Protein AF-A0AA35STQ7-F1 (afdb_monomer)

Structure (mmCIF, N/CA/C/O backbone):
data_AF-A0AA35STQ7-F1
#
_entry.id   AF-A0AA35STQ7-F1
#
loop_
_atom_site.group_PDB
_atom_site.id
_atom_site.type_symbol
_atom_site.label_atom_id
_atom_site.label_alt_id
_atom_site.label_comp_id
_atom_site.label_asym_id
_atom_site.label_entity_id
_atom_site.label_seq_id
_atom_site.pdbx_PDB_ins_code
_atom_site.Cartn_x
_atom_site.Cartn_y
_atom_site.Cartn_z
_atom_site.occupancy
_atom_site.B_iso_or_equiv
_atom_site.auth_seq_id
_atom_site.auth_comp_id
_atom_site.auth_asym_id
_atom_site.auth_atom_id
_atom_site.pdbx_PDB_model_num
ATOM 1 N N . MET A 1 1 ? 2.614 -20.192 -45.246 1.00 65.50 1 MET A N 1
ATOM 2 C CA . MET A 1 1 ? 3.522 -19.039 -45.043 1.00 65.50 1 MET A CA 1
ATOM 3 C C . MET A 1 1 ? 4.252 -18.590 -46.305 1.00 65.50 1 MET A C 1
ATOM 5 O O . MET A 1 1 ? 4.220 -17.394 -46.544 1.00 65.50 1 MET A O 1
ATOM 9 N N . GLY A 1 2 ? 4.856 -19.477 -47.113 1.00 80.25 2 GLY A N 1
ATOM 10 C CA . GLY A 1 2 ? 5.672 -19.099 -48.289 1.00 80.25 2 GLY A CA 1
ATOM 11 C C . GLY A 1 2 ? 5.111 -17.966 -49.162 1.00 80.25 2 GLY A C 1
ATOM 12 O O . GLY A 1 2 ? 5.765 -16.942 -49.301 1.00 80.25 2 GLY A O 1
ATOM 13 N N . GLU A 1 3 ? 3.867 -18.077 -49.641 1.00 87.12 3 GLU A N 1
ATOM 14 C CA . GLU A 1 3 ? 3.213 -17.029 -50.451 1.00 87.12 3 GLU A CA 1
ATOM 15 C C . GLU A 1 3 ? 3.169 -15.650 -49.768 1.00 87.12 3 GLU A C 1
ATOM 17 O O . GLU A 1 3 ? 3.320 -14.622 -50.425 1.00 87.12 3 GLU A O 1
ATOM 22 N N . LYS A 1 4 ? 2.996 -15.605 -48.438 1.00 85.69 4 LYS A N 1
ATOM 23 C CA . LYS A 1 4 ? 2.968 -14.346 -47.682 1.00 85.69 4 LYS A CA 1
ATOM 24 C C . LYS A 1 4 ? 4.364 -13.753 -47.492 1.00 85.69 4 LYS A C 1
ATOM 26 O O . LYS A 1 4 ? 4.497 -12.533 -47.489 1.00 85.69 4 LYS A O 1
ATOM 31 N N . LEU A 1 5 ? 5.389 -14.600 -47.385 1.00 87.31 5 LEU A N 1
ATOM 32 C CA . LEU A 1 5 ? 6.788 -14.167 -47.382 1.00 87.31 5 LEU A CA 1
ATOM 33 C C . LEU A 1 5 ? 7.196 -13.622 -48.758 1.00 87.31 5 LEU A C 1
ATOM 35 O O . LEU A 1 5 ? 7.862 -12.594 -48.811 1.00 87.31 5 LEU A O 1
ATOM 39 N N . SER A 1 6 ? 6.726 -14.224 -49.858 1.00 91.81 6 SER A N 1
ATOM 40 C CA . SER A 1 6 ? 6.895 -13.665 -51.209 1.00 91.81 6 SER A CA 1
ATOM 41 C C . SER A 1 6 ? 6.232 -12.289 -51.342 1.00 91.81 6 SER A C 1
ATOM 43 O O . SER A 1 6 ? 6.913 -11.336 -51.701 1.00 91.81 6 SER A O 1
ATOM 45 N N . GLN A 1 7 ? 4.965 -12.139 -50.929 1.00 93.06 7 GLN A N 1
ATOM 46 C CA . GLN A 1 7 ? 4.299 -10.824 -50.904 1.00 93.06 7 GLN A CA 1
ATOM 47 C C . GLN A 1 7 ? 5.061 -9.783 -50.067 1.00 93.06 7 GLN A C 1
ATOM 49 O O . GLN A 1 7 ? 5.092 -8.609 -50.425 1.00 93.06 7 GLN A O 1
ATOM 54 N N . MET A 1 8 ? 5.656 -10.189 -48.939 1.00 92.12 8 MET A N 1
ATOM 55 C CA . MET A 1 8 ? 6.452 -9.281 -48.111 1.00 92.12 8 MET A CA 1
ATOM 56 C C . MET A 1 8 ? 7.769 -8.902 -48.796 1.00 92.12 8 MET A C 1
ATOM 58 O O . MET A 1 8 ? 8.160 -7.742 -48.757 1.00 92.12 8 MET A O 1
ATOM 62 N N . ASN A 1 9 ? 8.427 -9.843 -49.475 1.00 91.44 9 ASN A N 1
ATOM 63 C CA . ASN A 1 9 ? 9.613 -9.558 -50.278 1.00 91.44 9 ASN A CA 1
ATOM 64 C C . ASN A 1 9 ? 9.316 -8.538 -51.394 1.00 91.44 9 ASN A C 1
ATOM 66 O O . ASN A 1 9 ? 10.108 -7.620 -51.587 1.00 91.44 9 ASN A O 1
ATOM 70 N N . ASP A 1 10 ? 8.171 -8.642 -52.073 1.00 94.44 10 ASP A N 1
ATOM 71 C CA . ASP A 1 10 ? 7.766 -7.682 -53.113 1.00 94.44 10 ASP A CA 1
ATOM 72 C C . ASP A 1 10 ? 7.572 -6.264 -52.533 1.00 94.44 10 ASP A C 1
ATOM 74 O O . ASP A 1 10 ? 8.009 -5.271 -53.120 1.00 94.44 10 ASP A O 1
ATOM 78 N N . VAL A 1 11 ? 6.983 -6.163 -51.333 1.00 93.44 11 VAL A N 1
ATOM 79 C CA . VAL A 1 11 ? 6.846 -4.898 -50.584 1.00 93.44 11 VAL A CA 1
ATOM 80 C C . VAL A 1 11 ? 8.218 -4.333 -50.204 1.00 93.44 11 VAL A C 1
ATOM 82 O O . VAL A 1 11 ? 8.468 -3.149 -50.424 1.00 93.44 11 VAL A O 1
ATOM 85 N N . LEU A 1 12 ? 9.126 -5.162 -49.682 1.00 92.38 12 LEU A N 1
ATOM 86 C CA . LEU A 1 12 ? 10.481 -4.738 -49.311 1.00 92.38 12 LEU A CA 1
ATOM 87 C C . LEU A 1 12 ? 11.292 -4.268 -50.525 1.00 92.38 12 LEU A C 1
ATOM 89 O O . LEU A 1 12 ? 11.957 -3.239 -50.442 1.00 92.38 12 LEU A O 1
ATOM 93 N N . GLN A 1 13 ? 11.188 -4.951 -51.669 1.00 91.75 13 GLN A N 1
ATOM 94 C CA . GLN A 1 13 ? 11.811 -4.505 -52.920 1.00 91.75 13 GLN A CA 1
ATOM 95 C C . GLN A 1 13 ? 11.260 -3.148 -53.375 1.00 91.75 13 GLN A C 1
ATOM 97 O O . GLN A 1 13 ? 12.041 -2.267 -53.738 1.00 91.75 13 GLN A O 1
ATOM 102 N N . SER A 1 14 ? 9.939 -2.944 -53.292 1.00 93.88 14 SER A N 1
ATOM 103 C CA . SER A 1 14 ? 9.330 -1.643 -53.588 1.00 93.88 14 SER A CA 1
ATOM 104 C C . SER A 1 14 ? 9.840 -0.543 -52.652 1.00 93.88 14 SER A C 1
ATOM 106 O O . SER A 1 14 ? 10.101 0.559 -53.127 1.00 93.88 14 SER A O 1
ATOM 108 N N . ILE A 1 15 ? 10.012 -0.831 -51.356 1.00 92.19 15 ILE A N 1
ATOM 109 C CA . ILE A 1 15 ? 10.565 0.123 -50.382 1.00 92.19 15 ILE A CA 1
ATOM 110 C C . ILE A 1 15 ? 12.015 0.455 -50.741 1.00 92.19 15 ILE A C 1
ATOM 112 O O . ILE A 1 15 ? 12.310 1.616 -51.002 1.00 92.19 15 ILE A O 1
ATOM 116 N N . PHE A 1 16 ? 12.907 -0.537 -50.833 1.00 90.56 16 PHE A N 1
ATOM 117 C CA . PHE A 1 16 ? 14.335 -0.300 -51.088 1.00 90.56 16 PHE A CA 1
ATOM 118 C C . PHE A 1 16 ? 14.603 0.409 -52.424 1.00 90.56 16 PHE A C 1
ATOM 120 O O . PHE A 1 16 ? 15.569 1.159 -52.526 1.00 90.56 16 PHE A O 1
ATOM 127 N N . SER A 1 17 ? 13.736 0.232 -53.429 1.00 89.81 17 SER A N 1
ATOM 128 C CA . SER A 1 17 ? 13.838 0.945 -54.712 1.00 89.81 17 SER A CA 1
ATOM 129 C C . SER A 1 17 ? 13.542 2.453 -54.644 1.00 89.81 17 SER A C 1
ATOM 131 O O . SER A 1 17 ? 13.870 3.168 -55.588 1.00 89.81 17 SER A O 1
ATOM 133 N N . GLY A 1 18 ? 12.921 2.932 -53.559 1.00 90.44 18 GLY A N 1
ATOM 134 C CA . GLY A 1 18 ? 12.540 4.335 -53.355 1.00 90.44 18 GLY A CA 1
ATOM 135 C C . GLY A 1 18 ? 13.262 5.040 -52.200 1.00 90.44 18 GLY A C 1
ATOM 136 O O . GLY A 1 18 ? 12.829 6.120 -51.808 1.00 90.44 18 GLY A O 1
ATOM 137 N N . VAL A 1 19 ? 14.308 4.430 -51.636 1.00 91.56 19 VAL A N 1
ATOM 138 C CA . VAL A 1 19 ? 15.098 4.972 -50.513 1.00 91.56 19 VAL A CA 1
ATOM 139 C C . VAL A 1 19 ? 16.237 5.851 -51.036 1.00 91.56 19 VAL A C 1
ATOM 141 O O . VAL A 1 19 ? 16.907 5.496 -52.006 1.00 91.56 19 VAL A O 1
ATOM 144 N N . ASP A 1 20 ? 16.456 6.990 -50.385 1.00 89.31 20 ASP A N 1
ATOM 145 C CA . ASP A 1 20 ? 17.503 7.970 -50.675 1.00 89.31 20 ASP A CA 1
ATOM 146 C C . ASP A 1 20 ? 18.823 7.694 -49.926 1.00 89.31 20 ASP A C 1
ATOM 148 O O . ASP A 1 20 ? 18.877 6.921 -48.971 1.00 89.31 20 ASP A O 1
ATOM 152 N N . GLU A 1 21 ? 19.919 8.307 -50.390 1.00 84.25 21 GLU A N 1
ATOM 153 C CA . GLU A 1 21 ? 21.288 7.972 -49.955 1.00 84.25 21 GLU A CA 1
ATOM 154 C C . GLU A 1 21 ? 21.579 8.258 -48.471 1.00 84.25 21 GLU A C 1
ATOM 156 O O . GLU A 1 21 ? 22.455 7.607 -47.902 1.00 84.25 21 GLU A O 1
ATOM 161 N N . ASP A 1 22 ? 20.826 9.168 -47.845 1.00 81.69 22 ASP A N 1
ATOM 162 C CA . ASP A 1 22 ? 20.971 9.560 -46.436 1.00 81.69 22 ASP A CA 1
ATOM 163 C C . ASP A 1 22 ? 20.083 8.736 -45.469 1.00 81.69 22 ASP A C 1
ATOM 165 O O . ASP A 1 22 ? 20.122 8.948 -44.253 1.00 81.69 22 ASP A O 1
ATOM 169 N N . THR A 1 23 ? 19.290 7.778 -45.973 1.00 85.69 23 THR A N 1
ATOM 170 C CA . THR A 1 23 ? 18.342 6.989 -45.166 1.00 85.69 23 THR A CA 1
ATOM 171 C C . THR A 1 23 ? 18.843 5.573 -44.869 1.00 85.69 23 THR A C 1
ATOM 173 O O . THR A 1 23 ? 19.057 4.754 -45.764 1.00 85.69 23 THR A O 1
ATOM 176 N N . VAL A 1 24 ? 18.905 5.231 -43.575 1.00 81.81 24 VAL A N 1
ATOM 177 C CA . VAL A 1 24 ? 19.093 3.850 -43.102 1.00 81.81 24 VAL A CA 1
ATOM 178 C C . VAL A 1 24 ? 17.736 3.207 -42.811 1.00 81.81 24 VAL A C 1
ATOM 180 O O . VAL A 1 24 ? 16.983 3.669 -41.953 1.00 81.81 24 VAL A O 1
ATOM 183 N N . VAL A 1 25 ? 17.442 2.097 -43.484 1.00 87.25 25 VAL A N 1
ATOM 184 C CA . VAL A 1 25 ? 16.222 1.306 -43.296 1.00 87.25 25 VAL A CA 1
ATOM 185 C C . VAL A 1 25 ? 16.518 0.086 -42.432 1.00 87.25 25 VAL A C 1
ATOM 187 O O . VAL A 1 25 ? 17.313 -0.777 -42.802 1.00 87.25 25 VAL A O 1
ATOM 190 N N . PHE A 1 26 ? 15.823 -0.016 -41.301 1.00 86.50 26 PHE A N 1
ATOM 191 C CA . PHE A 1 26 ? 15.811 -1.201 -40.447 1.00 86.50 26 PHE A CA 1
ATOM 192 C C . PHE A 1 26 ? 14.546 -2.015 -40.724 1.00 86.50 26 PHE A C 1
ATOM 194 O O . PHE A 1 26 ? 13.433 -1.503 -40.607 1.00 86.50 26 PHE A O 1
ATOM 201 N N . VAL A 1 27 ? 14.713 -3.291 -41.064 1.00 89.62 27 VAL A N 1
ATOM 202 C CA . VAL A 1 27 ? 13.624 -4.251 -41.276 1.00 89.62 27 VAL A CA 1
ATOM 203 C C . VAL A 1 27 ? 13.858 -5.433 -40.353 1.00 89.62 27 VAL A C 1
ATOM 205 O O . VAL A 1 27 ? 14.854 -6.138 -40.489 1.00 89.62 27 VAL A O 1
ATOM 208 N N . PHE A 1 28 ? 12.947 -5.668 -39.416 1.00 89.69 28 PHE A N 1
ATOM 209 C CA . PHE A 1 28 ? 13.029 -6.807 -38.510 1.00 89.69 28 PHE A CA 1
ATOM 210 C C . PHE A 1 28 ? 11.648 -7.328 -38.125 1.00 89.69 28 PHE A C 1
ATOM 212 O O . PHE A 1 28 ? 10.658 -6.600 -38.203 1.00 89.69 28 PHE A O 1
ATOM 219 N N . GLY A 1 29 ? 11.589 -8.601 -37.737 1.00 88.81 29 GLY A N 1
ATOM 220 C CA . GLY A 1 29 ? 10.401 -9.184 -37.114 1.00 88.81 29 GLY A CA 1
ATOM 221 C C . GLY A 1 29 ? 10.390 -8.958 -35.602 1.00 88.81 29 GLY A C 1
ATOM 222 O O . GLY A 1 29 ? 11.443 -8.821 -34.975 1.00 88.81 29 GLY A O 1
ATOM 223 N N . ASP A 1 30 ? 9.195 -8.950 -35.025 1.00 87.19 30 ASP A N 1
ATOM 224 C CA . ASP A 1 30 ? 8.940 -8.963 -33.584 1.00 87.19 30 ASP A CA 1
ATOM 225 C C . ASP A 1 30 ? 9.157 -10.358 -32.978 1.00 87.19 30 ASP A C 1
ATOM 227 O O . ASP A 1 30 ? 9.742 -10.477 -31.903 1.00 87.19 30 ASP A O 1
ATOM 231 N N . HIS A 1 31 ? 8.764 -11.411 -33.694 1.00 90.38 31 HIS A N 1
ATOM 232 C CA . HIS A 1 31 ? 9.025 -12.801 -33.330 1.00 90.38 31 HIS A CA 1
ATOM 233 C C . HIS A 1 31 ? 9.181 -13.702 -34.571 1.00 90.38 31 HIS A C 1
ATOM 235 O O . HIS A 1 31 ? 8.974 -13.284 -35.714 1.00 90.38 31 HIS A O 1
ATOM 241 N N . GLY A 1 32 ? 9.585 -14.951 -34.347 1.00 88.69 32 GLY A N 1
ATOM 242 C CA . GLY A 1 32 ? 9.591 -16.017 -35.349 1.00 88.69 32 GLY A CA 1
ATOM 243 C C . GLY A 1 32 ? 8.294 -16.843 -35.341 1.00 88.69 32 GLY A C 1
ATOM 244 O O . GLY A 1 32 ? 7.342 -16.530 -34.631 1.00 88.69 32 GLY A O 1
ATOM 245 N N . MET A 1 33 ? 8.230 -17.921 -36.119 1.00 86.12 33 MET A N 1
ATOM 246 C CA . MET A 1 33 ? 7.103 -18.861 -36.117 1.00 86.12 33 MET A CA 1
ATOM 247 C C . MET A 1 33 ? 7.586 -20.284 -36.430 1.00 86.12 33 MET A C 1
ATOM 249 O O . MET A 1 33 ? 8.371 -20.488 -37.361 1.00 86.12 33 MET A O 1
ATOM 253 N N . THR A 1 34 ? 7.065 -21.294 -35.730 1.00 86.44 34 THR A N 1
ATOM 254 C CA . THR A 1 34 ? 7.274 -22.698 -36.122 1.00 86.44 34 THR A CA 1
ATOM 255 C C . THR A 1 34 ? 6.589 -23.031 -37.448 1.00 86.44 34 THR A C 1
ATOM 257 O O . THR A 1 34 ? 5.626 -22.392 -37.876 1.00 86.44 34 THR A O 1
ATOM 260 N N . THR A 1 35 ? 7.028 -24.116 -38.088 1.00 82.81 35 THR A N 1
ATOM 261 C CA . THR A 1 35 ? 6.379 -24.668 -39.291 1.00 82.81 35 THR A CA 1
ATOM 262 C C . THR A 1 35 ? 4.929 -25.111 -39.053 1.00 82.81 35 THR A C 1
ATOM 264 O O . THR A 1 35 ? 4.158 -25.190 -40.009 1.00 82.81 35 THR A O 1
ATOM 267 N N . SER A 1 36 ? 4.549 -25.358 -37.795 1.00 82.94 36 SER A N 1
ATOM 268 C CA . SER A 1 36 ? 3.184 -25.635 -37.331 1.00 82.94 36 SER A CA 1
ATOM 269 C C . SER A 1 36 ? 2.330 -24.386 -37.059 1.00 82.94 36 SER A C 1
ATOM 271 O O . SER A 1 36 ? 1.121 -24.533 -36.896 1.00 82.94 36 SER A O 1
ATOM 273 N N . GLY A 1 37 ? 2.911 -23.179 -37.048 1.00 82.19 37 GLY A N 1
ATOM 274 C CA . GLY A 1 37 ? 2.186 -21.923 -36.800 1.00 82.19 37 GLY A CA 1
ATOM 275 C C . GLY A 1 37 ? 2.113 -21.480 -35.333 1.00 82.19 37 GLY A C 1
ATOM 276 O O . GLY A 1 37 ? 1.221 -20.712 -34.982 1.00 82.19 37 GLY A O 1
ATOM 277 N N . ASP A 1 38 ? 3.026 -21.963 -34.490 1.00 80.81 38 ASP A N 1
ATOM 278 C CA . ASP A 1 38 ? 3.178 -21.551 -33.087 1.00 80.81 38 ASP A CA 1
ATOM 279 C C . ASP A 1 38 ? 4.289 -20.493 -32.924 1.00 80.81 38 ASP A C 1
ATOM 281 O O . ASP A 1 38 ? 5.178 -20.394 -33.776 1.00 80.81 38 ASP A O 1
ATOM 285 N N . HIS A 1 39 ? 4.189 -19.677 -31.874 1.00 77.94 39 HIS A N 1
ATOM 286 C CA . HIS A 1 39 ? 5.015 -18.493 -31.591 1.00 77.94 39 HIS A CA 1
ATOM 287 C C . HIS A 1 39 ? 5.089 -18.165 -30.081 1.00 77.94 39 HIS A C 1
ATOM 289 O O . HIS A 1 39 ? 5.228 -17.006 -29.693 1.00 77.94 39 HIS A O 1
ATOM 295 N N . GLY A 1 40 ? 4.995 -19.181 -29.213 1.00 79.62 40 GLY A N 1
ATOM 296 C CA . GLY A 1 40 ? 5.039 -19.023 -27.750 1.00 79.62 40 GLY A CA 1
ATOM 297 C C . GLY A 1 40 ? 6.396 -18.599 -27.162 1.00 79.62 40 GLY A C 1
ATOM 298 O O . GLY A 1 40 ? 6.460 -18.204 -25.996 1.00 79.62 40 GLY A O 1
ATOM 299 N N . GLY A 1 41 ? 7.472 -18.664 -27.950 1.00 80.12 41 GLY A N 1
ATOM 300 C CA . GLY A 1 41 ? 8.840 -18.362 -27.524 1.00 80.12 41 GLY A CA 1
ATOM 301 C C . GLY A 1 41 ? 9.559 -19.557 -26.888 1.00 80.12 41 GLY A C 1
ATOM 302 O O . GLY A 1 41 ? 10.569 -19.372 -26.207 1.00 80.12 41 GLY A O 1
ATOM 303 N N . GLU A 1 42 ? 9.052 -20.777 -27.088 1.00 76.00 42 GLU A N 1
ATOM 304 C CA . GLU A 1 42 ? 9.654 -22.010 -26.566 1.00 76.00 42 GLU A CA 1
ATOM 305 C C . GLU A 1 42 ? 10.776 -22.540 -27.468 1.00 76.00 42 GLU A C 1
ATOM 307 O O . GLU A 1 42 ? 11.686 -23.223 -26.987 1.00 76.00 42 GLU A O 1
ATOM 312 N N . THR A 1 43 ? 10.732 -22.238 -28.771 1.00 81.94 43 THR A N 1
ATOM 313 C CA . THR A 1 43 ? 11.698 -22.760 -29.752 1.00 81.94 43 THR A CA 1
ATOM 314 C C . THR A 1 43 ? 12.475 -21.659 -30.473 1.00 81.94 43 THR A C 1
ATOM 316 O O . THR A 1 43 ? 12.017 -20.529 -30.608 1.00 81.94 43 THR A O 1
ATOM 319 N N . GLU A 1 44 ? 13.658 -22.004 -30.991 1.00 80.94 44 GLU A N 1
ATOM 320 C CA . GLU A 1 44 ? 14.519 -21.095 -31.764 1.00 80.94 44 GLU A CA 1
ATOM 321 C C . GLU A 1 44 ? 13.800 -20.498 -32.984 1.00 80.94 44 GLU A C 1
ATOM 323 O O . GLU A 1 44 ? 14.011 -19.335 -33.311 1.00 80.94 44 GLU A O 1
ATOM 328 N N . LEU A 1 45 ? 12.897 -21.262 -33.613 1.00 82.81 45 LEU A N 1
ATOM 329 C CA . LEU A 1 45 ? 12.062 -20.785 -34.719 1.00 82.81 45 LEU A CA 1
ATOM 330 C C . LEU A 1 45 ? 11.045 -19.720 -34.295 1.00 82.81 45 LEU A C 1
ATOM 332 O O . LEU A 1 45 ? 10.554 -19.020 -35.167 1.00 82.81 45 LEU A O 1
ATOM 336 N N . GLU A 1 46 ? 10.719 -19.604 -33.007 1.00 85.31 46 GLU A N 1
ATOM 337 C CA . GLU A 1 46 ? 9.767 -18.629 -32.452 1.00 85.31 46 GLU A CA 1
ATOM 338 C C . GLU A 1 46 ? 10.471 -17.410 -31.858 1.00 85.31 46 GLU A C 1
ATOM 340 O O . GLU A 1 46 ? 9.940 -16.305 -31.909 1.00 85.31 46 GLU A O 1
ATOM 345 N N . THR A 1 47 ? 11.671 -17.591 -31.304 1.00 85.00 47 THR A N 1
ATOM 346 C CA . THR A 1 47 ? 12.458 -16.502 -30.707 1.00 85.00 47 THR A CA 1
ATOM 347 C C . THR A 1 47 ? 13.382 -15.807 -31.708 1.00 85.00 47 THR A C 1
ATOM 349 O O . THR A 1 47 ? 13.812 -14.682 -31.454 1.00 85.00 47 THR A O 1
ATOM 352 N N . THR A 1 48 ? 13.674 -16.436 -32.851 1.00 86.44 48 THR A N 1
ATOM 353 C CA . THR A 1 48 ? 14.527 -15.872 -33.905 1.00 86.44 48 THR A CA 1
ATOM 354 C C . THR A 1 48 ? 13.682 -15.190 -34.974 1.00 86.44 48 THR A C 1
ATOM 356 O O . THR A 1 48 ? 12.983 -15.847 -35.746 1.00 86.44 48 THR A O 1
ATOM 359 N N . ALA A 1 49 ? 13.794 -13.868 -35.060 1.00 88.62 49 ALA A N 1
ATOM 360 C CA . ALA A 1 49 ? 13.248 -13.066 -36.147 1.00 88.62 49 ALA A CA 1
ATOM 361 C C . ALA A 1 49 ? 14.358 -12.636 -37.121 1.00 88.62 49 ALA A C 1
ATOM 363 O O . ALA A 1 49 ? 15.532 -12.565 -36.757 1.00 88.62 49 ALA A O 1
ATOM 364 N N . ALA A 1 50 ? 13.992 -12.314 -38.363 1.00 86.00 50 ALA A N 1
ATOM 365 C CA . ALA A 1 50 ? 14.928 -11.690 -39.295 1.00 86.00 50 ALA A CA 1
ATOM 366 C C . ALA A 1 50 ? 15.299 -10.273 -38.821 1.00 86.00 50 ALA A C 1
ATOM 368 O O . ALA A 1 50 ? 14.445 -9.563 -38.290 1.00 86.00 50 ALA A O 1
ATOM 369 N N . LEU A 1 51 ? 16.539 -9.855 -39.085 1.00 84.44 51 LEU A N 1
ATOM 370 C CA . LEU A 1 51 ? 17.000 -8.467 -39.036 1.00 84.44 51 LEU A CA 1
ATOM 371 C C . LEU A 1 51 ? 17.782 -8.184 -40.323 1.00 84.44 51 LEU A C 1
ATOM 373 O O . LEU A 1 51 ? 18.691 -8.927 -40.687 1.00 84.44 51 LEU A O 1
ATOM 377 N N . LEU A 1 52 ? 17.420 -7.102 -40.998 1.00 84.25 52 LEU A N 1
ATOM 378 C CA . LEU A 1 52 ? 18.046 -6.590 -42.206 1.00 84.25 52 LEU A CA 1
ATOM 379 C C . LEU A 1 52 ? 18.212 -5.078 -42.037 1.00 84.25 52 LEU A C 1
ATOM 381 O O . LEU A 1 52 ? 17.258 -4.376 -41.704 1.00 84.25 52 LEU A O 1
ATOM 385 N N . VAL A 1 53 ? 19.423 -4.583 -42.276 1.00 80.50 53 VAL A N 1
ATOM 386 C CA . VAL A 1 53 ? 19.734 -3.151 -42.266 1.00 80.50 53 VAL A CA 1
ATOM 387 C C . VAL A 1 53 ? 20.221 -2.781 -43.658 1.00 80.50 53 VAL A C 1
ATOM 389 O O . VAL A 1 53 ? 21.162 -3.389 -44.168 1.00 80.50 53 VAL A O 1
ATOM 392 N N . PHE A 1 54 ? 19.553 -1.820 -44.287 1.00 83.94 54 PHE A N 1
ATOM 393 C CA . PHE A 1 54 ? 19.828 -1.370 -45.647 1.00 83.94 54 PHE A CA 1
ATOM 394 C C . PHE A 1 54 ? 20.117 0.131 -45.659 1.00 83.94 54 PHE A C 1
ATOM 396 O O . PHE A 1 54 ? 19.466 0.901 -44.962 1.00 83.94 54 PHE A O 1
ATOM 403 N N . THR A 1 55 ? 21.078 0.548 -46.475 1.00 83.88 55 THR A N 1
ATOM 404 C CA . THR A 1 55 ? 21.345 1.951 -46.802 1.00 83.88 55 THR A CA 1
ATOM 405 C C . THR A 1 55 ? 21.928 1.998 -48.218 1.00 83.88 55 THR A C 1
ATOM 407 O O . THR A 1 55 ? 22.775 1.150 -48.523 1.00 83.88 55 THR A O 1
ATOM 410 N N . PRO A 1 56 ? 21.512 2.925 -49.103 1.00 82.56 56 PRO A N 1
ATOM 411 C CA . PRO A 1 56 ? 22.121 3.051 -50.427 1.00 82.56 56 PRO A CA 1
ATOM 412 C C . PRO A 1 56 ? 23.580 3.524 -50.352 1.00 82.56 56 PRO A C 1
ATOM 414 O O . PRO A 1 56 ? 24.401 3.102 -51.167 1.00 82.56 56 PRO A O 1
ATOM 417 N N . SER A 1 57 ? 23.916 4.342 -49.345 1.00 78.62 57 SER A N 1
ATOM 418 C CA . SER A 1 57 ? 25.280 4.799 -49.066 1.00 78.62 57 SER A CA 1
ATOM 419 C C . SER A 1 57 ? 25.824 4.148 -47.781 1.00 78.62 57 SER A C 1
ATOM 421 O O . SER A 1 57 ? 25.229 4.305 -46.709 1.00 78.62 57 SER A O 1
ATOM 423 N N . PRO A 1 58 ? 26.928 3.378 -47.831 1.00 62.09 58 PRO A N 1
ATOM 424 C CA . PRO A 1 58 ? 27.450 2.684 -46.657 1.00 62.09 58 PRO A CA 1
ATOM 425 C C . PRO A 1 58 ? 28.134 3.654 -45.677 1.00 62.09 58 PRO A C 1
ATOM 427 O O . PRO A 1 58 ? 29.295 4.021 -45.851 1.00 62.09 58 PRO A O 1
ATOM 430 N N . LEU A 1 59 ? 27.428 4.010 -44.597 1.00 55.81 59 LEU A N 1
ATOM 431 C CA . LEU A 1 59 ? 27.947 4.828 -43.482 1.00 55.81 59 LEU A CA 1
ATOM 432 C C . LEU A 1 59 ? 29.114 4.168 -42.720 1.00 55.81 59 LEU A C 1
ATOM 434 O O . LEU A 1 59 ? 29.894 4.847 -42.055 1.00 55.81 59 LEU A O 1
ATOM 438 N N . PHE A 1 60 ? 29.239 2.845 -42.823 1.00 56.97 60 PHE A N 1
ATOM 439 C CA . PHE A 1 60 ? 30.301 2.041 -42.223 1.00 56.97 60 PHE A CA 1
ATOM 440 C C . PHE A 1 60 ? 30.866 1.074 -43.274 1.00 56.97 60 PHE A C 1
ATOM 442 O O . PHE A 1 60 ? 30.152 0.726 -44.219 1.00 56.97 60 PHE A O 1
ATOM 449 N N . PRO A 1 61 ? 32.117 0.589 -43.124 1.00 53.81 61 PRO A N 1
ATOM 450 C CA . PRO A 1 61 ? 32.624 -0.501 -43.953 1.00 53.81 61 PRO A CA 1
ATOM 451 C C . PRO A 1 61 ? 31.647 -1.685 -43.920 1.00 53.81 61 PRO A C 1
ATOM 453 O O . PRO A 1 61 ? 31.101 -1.960 -42.849 1.00 53.81 61 PRO A O 1
ATOM 456 N N . PRO A 1 62 ? 31.421 -2.396 -45.043 1.00 52.25 62 PRO A N 1
ATOM 457 C CA . PRO A 1 62 ? 30.466 -3.496 -45.088 1.00 52.25 62 PRO A CA 1
ATOM 458 C C . PRO A 1 62 ? 30.824 -4.541 -44.030 1.00 52.25 62 PRO A C 1
ATOM 460 O O . PRO A 1 62 ? 31.840 -5.234 -44.131 1.00 52.25 62 PRO A O 1
ATOM 463 N N . ILE A 1 63 ? 29.983 -4.617 -42.998 1.00 52.53 63 ILE A N 1
ATOM 464 C CA . ILE A 1 63 ? 30.122 -5.563 -41.899 1.00 52.53 63 ILE A CA 1
ATOM 465 C C . ILE A 1 63 ? 29.972 -6.953 -42.516 1.00 52.53 63 ILE A C 1
ATOM 467 O O . ILE A 1 63 ? 28.911 -7.293 -43.037 1.00 52.53 63 ILE A O 1
ATOM 471 N N . GLN A 1 64 ? 31.043 -7.750 -42.497 1.00 51.88 64 GLN A N 1
ATOM 472 C CA . GLN A 1 64 ? 30.927 -9.162 -42.849 1.00 51.88 64 GLN A CA 1
ATOM 473 C C . GLN A 1 64 ? 29.933 -9.802 -41.885 1.00 51.88 64 GLN A C 1
ATOM 475 O O . GLN A 1 64 ? 30.055 -9.601 -40.678 1.00 51.88 64 GLN A O 1
ATOM 480 N N . ASP A 1 65 ? 28.976 -10.570 -42.408 1.00 54.50 65 ASP A N 1
ATOM 481 C CA . ASP A 1 65 ? 28.060 -11.346 -41.576 1.00 54.50 65 ASP A CA 1
ATOM 482 C C . ASP A 1 65 ? 28.879 -12.230 -40.623 1.00 54.50 65 ASP A C 1
ATOM 484 O O . ASP A 1 65 ? 29.572 -13.165 -41.032 1.00 54.50 65 ASP A O 1
ATOM 488 N N . THR A 1 66 ? 28.850 -11.867 -39.340 1.00 53.12 66 THR A N 1
ATOM 489 C CA . THR A 1 66 ? 29.622 -12.544 -38.294 1.00 53.12 66 THR A CA 1
ATOM 490 C C . THR A 1 66 ? 28.876 -13.744 -37.714 1.00 53.12 66 THR A C 1
ATOM 492 O O . THR A 1 66 ? 29.432 -14.434 -36.856 1.00 53.12 66 THR A O 1
ATOM 495 N N . GLY A 1 67 ? 27.630 -13.992 -38.141 1.00 54.50 67 GLY A N 1
ATOM 496 C CA . GLY A 1 67 ? 26.759 -15.030 -37.589 1.00 54.50 67 GLY A CA 1
ATOM 497 C C . GLY A 1 67 ? 26.399 -14.827 -36.112 1.00 54.50 67 GLY A C 1
ATOM 498 O O . GLY A 1 67 ? 25.952 -15.772 -35.463 1.00 54.50 67 GLY A O 1
ATOM 499 N N . ARG A 1 68 ? 26.631 -13.631 -35.550 1.00 59.16 68 ARG A N 1
ATOM 500 C CA . ARG A 1 68 ? 26.277 -13.307 -34.163 1.00 59.16 68 ARG A CA 1
ATOM 501 C C . ARG A 1 68 ? 24.785 -12.953 -34.064 1.00 59.16 68 ARG A C 1
ATOM 503 O O . ARG A 1 68 ? 24.318 -12.153 -34.874 1.00 59.16 68 ARG A O 1
ATOM 510 N N . PRO A 1 69 ? 24.048 -13.467 -33.063 1.00 67.12 69 PRO A N 1
ATOM 511 C CA . PRO A 1 69 ? 22.691 -13.006 -32.796 1.00 67.12 69 PRO A CA 1
ATOM 512 C C . PRO A 1 69 ? 22.716 -11.555 -32.298 1.00 67.12 69 PRO A C 1
ATOM 514 O O . PRO A 1 69 ? 23.509 -11.207 -31.423 1.00 67.12 69 PRO A O 1
ATOM 517 N N . VAL A 1 70 ? 21.830 -10.726 -32.849 1.00 73.81 70 VAL A N 1
ATOM 518 C CA . VAL A 1 70 ? 21.540 -9.366 -32.372 1.00 73.81 70 VAL A CA 1
ATOM 519 C C . VAL A 1 70 ? 20.245 -9.425 -31.574 1.00 73.81 70 VAL A C 1
ATOM 521 O O . VAL A 1 70 ? 19.252 -9.962 -32.072 1.00 73.81 70 VAL A O 1
ATOM 524 N N . TYR A 1 71 ? 20.218 -8.881 -30.358 1.00 83.94 71 TYR A N 1
ATOM 525 C CA . TYR A 1 71 ? 18.982 -8.828 -29.582 1.00 83.94 71 TYR A CA 1
ATOM 526 C C . TYR A 1 71 ? 18.192 -7.572 -29.960 1.00 83.94 71 TYR A C 1
ATOM 528 O O . TYR A 1 71 ? 18.754 -6.500 -30.157 1.00 83.94 71 TYR A O 1
ATOM 536 N N . GLN A 1 72 ? 16.861 -7.657 -30.018 1.00 85.44 72 GLN A N 1
ATOM 537 C CA . GLN A 1 72 ? 16.017 -6.501 -30.369 1.00 85.44 72 GLN A CA 1
ATOM 538 C C . GLN A 1 72 ? 16.216 -5.296 -29.429 1.00 85.44 72 GLN A C 1
ATOM 540 O O . GLN A 1 72 ? 16.031 -4.151 -29.840 1.00 85.44 72 GLN A O 1
ATOM 545 N N . ILE A 1 73 ? 16.639 -5.534 -28.180 1.00 82.00 73 ILE A N 1
ATOM 546 C CA . ILE A 1 73 ? 16.976 -4.469 -27.225 1.00 82.00 73 ILE A CA 1
ATOM 547 C C . ILE A 1 73 ? 18.159 -3.600 -27.687 1.00 82.00 73 ILE A C 1
ATOM 549 O O . ILE A 1 73 ? 18.188 -2.424 -27.328 1.00 82.00 73 ILE A O 1
ATOM 553 N N . ASP A 1 74 ? 19.062 -4.141 -28.515 1.00 80.62 74 ASP A N 1
ATOM 554 C CA . ASP A 1 74 ? 20.269 -3.491 -29.058 1.00 80.62 74 ASP A CA 1
ATOM 555 C C . ASP A 1 74 ? 19.954 -2.524 -30.219 1.00 80.62 74 ASP A C 1
ATOM 557 O O . ASP A 1 74 ? 20.758 -1.658 -30.577 1.00 80.62 74 ASP A O 1
ATOM 561 N N . ILE A 1 75 ? 18.750 -2.620 -30.799 1.00 83.38 75 ILE A N 1
ATOM 562 C CA . ILE A 1 75 ? 18.308 -1.753 -31.903 1.00 83.38 75 ILE A CA 1
ATOM 563 C C . ILE A 1 75 ? 18.147 -0.309 -31.415 1.00 83.38 75 ILE A C 1
ATOM 565 O O . ILE A 1 75 ? 18.649 0.616 -32.044 1.00 83.38 75 ILE A O 1
ATOM 569 N N . VAL A 1 76 ? 17.484 -0.104 -30.274 1.00 84.38 76 VAL A N 1
ATOM 570 C CA . VAL A 1 76 ? 17.214 1.229 -29.705 1.00 84.38 76 VAL A CA 1
ATOM 571 C C . VAL A 1 76 ? 18.488 2.053 -29.446 1.00 84.38 76 VAL A C 1
ATOM 573 O O . VAL A 1 76 ? 18.542 3.179 -29.939 1.00 84.38 76 VAL A O 1
ATOM 576 N N . PRO A 1 77 ? 19.526 1.563 -28.733 1.00 70.19 77 PRO A N 1
ATOM 577 C CA . PRO A 1 77 ? 20.748 2.335 -28.509 1.00 70.19 77 PRO A CA 1
ATOM 578 C C . PRO A 1 77 ? 21.518 2.586 -29.812 1.00 70.19 77 PRO A C 1
ATOM 580 O O . PRO A 1 77 ? 22.091 3.662 -29.984 1.00 70.19 77 PRO A O 1
ATOM 583 N N . THR A 1 78 ? 21.469 1.643 -30.760 1.00 75.25 78 THR A N 1
ATOM 584 C CA . THR A 1 78 ? 22.066 1.796 -32.095 1.00 75.25 78 THR A CA 1
ATOM 585 C C . THR A 1 78 ? 21.355 2.885 -32.915 1.00 75.25 78 THR A C 1
ATOM 587 O O . THR A 1 78 ? 22.014 3.739 -33.505 1.00 75.25 78 THR A O 1
ATOM 590 N N . VAL A 1 79 ? 20.019 2.935 -32.904 1.00 81.00 79 VAL A N 1
ATOM 591 C CA . VAL A 1 79 ? 19.230 3.981 -33.583 1.00 81.00 79 VAL A CA 1
ATOM 592 C C . VAL A 1 79 ? 19.394 5.344 -32.903 1.00 81.00 79 VAL A C 1
ATOM 594 O O . VAL A 1 79 ? 19.561 6.345 -33.598 1.00 81.00 79 VAL A O 1
ATOM 597 N N . SER A 1 80 ? 19.422 5.404 -31.566 1.00 78.69 80 SER A N 1
ATOM 598 C CA . SER A 1 80 ? 19.724 6.642 -30.829 1.00 78.69 80 SER A CA 1
ATOM 599 C C . SER A 1 80 ? 21.070 7.242 -31.245 1.00 78.69 80 SER A C 1
ATOM 601 O O . SER A 1 80 ? 21.147 8.446 -31.492 1.00 78.69 80 SER A O 1
ATOM 603 N N . LEU A 1 81 ? 22.106 6.406 -31.391 1.00 70.06 81 LEU A N 1
ATOM 604 C CA . LEU A 1 81 ? 23.418 6.836 -31.877 1.00 70.06 81 LEU A CA 1
ATOM 605 C C . LEU A 1 81 ? 23.346 7.405 -33.303 1.00 70.06 81 LEU A C 1
ATOM 607 O O . LEU A 1 81 ? 23.858 8.498 -33.538 1.00 70.06 81 LEU A O 1
ATOM 611 N N . LEU A 1 82 ? 22.697 6.697 -34.235 1.00 68.81 82 LEU A N 1
ATOM 612 C CA . LEU A 1 82 ? 22.567 7.128 -35.636 1.00 68.81 82 LEU A CA 1
ATOM 613 C C . LEU A 1 82 ? 21.807 8.454 -35.786 1.00 68.81 82 LEU A C 1
ATOM 615 O O . LEU A 1 82 ? 22.138 9.255 -36.654 1.00 68.81 82 LEU A O 1
ATOM 619 N N . LEU A 1 83 ? 20.819 8.701 -34.924 1.00 75.56 83 LEU A N 1
ATOM 620 C CA . LEU A 1 83 ? 20.045 9.946 -34.895 1.00 75.56 83 LEU A CA 1
ATOM 621 C C . LEU A 1 83 ? 20.723 11.074 -34.093 1.00 75.56 83 LEU A C 1
ATOM 623 O O . LEU A 1 83 ? 20.190 12.182 -34.037 1.00 75.56 83 LEU A O 1
ATOM 627 N N . GLY A 1 84 ? 21.866 10.818 -33.445 1.00 63.62 84 GLY A N 1
ATOM 628 C CA . GLY A 1 84 ? 22.562 11.800 -32.607 1.00 63.62 84 GLY A CA 1
ATOM 629 C C . GLY A 1 84 ? 21.803 12.197 -31.333 1.00 63.62 84 GLY A C 1
ATOM 630 O O . GLY A 1 84 ? 22.020 13.291 -30.807 1.00 63.62 84 GLY A O 1
ATOM 631 N N . ILE A 1 85 ? 20.908 11.337 -30.835 1.00 68.31 85 ILE A N 1
ATOM 632 C CA . ILE A 1 85 ? 20.065 11.589 -29.655 1.00 68.31 85 ILE A CA 1
ATOM 633 C C . ILE A 1 85 ? 20.484 10.716 -28.459 1.00 68.31 85 ILE A C 1
ATOM 635 O O . ILE A 1 85 ? 21.047 9.636 -28.645 1.00 68.31 85 ILE A O 1
ATOM 639 N N . PRO A 1 86 ? 20.191 11.127 -27.209 1.00 60.59 86 PRO A N 1
ATOM 640 C CA . PRO A 1 86 ? 20.464 10.297 -26.038 1.00 60.59 86 PRO A CA 1
ATOM 641 C C . PRO A 1 86 ? 19.772 8.926 -26.100 1.00 60.59 86 PRO A C 1
ATOM 643 O O . PRO A 1 86 ? 18.635 8.801 -26.562 1.00 60.59 86 PRO A O 1
ATOM 646 N N . ILE A 1 87 ? 20.446 7.899 -25.580 1.00 61.91 87 ILE A N 1
ATOM 647 C CA . ILE A 1 87 ? 19.867 6.563 -25.396 1.00 61.91 87 ILE A CA 1
ATOM 648 C C . ILE A 1 87 ? 18.814 6.633 -24.269 1.00 61.91 87 ILE A C 1
ATOM 650 O O . ILE A 1 87 ? 19.105 7.202 -23.212 1.00 61.91 87 ILE A O 1
ATOM 654 N N . PRO A 1 88 ? 17.599 6.072 -24.442 1.00 75.31 88 PRO A N 1
ATOM 655 C CA . PRO A 1 88 ? 16.581 6.055 -23.395 1.00 75.31 88 PRO A CA 1
ATOM 656 C C . PRO A 1 88 ? 17.061 5.353 -22.118 1.00 75.31 88 PRO A C 1
ATOM 658 O O . PRO A 1 88 ? 17.510 4.212 -22.165 1.00 75.31 88 PRO A O 1
ATOM 661 N N . PHE A 1 89 ? 16.875 6.004 -20.965 1.00 55.25 89 PHE A N 1
ATOM 662 C CA . PHE A 1 89 ? 17.341 5.544 -19.644 1.00 55.25 89 PHE A CA 1
ATOM 663 C C . PHE A 1 89 ? 16.928 4.106 -19.265 1.00 55.25 89 PHE A C 1
ATOM 665 O O . PHE A 1 89 ? 17.609 3.455 -18.480 1.00 55.25 89 PHE A O 1
ATOM 672 N N . SER A 1 90 ? 15.809 3.607 -19.795 1.00 67.50 90 SER A N 1
ATOM 673 C CA . SER A 1 90 ? 15.283 2.267 -19.494 1.00 67.50 90 SER A CA 1
ATOM 674 C C . SER A 1 90 ? 15.716 1.176 -20.481 1.00 67.50 90 SER A C 1
ATOM 676 O O . SER A 1 90 ? 15.254 0.043 -20.353 1.00 67.50 90 SER A O 1
ATOM 678 N N . ASN A 1 91 ? 16.550 1.488 -21.476 1.00 63.09 91 ASN A N 1
ATOM 679 C CA . ASN A 1 91 ? 17.073 0.481 -22.394 1.00 63.09 91 ASN A CA 1
ATOM 680 C C . ASN A 1 91 ? 18.296 -0.239 -21.787 1.00 63.09 91 ASN A C 1
ATOM 682 O O . ASN A 1 91 ? 19.150 0.392 -21.172 1.00 63.09 91 ASN A O 1
ATOM 686 N N . LEU A 1 92 ? 18.352 -1.565 -21.957 1.00 63.69 92 LEU A N 1
ATOM 687 C CA . LEU A 1 92 ? 19.414 -2.446 -21.443 1.00 63.69 92 LEU A CA 1
ATOM 688 C C . LEU A 1 92 ? 20.243 -3.114 -22.556 1.00 63.69 92 LEU A C 1
ATOM 690 O O . LEU A 1 92 ? 21.063 -3.981 -22.263 1.00 63.69 92 LEU A O 1
ATOM 694 N N . GLY A 1 93 ? 19.982 -2.775 -23.819 1.00 64.81 93 GLY A N 1
ATOM 695 C CA . GLY A 1 93 ? 20.745 -3.273 -24.957 1.00 64.81 93 GLY A CA 1
ATOM 696 C C . GLY A 1 93 ? 22.046 -2.503 -25.151 1.00 64.81 93 GLY A C 1
ATOM 697 O O . GLY A 1 93 ? 22.291 -1.469 -24.524 1.00 64.81 93 GLY A O 1
ATOM 698 N N . MET A 1 94 ? 22.874 -2.998 -26.060 1.00 63.62 94 MET A N 1
ATOM 699 C CA . MET A 1 94 ? 24.162 -2.397 -26.403 1.00 63.62 94 MET A CA 1
ATOM 700 C C . MET A 1 94 ? 24.153 -1.783 -27.804 1.00 63.62 94 MET A C 1
ATOM 702 O O . MET A 1 94 ? 23.415 -2.214 -28.684 1.00 63.62 94 MET A O 1
ATOM 706 N N . ILE A 1 95 ? 25.003 -0.777 -28.028 1.00 63.69 95 ILE A N 1
ATOM 707 C CA . ILE A 1 95 ? 25.324 -0.338 -29.391 1.00 63.69 95 ILE A CA 1
ATOM 708 C C . ILE A 1 95 ? 25.997 -1.515 -30.100 1.00 63.69 95 ILE A C 1
ATOM 710 O O . ILE A 1 95 ? 26.933 -2.116 -29.568 1.00 63.69 95 ILE A O 1
ATOM 714 N N . ILE A 1 96 ? 25.526 -1.828 -31.301 1.00 67.44 96 ILE A N 1
ATOM 715 C CA . ILE A 1 96 ? 26.095 -2.867 -32.155 1.00 67.44 96 ILE A CA 1
ATOM 716 C C . ILE A 1 96 ? 27.326 -2.284 -32.885 1.00 67.44 96 ILE A C 1
ATOM 718 O O . ILE A 1 96 ? 27.116 -1.509 -33.822 1.00 67.44 96 ILE A O 1
ATOM 722 N N . PRO A 1 97 ? 28.592 -2.668 -32.586 1.00 52.53 97 PRO A N 1
ATOM 723 C CA . PRO A 1 97 ? 29.203 -3.252 -31.369 1.00 52.53 97 PRO A CA 1
ATOM 724 C C . PRO A 1 97 ? 30.055 -2.175 -30.611 1.00 52.53 97 PRO A C 1
ATOM 726 O O . PRO A 1 97 ? 30.052 -1.017 -31.017 1.00 52.53 97 PRO A O 1
ATOM 729 N N . GLU A 1 98 ? 30.880 -2.385 -29.569 1.00 50.59 98 GLU A N 1
ATOM 730 C CA . GLU A 1 98 ? 31.154 -3.446 -28.568 1.00 50.59 98 GLU A CA 1
ATOM 731 C C . GLU A 1 98 ? 31.710 -2.708 -27.310 1.00 50.59 98 GLU A C 1
ATOM 733 O O . GLU A 1 98 ? 32.582 -1.854 -27.455 1.00 50.59 98 GLU A O 1
ATOM 738 N N . HIS A 1 99 ? 31.187 -2.901 -26.091 1.00 37.00 99 HIS A N 1
ATOM 739 C CA . HIS A 1 99 ? 31.857 -3.574 -24.954 1.00 37.00 99 HIS A CA 1
ATOM 740 C C . HIS A 1 99 ? 30.994 -3.453 -23.676 1.00 37.00 99 HIS A C 1
ATOM 742 O O . HIS A 1 99 ? 30.379 -2.415 -23.443 1.00 37.00 99 HIS A O 1
ATOM 748 N N . SER A 1 100 ? 31.034 -4.463 -22.798 1.00 44.81 100 SER A N 1
ATOM 749 C CA . SER A 1 100 ? 30.534 -4.395 -21.411 1.00 44.81 100 SER A CA 1
ATOM 750 C C . SER A 1 100 ? 31.519 -5.083 -20.459 1.00 44.81 100 SER A C 1
ATOM 752 O O . SER A 1 100 ? 31.990 -6.175 -20.777 1.00 44.81 100 SER A O 1
ATOM 754 N N . GLU A 1 101 ? 31.803 -4.489 -19.296 1.00 45.50 101 GLU A N 1
ATOM 755 C CA . GLU A 1 101 ? 32.877 -4.940 -18.384 1.00 45.50 101 GLU A CA 1
ATOM 756 C C . GLU A 1 101 ? 32.659 -6.343 -17.778 1.00 45.50 101 GLU A C 1
ATOM 758 O O . GLU A 1 101 ? 33.629 -7.023 -17.452 1.00 45.50 101 GLU A O 1
ATOM 763 N N . ASP A 1 102 ? 31.410 -6.814 -17.682 1.00 49.28 102 ASP A N 1
ATOM 764 C CA . ASP A 1 102 ? 31.065 -8.128 -17.113 1.00 49.28 102 ASP A CA 1
ATOM 765 C C . ASP A 1 102 ? 31.253 -9.317 -18.084 1.00 49.28 102 ASP A C 1
ATOM 767 O O . ASP A 1 102 ? 31.110 -10.477 -17.681 1.00 49.28 102 ASP A O 1
ATOM 771 N N . PHE A 1 103 ? 31.553 -9.067 -19.366 1.00 54.94 103 PHE A N 1
ATOM 772 C CA . PHE A 1 103 ? 31.658 -10.122 -20.378 1.00 54.94 103 PHE A CA 1
ATOM 773 C C . PHE A 1 103 ? 33.121 -10.566 -20.594 1.00 54.94 103 PHE A C 1
ATOM 775 O O . PHE A 1 103 ? 33.948 -9.746 -21.011 1.00 54.94 103 PHE A O 1
ATOM 782 N N . PRO A 1 104 ? 33.467 -11.854 -20.368 1.00 66.50 104 PRO A N 1
ATOM 783 C CA . PRO A 1 104 ? 34.837 -12.353 -20.492 1.00 66.50 104 PRO A CA 1
ATOM 784 C C . PRO A 1 104 ? 35.241 -12.441 -21.971 1.00 66.50 104 PRO A C 1
ATOM 786 O O . PRO A 1 104 ? 35.074 -13.460 -22.646 1.00 66.50 104 PRO A O 1
ATOM 789 N N . SER A 1 105 ? 35.728 -11.315 -22.490 1.00 61.78 105 SER A N 1
ATOM 790 C CA . SER A 1 105 ? 36.018 -11.103 -23.912 1.00 61.78 105 SER A CA 1
ATOM 791 C C . SER A 1 105 ? 37.153 -12.006 -24.415 1.00 61.78 105 SER A C 1
ATOM 793 O O . SER A 1 105 ? 37.148 -12.437 -25.566 1.00 61.78 105 SER A O 1
ATOM 795 N N . ASP A 1 106 ? 38.085 -12.360 -23.532 1.00 74.56 106 ASP A N 1
ATOM 796 C CA . ASP A 1 106 ? 39.137 -13.355 -23.738 1.00 74.56 106 ASP A CA 1
ATOM 797 C C . ASP A 1 106 ? 38.563 -14.768 -23.953 1.00 74.56 106 ASP A C 1
ATOM 799 O O . ASP A 1 106 ? 38.893 -15.430 -24.941 1.00 74.56 106 ASP A O 1
ATOM 803 N N . VAL A 1 107 ? 37.639 -15.197 -23.085 1.00 76.25 107 VAL A N 1
ATOM 804 C CA . VAL A 1 107 ? 36.933 -16.484 -23.200 1.00 76.25 107 VAL A CA 1
ATOM 805 C C . VAL A 1 107 ? 36.074 -16.513 -24.464 1.00 76.25 107 VAL A C 1
ATOM 807 O O . VAL A 1 107 ? 36.017 -17.533 -25.146 1.00 76.25 107 VAL A O 1
ATOM 810 N N . TYR A 1 108 ? 35.436 -15.397 -24.820 1.00 73.56 108 TYR A N 1
ATOM 811 C CA . TYR A 1 108 ? 34.666 -15.284 -26.057 1.00 73.56 108 TYR A CA 1
ATOM 812 C C . TYR A 1 108 ? 35.539 -15.425 -27.320 1.00 73.56 108 TYR A C 1
ATOM 814 O O . TYR A 1 108 ? 35.184 -16.176 -28.231 1.00 73.56 108 TYR A O 1
ATOM 822 N N . VAL A 1 109 ? 36.700 -14.762 -27.378 1.00 77.69 109 VAL A N 1
ATOM 823 C CA . VAL A 1 109 ? 37.629 -14.877 -28.519 1.00 77.69 109 VAL A CA 1
ATOM 824 C C . VAL A 1 109 ? 38.190 -16.300 -28.640 1.00 77.69 109 VAL A C 1
ATOM 826 O O . VAL A 1 109 ? 38.244 -16.851 -29.742 1.00 77.69 109 VAL A O 1
ATOM 829 N N . ASP A 1 110 ? 38.549 -16.938 -27.526 1.00 83.56 110 ASP A N 1
ATOM 830 C CA . ASP A 1 110 ? 38.963 -18.347 -27.502 1.00 83.56 110 ASP A CA 1
ATOM 831 C C . ASP A 1 110 ? 37.838 -19.294 -27.973 1.00 83.56 110 ASP A C 1
ATOM 833 O O . ASP A 1 110 ? 38.063 -20.167 -28.817 1.00 83.56 110 ASP A O 1
ATOM 837 N N . LEU A 1 111 ? 36.598 -19.071 -27.528 1.00 76.25 111 LEU A N 1
ATOM 838 C CA . LEU A 1 111 ? 35.415 -19.790 -28.009 1.00 76.25 111 LEU A CA 1
ATOM 839 C C . LEU A 1 111 ? 35.205 -19.642 -29.521 1.00 76.25 111 LEU A C 1
ATOM 841 O O . LEU A 1 111 ? 34.946 -20.641 -30.199 1.00 76.25 111 LEU A O 1
ATOM 845 N N . GLN A 1 112 ? 35.365 -18.435 -30.064 1.00 81.38 112 GLN A N 1
ATOM 846 C CA . GLN A 1 112 ? 35.252 -18.174 -31.501 1.00 81.38 112 GLN A CA 1
ATOM 847 C C . GLN A 1 112 ? 36.337 -18.916 -32.301 1.00 81.38 112 GLN A C 1
ATOM 849 O O . GLN A 1 112 ? 36.058 -19.490 -33.361 1.00 81.38 112 GLN A O 1
ATOM 854 N N . ASN A 1 113 ? 37.563 -18.985 -31.774 1.00 82.00 113 ASN A N 1
ATOM 855 C CA . ASN A 1 113 ? 38.664 -19.746 -32.373 1.00 82.00 113 ASN A CA 1
ATOM 856 C C . ASN A 1 113 ? 38.408 -21.265 -32.326 1.00 82.00 113 ASN A C 1
ATOM 858 O O . ASN A 1 113 ? 38.597 -21.960 -33.334 1.00 82.00 113 ASN A O 1
ATOM 862 N N . LYS A 1 114 ? 37.909 -21.785 -31.193 1.00 83.50 114 LYS A N 1
ATOM 863 C CA . LYS A 1 114 ? 37.484 -23.189 -31.029 1.00 83.50 114 LYS A CA 1
ATOM 864 C C . LYS A 1 114 ? 36.369 -23.556 -32.023 1.00 83.50 114 LYS A C 1
ATOM 866 O O . LYS A 1 114 ? 36.464 -24.588 -32.690 1.00 83.50 114 LYS A O 1
ATOM 871 N N . PHE A 1 115 ? 35.364 -22.693 -32.196 1.00 82.69 115 PHE A N 1
ATOM 872 C CA . PHE A 1 115 ? 34.281 -22.883 -33.171 1.00 82.69 115 PHE A CA 1
ATOM 873 C C . PHE A 1 115 ? 34.778 -22.887 -34.617 1.00 82.69 115 PHE A C 1
ATOM 875 O O . PHE A 1 115 ? 34.460 -23.798 -35.381 1.00 82.69 115 PHE A O 1
ATOM 882 N N . THR A 1 116 ? 35.605 -21.906 -34.982 1.00 83.75 116 THR A N 1
ATOM 883 C CA . THR A 1 116 ? 36.184 -21.788 -36.330 1.00 83.75 116 THR A CA 1
ATOM 884 C C . THR A 1 116 ? 37.038 -23.015 -36.671 1.00 83.75 116 THR A C 1
ATOM 886 O O . THR A 1 116 ? 36.973 -23.536 -37.786 1.00 83.75 116 THR A O 1
ATOM 889 N N . THR A 1 117 ? 37.769 -23.549 -35.687 1.00 86.62 117 THR A N 1
ATOM 890 C CA . THR A 1 117 ? 38.534 -24.800 -35.818 1.00 86.62 117 THR A CA 1
ATOM 891 C C . THR A 1 117 ? 37.615 -26.006 -36.037 1.00 86.62 117 THR A C 1
ATOM 893 O O . THR A 1 117 ? 37.843 -26.779 -36.969 1.00 86.62 117 THR A O 1
ATOM 896 N N . ALA A 1 118 ? 36.539 -26.141 -35.251 1.00 79.56 118 ALA A N 1
ATOM 897 C CA . ALA A 1 118 ? 35.546 -27.204 -35.427 1.00 79.56 118 ALA A CA 1
ATOM 898 C C . ALA A 1 118 ? 34.863 -27.138 -36.809 1.00 79.56 118 ALA A C 1
ATOM 900 O O . ALA A 1 118 ? 34.745 -28.159 -37.490 1.00 79.56 118 ALA A O 1
ATOM 901 N N . GLN A 1 119 ? 34.491 -25.936 -37.268 1.00 83.19 119 GLN A N 1
ATOM 902 C CA . GLN A 1 119 ? 33.948 -25.718 -38.612 1.00 83.19 119 GLN A CA 1
ATOM 903 C C . GLN A 1 119 ? 34.941 -26.095 -39.716 1.00 83.19 119 GLN A C 1
ATOM 905 O O . GLN A 1 119 ? 34.533 -26.695 -40.714 1.00 83.19 119 GLN A O 1
ATOM 910 N N . ARG A 1 120 ? 36.232 -25.765 -39.566 1.00 89.88 120 ARG A N 1
ATOM 911 C CA . ARG A 1 120 ? 37.263 -26.135 -40.547 1.00 89.88 120 ARG A CA 1
ATOM 912 C C . ARG A 1 120 ? 37.386 -27.655 -40.660 1.00 89.88 120 ARG A C 1
ATOM 914 O O . ARG A 1 120 ? 37.234 -28.182 -41.759 1.00 89.88 120 ARG A O 1
ATOM 921 N N . LEU A 1 121 ? 37.544 -28.348 -39.530 1.00 85.44 121 LEU A N 1
ATOM 922 C CA . LEU A 1 121 ? 37.619 -29.813 -39.488 1.00 85.44 121 LEU A CA 1
ATOM 923 C C . LEU A 1 121 ? 36.341 -30.465 -40.054 1.00 85.44 121 LEU A C 1
ATOM 925 O O . LEU A 1 121 ? 36.419 -31.454 -40.774 1.00 85.44 121 LEU A O 1
ATOM 929 N N . HIS A 1 122 ? 35.158 -29.889 -39.812 1.00 84.75 122 HIS A N 1
ATOM 930 C CA . HIS A 1 122 ? 33.902 -30.369 -40.403 1.00 84.75 122 HIS A CA 1
ATOM 931 C C . HIS A 1 122 ? 33.843 -30.200 -41.933 1.00 84.75 122 HIS A C 1
ATOM 933 O O . HIS A 1 122 ? 33.317 -31.068 -42.634 1.00 84.75 122 HIS A O 1
ATOM 939 N N . ARG A 1 123 ? 34.387 -29.100 -42.474 1.00 87.00 123 ARG A N 1
ATOM 940 C CA . ARG A 1 123 ? 34.500 -28.882 -43.930 1.00 87.00 123 ARG A CA 1
ATOM 941 C C . ARG A 1 123 ? 35.500 -29.856 -44.560 1.00 87.00 123 ARG A C 1
ATOM 943 O O . ARG A 1 123 ? 35.194 -30.438 -45.597 1.00 87.00 123 ARG A O 1
ATOM 950 N N . GLU A 1 124 ? 36.643 -30.079 -43.913 1.00 86.19 124 GLU A N 1
ATOM 951 C CA . GLU A 1 124 ? 37.657 -31.062 -44.326 1.00 86.19 124 GLU A CA 1
ATOM 952 C C . GLU A 1 124 ? 37.089 -32.495 -44.308 1.00 86.19 124 GLU A C 1
ATOM 954 O O . GLU A 1 124 ? 37.260 -33.234 -45.279 1.00 86.19 124 GLU A O 1
ATOM 959 N N . LEU A 1 125 ? 36.319 -32.854 -43.273 1.00 85.50 125 LEU A N 1
ATOM 960 C CA . LEU A 1 125 ? 35.602 -34.131 -43.164 1.00 85.50 125 LEU A CA 1
ATOM 961 C C . LEU A 1 125 ? 34.583 -34.326 -44.299 1.00 85.50 125 LEU A C 1
ATOM 963 O O . LEU A 1 125 ? 34.526 -35.400 -44.893 1.00 85.50 125 LEU A O 1
ATOM 967 N N . ARG A 1 126 ? 33.799 -33.290 -44.636 1.00 83.75 126 ARG A N 1
ATOM 968 C CA . ARG A 1 126 ? 32.848 -33.326 -45.766 1.00 83.75 126 ARG A CA 1
ATOM 969 C C . ARG A 1 126 ? 33.527 -33.513 -47.125 1.00 83.75 126 ARG A C 1
ATOM 971 O O . ARG A 1 126 ? 32.891 -34.037 -48.034 1.00 83.75 126 ARG A O 1
ATOM 978 N N . ALA A 1 127 ? 34.773 -33.068 -47.274 1.00 85.19 127 ALA A N 1
ATOM 979 C CA . ALA A 1 127 ? 35.544 -33.229 -48.504 1.00 85.19 127 ALA A CA 1
ATOM 980 C C . ALA A 1 127 ? 36.216 -34.612 -48.624 1.00 85.19 127 ALA A C 1
ATOM 982 O O . ALA A 1 127 ? 36.656 -34.979 -49.715 1.00 85.19 127 ALA A O 1
ATOM 983 N N . HIS A 1 128 ? 36.293 -35.396 -47.541 1.00 82.12 128 HIS A N 1
ATOM 984 C CA . HIS A 1 128 ? 36.877 -36.736 -47.578 1.00 82.12 128 HIS A CA 1
ATOM 985 C C . HIS A 1 128 ? 35.904 -37.756 -48.200 1.00 82.12 128 HIS A C 1
ATOM 987 O O . HIS A 1 128 ? 34.780 -37.904 -47.723 1.00 82.12 128 HIS A O 1
ATOM 993 N N . PRO A 1 129 ? 36.319 -38.533 -49.223 1.00 79.06 129 PRO A N 1
ATOM 994 C CA . PRO A 1 129 ? 35.422 -39.451 -49.935 1.00 79.06 129 PRO A CA 1
ATOM 995 C C . PRO A 1 129 ? 35.007 -40.686 -49.116 1.00 79.06 129 PRO A C 1
ATOM 997 O O . PRO A 1 129 ? 34.048 -41.366 -49.479 1.00 79.06 129 PRO A O 1
ATOM 1000 N N . ARG A 1 130 ? 35.730 -41.000 -48.031 1.00 83.19 130 ARG A N 1
ATOM 1001 C CA . ARG A 1 130 ? 35.392 -42.025 -47.028 1.00 83.19 130 ARG A CA 1
ATOM 1002 C C . ARG A 1 130 ? 35.934 -41.594 -45.655 1.00 83.19 130 ARG A C 1
ATOM 1004 O O . ARG A 1 130 ? 37.056 -41.976 -45.328 1.00 83.19 130 ARG A O 1
ATOM 1011 N N . PRO A 1 131 ? 35.200 -40.780 -44.879 1.00 78.62 131 PRO A N 1
ATOM 1012 C CA . PRO A 1 131 ? 35.646 -40.378 -43.550 1.00 78.62 131 PRO A CA 1
ATOM 1013 C C . PRO A 1 131 ? 35.638 -41.582 -42.598 1.00 78.62 131 PRO A C 1
ATOM 1015 O O . PRO A 1 131 ? 34.710 -42.398 -42.626 1.00 78.62 131 PRO A O 1
ATOM 1018 N N . SER A 1 132 ? 36.666 -41.709 -41.763 1.00 84.25 132 SER A N 1
ATOM 1019 C CA . SER A 1 132 ? 36.733 -42.756 -40.745 1.00 84.25 132 SER A CA 1
ATOM 1020 C C . SER A 1 132 ? 35.881 -42.401 -39.522 1.00 84.25 132 SER A C 1
ATOM 1022 O O . SER A 1 132 ? 35.514 -41.247 -39.287 1.00 84.25 132 SER A O 1
ATOM 1024 N N . GLN A 1 133 ? 35.579 -43.402 -38.693 1.00 84.00 133 GLN A N 1
ATOM 1025 C CA . GLN A 1 133 ? 34.880 -43.167 -37.429 1.00 84.00 133 GLN A CA 1
ATOM 1026 C C . GLN A 1 133 ? 35.727 -42.338 -36.442 1.00 84.00 133 GLN A C 1
ATOM 1028 O O . GLN A 1 133 ? 35.167 -41.617 -35.615 1.00 84.00 133 GLN A O 1
ATOM 1033 N N . GLU A 1 134 ? 37.056 -42.381 -36.574 1.00 83.56 134 GLU A N 1
ATOM 1034 C CA . GLU A 1 134 ? 37.996 -41.545 -35.824 1.00 83.56 134 GLU A CA 1
ATOM 1035 C C . GLU A 1 134 ? 37.876 -40.070 -36.242 1.00 83.56 134 GLU A C 1
ATOM 1037 O O . GLU A 1 134 ? 37.715 -39.206 -35.374 1.00 83.56 134 GLU A O 1
ATOM 1042 N N . ASP A 1 135 ? 37.796 -39.781 -37.546 1.00 81.69 135 ASP A N 1
ATOM 1043 C CA . ASP A 1 135 ? 37.597 -38.420 -38.069 1.00 81.69 135 ASP A CA 1
ATOM 1044 C C . ASP A 1 135 ? 36.247 -37.830 -37.612 1.00 81.69 135 ASP A C 1
ATOM 1046 O O . ASP A 1 135 ? 36.179 -36.686 -37.151 1.00 81.69 135 ASP A O 1
ATOM 1050 N N . LEU A 1 136 ? 35.169 -38.631 -37.655 1.00 83.50 136 LEU A N 1
ATOM 1051 C CA . LEU A 1 136 ? 33.858 -38.232 -37.120 1.00 83.50 136 LEU A CA 1
ATOM 1052 C C . LEU A 1 136 ? 33.932 -37.933 -35.617 1.00 83.50 136 LEU A C 1
ATOM 1054 O O . LEU A 1 136 ? 33.400 -36.916 -35.167 1.00 83.50 136 LEU A O 1
ATOM 1058 N N . SER A 1 137 ? 34.597 -38.792 -34.836 1.00 80.94 137 SER A N 1
ATOM 1059 C CA . SER A 1 137 ? 34.757 -38.594 -33.389 1.00 80.94 137 SER A CA 1
ATOM 1060 C C . SER A 1 137 ? 35.608 -37.360 -33.057 1.00 80.94 137 SER A C 1
ATOM 1062 O O . SER A 1 137 ? 35.345 -36.658 -32.076 1.00 80.94 137 SER A O 1
ATOM 1064 N N . THR A 1 138 ? 36.567 -37.029 -33.923 1.00 84.31 138 THR A N 1
ATOM 1065 C CA . THR A 1 138 ? 37.423 -35.845 -33.803 1.00 84.31 138 THR A CA 1
ATOM 1066 C C . THR A 1 138 ? 36.620 -34.569 -34.047 1.00 84.31 138 THR A C 1
ATOM 1068 O O . THR A 1 138 ? 36.645 -33.670 -33.207 1.00 84.31 138 THR A O 1
ATOM 1071 N N . VAL A 1 139 ? 35.819 -34.494 -35.115 1.00 82.19 139 VAL A N 1
ATOM 1072 C CA . VAL A 1 139 ? 34.934 -33.335 -35.356 1.00 82.19 139 VAL A CA 1
ATOM 1073 C C . VAL A 1 139 ? 33.866 -33.208 -34.263 1.00 82.19 139 VAL A C 1
ATOM 1075 O O . VAL A 1 139 ? 33.628 -32.112 -33.751 1.00 82.19 139 VAL A O 1
ATOM 1078 N N . ALA A 1 140 ? 33.255 -34.323 -33.850 1.00 76.06 140 ALA A N 1
ATOM 1079 C CA . ALA A 1 140 ? 32.250 -34.331 -32.790 1.00 76.06 140 ALA A CA 1
ATOM 1080 C C . ALA A 1 140 ? 32.816 -33.862 -31.440 1.00 76.06 140 ALA A C 1
ATOM 1082 O O . ALA A 1 140 ? 32.167 -33.077 -30.750 1.00 76.06 140 ALA A O 1
ATOM 1083 N N . SER A 1 141 ? 34.030 -34.284 -31.067 1.00 80.00 141 SER A N 1
ATOM 1084 C CA . SER A 1 141 ? 34.653 -33.863 -29.805 1.00 80.00 141 SER A CA 1
ATOM 1085 C C . SER A 1 141 ? 34.960 -32.363 -29.771 1.00 80.00 141 SER A C 1
ATOM 1087 O O . SER A 1 141 ? 34.712 -31.734 -28.742 1.00 80.00 141 SER A O 1
ATOM 1089 N N . HIS A 1 142 ? 35.379 -31.759 -30.890 1.00 80.94 142 HIS A N 1
ATOM 1090 C CA . HIS A 1 142 ? 35.591 -30.308 -30.984 1.00 80.94 142 HIS A CA 1
ATOM 1091 C C . HIS A 1 142 ? 34.283 -29.516 -30.818 1.00 80.94 142 HIS A C 1
ATOM 1093 O O . HIS A 1 142 ? 34.253 -28.546 -30.058 1.00 80.94 142 HIS A O 1
ATOM 1099 N N . TYR A 1 143 ? 33.181 -29.952 -31.442 1.00 72.88 143 TYR A N 1
ATOM 1100 C CA . TYR A 1 143 ? 31.870 -29.324 -31.227 1.00 72.88 143 TYR A CA 1
ATOM 1101 C C . TYR A 1 143 ? 31.339 -29.528 -29.803 1.00 72.88 143 TYR A C 1
ATOM 1103 O O . TYR A 1 143 ? 30.841 -28.579 -29.203 1.00 72.88 143 TYR A O 1
ATOM 1111 N N . ILE A 1 144 ? 31.476 -30.726 -29.224 1.00 72.94 144 ILE A N 1
ATOM 1112 C CA . ILE A 1 144 ? 31.076 -30.998 -27.832 1.00 72.94 144 ILE A CA 1
ATOM 1113 C C . ILE A 1 144 ? 31.884 -30.134 -26.855 1.00 72.94 144 ILE A C 1
ATOM 1115 O O . ILE A 1 144 ? 31.319 -29.612 -25.893 1.00 72.94 144 ILE A O 1
ATOM 1119 N N . HIS A 1 145 ? 33.185 -29.957 -27.103 1.00 75.69 145 HIS A N 1
ATOM 1120 C CA . HIS A 1 145 ? 34.040 -29.082 -26.308 1.00 75.69 145 HIS A CA 1
ATOM 1121 C C . HIS A 1 145 ? 33.597 -27.622 -26.432 1.00 75.69 145 HIS A C 1
ATOM 1123 O O . HIS A 1 145 ? 33.356 -26.981 -25.414 1.00 75.69 145 HIS A O 1
ATOM 1129 N N . TYR A 1 146 ? 33.414 -27.107 -27.651 1.00 77.44 146 TYR A N 1
ATOM 1130 C CA . TYR A 1 146 ? 32.900 -25.752 -27.877 1.00 77.44 146 TYR A CA 1
ATOM 1131 C C . TYR A 1 146 ? 31.557 -25.518 -27.163 1.00 77.44 146 TYR A C 1
ATOM 1133 O O . TYR A 1 146 ? 31.450 -24.601 -26.355 1.00 77.44 146 TYR A O 1
ATOM 1141 N N . MET A 1 147 ? 30.564 -26.390 -27.363 1.00 60.88 147 MET A N 1
ATOM 1142 C CA . MET A 1 147 ? 29.239 -26.259 -26.738 1.00 60.88 147 MET A CA 1
ATOM 1143 C C . MET A 1 147 ? 29.294 -26.320 -25.205 1.00 60.88 147 MET A C 1
ATOM 1145 O O . MET A 1 147 ? 28.526 -25.634 -24.528 1.00 60.88 147 MET A O 1
ATOM 1149 N N . ARG A 1 148 ? 30.204 -27.123 -24.634 1.00 71.94 148 ARG A N 1
ATOM 1150 C CA . ARG A 1 148 ? 30.430 -27.179 -23.182 1.00 71.94 148 ARG A CA 1
ATOM 1151 C C . ARG A 1 148 ? 31.007 -25.866 -22.657 1.00 71.94 148 ARG A C 1
ATOM 1153 O O . ARG A 1 148 ? 30.537 -25.375 -21.637 1.00 71.94 148 ARG A O 1
ATOM 1160 N N . GLU A 1 149 ? 31.983 -25.302 -23.354 1.00 78.31 149 GLU A N 1
ATOM 1161 C CA . GLU A 1 149 ? 32.650 -24.059 -22.967 1.00 78.31 149 GLU A CA 1
ATOM 1162 C C . GLU A 1 149 ? 31.724 -22.840 -23.134 1.00 78.31 149 GLU A C 1
ATOM 1164 O O . GLU A 1 149 ? 31.663 -22.005 -22.234 1.00 78.31 149 GLU A O 1
ATOM 1169 N N . VAL A 1 150 ? 30.923 -22.776 -24.211 1.00 70.62 150 VAL A N 1
ATOM 1170 C CA . VAL A 1 150 ? 29.869 -21.753 -24.388 1.00 70.62 150 VAL A CA 1
ATOM 1171 C C . VAL A 1 150 ? 28.875 -21.829 -23.237 1.00 70.62 150 VAL A C 1
ATOM 1173 O O . VAL A 1 150 ? 28.600 -20.819 -22.597 1.00 70.62 150 VAL A O 1
ATOM 1176 N N . LYS A 1 151 ? 28.387 -23.032 -22.906 1.00 64.44 151 LYS A N 1
ATOM 1177 C CA . LYS A 1 151 ? 27.491 -23.232 -21.761 1.00 64.44 151 LYS A CA 1
ATOM 1178 C C . LYS A 1 151 ? 28.121 -22.749 -20.450 1.00 64.44 151 LYS A C 1
ATOM 1180 O O . LYS A 1 151 ? 27.427 -22.117 -19.658 1.00 64.44 151 LYS A O 1
ATOM 1185 N N . THR A 1 152 ? 29.405 -23.026 -20.220 1.00 71.31 152 THR A N 1
ATOM 1186 C CA . THR A 1 152 ? 30.143 -22.542 -19.041 1.00 71.31 152 THR A CA 1
ATOM 1187 C C . THR A 1 152 ? 30.235 -21.015 -19.026 1.00 71.31 152 THR A C 1
ATOM 1189 O O . THR A 1 152 ? 29.947 -20.408 -17.998 1.00 71.31 152 THR A O 1
ATOM 1192 N N . MET A 1 153 ? 30.562 -20.380 -20.154 1.00 70.19 153 MET A N 1
ATOM 1193 C CA . MET A 1 153 ? 30.618 -18.920 -20.277 1.00 70.19 153 MET A CA 1
ATOM 1194 C C . MET A 1 153 ? 29.241 -18.282 -20.025 1.00 70.19 153 MET A C 1
ATOM 1196 O O . MET A 1 153 ? 29.125 -17.422 -19.155 1.00 70.19 153 MET A O 1
ATOM 1200 N N . CYS A 1 154 ? 28.175 -18.781 -20.656 1.00 61.47 154 CYS A N 1
ATOM 1201 C CA . CYS A 1 154 ? 26.812 -18.304 -20.414 1.00 61.47 154 CYS A CA 1
ATOM 1202 C C . CYS A 1 154 ? 26.368 -18.526 -18.957 1.00 61.47 154 CYS A C 1
ATOM 1204 O O . CYS A 1 154 ? 25.793 -17.624 -18.358 1.00 61.47 154 CYS A O 1
ATOM 1206 N N . HIS A 1 155 ? 26.677 -19.674 -18.340 1.00 61.06 155 HIS A N 1
ATOM 1207 C CA . HIS A 1 155 ? 26.442 -19.905 -16.904 1.00 61.06 155 HIS A CA 1
ATOM 1208 C C . HIS A 1 155 ? 27.215 -18.916 -16.009 1.00 61.06 155 HIS A C 1
ATOM 1210 O O . HIS A 1 155 ? 26.725 -18.546 -14.943 1.00 61.06 155 HIS A O 1
ATOM 1216 N N . ASN A 1 156 ? 28.410 -18.492 -16.427 1.00 62.16 156 ASN A N 1
ATOM 1217 C CA . ASN A 1 156 ? 29.250 -17.548 -15.693 1.00 62.16 156 ASN A CA 1
ATOM 1218 C C . ASN A 1 156 ? 28.812 -16.082 -15.854 1.00 62.16 156 ASN A C 1
ATOM 1220 O O . ASN A 1 156 ? 29.257 -15.257 -15.057 1.00 62.16 156 ASN A O 1
ATOM 1224 N N . VAL A 1 157 ? 27.956 -15.760 -16.828 1.00 63.75 157 VAL A N 1
ATOM 1225 C CA . VAL A 1 157 ? 27.405 -14.407 -17.064 1.00 63.75 157 VAL A CA 1
ATOM 1226 C C . VAL A 1 157 ? 25.907 -14.321 -16.705 1.00 63.75 157 VAL A C 1
ATOM 1228 O O . VAL A 1 157 ? 25.402 -13.242 -16.413 1.00 63.75 157 VAL A O 1
ATOM 1231 N N . TRP A 1 158 ? 25.193 -15.453 -16.631 1.00 67.00 158 TRP A N 1
ATOM 1232 C CA . TRP A 1 158 ? 23.807 -15.526 -16.144 1.00 67.00 158 TRP A CA 1
ATOM 1233 C C . TRP A 1 158 ? 23.669 -14.914 -14.741 1.00 67.00 158 TRP A C 1
ATOM 1235 O O . TRP A 1 158 ? 24.561 -15.062 -13.907 1.00 67.00 158 TRP A O 1
ATOM 1245 N N . ALA A 1 159 ? 22.515 -14.298 -14.453 1.00 63.66 159 ALA A N 1
ATOM 1246 C CA . ALA A 1 159 ? 22.150 -13.750 -13.144 1.00 63.66 159 ALA A CA 1
ATOM 1247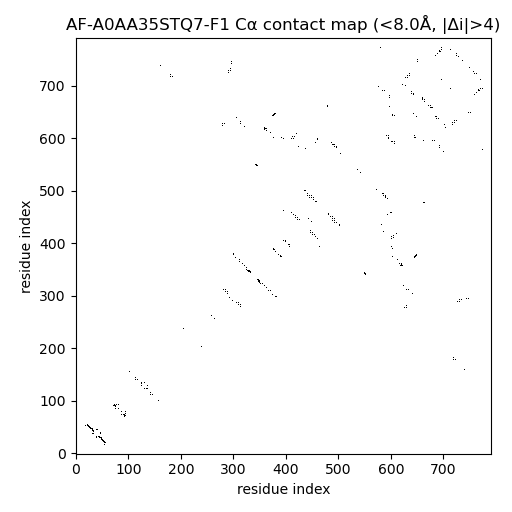 C C . ALA A 1 159 ? 22.537 -14.677 -11.968 1.00 63.66 159 ALA A C 1
ATOM 1249 O O . ALA A 1 159 ? 21.887 -15.695 -11.701 1.00 63.66 159 ALA A O 1
ATOM 1250 N N . LYS A 1 160 ? 23.609 -14.312 -11.256 1.00 69.62 160 LYS A N 1
ATOM 1251 C CA . LYS A 1 160 ? 24.124 -15.057 -10.103 1.00 69.62 160 LYS A CA 1
ATOM 1252 C C . LYS A 1 160 ? 23.301 -14.716 -8.868 1.00 69.62 160 LYS A C 1
ATOM 1254 O O . LYS A 1 160 ? 23.143 -13.551 -8.519 1.00 69.62 160 LYS A O 1
ATOM 1259 N N . PHE A 1 161 ? 22.817 -15.746 -8.183 1.00 79.25 161 PHE A N 1
ATOM 1260 C CA . PHE A 1 161 ? 22.153 -15.606 -6.892 1.00 79.25 161 PHE A CA 1
ATOM 1261 C C . PHE A 1 161 ? 23.124 -15.976 -5.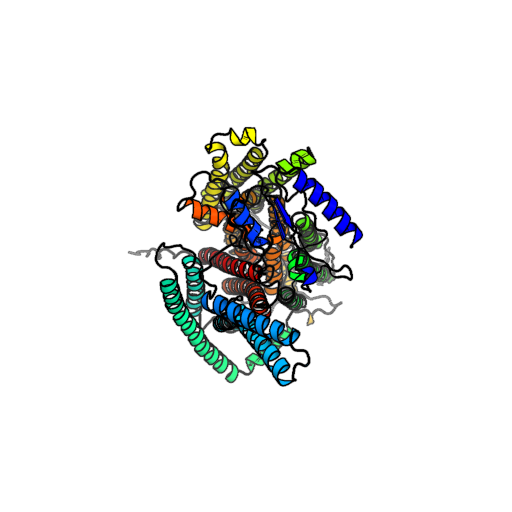779 1.00 79.25 161 PHE A C 1
ATOM 1263 O O . PHE A 1 161 ? 23.705 -17.062 -5.798 1.00 79.25 161 PHE A O 1
ATOM 1270 N N . ASP A 1 162 ? 23.266 -15.096 -4.792 1.00 79.56 162 ASP A N 1
ATOM 1271 C CA . ASP A 1 162 ? 23.992 -15.411 -3.568 1.00 79.56 162 ASP A CA 1
ATOM 1272 C C . ASP A 1 162 ? 23.114 -16.290 -2.664 1.00 79.56 162 ASP A C 1
ATOM 1274 O O . ASP A 1 162 ? 22.389 -15.821 -1.782 1.00 79.56 162 ASP A O 1
ATOM 1278 N N . ASP A 1 163 ? 23.152 -17.597 -2.929 1.00 82.69 163 ASP A N 1
ATOM 1279 C CA . ASP A 1 163 ? 22.404 -18.601 -2.170 1.00 82.69 163 ASP A CA 1
ATOM 1280 C C . ASP A 1 163 ? 22.749 -18.567 -0.666 1.00 82.69 163 ASP A C 1
ATOM 1282 O O . ASP A 1 163 ? 21.913 -18.944 0.156 1.00 82.69 163 ASP A O 1
ATOM 1286 N N . PHE A 1 164 ? 23.936 -18.099 -0.267 1.00 79.25 164 PHE A N 1
ATOM 1287 C CA . PHE A 1 164 ? 24.329 -18.012 1.141 1.00 79.25 164 PHE A CA 1
ATOM 1288 C C . PHE A 1 164 ? 23.590 -16.872 1.853 1.00 79.25 164 PHE A C 1
ATOM 1290 O O . PHE A 1 164 ? 22.872 -17.125 2.825 1.00 79.25 164 PHE A O 1
ATOM 1297 N N . HIS A 1 165 ? 23.680 -15.645 1.336 1.00 77.50 165 HIS A N 1
ATOM 1298 C CA . HIS A 1 165 ? 22.996 -14.483 1.909 1.00 77.50 165 HIS A CA 1
ATOM 1299 C C . HIS A 1 165 ? 21.464 -14.603 1.818 1.00 77.50 165 HIS A C 1
ATOM 1301 O O . HIS A 1 165 ? 20.764 -14.242 2.769 1.00 77.50 165 HIS A O 1
ATOM 1307 N N . ILE A 1 166 ? 20.925 -15.185 0.736 1.00 81.31 166 ILE A N 1
ATOM 1308 C CA . ILE A 1 166 ? 19.483 -15.466 0.607 1.00 81.31 166 ILE A CA 1
ATOM 1309 C C . ILE A 1 166 ? 19.013 -16.418 1.719 1.00 81.31 166 ILE A C 1
ATOM 1311 O O . ILE A 1 166 ? 18.030 -16.127 2.407 1.00 81.31 166 ILE A O 1
ATOM 1315 N N . ASN A 1 167 ? 19.719 -17.533 1.939 1.00 79.50 167 ASN A N 1
ATOM 1316 C CA . ASN A 1 167 ? 19.351 -18.489 2.986 1.00 79.50 167 ASN A CA 1
ATOM 1317 C C . ASN A 1 167 ? 19.525 -17.900 4.394 1.00 79.50 167 ASN A C 1
ATOM 1319 O O . ASN A 1 167 ? 18.656 -18.107 5.243 1.00 79.50 167 ASN A O 1
ATOM 1323 N N . GLN A 1 168 ? 20.581 -17.118 4.643 1.00 77.50 168 GLN A N 1
ATOM 1324 C CA . GLN A 1 168 ? 20.745 -16.391 5.908 1.00 77.50 168 GLN A CA 1
ATOM 1325 C C . GLN A 1 168 ? 19.570 -15.445 6.183 1.00 77.50 168 GLN A C 1
ATOM 1327 O O . GLN A 1 168 ? 19.015 -15.472 7.283 1.00 77.50 168 GLN A O 1
ATOM 1332 N N . GLY A 1 169 ? 19.151 -14.653 5.189 1.00 76.81 169 GLY A N 1
ATOM 1333 C CA . GLY A 1 169 ? 18.010 -13.745 5.308 1.00 76.81 169 GLY A CA 1
ATOM 1334 C C . GLY A 1 169 ? 16.701 -14.478 5.616 1.00 76.81 169 GLY A C 1
ATOM 1335 O O . GLY A 1 169 ? 15.971 -14.082 6.524 1.00 76.81 169 GLY A O 1
ATOM 1336 N N . VAL A 1 170 ? 16.429 -15.589 4.921 1.00 81.19 170 VAL A N 1
ATOM 1337 C CA . VAL A 1 170 ? 15.244 -16.431 5.168 1.00 81.19 170 VAL A CA 1
ATOM 1338 C C . VAL A 1 170 ? 15.259 -17.040 6.573 1.00 81.19 170 VAL A C 1
ATOM 1340 O O . VAL A 1 170 ? 14.239 -16.984 7.263 1.00 81.19 170 VAL A O 1
ATOM 1343 N N . VAL A 1 171 ? 16.389 -17.593 7.027 1.00 76.19 171 VAL A N 1
ATOM 1344 C CA . VAL A 1 171 ? 16.512 -18.193 8.369 1.00 76.19 171 VAL A CA 1
ATOM 1345 C C . VAL A 1 171 ? 16.352 -17.134 9.460 1.00 76.19 171 VAL A C 1
ATOM 1347 O O . VAL A 1 171 ? 15.560 -17.331 10.383 1.00 76.19 171 VAL A O 1
ATOM 1350 N N . LEU A 1 172 ? 17.036 -15.993 9.332 1.00 75.19 172 LEU A N 1
ATOM 1351 C CA . LEU A 1 172 ? 16.948 -14.884 10.284 1.00 75.19 172 LEU A CA 1
ATOM 1352 C C . LEU A 1 172 ? 15.511 -14.358 10.393 1.00 75.19 172 LEU A C 1
ATOM 1354 O O . LEU A 1 172 ? 14.988 -14.215 11.497 1.00 75.19 172 LEU A O 1
ATOM 1358 N N . PHE A 1 173 ? 14.845 -14.131 9.260 1.00 77.94 173 PHE A N 1
ATOM 1359 C CA . PHE A 1 173 ? 13.493 -13.582 9.245 1.00 77.94 173 PHE A CA 1
ATOM 1360 C C . PHE A 1 173 ? 12.439 -14.589 9.738 1.00 77.94 173 PHE A C 1
ATOM 1362 O O . PHE A 1 173 ? 11.556 -14.228 10.519 1.00 77.94 173 PHE A O 1
ATOM 1369 N N . SER A 1 174 ? 12.581 -15.875 9.388 1.00 78.25 174 SER A N 1
ATOM 1370 C CA . SER A 1 174 ? 11.771 -16.965 9.964 1.00 78.25 174 SER A CA 1
ATOM 1371 C C . SER A 1 174 ? 11.902 -17.007 11.487 1.00 78.25 174 SER A C 1
ATOM 1373 O O . SER A 1 174 ? 10.910 -17.162 12.203 1.00 78.25 174 SER A O 1
ATOM 1375 N N . PHE A 1 175 ? 13.123 -16.816 11.993 1.00 68.56 175 PHE A N 1
ATOM 1376 C CA . PHE A 1 175 ? 13.398 -16.776 13.420 1.00 68.56 175 PHE A CA 1
ATOM 1377 C C . PHE A 1 175 ? 12.773 -15.546 14.105 1.00 68.56 175 PHE A C 1
ATOM 1379 O O . PHE A 1 175 ? 12.159 -15.686 15.164 1.00 68.56 175 PHE A O 1
ATOM 1386 N N . THR A 1 176 ? 12.816 -14.361 13.487 1.00 71.19 176 THR A N 1
ATOM 1387 C CA . THR A 1 176 ? 12.119 -13.158 13.984 1.00 71.19 176 THR A CA 1
ATOM 1388 C C . THR A 1 176 ? 10.598 -13.348 14.050 1.00 71.19 176 THR A C 1
ATOM 1390 O O . THR A 1 176 ? 9.972 -12.973 15.047 1.00 71.19 176 THR A O 1
ATOM 1393 N N . VAL A 1 177 ? 9.990 -13.971 13.034 1.00 75.44 177 VAL A N 1
ATOM 1394 C CA . VAL A 1 177 ? 8.555 -14.316 13.032 1.00 75.44 177 VAL A CA 1
ATOM 1395 C C . VAL A 1 177 ? 8.228 -15.289 14.172 1.00 75.44 177 VAL A C 1
ATOM 1397 O O . VAL A 1 177 ? 7.272 -15.063 14.916 1.00 75.44 177 VAL A O 1
ATOM 1400 N N . PHE A 1 178 ? 9.054 -16.319 14.374 1.00 71.50 178 PHE A N 1
ATOM 1401 C CA . PHE A 1 178 ? 8.891 -17.286 15.462 1.00 71.50 178 PHE A CA 1
ATOM 1402 C C . PHE A 1 178 ? 9.026 -16.649 16.857 1.00 71.50 178 PHE A C 1
ATOM 1404 O O . PHE A 1 178 ? 8.179 -16.882 17.718 1.00 71.50 178 PHE A O 1
ATOM 1411 N N . LEU A 1 179 ? 10.020 -15.781 17.078 1.00 65.12 179 LEU A N 1
ATOM 1412 C CA . LEU A 1 179 ? 10.152 -15.017 18.326 1.00 65.12 179 LEU A CA 1
ATOM 1413 C C . LEU A 1 179 ? 8.952 -14.092 18.573 1.00 65.12 179 LEU A C 1
ATOM 1415 O O . LEU A 1 179 ? 8.484 -13.979 19.706 1.00 65.12 179 LEU A O 1
ATOM 1419 N N . THR A 1 180 ? 8.425 -13.459 17.522 1.00 69.56 180 THR A N 1
ATOM 1420 C CA . THR A 1 180 ? 7.227 -12.612 17.623 1.00 69.56 180 THR A CA 1
ATOM 1421 C C . THR A 1 180 ? 6.016 -13.443 18.057 1.00 69.56 180 THR A C 1
ATOM 1423 O O . THR A 1 180 ? 5.292 -13.039 18.968 1.00 69.56 180 THR A O 1
ATOM 1426 N N . LEU A 1 181 ? 5.839 -14.638 17.484 1.00 71.25 181 LEU A N 1
ATOM 1427 C CA . LEU A 1 181 ? 4.799 -15.589 17.881 1.00 71.25 181 LEU A CA 1
ATOM 1428 C C . LEU A 1 181 ? 4.965 -16.051 19.342 1.00 71.25 181 LEU A C 1
ATOM 1430 O O . LEU A 1 181 ? 3.998 -16.013 20.100 1.00 71.25 181 LEU A O 1
ATOM 1434 N N . LEU A 1 182 ? 6.180 -16.416 19.770 1.00 63.25 182 LEU A N 1
ATOM 1435 C CA . LEU A 1 182 ? 6.458 -16.778 21.168 1.00 63.25 182 LEU A CA 1
ATOM 1436 C C . LEU A 1 182 ? 6.151 -15.629 22.138 1.00 63.25 182 LEU A C 1
ATOM 1438 O O . LEU A 1 182 ? 5.578 -15.869 23.199 1.00 63.25 182 LEU A O 1
ATOM 1442 N N . SER A 1 183 ? 6.456 -14.381 21.765 1.00 64.00 183 SER A N 1
ATOM 1443 C CA . SER A 1 183 ? 6.161 -13.215 22.610 1.00 64.00 183 SER A CA 1
ATOM 1444 C C . SER A 1 183 ? 4.659 -13.017 22.864 1.00 64.00 183 SER A C 1
ATOM 1446 O O . SER A 1 183 ? 4.281 -12.510 23.918 1.00 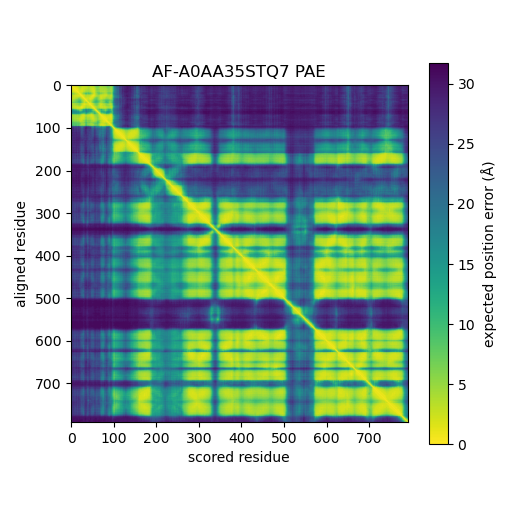64.00 183 SER A O 1
ATOM 1448 N N . LEU A 1 184 ? 3.788 -13.466 21.949 1.00 65.75 184 LEU A N 1
ATOM 1449 C CA . LEU A 1 184 ? 2.336 -13.448 22.150 1.00 65.75 184 LEU A CA 1
ATOM 1450 C C . LEU A 1 184 ? 1.870 -14.503 23.165 1.00 65.75 184 LEU A C 1
ATOM 1452 O O . LEU A 1 184 ? 0.929 -14.229 23.905 1.00 65.75 184 LEU A O 1
ATOM 1456 N N . PHE A 1 185 ? 2.532 -15.663 23.232 1.00 61.25 185 PHE A N 1
ATOM 1457 C CA . PHE A 1 185 ? 2.255 -16.693 24.240 1.00 61.25 185 PHE A CA 1
ATOM 1458 C C . PHE A 1 185 ? 2.810 -16.316 25.627 1.00 61.25 185 PHE A C 1
ATOM 1460 O O . PHE A 1 185 ? 2.123 -16.495 26.630 1.00 61.25 185 PHE A O 1
ATOM 1467 N N . ASP A 1 186 ? 4.010 -15.733 25.706 1.00 53.12 186 ASP A N 1
ATOM 1468 C CA . ASP A 1 186 ? 4.629 -15.333 26.985 1.00 53.12 186 ASP A CA 1
ATOM 1469 C C . ASP A 1 186 ? 3.960 -14.093 27.619 1.00 53.12 186 ASP A C 1
ATOM 1471 O O . ASP A 1 186 ? 3.869 -13.966 28.844 1.00 53.12 186 ASP A O 1
ATOM 1475 N N . LEU A 1 187 ? 3.362 -13.213 26.801 1.00 50.84 187 LEU A N 1
ATOM 1476 C CA . LEU A 1 187 ? 2.487 -12.136 27.288 1.00 50.84 187 LEU A CA 1
ATOM 1477 C C . LEU A 1 187 ? 1.257 -12.651 28.052 1.00 50.84 187 LEU A C 1
ATOM 1479 O O . LEU A 1 187 ? 0.714 -11.905 28.877 1.00 50.84 187 LEU A O 1
ATOM 1483 N N . ASP A 1 188 ? 0.837 -13.898 27.819 1.00 49.03 188 ASP A N 1
ATOM 1484 C CA . ASP A 1 188 ? -0.189 -14.560 28.622 1.00 49.03 188 ASP A CA 1
ATOM 1485 C C . ASP A 1 188 ? 0.356 -15.188 29.919 1.00 49.03 188 ASP A C 1
ATOM 1487 O O . ASP A 1 188 ? -0.426 -15.358 30.857 1.00 49.03 188 ASP A O 1
ATOM 1491 N N . PHE A 1 189 ? 1.671 -15.428 30.025 1.00 43.84 189 PHE A N 1
ATOM 1492 C CA . PHE A 1 189 ? 2.293 -16.205 31.104 1.00 43.84 189 PHE A CA 1
ATOM 1493 C C . PHE A 1 189 ? 2.791 -15.365 32.300 1.00 43.84 189 PHE A C 1
ATOM 1495 O O . PHE A 1 189 ? 2.375 -15.634 33.428 1.00 43.84 189 PHE A O 1
ATOM 1502 N N . SER A 1 190 ? 3.624 -14.321 32.121 1.00 40.56 190 SER A N 1
ATOM 1503 C CA . SER A 1 190 ? 4.042 -13.471 33.266 1.00 40.56 190 SER A CA 1
ATOM 1504 C C . SER A 1 190 ? 4.569 -12.068 32.924 1.00 40.56 190 SER A C 1
ATOM 1506 O O . SER A 1 190 ? 5.713 -11.866 32.524 1.00 40.56 190 SER A O 1
ATOM 1508 N N . VAL A 1 191 ? 3.781 -11.037 33.251 1.00 41.84 191 VAL A N 1
ATOM 1509 C CA . VAL A 1 191 ? 4.217 -9.621 33.190 1.00 41.84 191 VAL A CA 1
ATOM 1510 C C . VAL A 1 191 ? 5.072 -9.216 34.412 1.00 41.84 191 VAL A C 1
ATOM 1512 O O . VAL A 1 191 ? 5.651 -8.129 34.431 1.00 41.84 191 VAL A O 1
ATOM 1515 N N . ALA A 1 192 ? 5.189 -10.074 35.433 1.00 40.00 192 ALA A N 1
ATOM 1516 C CA . ALA A 1 192 ? 5.809 -9.722 36.712 1.00 40.00 192 ALA A CA 1
ATOM 1517 C C . ALA A 1 192 ? 7.353 -9.732 36.700 1.00 40.00 192 ALA A C 1
ATOM 1519 O O . ALA A 1 192 ? 7.957 -9.000 37.480 1.00 40.00 192 ALA A O 1
ATOM 1520 N N . SER A 1 193 ? 7.997 -10.517 35.822 1.00 41.66 193 SER A N 1
ATOM 1521 C CA . SER A 1 193 ? 9.457 -10.744 35.882 1.00 41.66 193 SER A CA 1
ATOM 1522 C C . SER A 1 193 ? 10.299 -9.988 34.841 1.00 41.66 193 SER A C 1
ATOM 1524 O O . SER A 1 193 ? 11.493 -9.802 35.063 1.00 41.66 193 SER A O 1
ATOM 1526 N N . LEU A 1 194 ? 9.728 -9.550 33.709 1.00 44.31 194 LEU A N 1
ATOM 1527 C CA . LEU A 1 194 ? 10.493 -9.057 32.538 1.00 44.31 194 LEU A CA 1
ATOM 1528 C C . LEU A 1 194 ? 10.250 -7.570 32.182 1.00 44.31 194 LEU A C 1
ATOM 1530 O O . LEU A 1 194 ? 10.529 -7.111 31.074 1.00 44.31 194 LEU A O 1
ATOM 1534 N N . GLY A 1 195 ? 9.735 -6.780 33.127 1.00 46.91 195 GLY A N 1
ATOM 1535 C CA . GLY A 1 195 ? 9.039 -5.513 32.853 1.00 46.91 195 GLY A CA 1
ATOM 1536 C C . GLY A 1 195 ? 9.809 -4.337 32.216 1.00 46.91 195 GLY A C 1
ATOM 1537 O O . GLY A 1 195 ? 9.159 -3.339 31.893 1.00 46.91 195 GLY A O 1
ATOM 1538 N N . LYS A 1 196 ? 11.142 -4.397 32.040 1.00 42.06 196 LYS A N 1
ATOM 1539 C CA . LYS A 1 196 ? 11.953 -3.268 31.517 1.00 42.06 196 LYS A CA 1
ATOM 1540 C C . LYS A 1 196 ? 12.920 -3.644 30.385 1.00 42.06 196 LYS A C 1
ATOM 1542 O O . LYS A 1 196 ? 12.809 -3.060 29.308 1.00 42.06 196 LYS A O 1
ATOM 1547 N N . SER A 1 197 ? 13.807 -4.627 30.575 1.00 46.19 197 SER A N 1
ATOM 1548 C CA . SER A 1 197 ? 14.823 -4.973 29.562 1.00 46.19 197 SER A CA 1
ATOM 1549 C C . SER A 1 197 ? 14.230 -5.477 28.246 1.00 46.19 197 SER A C 1
ATOM 1551 O O . SER A 1 197 ? 14.726 -5.098 27.194 1.00 46.19 197 SER A O 1
ATOM 1553 N N . PHE A 1 198 ? 13.143 -6.258 28.273 1.00 49.31 198 PHE A N 1
ATOM 1554 C CA . PHE A 1 198 ? 12.536 -6.803 27.050 1.00 49.31 198 PHE A CA 1
ATOM 1555 C C . PHE A 1 198 ? 11.892 -5.718 26.168 1.00 49.31 198 PHE A C 1
ATOM 1557 O O . PHE A 1 198 ? 12.030 -5.729 24.949 1.00 49.31 198 PHE A O 1
ATOM 1564 N N . LYS A 1 199 ? 11.257 -4.710 26.781 1.00 48.75 199 LYS A N 1
ATOM 1565 C CA . LYS A 1 199 ? 10.702 -3.564 26.040 1.00 48.75 199 LYS A CA 1
ATOM 1566 C C . LYS A 1 199 ? 11.803 -2.711 25.420 1.00 48.75 199 LYS A C 1
ATOM 1568 O O . LYS A 1 199 ? 11.665 -2.310 24.274 1.00 48.75 199 LYS A O 1
ATOM 1573 N N . PHE A 1 200 ? 12.885 -2.460 26.159 1.00 44.81 200 PHE A N 1
ATOM 1574 C CA . PHE A 1 200 ? 14.045 -1.721 25.654 1.00 44.81 200 PHE A CA 1
ATOM 1575 C C . PHE A 1 200 ? 14.763 -2.488 24.529 1.00 44.81 200 PHE A C 1
ATOM 1577 O O . PHE A 1 200 ? 15.068 -1.905 23.497 1.00 44.81 200 PHE A O 1
ATOM 1584 N N . SER A 1 201 ? 14.936 -3.803 24.698 1.00 50.44 201 SER A N 1
ATOM 1585 C CA . SER A 1 201 ? 15.468 -4.748 23.707 1.00 50.44 201 SER A CA 1
ATOM 1586 C C . SER A 1 201 ? 14.706 -4.700 22.382 1.00 50.44 201 SER A C 1
ATOM 1588 O O . SER A 1 201 ? 15.301 -4.430 21.338 1.00 50.44 201 SER A O 1
ATOM 1590 N N . LEU A 1 202 ? 13.384 -4.893 22.432 1.00 49.38 202 LEU A N 1
ATOM 1591 C CA . LEU A 1 202 ? 12.531 -4.903 21.246 1.00 49.38 202 LEU A CA 1
ATOM 1592 C C . LEU A 1 202 ? 12.522 -3.534 20.548 1.00 49.38 202 LEU A C 1
ATOM 1594 O O . LEU A 1 202 ? 12.660 -3.469 19.328 1.00 49.38 202 LEU A O 1
ATOM 1598 N N . LEU A 1 203 ? 12.419 -2.437 21.313 1.00 48.38 203 LEU A N 1
ATOM 1599 C CA . LEU A 1 203 ? 12.465 -1.080 20.756 1.00 48.38 203 LEU A CA 1
ATOM 1600 C C . LEU A 1 203 ? 13.804 -0.810 20.060 1.00 48.38 203 LEU A C 1
ATOM 1602 O O . LEU A 1 203 ? 13.816 -0.275 18.955 1.00 48.38 203 LEU A O 1
ATOM 1606 N N . LEU A 1 204 ? 14.921 -1.185 20.692 1.00 47.22 204 LEU A N 1
ATOM 1607 C CA . LEU A 1 204 ? 16.271 -0.947 20.182 1.00 47.22 204 LEU A CA 1
ATOM 1608 C C . LEU A 1 204 ? 16.563 -1.788 18.932 1.00 47.22 204 LEU A C 1
ATOM 1610 O O . LEU A 1 204 ? 17.062 -1.243 17.952 1.00 47.22 204 LEU A O 1
ATOM 1614 N N . GLY A 1 205 ? 16.195 -3.074 18.920 1.00 48.56 205 GLY A N 1
ATOM 1615 C CA . GLY A 1 205 ? 16.367 -3.949 17.753 1.00 48.56 205 GLY A CA 1
ATOM 1616 C C . GLY A 1 205 ? 15.554 -3.493 16.535 1.00 48.56 205 GLY A C 1
ATOM 1617 O O . GLY A 1 205 ? 16.081 -3.434 15.422 1.00 48.56 205 GLY A O 1
ATOM 1618 N N . VAL A 1 206 ? 14.298 -3.079 16.747 1.00 50.66 206 VAL A N 1
ATOM 1619 C CA . VAL A 1 206 ? 13.456 -2.490 15.689 1.00 50.66 206 VAL A CA 1
ATOM 1620 C C . VAL A 1 206 ? 14.016 -1.139 15.228 1.00 50.66 206 VAL A C 1
ATOM 1622 O O . VAL A 1 206 ? 14.078 -0.885 14.027 1.00 50.66 206 VAL A O 1
ATOM 1625 N N . SER A 1 207 ? 14.497 -0.297 16.150 1.00 46.56 207 SER A N 1
ATOM 1626 C CA . SER A 1 207 ? 15.095 1.007 15.817 1.00 46.56 207 SER A CA 1
ATOM 1627 C C . SER A 1 207 ? 16.388 0.870 15.010 1.00 46.56 207 SER A C 1
ATOM 1629 O O . SER A 1 207 ? 16.572 1.595 14.038 1.00 46.56 207 SER A O 1
ATOM 1631 N N . LEU A 1 208 ? 17.268 -0.073 15.359 1.00 46.38 208 LEU A N 1
ATOM 1632 C CA . LEU A 1 208 ? 18.511 -0.336 14.625 1.00 46.38 208 LEU A CA 1
ATOM 1633 C C . LEU A 1 208 ? 18.242 -0.908 13.226 1.00 46.38 208 LEU A C 1
ATOM 1635 O O . LEU A 1 208 ? 18.896 -0.502 12.268 1.00 46.38 208 LEU A O 1
ATOM 1639 N N . SER A 1 209 ? 17.233 -1.774 13.088 1.00 49.00 209 SER A N 1
ATOM 1640 C CA . SER A 1 209 ? 16.780 -2.280 11.781 1.00 49.00 209 SER A CA 1
ATOM 1641 C C . SER A 1 209 ? 16.231 -1.151 10.894 1.00 49.00 209 SER A C 1
ATOM 1643 O O . SER A 1 209 ? 16.480 -1.114 9.691 1.00 49.00 209 SER A O 1
ATOM 1645 N N . LEU A 1 210 ? 15.539 -0.180 11.497 1.00 47.69 210 LEU A N 1
ATOM 1646 C CA . LEU A 1 210 ? 15.050 1.020 10.816 1.00 47.69 210 LEU A CA 1
ATOM 1647 C C . LEU A 1 210 ? 16.164 1.985 10.409 1.00 47.69 210 LEU A C 1
ATOM 1649 O O . LEU A 1 210 ? 16.160 2.474 9.282 1.00 47.69 210 LEU A O 1
ATOM 1653 N N . VAL A 1 211 ? 17.139 2.228 11.287 1.00 46.34 211 VAL A N 1
ATOM 1654 C CA . VAL A 1 211 ? 18.327 3.029 10.954 1.00 46.34 211 VAL A CA 1
ATOM 1655 C C . VAL A 1 211 ? 19.113 2.366 9.822 1.00 46.34 211 VAL A C 1
ATOM 1657 O O . VAL A 1 211 ? 19.508 3.061 8.894 1.00 46.34 211 VAL A O 1
ATOM 1660 N N . SER A 1 212 ? 19.256 1.037 9.823 1.00 46.25 212 SER A N 1
ATOM 1661 C CA . SER A 1 212 ? 19.871 0.291 8.715 1.00 46.25 212 SER A CA 1
ATOM 1662 C C . SER A 1 212 ? 19.151 0.537 7.379 1.00 46.25 212 SER A C 1
ATOM 1664 O O . SER A 1 212 ? 19.808 0.908 6.407 1.00 46.25 212 SER A O 1
ATOM 1666 N N . MET A 1 213 ? 17.814 0.448 7.335 1.00 45.62 213 MET A N 1
ATOM 1667 C CA . MET A 1 213 ? 17.042 0.724 6.111 1.00 45.62 213 MET A CA 1
ATOM 1668 C C . MET A 1 213 ? 17.068 2.191 5.651 1.00 45.62 213 MET A C 1
ATOM 1670 O O . MET A 1 213 ? 16.894 2.440 4.463 1.00 45.62 213 MET A O 1
ATOM 1674 N N . VAL A 1 214 ? 17.260 3.158 6.556 1.00 44.28 214 VAL A N 1
ATOM 1675 C CA . VAL A 1 214 ? 17.278 4.602 6.227 1.00 44.28 214 VAL A CA 1
ATOM 1676 C C . VAL A 1 214 ? 18.682 5.111 5.885 1.00 44.28 214 VAL A C 1
ATOM 1678 O O . VAL A 1 214 ? 18.817 6.023 5.073 1.00 44.28 214 VAL A O 1
ATOM 1681 N N . VAL A 1 215 ? 19.732 4.516 6.457 1.00 44.88 215 VAL A N 1
ATOM 1682 C CA . VAL A 1 215 ? 21.132 4.846 6.140 1.00 44.88 215 VAL A CA 1
ATOM 1683 C C . VAL A 1 215 ? 21.580 4.189 4.830 1.00 44.88 215 VAL A C 1
ATOM 1685 O O . VAL A 1 215 ? 22.345 4.797 4.090 1.00 44.88 215 VAL A O 1
ATOM 1688 N N . TYR A 1 216 ? 21.069 2.997 4.503 1.00 48.44 216 TYR A N 1
ATOM 1689 C CA . TYR A 1 216 ? 21.391 2.273 3.265 1.00 48.44 216 TYR A CA 1
ATOM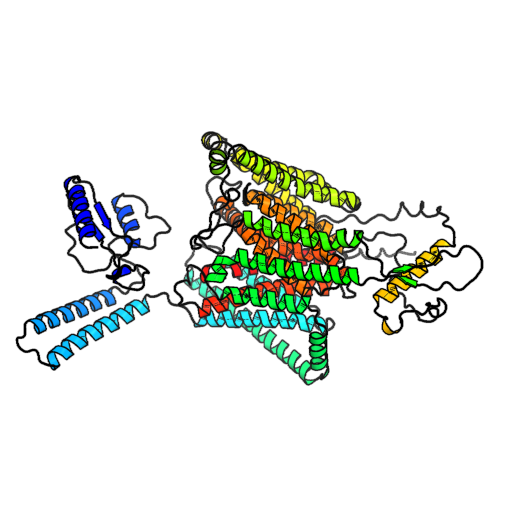 1690 C C . TYR A 1 216 ? 21.197 3.084 1.958 1.00 48.44 216 TYR A C 1
ATOM 1692 O O . TYR A 1 216 ? 22.100 3.044 1.125 1.00 48.44 216 TYR A O 1
ATOM 1700 N N . PRO A 1 217 ? 20.092 3.834 1.748 1.00 45.44 217 PRO A N 1
ATOM 1701 C CA . PRO A 1 217 ? 19.866 4.600 0.521 1.00 45.44 217 PRO A CA 1
ATOM 1702 C C . PRO A 1 217 ? 20.380 6.051 0.546 1.00 45.44 217 PRO A C 1
ATOM 1704 O O . PRO A 1 217 ? 20.082 6.780 -0.394 1.00 45.44 217 PRO A O 1
ATOM 1707 N N . LEU A 1 218 ? 21.092 6.518 1.583 1.00 46.62 218 LEU A N 1
ATOM 1708 C CA . LEU A 1 218 ? 21.666 7.875 1.585 1.00 46.62 218 LEU A CA 1
ATOM 1709 C C . LEU A 1 218 ? 22.954 7.899 0.740 1.00 46.62 218 LEU A C 1
ATOM 1711 O O . LEU A 1 218 ? 23.963 7.342 1.180 1.00 46.62 218 LEU A O 1
ATOM 1715 N N . PRO A 1 219 ? 22.971 8.548 -0.443 1.00 44.44 219 PRO A N 1
ATOM 1716 C CA . PRO A 1 219 ? 24.140 8.542 -1.308 1.00 44.44 219 PRO A CA 1
ATOM 1717 C C . PRO A 1 219 ? 25.157 9.563 -0.790 1.00 44.44 219 PRO A C 1
ATOM 1719 O O . PRO A 1 219 ? 25.112 10.745 -1.123 1.00 44.44 219 PRO A O 1
ATOM 1722 N N . LEU A 1 220 ? 26.087 9.105 0.044 1.00 47.09 220 LEU A N 1
ATOM 1723 C CA . LEU A 1 220 ? 27.349 9.809 0.256 1.00 47.09 220 LEU A CA 1
ATOM 1724 C C . LEU A 1 220 ? 28.268 9.474 -0.925 1.00 47.09 220 LEU A C 1
ATOM 1726 O O . LEU A 1 220 ? 28.563 8.305 -1.164 1.00 47.09 220 LEU A O 1
ATOM 1730 N N . GLU A 1 221 ? 28.691 10.500 -1.665 1.00 47.41 221 GLU A N 1
ATOM 1731 C CA . GLU A 1 221 ? 29.359 10.431 -2.980 1.00 47.41 221 GLU A CA 1
ATOM 1732 C C . GLU A 1 221 ? 30.811 9.891 -2.946 1.00 47.41 221 GLU A C 1
ATOM 1734 O O . GLU A 1 221 ? 31.699 10.410 -3.618 1.00 47.41 221 GLU A O 1
ATOM 1739 N N . PHE A 1 222 ? 31.094 8.851 -2.155 1.00 46.41 222 PHE A N 1
ATOM 1740 C CA . PHE A 1 222 ? 32.443 8.311 -1.960 1.00 46.41 222 PHE A CA 1
ATOM 1741 C C . PHE A 1 222 ? 32.485 6.775 -1.994 1.00 46.41 222 PHE A C 1
ATOM 1743 O O . PHE A 1 222 ? 32.029 6.111 -1.067 1.00 46.41 222 PHE A O 1
ATOM 1750 N N . GLY A 1 223 ? 33.124 6.217 -3.035 1.00 51.59 223 GLY A N 1
ATOM 1751 C CA . GLY A 1 223 ? 33.776 4.890 -3.027 1.00 51.59 223 GLY A CA 1
ATOM 1752 C C . GLY A 1 223 ? 32.968 3.729 -2.427 1.00 51.59 223 GLY A C 1
ATOM 1753 O O . GLY A 1 223 ? 33.437 3.040 -1.521 1.00 51.59 223 GLY A O 1
ATOM 1754 N N . VAL A 1 224 ? 31.739 3.534 -2.906 1.00 50.62 224 VAL A N 1
ATOM 1755 C CA . VAL A 1 224 ? 30.644 3.030 -2.061 1.00 50.62 224 VAL A CA 1
ATOM 1756 C C . VAL A 1 224 ? 30.738 1.531 -1.691 1.00 50.62 224 VAL A C 1
ATOM 1758 O O . VAL A 1 224 ? 30.427 1.161 -0.560 1.00 50.62 224 VAL A O 1
ATOM 1761 N N . ALA A 1 225 ? 31.226 0.654 -2.578 1.00 46.84 225 ALA A N 1
ATOM 1762 C CA . ALA A 1 225 ? 31.132 -0.806 -2.391 1.00 46.84 225 ALA A CA 1
ATOM 1763 C C . ALA A 1 225 ? 31.896 -1.362 -1.164 1.00 46.84 225 ALA A C 1
ATOM 1765 O O . ALA A 1 225 ? 31.368 -2.189 -0.417 1.00 46.84 225 ALA A O 1
ATOM 1766 N N . SER A 1 226 ? 33.130 -0.903 -0.921 1.00 46.19 226 SER A N 1
ATOM 1767 C CA . SER A 1 226 ? 33.955 -1.423 0.185 1.00 46.19 226 SER A CA 1
ATOM 1768 C C . SER A 1 226 ? 33.461 -0.932 1.554 1.00 46.19 226 SER A C 1
ATOM 1770 O O . SER A 1 226 ? 33.401 -1.697 2.518 1.00 46.19 226 SER A O 1
ATOM 1772 N N . ILE A 1 227 ? 33.008 0.325 1.627 1.00 50.31 227 ILE A N 1
ATOM 1773 C CA . ILE A 1 227 ? 32.445 0.907 2.854 1.00 50.31 227 ILE A CA 1
ATOM 1774 C C . ILE A 1 227 ? 31.078 0.283 3.171 1.00 50.31 227 ILE A C 1
ATOM 1776 O O . ILE A 1 227 ? 30.802 0.001 4.341 1.00 50.31 227 ILE A O 1
ATOM 1780 N N . MET A 1 228 ? 30.247 -0.010 2.161 1.00 47.50 228 MET A N 1
ATOM 1781 C CA . MET A 1 228 ? 28.982 -0.728 2.363 1.00 47.50 228 MET A CA 1
ATOM 1782 C C . MET A 1 228 ? 29.197 -2.102 2.997 1.00 47.50 228 MET A C 1
ATOM 1784 O O . MET A 1 228 ? 28.548 -2.391 3.995 1.00 47.50 228 MET A O 1
ATOM 1788 N N . ASN A 1 229 ? 30.138 -2.915 2.506 1.00 48.38 229 ASN A N 1
ATOM 1789 C CA . ASN A 1 229 ? 30.404 -4.247 3.072 1.00 48.38 229 ASN A CA 1
ATOM 1790 C C . ASN A 1 229 ? 30.962 -4.195 4.509 1.00 48.38 229 ASN A C 1
ATOM 1792 O O . ASN A 1 229 ? 30.611 -5.026 5.355 1.00 48.38 229 ASN A O 1
ATOM 1796 N N . VAL A 1 230 ? 31.782 -3.189 4.828 1.00 48.09 230 VAL A N 1
ATOM 1797 C CA . VAL A 1 230 ? 32.270 -2.952 6.199 1.00 48.09 230 VAL A CA 1
ATOM 1798 C C . VAL A 1 230 ? 31.138 -2.469 7.118 1.00 48.09 230 VAL A C 1
ATOM 1800 O O . VAL A 1 230 ? 31.014 -2.938 8.246 1.00 48.09 230 VAL A O 1
ATOM 1803 N N . THR A 1 231 ? 30.243 -1.608 6.633 1.00 48.22 231 THR A N 1
ATOM 1804 C CA . THR A 1 231 ? 29.077 -1.140 7.405 1.00 48.22 231 THR A CA 1
ATOM 1805 C C . THR A 1 231 ? 28.038 -2.252 7.596 1.00 48.22 231 THR A C 1
ATOM 1807 O O . THR A 1 231 ? 27.475 -2.384 8.686 1.00 48.22 231 THR A O 1
ATOM 1810 N N . LEU A 1 232 ? 27.822 -3.103 6.583 1.00 46.91 232 LEU A N 1
ATOM 1811 C CA . LEU A 1 232 ? 26.971 -4.293 6.679 1.00 46.91 232 LEU A CA 1
ATOM 1812 C C . LEU A 1 232 ? 27.516 -5.244 7.743 1.00 46.91 232 LEU A C 1
ATOM 1814 O O . LEU A 1 232 ? 26.795 -5.595 8.667 1.00 46.91 232 LEU A O 1
ATOM 1818 N N . SER A 1 233 ? 28.795 -5.615 7.671 1.00 51.75 233 SER A N 1
ATOM 1819 C CA . SER A 1 233 ? 29.399 -6.539 8.641 1.00 51.75 233 SER A CA 1
ATOM 1820 C C . SER A 1 233 ? 29.393 -5.983 10.072 1.00 51.75 233 SER A C 1
ATOM 1822 O O . SER A 1 233 ? 28.970 -6.684 10.996 1.00 51.75 233 SER A O 1
ATOM 1824 N N . LEU A 1 234 ? 29.768 -4.714 10.267 1.00 46.12 234 LEU A N 1
ATOM 1825 C CA . LEU A 1 234 ? 29.792 -4.070 11.588 1.00 46.12 234 LEU A CA 1
ATOM 1826 C C . LEU A 1 234 ? 28.402 -3.867 12.216 1.00 46.12 234 LEU A C 1
ATOM 1828 O O . LEU A 1 234 ? 28.315 -3.758 13.437 1.00 46.12 234 LEU A O 1
ATOM 1832 N N . SER A 1 235 ? 27.322 -3.838 11.430 1.00 50.91 235 SER A N 1
ATOM 1833 C CA . SER A 1 235 ? 25.944 -3.746 11.947 1.00 50.91 235 SER A CA 1
ATOM 1834 C C . SER A 1 235 ? 25.247 -5.110 12.055 1.00 50.91 235 SER A C 1
ATOM 1836 O O . SER A 1 235 ? 24.529 -5.363 13.026 1.00 50.91 235 SER A O 1
ATOM 1838 N N . PHE A 1 236 ? 25.499 -6.018 11.111 1.00 48.94 236 PHE A N 1
ATOM 1839 C CA . PHE A 1 236 ? 24.869 -7.334 11.030 1.00 48.94 236 PHE A CA 1
ATOM 1840 C C . PHE A 1 236 ? 25.397 -8.306 12.087 1.00 48.94 236 PHE A C 1
ATOM 1842 O O . PHE A 1 236 ? 24.596 -8.931 12.781 1.00 48.94 236 PHE A O 1
ATOM 1849 N N . TYR A 1 237 ? 26.718 -8.426 12.270 1.00 51.16 237 TYR A N 1
ATOM 1850 C CA . TYR A 1 237 ? 27.268 -9.413 13.209 1.00 51.16 237 TYR A CA 1
ATOM 1851 C C . TYR A 1 237 ? 26.913 -9.135 14.683 1.00 51.16 237 TYR A C 1
ATOM 1853 O O . TYR A 1 237 ? 26.556 -10.092 15.374 1.00 51.16 237 TYR A O 1
ATOM 1861 N N . PRO A 1 238 ? 26.905 -7.882 15.189 1.00 51.19 238 PRO A N 1
ATOM 1862 C CA . PRO A 1 238 ? 26.423 -7.599 16.542 1.00 51.19 238 PRO A CA 1
ATOM 1863 C C . PRO A 1 238 ? 24.916 -7.827 16.706 1.00 51.19 238 PRO A C 1
ATOM 1865 O O . PRO A 1 238 ? 24.493 -8.313 17.753 1.00 51.19 238 PRO A O 1
ATOM 1868 N N . LEU A 1 239 ? 24.103 -7.527 15.683 1.00 51.00 239 LEU A N 1
ATOM 1869 C CA . LEU A 1 239 ? 22.659 -7.787 15.706 1.00 51.00 239 LEU A CA 1
ATOM 1870 C C . LEU A 1 239 ? 22.371 -9.296 15.705 1.00 51.00 239 LEU A C 1
ATOM 1872 O O . LEU A 1 239 ? 21.569 -9.767 16.508 1.00 51.00 239 LEU A O 1
ATOM 1876 N N . LEU A 1 240 ? 23.070 -10.063 14.865 1.00 49.38 240 LEU A N 1
ATOM 1877 C CA . LEU A 1 240 ? 22.990 -11.523 14.826 1.00 49.38 240 LEU A CA 1
ATOM 1878 C C . LEU A 1 240 ? 23.430 -12.132 16.164 1.00 49.38 240 LEU A C 1
ATOM 1880 O O . LEU A 1 240 ? 22.707 -12.952 16.725 1.00 49.38 240 LEU A O 1
ATOM 1884 N N . LEU A 1 241 ? 24.563 -11.687 16.718 1.00 50.47 241 LEU A N 1
ATOM 1885 C CA . LEU A 1 241 ? 25.042 -12.116 18.034 1.00 50.47 241 LEU A CA 1
ATOM 1886 C C . LEU A 1 241 ? 24.025 -11.792 19.135 1.00 50.47 241 LEU A C 1
ATOM 1888 O O . LEU A 1 241 ? 23.770 -12.633 19.991 1.00 50.47 241 LEU A O 1
ATOM 1892 N N . TYR A 1 242 ? 23.407 -10.611 19.100 1.00 53.38 242 TYR A N 1
ATOM 1893 C CA . TYR A 1 242 ? 22.369 -10.209 20.046 1.00 53.38 242 TYR A CA 1
ATOM 1894 C C . TYR A 1 242 ? 21.122 -11.099 19.958 1.00 53.38 242 TYR A C 1
ATOM 1896 O O . TYR A 1 242 ? 20.631 -11.583 20.979 1.00 53.38 242 TYR A O 1
ATOM 1904 N N . VAL A 1 243 ? 20.644 -11.363 18.740 1.00 52.28 243 VAL A N 1
ATOM 1905 C CA . VAL A 1 243 ? 19.504 -12.248 18.459 1.00 52.28 243 VAL A CA 1
ATOM 1906 C C . VAL A 1 243 ? 19.799 -13.687 18.907 1.00 52.28 243 VAL A C 1
ATOM 1908 O O . VAL A 1 243 ? 18.947 -14.312 19.536 1.00 52.28 243 VAL A O 1
ATOM 1911 N N . VAL A 1 244 ? 21.016 -14.191 18.678 1.00 51.25 244 VAL A N 1
ATOM 1912 C CA . VAL A 1 244 ? 21.464 -15.523 19.127 1.00 51.25 244 VAL A CA 1
ATOM 1913 C C . VAL A 1 244 ? 21.648 -15.588 20.649 1.00 51.25 244 VAL A C 1
ATOM 1915 O O . VAL A 1 244 ? 21.245 -16.568 21.272 1.00 51.25 244 VAL A O 1
ATOM 1918 N N . LEU A 1 245 ? 22.186 -14.550 21.294 1.00 50.03 245 LEU A N 1
ATOM 1919 C CA . LEU A 1 245 ? 22.316 -14.519 22.754 1.00 50.03 245 LEU A CA 1
ATOM 1920 C C . LEU A 1 245 ? 20.933 -14.466 23.423 1.00 50.03 245 LEU A C 1
ATOM 1922 O O . LEU A 1 245 ? 20.676 -15.189 24.386 1.00 50.03 245 LEU A O 1
ATOM 1926 N N . HIS A 1 246 ? 20.014 -13.666 22.873 1.00 51.75 246 HIS A N 1
ATOM 1927 C CA . HIS A 1 246 ? 18.625 -13.623 23.320 1.00 51.75 246 HIS A CA 1
ATOM 1928 C C . HIS A 1 246 ? 17.899 -14.950 23.036 1.00 51.75 246 HIS A C 1
ATOM 1930 O O . HIS A 1 246 ? 17.071 -15.362 23.847 1.00 51.75 246 HIS A O 1
ATOM 1936 N N . PHE A 1 247 ? 18.222 -15.660 21.948 1.00 49.53 247 PHE A N 1
ATOM 1937 C CA . PHE A 1 247 ? 17.734 -17.021 21.706 1.00 49.53 247 PHE A CA 1
ATOM 1938 C C . PHE A 1 247 ? 18.212 -17.997 22.779 1.00 49.53 247 PHE A C 1
ATOM 1940 O O . PHE A 1 247 ? 17.394 -18.731 23.322 1.00 49.53 247 PHE A O 1
ATOM 1947 N N . LEU A 1 248 ? 19.502 -18.007 23.120 1.00 50.19 248 LEU A N 1
ATOM 1948 C CA . LEU A 1 248 ? 20.045 -18.913 24.138 1.00 50.19 248 LEU A CA 1
ATOM 1949 C C . LEU A 1 248 ? 19.450 -18.626 25.524 1.00 50.19 248 LEU A C 1
ATOM 1951 O O . LEU A 1 248 ? 19.055 -19.553 26.225 1.00 50.19 248 LEU A O 1
ATOM 1955 N N . LEU A 1 249 ? 19.297 -17.352 25.893 1.00 51.88 249 LEU A N 1
ATOM 1956 C CA . LEU A 1 249 ? 18.672 -16.957 27.159 1.00 51.88 249 LEU A CA 1
ATOM 1957 C C . LEU A 1 249 ? 17.168 -17.278 27.195 1.00 51.88 249 LEU A C 1
ATOM 1959 O O . LEU A 1 249 ? 16.683 -17.817 28.190 1.00 51.88 249 LEU A O 1
ATOM 1963 N N . LEU A 1 250 ? 16.432 -16.998 26.114 1.00 50.31 250 LEU A N 1
ATOM 1964 C CA . LEU A 1 250 ? 14.996 -17.274 26.030 1.00 50.31 250 LEU A CA 1
ATOM 1965 C C . LEU A 1 250 ? 14.709 -18.776 25.928 1.00 50.31 250 LEU A C 1
ATOM 1967 O O . LEU A 1 250 ? 13.809 -19.255 26.602 1.00 50.31 250 LEU A O 1
ATOM 1971 N N . SER A 1 251 ? 15.476 -19.536 25.145 1.00 46.66 251 SER A N 1
ATOM 1972 C CA . SER A 1 251 ? 15.338 -20.997 25.057 1.00 46.66 251 SER A CA 1
ATOM 1973 C C . SER A 1 251 ? 15.735 -21.682 26.362 1.00 46.66 251 SER A C 1
ATOM 1975 O O . SER A 1 251 ? 15.041 -22.606 26.774 1.00 46.66 251 SER A O 1
ATOM 1977 N N . HIS A 1 252 ? 16.755 -21.195 27.077 1.00 53.28 252 HIS A N 1
ATOM 1978 C CA . HIS A 1 252 ? 17.059 -21.661 28.431 1.00 53.28 252 HIS A CA 1
ATOM 1979 C C . HIS A 1 252 ? 15.909 -21.361 29.404 1.00 53.28 252 HIS A C 1
ATOM 1981 O O . HIS A 1 252 ? 15.520 -22.240 30.170 1.00 53.28 252 HIS A O 1
ATOM 1987 N N . HIS A 1 253 ? 15.310 -20.166 29.343 1.00 53.34 253 HIS A N 1
ATOM 1988 C CA . HIS A 1 253 ? 14.162 -19.805 30.181 1.00 53.34 253 HIS A CA 1
ATOM 1989 C C . HIS A 1 253 ? 12.902 -20.621 29.839 1.00 53.34 253 HIS A C 1
ATOM 1991 O O . HIS A 1 253 ? 12.241 -21.138 30.735 1.00 53.34 253 HIS A O 1
ATOM 1997 N N . ILE A 1 254 ? 12.606 -20.812 28.551 1.00 49.62 254 ILE A N 1
ATOM 1998 C CA . ILE A 1 254 ? 11.499 -21.644 28.065 1.00 49.62 254 ILE A CA 1
ATOM 1999 C C . ILE A 1 254 ? 11.718 -23.104 28.463 1.00 49.62 254 ILE A C 1
ATOM 2001 O O . ILE A 1 254 ? 10.805 -23.708 29.009 1.00 49.62 254 ILE A O 1
ATOM 2005 N N . MET A 1 255 ? 12.913 -23.670 28.271 1.00 51.91 255 MET A N 1
ATOM 2006 C CA . MET A 1 255 ? 13.224 -25.038 28.704 1.00 51.91 255 MET A CA 1
ATOM 2007 C C . MET A 1 255 ? 13.136 -25.188 30.224 1.00 51.91 255 MET A C 1
ATOM 2009 O O . MET A 1 255 ? 12.581 -26.175 30.697 1.00 51.91 255 MET A O 1
ATOM 2013 N N . TYR A 1 256 ? 13.611 -24.206 30.995 1.00 54.41 256 TYR A N 1
ATOM 2014 C CA . TYR A 1 256 ? 13.457 -24.189 32.450 1.00 54.41 256 TYR A CA 1
ATOM 2015 C C . TYR A 1 256 ? 11.976 -24.216 32.862 1.00 54.41 256 TYR A C 1
ATOM 2017 O O . TYR A 1 256 ? 11.598 -25.002 33.728 1.00 54.41 256 TYR A O 1
ATOM 2025 N N . THR A 1 257 ? 11.124 -23.424 32.209 1.00 49.69 257 THR A N 1
ATOM 2026 C CA . THR A 1 257 ? 9.678 -23.370 32.484 1.00 49.69 257 THR A CA 1
ATOM 2027 C C . THR A 1 257 ? 8.941 -24.633 32.007 1.00 49.69 257 THR A C 1
ATOM 2029 O O . THR A 1 257 ? 8.165 -25.206 32.769 1.00 49.69 257 THR A O 1
ATOM 2032 N N . LEU A 1 258 ? 9.237 -25.135 30.801 1.00 48.09 258 LEU A N 1
ATOM 2033 C CA . LEU A 1 258 ? 8.659 -26.362 30.229 1.00 48.09 258 LEU A CA 1
ATOM 2034 C C . LEU A 1 258 ? 9.018 -27.622 31.028 1.00 48.09 258 LEU A C 1
ATOM 2036 O O . LEU A 1 258 ? 8.183 -28.510 31.179 1.00 48.09 258 LEU A O 1
ATOM 2040 N N . VAL A 1 259 ? 10.252 -27.718 31.533 1.00 54.66 259 VAL A N 1
ATOM 2041 C CA . VAL A 1 259 ? 10.705 -28.864 32.341 1.00 54.66 259 VAL A CA 1
ATOM 2042 C C . VAL A 1 259 ? 10.148 -28.799 33.767 1.00 54.66 259 VAL A C 1
ATOM 2044 O O . VAL A 1 259 ? 9.954 -29.841 34.394 1.00 54.66 259 VAL A O 1
ATOM 2047 N N . LYS A 1 260 ? 9.877 -27.598 34.292 1.00 49.41 260 LYS A N 1
ATOM 2048 C CA . LYS A 1 260 ? 9.452 -27.402 35.685 1.00 49.41 260 LYS A CA 1
ATOM 2049 C C . LYS A 1 260 ? 7.933 -27.428 35.887 1.00 49.41 260 LYS A C 1
ATOM 2051 O O . LYS A 1 260 ? 7.500 -27.772 36.984 1.00 49.41 260 LYS A O 1
ATOM 2056 N N . GLU A 1 261 ? 7.123 -27.129 34.866 1.00 52.88 261 GLU A N 1
ATOM 2057 C CA . GLU A 1 261 ? 5.657 -27.127 34.985 1.00 52.88 261 GLU A CA 1
ATOM 2058 C C . GLU A 1 261 ? 4.929 -27.973 33.924 1.00 52.88 261 GLU A C 1
ATOM 2060 O O . GLU A 1 261 ? 4.796 -27.589 32.762 1.00 52.88 261 GLU A O 1
ATOM 2065 N N . ARG A 1 262 ? 4.275 -29.058 34.379 1.00 51.06 262 ARG A N 1
ATOM 2066 C CA . ARG A 1 262 ? 3.228 -29.786 33.619 1.00 51.06 262 ARG A CA 1
ATOM 2067 C C . ARG A 1 262 ? 2.081 -28.880 33.130 1.00 51.06 262 ARG A C 1
ATOM 2069 O O . ARG A 1 262 ? 1.366 -29.244 32.201 1.00 51.06 262 ARG A O 1
ATOM 2076 N N . TYR A 1 263 ? 1.931 -27.707 33.743 1.00 51.44 263 TYR A N 1
ATOM 2077 C CA . TYR A 1 263 ? 0.885 -26.719 33.494 1.00 51.44 263 TYR A CA 1
ATOM 2078 C C . TYR A 1 263 ? 0.888 -26.161 32.061 1.00 51.44 263 TYR A C 1
ATOM 2080 O O . TYR A 1 263 ? -0.174 -25.844 31.528 1.00 51.44 263 TYR A O 1
ATOM 2088 N N . VAL A 1 264 ? 2.048 -26.082 31.391 1.00 54.16 264 VAL A N 1
ATOM 2089 C CA . VAL A 1 264 ? 2.129 -25.497 30.037 1.00 54.16 264 VAL A CA 1
ATOM 2090 C C . VAL A 1 264 ? 1.345 -26.322 29.011 1.00 54.16 264 VAL A C 1
ATOM 2092 O O . VAL A 1 264 ? 0.647 -25.750 28.176 1.00 54.16 264 VAL A O 1
ATOM 2095 N N . PHE A 1 265 ? 1.393 -27.657 29.087 1.00 54.69 265 PHE A N 1
ATOM 2096 C CA . PHE A 1 265 ? 0.653 -28.515 28.154 1.00 54.69 265 PHE A CA 1
ATOM 2097 C C . PHE A 1 265 ? -0.866 -28.384 28.346 1.00 54.69 265 PHE A C 1
ATOM 2099 O O . PHE A 1 265 ? -1.603 -28.265 27.367 1.00 54.69 265 PHE A O 1
ATOM 2106 N N . GLU A 1 266 ? -1.330 -28.314 29.598 1.00 55.97 266 GLU A N 1
ATOM 2107 C CA . GLU A 1 266 ? -2.740 -28.054 29.912 1.00 55.97 266 GLU A CA 1
ATOM 2108 C C . GLU A 1 266 ? -3.183 -26.663 29.443 1.00 55.97 266 GLU A C 1
ATOM 2110 O O . GLU A 1 266 ? -4.255 -26.542 28.858 1.00 55.97 266 GLU A O 1
ATOM 2115 N N . GLN A 1 267 ? -2.364 -25.618 29.615 1.00 56.22 267 GLN A N 1
ATOM 2116 C CA . GLN A 1 267 ? -2.700 -24.268 29.143 1.00 56.22 267 GLN A CA 1
ATOM 2117 C C . GLN A 1 267 ? -2.718 -24.154 27.614 1.00 56.22 267 GLN A C 1
ATOM 2119 O O . GLN A 1 267 ? -3.610 -23.506 27.068 1.00 56.22 267 GLN A O 1
ATOM 2124 N N . VAL A 1 268 ? -1.804 -24.818 26.900 1.00 59.47 268 VAL A N 1
ATOM 2125 C CA . VAL A 1 268 ? -1.833 -24.882 25.427 1.00 59.47 268 VAL A CA 1
ATOM 2126 C C . VAL A 1 268 ? -3.079 -25.635 24.943 1.00 59.47 268 VAL A C 1
ATOM 2128 O O . VAL A 1 268 ? -3.776 -25.166 24.041 1.00 59.47 268 VAL A O 1
ATOM 2131 N N . PHE A 1 269 ? -3.437 -26.749 25.585 1.00 60.66 269 PHE A N 1
ATOM 2132 C CA . PHE A 1 269 ? -4.672 -27.483 25.288 1.00 60.66 269 PHE A CA 1
ATOM 2133 C C . PHE A 1 269 ? -5.941 -26.660 25.606 1.00 60.66 269 PHE A C 1
ATOM 2135 O O . PHE A 1 269 ? -6.885 -26.621 24.810 1.00 60.66 269 PHE A O 1
ATOM 2142 N N . LEU A 1 270 ? -5.952 -25.928 26.725 1.00 59.38 270 LEU A N 1
ATOM 2143 C CA . LEU A 1 270 ? -7.017 -24.990 27.103 1.00 59.38 270 LEU A CA 1
ATOM 2144 C C . LEU A 1 270 ? -7.090 -23.764 26.180 1.00 59.38 270 LEU A C 1
ATOM 2146 O O . LEU A 1 270 ? -8.169 -23.203 26.000 1.00 59.38 270 LEU A O 1
ATOM 2150 N N . PHE A 1 271 ? -5.981 -23.346 25.569 1.00 66.50 271 PHE A N 1
ATOM 2151 C CA . PHE A 1 271 ? -5.969 -22.304 24.545 1.00 66.50 271 PHE A CA 1
ATOM 2152 C C . PHE A 1 271 ? -6.651 -22.795 23.263 1.00 66.50 271 PHE A C 1
ATOM 2154 O O . PHE A 1 271 ? -7.601 -22.158 22.806 1.00 66.50 271 PHE A O 1
ATOM 2161 N N . PHE A 1 272 ? -6.231 -23.949 22.726 1.00 67.19 272 PHE A N 1
ATOM 2162 C CA . PHE A 1 272 ? -6.805 -24.511 21.498 1.00 67.19 272 PHE A CA 1
ATOM 2163 C C . PHE A 1 272 ? -8.292 -24.871 21.642 1.00 67.19 272 PHE A C 1
ATOM 2165 O O . PHE A 1 272 ? -9.075 -24.599 20.734 1.00 67.19 272 PHE A O 1
ATOM 2172 N N . SER A 1 273 ? -8.714 -25.391 22.797 1.00 62.62 273 SER A N 1
ATOM 2173 C CA . SER A 1 273 ? -10.131 -25.685 23.084 1.00 62.62 273 SER A CA 1
ATOM 2174 C C . SER A 1 273 ? -11.008 -24.445 23.334 1.00 62.62 273 SER A C 1
ATOM 2176 O O . SER A 1 273 ? -12.229 -24.572 23.414 1.00 62.62 273 SER A O 1
ATOM 2178 N N . ARG A 1 274 ? -10.421 -23.241 23.423 1.00 67.44 274 ARG A N 1
ATOM 2179 C CA . ARG A 1 274 ? -11.131 -21.954 23.582 1.00 67.44 274 ARG A CA 1
ATOM 2180 C C . ARG A 1 274 ? -11.099 -21.071 22.327 1.00 67.44 274 ARG A C 1
ATOM 2182 O O . ARG A 1 274 ? -11.467 -19.898 22.409 1.00 67.44 274 ARG A O 1
ATOM 2189 N N . LEU A 1 275 ? -10.646 -21.585 21.182 1.00 73.88 275 LEU A N 1
ATOM 2190 C CA . LEU A 1 275 ? -10.650 -20.825 19.931 1.00 73.88 275 LEU A CA 1
ATOM 2191 C C . LEU A 1 275 ? -12.072 -20.709 19.369 1.00 73.88 275 LEU A C 1
ATOM 2193 O O . LEU A 1 275 ? -12.754 -21.711 19.166 1.00 73.88 275 LEU A O 1
ATOM 2197 N N . SER A 1 276 ? -12.511 -19.481 19.083 1.00 78.88 276 SER A N 1
ATOM 2198 C CA . SER A 1 276 ? -13.756 -19.250 18.350 1.00 78.88 276 SER A CA 1
ATOM 2199 C C . SER A 1 276 ? -13.605 -19.669 16.885 1.00 78.88 276 SER A C 1
ATOM 2201 O O . SER A 1 276 ? -12.503 -19.657 16.326 1.00 78.88 276 SER A O 1
ATOM 2203 N N . PHE A 1 277 ? -14.725 -19.987 16.228 1.00 85.25 277 PHE A N 1
ATOM 2204 C CA . PHE A 1 277 ? -14.747 -20.229 14.782 1.00 85.25 277 PHE A CA 1
ATOM 2205 C C . PHE A 1 277 ? -14.114 -19.057 14.013 1.00 85.25 277 PHE A C 1
ATOM 2207 O O . PHE A 1 277 ? -13.262 -19.271 13.155 1.00 85.25 277 PHE A O 1
ATOM 2214 N N . THR A 1 278 ? -14.454 -17.821 14.390 1.00 84.69 278 THR A N 1
ATOM 2215 C CA . THR A 1 278 ? -13.907 -16.590 13.807 1.00 84.69 278 THR A CA 1
ATOM 2216 C C . THR A 1 278 ? -12.382 -16.502 13.969 1.00 84.69 278 THR A C 1
ATOM 2218 O O . THR A 1 278 ? -11.696 -16.090 13.034 1.00 84.69 278 THR A O 1
ATOM 2221 N N . TYR A 1 279 ? -11.821 -16.948 15.102 1.00 86.25 279 TYR A N 1
ATOM 2222 C CA . TYR A 1 279 ? -10.369 -17.017 15.318 1.00 86.25 279 TYR A CA 1
ATOM 2223 C C . TYR A 1 279 ? -9.681 -17.995 14.358 1.00 86.25 279 TYR A C 1
ATOM 2225 O O . TYR A 1 279 ? -8.703 -17.629 13.699 1.00 86.25 279 TYR A O 1
ATOM 2233 N N . VAL A 1 280 ? -10.201 -19.222 14.253 1.00 87.69 280 VAL A N 1
ATOM 2234 C CA . VAL A 1 280 ? -9.658 -20.253 13.351 1.00 87.69 280 VAL A CA 1
ATOM 2235 C C . VAL A 1 280 ? -9.785 -19.806 11.894 1.00 87.69 280 VAL A C 1
ATOM 2237 O O . VAL A 1 280 ? -8.818 -19.884 11.138 1.00 87.69 280 VAL A O 1
ATOM 2240 N N . PHE A 1 281 ? -10.938 -19.260 11.509 1.00 91.44 281 PHE A N 1
ATOM 2241 C CA . PHE A 1 281 ? -11.180 -18.758 10.160 1.00 91.44 281 PHE A CA 1
ATOM 2242 C C . PHE A 1 281 ? -10.260 -17.576 9.805 1.00 91.44 281 PHE A C 1
ATOM 2244 O O . PHE A 1 281 ? -9.714 -17.534 8.703 1.00 91.44 281 PHE A O 1
ATOM 2251 N N . GLY A 1 282 ? -9.991 -16.671 10.754 1.00 91.00 282 GLY A N 1
ATOM 2252 C CA . GLY A 1 282 ? -8.993 -15.605 10.605 1.00 91.00 282 GLY A CA 1
ATOM 2253 C C . GLY A 1 282 ? -7.581 -16.137 10.347 1.00 91.00 282 GLY A C 1
ATOM 2254 O O . GLY A 1 282 ? -6.884 -15.635 9.466 1.00 91.00 282 GLY A O 1
ATOM 2255 N N . ALA A 1 283 ? -7.172 -17.196 11.054 1.00 90.25 283 ALA A N 1
ATOM 2256 C CA . ALA A 1 283 ? -5.887 -17.856 10.810 1.00 90.25 283 ALA A CA 1
ATOM 2257 C C . ALA A 1 283 ? -5.829 -18.531 9.426 1.00 90.25 283 ALA A C 1
ATOM 2259 O O . ALA A 1 283 ? -4.845 -18.357 8.709 1.00 90.25 283 ALA A O 1
ATOM 2260 N N . VAL A 1 284 ? -6.893 -19.231 9.013 1.00 93.38 284 VAL A N 1
ATOM 2261 C CA . VAL A 1 284 ? -6.993 -19.851 7.676 1.00 93.38 284 VAL A CA 1
ATOM 2262 C C . VAL A 1 284 ? -6.898 -18.802 6.566 1.00 93.38 284 VAL A C 1
ATOM 2264 O O . VAL A 1 284 ? -6.160 -19.007 5.605 1.00 93.38 284 VAL A O 1
ATOM 2267 N N . VAL A 1 285 ? -7.576 -17.658 6.703 1.00 94.56 285 VAL A N 1
ATOM 2268 C CA . VAL A 1 285 ? -7.490 -16.566 5.719 1.00 94.56 285 VAL A CA 1
ATOM 2269 C C . VAL A 1 285 ? -6.093 -15.940 5.688 1.00 94.56 285 VAL A C 1
ATOM 2271 O O . VAL A 1 285 ? -5.572 -15.712 4.598 1.00 94.56 285 VAL A O 1
ATOM 2274 N N . ALA A 1 286 ? -5.445 -15.717 6.836 1.00 92.62 286 ALA A N 1
ATOM 2275 C CA . ALA A 1 286 ? -4.073 -15.199 6.872 1.00 92.62 286 ALA A CA 1
ATOM 2276 C C . ALA A 1 286 ? -3.068 -16.153 6.193 1.00 92.62 286 ALA A C 1
ATOM 2278 O O . ALA A 1 286 ? -2.249 -15.710 5.384 1.00 92.62 286 ALA A O 1
ATOM 2279 N N . ILE A 1 287 ? -3.179 -17.463 6.451 1.00 92.50 287 ILE A N 1
ATOM 2280 C CA . ILE A 1 287 ? -2.379 -18.500 5.781 1.00 92.50 287 ILE A CA 1
ATOM 2281 C C . ILE A 1 287 ? -2.674 -18.517 4.276 1.00 92.50 287 ILE A C 1
ATOM 2283 O O . ILE A 1 287 ? -1.740 -18.491 3.477 1.00 92.50 287 ILE A O 1
ATOM 2287 N N . GLY A 1 288 ? -3.950 -18.490 3.881 1.00 92.06 288 GLY A N 1
ATOM 2288 C CA . GLY A 1 288 ? -4.377 -18.447 2.480 1.00 92.06 288 GLY A CA 1
ATOM 2289 C C . GLY A 1 288 ? -3.831 -17.234 1.724 1.00 92.06 288 GLY A C 1
ATOM 2290 O O . GLY A 1 288 ? -3.370 -17.380 0.594 1.00 92.06 288 GLY A O 1
ATOM 2291 N N . CYS A 1 289 ? -3.788 -16.062 2.364 1.00 91.56 289 CYS A N 1
ATOM 2292 C CA . CYS A 1 289 ? -3.149 -14.870 1.805 1.00 91.56 289 CYS A CA 1
ATOM 2293 C C . CYS A 1 289 ? -1.655 -15.103 1.562 1.00 91.56 289 CYS A C 1
ATOM 2295 O O . CYS A 1 289 ? -1.183 -14.860 0.456 1.00 91.56 289 CYS A O 1
ATOM 2297 N N . GLY A 1 290 ? -0.922 -15.620 2.552 1.00 88.56 290 GLY A N 1
ATOM 2298 C CA . GLY A 1 290 ? 0.507 -15.910 2.405 1.00 88.56 290 GLY A CA 1
ATOM 2299 C C . GLY A 1 290 ? 0.807 -16.945 1.317 1.00 88.56 290 GLY A C 1
ATOM 2300 O O . GLY A 1 290 ? 1.640 -16.697 0.451 1.00 88.56 290 GLY A O 1
ATOM 2301 N N . VAL A 1 291 ? 0.084 -18.069 1.310 1.00 88.56 291 VAL A N 1
ATOM 2302 C CA . VAL A 1 291 ? 0.257 -19.150 0.321 1.00 88.56 291 VAL A CA 1
ATOM 2303 C C . VAL A 1 291 ? -0.147 -18.703 -1.086 1.00 88.56 291 VAL A C 1
ATOM 2305 O O . VAL A 1 291 ? 0.481 -19.127 -2.053 1.00 88.56 291 VAL A O 1
ATOM 2308 N N . SER A 1 292 ? -1.129 -17.806 -1.231 1.00 89.81 292 SER A N 1
ATOM 2309 C CA . SER A 1 292 ? -1.503 -17.274 -2.551 1.00 89.81 292 SER A CA 1
ATOM 2310 C C . SER A 1 292 ? -0.342 -16.566 -3.260 1.00 89.81 292 SER A C 1
ATOM 2312 O O . SER A 1 292 ? -0.224 -16.652 -4.478 1.00 89.81 292 SER A O 1
ATOM 2314 N N . LEU A 1 293 ? 0.586 -15.963 -2.509 1.00 85.62 293 LEU A N 1
ATOM 2315 C CA . LEU A 1 293 ? 1.765 -15.302 -3.073 1.00 85.62 293 LEU A CA 1
ATOM 2316 C C . LEU A 1 293 ? 2.782 -16.292 -3.672 1.00 85.62 293 LEU A C 1
ATOM 2318 O O . LEU A 1 293 ? 3.684 -15.857 -4.375 1.00 85.62 293 LEU A O 1
ATOM 2322 N N . ALA A 1 294 ? 2.620 -17.607 -3.477 1.00 86.31 294 ALA A N 1
ATOM 2323 C CA . ALA A 1 294 ? 3.449 -18.624 -4.128 1.00 86.31 294 ALA A CA 1
ATOM 2324 C C . ALA A 1 294 ? 3.145 -18.807 -5.631 1.00 86.31 294 ALA A C 1
ATOM 2326 O O . ALA A 1 294 ? 3.941 -19.419 -6.346 1.00 86.31 294 ALA A O 1
ATOM 2327 N N . SER A 1 295 ? 2.008 -18.295 -6.122 1.00 89.06 295 SER A N 1
ATOM 2328 C CA . SER A 1 295 ? 1.569 -18.445 -7.514 1.00 89.06 295 SER A CA 1
ATOM 2329 C C . SER A 1 295 ? 1.611 -17.121 -8.278 1.00 89.06 295 SER A C 1
ATOM 2331 O O . SER A 1 295 ? 1.046 -16.112 -7.854 1.00 89.06 295 SER A O 1
ATOM 2333 N N . ASN A 1 296 ? 2.214 -17.157 -9.468 1.00 85.06 296 ASN A N 1
ATOM 2334 C CA . ASN A 1 296 ? 2.196 -16.058 -10.433 1.00 85.06 296 ASN A CA 1
ATOM 2335 C C . ASN A 1 296 ? 0.762 -15.598 -10.755 1.00 85.06 296 ASN A C 1
ATOM 2337 O O . ASN A 1 296 ? 0.483 -14.403 -10.682 1.00 85.06 296 ASN A O 1
ATOM 2341 N N . SER A 1 297 ? -0.163 -16.522 -11.035 1.00 86.69 297 SER A N 1
ATOM 2342 C CA . SER A 1 297 ? -1.565 -16.204 -11.330 1.00 86.69 297 SER A CA 1
ATOM 2343 C C . SER A 1 297 ? -2.248 -15.480 -10.168 1.00 86.69 297 SER A C 1
ATOM 2345 O O . SER A 1 297 ? -2.925 -14.480 -10.383 1.00 86.69 297 SER A O 1
ATOM 2347 N N . PHE A 1 298 ? -2.036 -15.914 -8.925 1.00 85.44 298 PHE A N 1
ATOM 2348 C CA . PHE A 1 298 ? -2.623 -15.236 -7.764 1.00 85.44 298 PHE A CA 1
ATOM 2349 C C . PHE A 1 298 ? -2.009 -13.846 -7.523 1.00 85.44 298 PHE A C 1
ATOM 2351 O O . PHE A 1 298 ? -2.752 -12.931 -7.175 1.00 85.44 298 PHE A O 1
ATOM 2358 N N . ILE A 1 299 ? -0.708 -13.643 -7.778 1.00 86.44 299 ILE A N 1
ATOM 2359 C CA . ILE A 1 299 ? -0.083 -12.305 -7.730 1.00 86.44 299 ILE A CA 1
ATOM 2360 C C . ILE A 1 299 ? -0.639 -11.376 -8.832 1.00 86.44 299 ILE A C 1
ATOM 2362 O O . ILE A 1 299 ? -0.774 -10.171 -8.611 1.00 86.44 299 ILE A O 1
ATOM 2366 N N . LEU A 1 300 ? -0.995 -11.896 -10.015 1.00 85.69 300 LEU A N 1
ATOM 2367 C CA . LEU A 1 300 ? -1.652 -11.093 -11.062 1.00 85.69 300 LEU A CA 1
ATOM 2368 C C . LEU A 1 300 ? -3.060 -10.628 -10.645 1.00 85.69 300 LEU A C 1
ATOM 2370 O O . LEU A 1 300 ? -3.450 -9.506 -10.961 1.00 85.69 300 LEU A O 1
ATOM 2374 N N . TYR A 1 301 ? -3.798 -11.458 -9.902 1.00 88.38 301 TYR A N 1
ATOM 2375 C CA . TYR A 1 301 ? -5.159 -11.175 -9.425 1.00 88.38 301 TYR A CA 1
ATOM 2376 C C . TYR A 1 301 ? -5.217 -10.722 -7.951 1.00 88.38 301 TYR A C 1
ATOM 2378 O O . TYR A 1 301 ? -6.285 -10.743 -7.336 1.00 88.38 301 TYR A O 1
ATOM 2386 N N . GLU A 1 302 ? -4.100 -10.282 -7.361 1.00 89.62 302 GLU A N 1
ATOM 2387 C CA . GLU A 1 302 ? -3.988 -10.081 -5.907 1.00 89.62 302 GLU A CA 1
ATOM 2388 C C . GLU A 1 302 ? -5.033 -9.106 -5.338 1.00 89.62 302 GLU A C 1
ATOM 2390 O O . GLU A 1 302 ? -5.615 -9.370 -4.284 1.00 89.62 302 GLU A O 1
ATOM 2395 N N . GLY A 1 303 ? -5.339 -8.014 -6.046 1.00 89.81 303 GLY A N 1
ATOM 2396 C CA . GLY A 1 303 ? -6.374 -7.064 -5.625 1.00 89.81 303 GLY A CA 1
ATOM 2397 C C . GLY A 1 303 ? -7.773 -7.687 -5.560 1.00 89.81 303 GLY A C 1
ATOM 2398 O O . GLY A 1 303 ? -8.528 -7.423 -4.623 1.00 89.81 303 GLY A O 1
ATOM 2399 N N . ASP A 1 304 ? -8.107 -8.574 -6.501 1.00 90.31 304 ASP A N 1
ATOM 2400 C CA . ASP A 1 304 ? -9.377 -9.308 -6.499 1.00 90.31 304 ASP A CA 1
ATOM 2401 C C . ASP A 1 304 ? -9.433 -10.343 -5.364 1.00 90.31 304 ASP A C 1
ATOM 2403 O O . ASP A 1 304 ? -10.460 -10.460 -4.686 1.00 90.31 304 ASP A O 1
ATOM 2407 N N . MET A 1 305 ? -8.321 -11.040 -5.107 1.00 91.19 305 MET A N 1
ATOM 2408 C CA . MET A 1 305 ? -8.218 -12.034 -4.032 1.00 91.19 305 MET A CA 1
ATOM 2409 C C . MET A 1 305 ? -8.232 -11.385 -2.644 1.00 91.19 305 MET A C 1
ATOM 2411 O O . MET A 1 305 ? -8.892 -11.883 -1.734 1.00 91.19 305 MET A O 1
ATOM 2415 N N . THR A 1 306 ? -7.598 -10.223 -2.487 1.00 92.75 306 THR A N 1
ATOM 2416 C CA . THR A 1 306 ? -7.624 -9.453 -1.236 1.00 92.75 306 THR A CA 1
ATOM 2417 C C . THR A 1 306 ? -9.042 -8.972 -0.916 1.00 92.75 306 THR A C 1
ATOM 2419 O O . THR A 1 306 ? -9.492 -9.114 0.221 1.00 92.75 306 THR A O 1
ATOM 2422 N N . VAL A 1 307 ? -9.790 -8.490 -1.919 1.00 93.81 307 VAL A N 1
ATOM 2423 C CA . VAL A 1 307 ? -11.222 -8.161 -1.779 1.00 93.81 307 VAL A CA 1
ATOM 2424 C C . VAL A 1 307 ? -12.044 -9.394 -1.378 1.00 93.81 307 VAL A C 1
ATOM 2426 O O . VAL A 1 307 ? -12.891 -9.297 -0.488 1.00 93.81 307 VAL A O 1
ATOM 2429 N N . PHE A 1 308 ? -11.786 -10.562 -1.975 1.00 94.44 308 PHE A N 1
ATOM 2430 C CA . PHE A 1 308 ? -12.463 -11.815 -1.620 1.00 94.44 308 PHE A CA 1
ATOM 2431 C C . PHE A 1 308 ? -12.195 -12.247 -0.166 1.00 94.44 308 PHE A C 1
ATOM 2433 O O . PHE A 1 308 ? -13.139 -12.541 0.575 1.00 94.44 308 PHE A O 1
ATOM 2440 N N . PHE A 1 309 ? -10.935 -12.238 0.277 1.00 95.19 309 PHE A N 1
ATOM 2441 C CA . PHE A 1 309 ? -10.563 -12.577 1.654 1.00 95.19 309 PHE A CA 1
ATOM 2442 C C . PHE A 1 309 ? -11.139 -11.582 2.672 1.00 95.19 309 PHE A C 1
ATOM 2444 O O . PHE A 1 309 ? -11.686 -11.994 3.699 1.00 95.19 309 PHE A O 1
ATOM 2451 N N . LEU A 1 310 ? -11.094 -10.281 2.365 1.00 95.25 310 LEU A N 1
ATOM 2452 C CA . LEU A 1 310 ? -11.660 -9.220 3.202 1.00 95.25 310 LEU A CA 1
ATOM 2453 C C . LEU A 1 310 ? -13.178 -9.369 3.369 1.00 95.25 310 LEU A C 1
ATOM 2455 O O . LEU A 1 310 ? -13.692 -9.305 4.486 1.00 95.25 310 LEU A O 1
ATOM 2459 N N . GLN A 1 311 ? -13.906 -9.634 2.282 1.00 95.00 311 GLN A N 1
ATOM 2460 C CA . GLN A 1 311 ? -15.341 -9.896 2.372 1.00 95.00 311 GLN A CA 1
ATOM 2461 C C . GLN A 1 311 ? -15.669 -11.190 3.109 1.00 95.00 311 GLN A C 1
ATOM 2463 O O . GLN A 1 311 ? -16.640 -11.216 3.857 1.00 95.00 311 GLN A O 1
ATOM 2468 N N . SER A 1 312 ? -14.866 -12.240 2.939 1.00 94.94 312 SER A N 1
ATOM 2469 C CA . SER A 1 312 ? -15.049 -13.496 3.673 1.00 94.94 312 SER A CA 1
ATOM 2470 C C . SER A 1 312 ? -14.952 -13.261 5.187 1.00 94.94 312 SER A C 1
ATOM 2472 O O . SER A 1 312 ? -15.818 -13.711 5.939 1.00 94.94 312 SER A O 1
ATOM 2474 N N . MET A 1 313 ? -13.971 -12.466 5.634 1.00 92.50 313 MET A N 1
ATOM 2475 C CA . MET A 1 313 ? -13.876 -12.000 7.025 1.00 92.50 313 MET A CA 1
ATOM 2476 C C . MET A 1 313 ? -15.107 -11.186 7.460 1.00 92.50 313 MET A C 1
ATOM 2478 O O . MET A 1 313 ? -15.681 -11.476 8.510 1.00 92.50 313 MET A O 1
ATOM 2482 N N . LEU A 1 314 ? -15.557 -10.210 6.660 1.00 92.75 314 LEU A N 1
ATOM 2483 C CA . LEU A 1 314 ? -16.753 -9.412 6.979 1.00 92.75 314 LEU A CA 1
ATOM 2484 C C . LEU A 1 314 ? -18.023 -10.271 7.101 1.00 92.75 314 LEU A C 1
ATOM 2486 O O . LEU A 1 314 ? -18.793 -10.070 8.037 1.00 92.75 314 LEU A O 1
ATOM 2490 N N . ILE A 1 315 ? -18.216 -11.261 6.223 1.00 93.56 315 ILE A N 1
ATOM 2491 C CA . ILE A 1 315 ? -19.335 -12.216 6.295 1.00 93.56 315 ILE A CA 1
ATOM 2492 C C . ILE A 1 315 ? -19.290 -12.996 7.612 1.00 93.56 315 ILE A C 1
ATOM 2494 O O . ILE A 1 315 ? -20.324 -13.145 8.263 1.00 93.56 315 ILE A O 1
ATOM 2498 N N . CYS A 1 316 ? -18.108 -13.444 8.047 1.00 90.81 316 CYS A N 1
ATOM 2499 C CA . CYS A 1 316 ? -17.955 -14.132 9.329 1.00 90.81 316 CYS A CA 1
ATOM 2500 C C . CYS A 1 316 ? -18.412 -13.248 10.505 1.00 90.81 316 CYS A C 1
ATOM 2502 O O . CYS A 1 316 ? -19.171 -13.710 11.358 1.00 90.81 316 CYS A O 1
ATOM 2504 N N . PHE A 1 317 ? -18.037 -11.963 10.517 1.00 88.62 317 PHE A N 1
ATOM 2505 C CA . PHE A 1 317 ? -18.503 -11.013 11.536 1.00 88.62 317 PHE A CA 1
ATOM 2506 C C . PHE A 1 317 ? -20.007 -10.703 11.438 1.00 88.62 317 PHE A C 1
ATOM 2508 O O . PHE A 1 317 ? -20.671 -10.622 12.472 1.00 88.62 317 PHE A O 1
ATOM 2515 N N . VAL A 1 318 ? -20.567 -10.580 10.227 1.00 90.38 318 VAL A N 1
ATOM 2516 C CA . VAL A 1 318 ? -22.016 -10.403 10.000 1.00 90.38 318 VAL A CA 1
ATOM 2517 C C . VAL A 1 318 ? -22.801 -11.583 10.573 1.00 90.38 318 VAL A C 1
ATOM 2519 O O . VAL A 1 318 ? -23.730 -11.372 11.353 1.00 90.38 318 VAL A O 1
ATOM 2522 N N . VAL A 1 319 ? -22.410 -12.819 10.239 1.00 88.38 319 VAL A N 1
ATOM 2523 C CA . VAL A 1 319 ? -23.057 -14.038 10.751 1.00 88.38 319 VAL A CA 1
ATOM 2524 C C . VAL A 1 319 ? -22.916 -14.120 12.269 1.00 88.38 319 VAL A C 1
ATOM 2526 O O . VAL A 1 319 ? -23.907 -14.368 12.954 1.00 88.38 319 VAL A O 1
ATOM 2529 N N . GLN A 1 320 ? -21.730 -13.839 12.813 1.00 84.12 320 GLN A N 1
ATOM 2530 C CA . GLN A 1 320 ? -21.490 -13.860 14.256 1.00 84.12 320 GLN A CA 1
ATOM 2531 C C . GLN A 1 320 ? -22.350 -12.837 15.018 1.00 84.12 320 GLN A C 1
ATOM 2533 O O . GLN A 1 320 ? -22.970 -13.194 16.024 1.00 84.12 320 GLN A O 1
ATOM 2538 N N . ARG A 1 321 ? -22.435 -11.578 14.555 1.00 82.31 321 ARG A N 1
ATOM 2539 C CA . ARG A 1 321 ? -23.316 -10.577 15.187 1.00 82.31 321 ARG A CA 1
ATOM 2540 C C . ARG A 1 321 ? -24.785 -10.957 15.030 1.00 82.31 321 ARG A C 1
ATOM 2542 O O . ARG A 1 321 ? -25.511 -10.912 16.017 1.00 82.31 321 ARG A O 1
ATOM 2549 N N . ALA A 1 322 ? -25.220 -11.404 13.851 1.00 83.12 322 ALA A N 1
ATOM 2550 C CA . ALA A 1 322 ? -26.599 -11.848 13.639 1.00 83.12 322 ALA A CA 1
ATOM 2551 C C . ALA A 1 322 ? -26.989 -13.007 14.579 1.00 83.12 322 ALA A C 1
ATOM 2553 O O . ALA A 1 322 ? -28.058 -12.968 15.189 1.00 83.12 322 ALA A O 1
ATOM 2554 N N . GLN A 1 323 ? -26.106 -13.995 14.766 1.00 81.44 323 GLN A N 1
ATOM 2555 C CA . GLN A 1 323 ? -26.306 -15.092 15.717 1.00 81.44 323 GLN A CA 1
ATOM 2556 C C . GLN A 1 323 ? -26.370 -14.593 17.166 1.00 81.44 323 GLN A C 1
ATOM 2558 O O . GLN A 1 323 ? -27.306 -14.953 17.881 1.00 81.44 323 GLN A O 1
ATOM 2563 N N . SER A 1 324 ? -25.441 -13.726 17.585 1.00 75.12 324 SER A N 1
ATOM 2564 C CA . SER A 1 324 ? -25.417 -13.146 18.936 1.00 75.12 324 SER A CA 1
ATOM 2565 C C . SER A 1 324 ? -26.703 -12.371 19.256 1.00 75.12 324 SER A C 1
ATOM 2567 O O . SER A 1 324 ? -27.337 -12.632 20.278 1.00 75.12 324 SER A O 1
ATOM 2569 N N . LEU A 1 325 ? -27.151 -11.503 18.344 1.00 73.00 325 LEU A N 1
ATOM 2570 C CA . LEU A 1 325 ? -28.398 -10.738 18.473 1.00 73.00 325 LEU A CA 1
ATOM 2571 C C . LEU A 1 325 ? -29.648 -11.626 18.425 1.00 73.00 325 LEU A C 1
ATOM 2573 O O . LEU A 1 325 ? -30.667 -11.313 19.037 1.00 73.00 325 LEU A O 1
ATOM 2577 N N . SER A 1 326 ? -29.574 -12.770 17.740 1.00 67.50 326 SER A N 1
ATOM 2578 C CA . SER A 1 326 ? -30.622 -13.792 17.780 1.00 67.50 326 SER A CA 1
ATOM 2579 C C . SER A 1 326 ? -30.642 -14.600 19.085 1.00 67.50 326 SER A C 1
ATOM 2581 O O . SER A 1 326 ? -31.485 -15.487 19.213 1.00 67.50 326 SER A O 1
ATOM 2583 N N . GLY A 1 327 ? -29.733 -14.347 20.033 1.00 60.16 327 GLY A N 1
ATOM 2584 C CA . GLY A 1 327 ? -29.597 -15.076 21.298 1.00 60.16 327 GLY A CA 1
ATOM 2585 C C . GLY A 1 327 ? -29.975 -14.292 22.561 1.00 60.16 327 GLY A C 1
ATOM 2586 O O . GLY A 1 327 ? -30.128 -14.916 23.608 1.00 60.16 327 GLY A O 1
ATOM 2587 N N . GLU A 1 328 ? -30.142 -12.967 22.490 1.00 58.91 328 GLU A N 1
ATOM 2588 C CA . GLU A 1 328 ? -30.404 -12.131 23.672 1.00 58.91 328 GLU A CA 1
ATOM 2589 C C . GLU A 1 328 ? -31.778 -12.391 24.318 1.00 58.91 328 GLU A C 1
ATOM 2591 O O . GLU A 1 328 ? -32.823 -12.407 23.658 1.00 58.91 328 GLU A O 1
ATOM 2596 N N . TYR A 1 329 ? -31.768 -12.533 25.646 1.00 52.97 329 TYR A N 1
ATOM 2597 C CA . TYR A 1 329 ? -32.956 -12.584 26.497 1.00 52.97 329 TYR A CA 1
ATOM 2598 C C . TYR A 1 329 ? -33.050 -11.296 27.312 1.00 52.97 329 TYR A C 1
ATOM 2600 O O . TYR A 1 329 ? -32.075 -10.880 27.940 1.00 52.97 329 TYR A O 1
ATOM 2608 N N . ILE A 1 330 ? -34.231 -10.681 27.338 1.00 54.47 330 ILE A N 1
ATOM 2609 C CA . ILE A 1 330 ? -34.497 -9.476 28.124 1.00 54.47 330 ILE A CA 1
ATOM 2610 C C . ILE A 1 330 ? -35.362 -9.864 29.333 1.00 54.47 330 ILE A C 1
ATOM 2612 O O . ILE A 1 330 ? -36.389 -10.522 29.146 1.00 54.47 330 ILE A O 1
ATOM 2616 N N . PRO A 1 331 ? -34.991 -9.469 30.567 1.00 48.25 331 PRO A N 1
ATOM 2617 C CA . PRO A 1 331 ? -35.865 -9.625 31.722 1.00 48.25 331 PRO A CA 1
ATOM 2618 C C . PRO A 1 331 ? -37.083 -8.700 31.590 1.00 48.25 331 PRO A C 1
ATOM 2620 O O . PRO A 1 331 ? -36.953 -7.480 31.493 1.00 48.25 331 PRO A O 1
ATOM 2623 N N . VAL A 1 332 ? -38.275 -9.287 31.597 1.00 51.59 332 VAL A N 1
ATOM 2624 C CA . VAL A 1 332 ? -39.564 -8.596 31.603 1.00 51.59 332 VAL A CA 1
ATOM 2625 C C . VAL A 1 332 ? -40.109 -8.620 33.027 1.00 51.59 332 VAL A C 1
ATOM 2627 O O . VAL A 1 332 ? -40.429 -9.681 33.567 1.00 51.59 332 VAL A O 1
ATOM 2630 N N . ILE A 1 333 ? -40.219 -7.437 33.635 1.00 52.81 333 ILE A N 1
ATOM 2631 C CA . ILE A 1 333 ? -40.869 -7.243 34.936 1.00 52.81 333 ILE A CA 1
ATOM 2632 C C . ILE A 1 333 ? -42.346 -6.905 34.674 1.00 52.81 333 ILE A C 1
ATOM 2634 O O . ILE A 1 333 ? -42.620 -5.808 34.170 1.00 52.81 333 ILE A O 1
ATOM 2638 N N . PRO A 1 334 ? -43.308 -7.794 34.990 1.00 50.38 334 PRO A N 1
ATOM 2639 C CA . PRO A 1 334 ? -44.725 -7.499 34.804 1.00 50.38 334 PRO A CA 1
ATOM 2640 C C . PRO A 1 334 ? -45.146 -6.314 35.683 1.00 50.38 334 PRO A C 1
ATOM 2642 O O . PRO A 1 334 ? -44.822 -6.248 36.866 1.00 50.38 334 PRO A O 1
ATOM 2645 N N . SER A 1 335 ? -45.888 -5.363 35.115 1.00 43.94 335 SER A N 1
ATOM 2646 C CA . SER A 1 335 ? -46.393 -4.202 35.852 1.00 43.94 335 SER A CA 1
ATOM 2647 C C . SER A 1 335 ? -47.533 -4.613 36.790 1.00 43.94 335 SER A C 1
ATOM 2649 O O . SER A 1 335 ? -48.701 -4.601 36.389 1.00 43.94 335 SER A O 1
ATOM 2651 N N . SER A 1 336 ? -47.211 -4.973 38.036 1.00 47.47 336 SER A N 1
ATOM 2652 C CA . SER A 1 336 ? -48.235 -5.261 39.042 1.00 47.47 336 SER A CA 1
ATOM 2653 C C . SER A 1 336 ? -48.935 -3.967 39.481 1.00 47.47 336 SER A C 1
ATOM 2655 O O . SER A 1 336 ? -48.400 -3.131 40.208 1.00 47.47 336 SER A O 1
ATOM 2657 N N . SER A 1 337 ? -50.171 -3.785 39.015 1.00 44.69 337 SER A N 1
ATOM 2658 C CA . SER A 1 337 ? -51.099 -2.860 39.659 1.00 44.69 337 SER A CA 1
ATOM 2659 C C . SER A 1 337 ? -51.780 -3.599 40.812 1.00 44.69 337 SER A C 1
ATOM 2661 O O . SER A 1 337 ? -52.452 -4.606 40.610 1.00 44.69 337 SER A O 1
ATOM 2663 N N . SER A 1 338 ? -51.600 -3.069 42.025 1.00 40.75 338 SER A N 1
ATOM 2664 C CA . SER A 1 338 ? -52.113 -3.563 43.315 1.00 40.75 338 SER A CA 1
ATOM 2665 C C . SER A 1 338 ? -51.432 -4.799 43.946 1.00 40.75 338 SER A C 1
ATOM 2667 O O . SER A 1 338 ? -51.272 -5.851 43.342 1.00 40.75 338 SER A O 1
ATOM 2669 N N . GLY A 1 339 ? -51.119 -4.661 45.243 1.00 42.97 339 GLY A N 1
ATOM 2670 C CA . GLY A 1 339 ? -51.195 -5.752 46.223 1.00 42.97 339 GLY A CA 1
ATOM 2671 C C . GLY A 1 339 ? -50.103 -6.830 46.229 1.00 42.97 339 GLY A C 1
ATOM 2672 O O . GLY A 1 339 ? -50.360 -7.946 45.797 1.00 42.97 339 GLY A O 1
ATOM 2673 N N . LYS A 1 340 ? -48.955 -6.535 46.865 1.00 42.41 340 LYS A N 1
ATOM 2674 C CA . LYS A 1 340 ? -48.016 -7.490 47.514 1.00 42.41 340 LYS A CA 1
ATOM 2675 C C . LYS A 1 340 ? -48.103 -8.960 47.036 1.00 42.41 340 LYS A C 1
ATOM 2677 O O . LYS A 1 340 ? -48.616 -9.817 47.759 1.00 42.41 340 LYS A O 1
ATOM 2682 N N . LYS A 1 341 ? -47.514 -9.272 45.881 1.00 42.16 341 LYS A N 1
ATOM 2683 C CA . LYS A 1 341 ? -47.094 -10.636 45.515 1.00 42.16 341 LYS A CA 1
ATOM 2684 C C . LYS A 1 341 ? -45.690 -10.607 44.920 1.00 42.16 341 LYS A C 1
ATOM 2686 O O . LYS A 1 341 ? -45.254 -9.577 44.421 1.00 42.16 341 LYS A O 1
ATOM 2691 N N . GLU A 1 342 ? -44.990 -11.729 45.054 1.00 43.75 342 GLU A N 1
ATOM 2692 C CA . GLU A 1 342 ? -43.594 -11.910 44.647 1.00 43.75 342 GLU A CA 1
ATOM 2693 C C . GLU A 1 342 ? -43.406 -11.583 43.152 1.00 43.75 342 GLU A C 1
ATOM 2695 O O . GLU A 1 342 ? -44.104 -12.135 42.299 1.00 43.75 342 GLU A O 1
ATOM 2700 N N . GLU A 1 343 ? -42.479 -10.674 42.827 1.00 46.88 343 GLU A N 1
ATOM 2701 C CA . GLU A 1 343 ? -42.173 -10.305 41.440 1.00 46.88 343 GLU A CA 1
ATOM 2702 C C . GLU A 1 343 ? -41.263 -11.357 40.793 1.00 46.88 343 GLU A C 1
ATOM 2704 O O . GLU A 1 343 ? -40.039 -11.295 40.896 1.00 46.88 343 GLU A O 1
ATOM 2709 N N . ASN A 1 344 ? -41.871 -12.319 40.097 1.00 45.91 344 ASN A N 1
ATOM 2710 C CA . ASN A 1 344 ? -41.145 -13.254 39.242 1.00 45.91 344 ASN A CA 1
ATOM 2711 C C . ASN A 1 344 ? -40.683 -12.543 37.959 1.00 45.91 344 ASN A C 1
ATOM 2713 O O . ASN A 1 344 ? -41.504 -12.030 37.194 1.00 45.91 344 ASN A O 1
ATOM 2717 N N . ILE A 1 345 ? -39.373 -12.547 37.706 1.00 52.06 345 ILE A N 1
ATOM 2718 C CA . ILE A 1 345 ? -38.781 -12.011 36.473 1.00 52.06 345 ILE A CA 1
ATOM 2719 C C . ILE A 1 345 ? -38.871 -13.073 35.371 1.00 52.06 345 ILE A C 1
ATOM 2721 O O . ILE A 1 345 ? -38.359 -14.179 35.535 1.00 52.06 345 ILE A O 1
ATOM 2725 N N . PHE A 1 346 ? -39.478 -12.729 34.232 1.00 54.00 346 PHE A N 1
ATOM 2726 C CA . PHE A 1 346 ? -39.556 -13.612 33.063 1.00 54.00 346 PHE A CA 1
ATOM 2727 C C . PHE A 1 346 ? -38.504 -13.226 32.018 1.00 54.00 346 PHE A C 1
ATOM 2729 O O . PHE A 1 346 ? -38.371 -12.056 31.676 1.00 54.00 346 PHE A O 1
ATOM 2736 N N . LEU A 1 347 ? -37.764 -14.198 31.483 1.00 50.72 347 LEU A N 1
ATOM 2737 C CA . LEU A 1 347 ? -36.791 -13.977 30.407 1.00 50.72 347 LEU A CA 1
ATOM 2738 C C . LEU A 1 347 ? -37.466 -14.162 29.044 1.00 50.72 347 LEU A C 1
ATOM 2740 O O . LEU A 1 347 ? -37.715 -15.291 28.619 1.00 50.72 347 LEU A O 1
ATOM 2744 N N . GLU A 1 348 ? -37.747 -13.060 28.346 1.00 53.66 348 GLU A N 1
ATOM 2745 C CA . GLU A 1 348 ? -38.355 -13.088 27.012 1.00 53.66 348 GLU A CA 1
ATOM 2746 C C . GLU A 1 348 ? -37.315 -12.803 25.920 1.00 53.66 348 GLU A C 1
ATOM 2748 O O . GLU A 1 348 ? -36.473 -11.908 26.026 1.00 53.66 348 GLU A O 1
ATOM 2753 N N . LYS A 1 349 ? -37.371 -13.581 24.838 1.00 56.03 349 LYS A N 1
ATOM 2754 C CA . LYS A 1 349 ? -36.439 -13.488 23.715 1.00 56.03 349 LYS A CA 1
ATOM 2755 C C . LYS A 1 349 ? -36.911 -12.425 22.719 1.00 56.03 349 LYS A C 1
ATOM 2757 O O . LYS A 1 349 ? -37.700 -12.719 21.820 1.00 56.03 349 LYS A O 1
ATOM 2762 N N . LYS A 1 350 ? -36.454 -11.181 22.883 1.00 57.50 350 LYS A N 1
ATOM 2763 C CA . LYS A 1 350 ? -36.983 -10.022 22.146 1.00 57.50 350 LYS A CA 1
ATOM 2764 C C . LYS A 1 350 ? -36.016 -9.506 21.079 1.00 57.50 350 LYS A C 1
ATOM 2766 O O . LYS A 1 350 ? -35.024 -8.853 21.380 1.00 57.50 350 LYS A O 1
ATOM 2771 N N . PHE A 1 351 ? -36.358 -9.744 19.815 1.00 65.75 351 PHE A N 1
ATOM 2772 C CA . PHE A 1 351 ? -35.598 -9.260 18.661 1.00 65.75 351 PHE A CA 1
ATOM 2773 C C . PHE A 1 351 ? -35.620 -7.722 18.561 1.00 65.75 351 PHE A C 1
ATOM 2775 O O . PHE A 1 351 ? -36.687 -7.107 18.500 1.00 65.75 351 PHE A O 1
ATOM 2782 N N . SER A 1 352 ? -34.439 -7.094 18.523 1.00 70.62 352 SER A N 1
ATOM 2783 C CA . SER A 1 352 ? -34.283 -5.635 18.469 1.00 70.62 352 SER A CA 1
ATOM 2784 C C . SER A 1 352 ? -33.780 -5.166 17.102 1.00 70.62 352 SER A C 1
ATOM 2786 O O . SER A 1 352 ? -32.577 -5.139 16.839 1.00 70.62 352 SER A O 1
ATOM 2788 N N . MET A 1 353 ? -34.698 -4.704 16.244 1.00 75.44 353 MET A N 1
ATOM 2789 C CA . MET A 1 353 ? -34.352 -4.105 14.942 1.00 75.44 353 MET A CA 1
ATOM 2790 C C . MET A 1 353 ? -33.368 -2.933 15.060 1.00 75.44 353 MET A C 1
ATOM 2792 O O . MET A 1 353 ? -32.544 -2.741 14.172 1.00 75.44 353 MET A O 1
ATOM 2796 N N . ARG A 1 354 ? -33.407 -2.166 16.162 1.00 78.44 354 ARG A N 1
ATOM 2797 C CA . ARG A 1 354 ? -32.448 -1.073 16.398 1.00 78.44 354 ARG A CA 1
ATOM 2798 C C . ARG A 1 354 ? -31.013 -1.586 16.502 1.00 78.44 354 ARG A C 1
ATOM 2800 O O . ARG A 1 354 ? -30.125 -0.963 15.937 1.00 78.44 354 ARG A O 1
ATOM 2807 N N . LEU A 1 355 ? -30.810 -2.714 17.185 1.00 73.69 355 LEU A N 1
ATOM 2808 C CA . LEU A 1 355 ? -29.483 -3.278 17.427 1.00 73.69 355 LEU A CA 1
ATOM 2809 C C . LEU A 1 355 ? -28.923 -3.951 16.159 1.00 73.69 355 LEU A C 1
ATOM 2811 O O . LEU A 1 355 ? -27.755 -3.781 15.820 1.00 73.69 355 LEU A O 1
ATOM 2815 N N . VAL A 1 356 ? -29.794 -4.595 15.370 1.00 79.44 356 VAL A N 1
ATOM 2816 C CA . VAL A 1 356 ? -29.461 -5.087 14.018 1.00 79.44 356 VAL A CA 1
ATOM 2817 C C . VAL A 1 356 ? -29.039 -3.939 13.089 1.00 79.44 356 VAL A C 1
ATOM 2819 O O . VAL A 1 356 ? -28.025 -4.052 12.397 1.00 79.44 356 VAL A O 1
ATOM 2822 N N . LEU A 1 357 ? -29.768 -2.818 13.102 1.00 82.12 357 LEU A N 1
ATOM 2823 C CA . LEU A 1 357 ? -29.443 -1.631 12.301 1.00 82.12 357 LEU A CA 1
ATOM 2824 C C . LEU A 1 357 ? -28.161 -0.914 12.759 1.00 82.12 357 LEU A C 1
ATOM 2826 O O . LEU A 1 357 ? -27.489 -0.318 11.922 1.00 82.12 357 LEU A O 1
ATOM 2830 N N . SER A 1 358 ? -27.800 -0.965 14.046 1.00 78.19 358 SER A N 1
ATOM 2831 C CA . SER A 1 358 ? -26.575 -0.327 14.553 1.00 78.19 358 SER A CA 1
ATOM 2832 C C . SER A 1 358 ? -25.315 -1.189 14.444 1.00 78.19 358 SER A C 1
ATOM 2834 O O . SER A 1 358 ? -24.220 -0.635 14.483 1.00 78.19 358 SER A O 1
ATOM 2836 N N . GLU A 1 359 ? -25.443 -2.515 14.322 1.00 80.06 359 GLU A N 1
ATOM 2837 C CA . GLU A 1 359 ? -24.293 -3.435 14.379 1.00 80.06 359 GLU A CA 1
ATOM 2838 C C . GLU A 1 359 ? -24.120 -4.325 13.146 1.00 80.06 359 GLU A C 1
ATOM 2840 O O . GLU A 1 359 ? -23.009 -4.473 12.643 1.00 80.06 359 GLU A O 1
ATOM 2845 N N . VAL A 1 360 ? -25.202 -4.908 12.622 1.00 87.56 360 VAL A N 1
ATOM 2846 C CA . VAL A 1 360 ? -25.124 -5.816 11.464 1.00 87.56 360 VAL A CA 1
ATOM 2847 C C . VAL A 1 360 ? -25.125 -5.017 10.165 1.00 87.56 360 VAL A C 1
ATOM 2849 O O . VAL A 1 360 ? -24.304 -5.263 9.281 1.00 87.56 360 VAL A O 1
ATOM 2852 N N . TRP A 1 361 ? -26.013 -4.024 10.056 1.00 90.69 361 TRP A N 1
ATOM 2853 C CA . TRP A 1 361 ? -26.138 -3.215 8.843 1.00 90.69 361 TRP A CA 1
ATOM 2854 C C . TRP A 1 361 ? -24.847 -2.464 8.456 1.00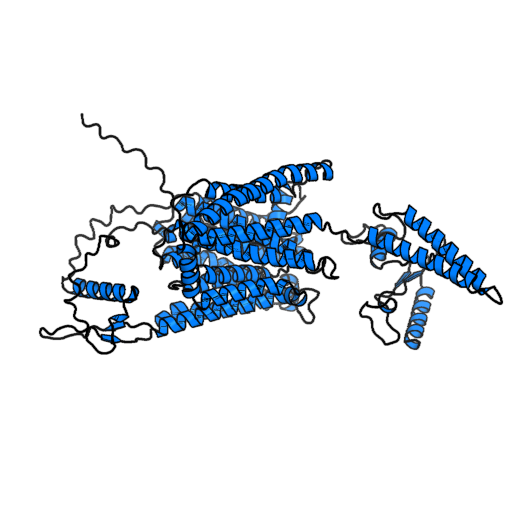 90.69 361 TRP A C 1
ATOM 2856 O O . TRP A 1 361 ? -24.499 -2.508 7.275 1.00 90.69 361 TRP A O 1
ATOM 2866 N N . PRO A 1 362 ? -24.062 -1.864 9.380 1.00 90.88 362 PRO A N 1
ATOM 2867 C CA . PRO A 1 362 ? -22.785 -1.242 9.024 1.00 90.88 362 PRO A CA 1
ATOM 2868 C C . PRO A 1 362 ? -21.790 -2.213 8.381 1.00 90.88 362 PRO A C 1
ATOM 2870 O O . PRO A 1 362 ? -21.130 -1.846 7.413 1.00 90.88 362 PRO A O 1
ATOM 2873 N N . LEU A 1 363 ? -21.721 -3.464 8.852 1.00 90.88 363 LEU A N 1
ATOM 2874 C CA . LEU A 1 363 ? -20.846 -4.487 8.269 1.00 90.88 363 LEU A CA 1
ATOM 2875 C C . LEU A 1 363 ? -21.304 -4.891 6.859 1.00 90.88 363 LEU A C 1
ATOM 2877 O O . LEU A 1 363 ? -20.474 -5.038 5.962 1.00 90.88 363 LEU A O 1
ATOM 2881 N N . VAL A 1 364 ? -22.619 -5.003 6.637 1.00 93.38 364 VAL A N 1
ATOM 2882 C CA . VAL A 1 364 ? -23.198 -5.267 5.307 1.00 93.38 364 VAL A CA 1
ATOM 2883 C C . VAL A 1 364 ? -22.913 -4.111 4.343 1.00 93.38 364 VAL A C 1
ATOM 2885 O O . VAL A 1 364 ? -22.480 -4.348 3.216 1.00 93.38 364 VAL A O 1
ATOM 2888 N N . VAL A 1 365 ? -23.073 -2.856 4.777 1.00 94.50 365 VAL A N 1
ATOM 2889 C CA . VAL A 1 365 ? -22.724 -1.688 3.950 1.00 94.50 365 VAL A CA 1
ATOM 2890 C C . VAL A 1 365 ? -21.216 -1.649 3.677 1.00 94.50 365 VAL A C 1
ATOM 2892 O O . VAL A 1 365 ? -20.820 -1.440 2.532 1.00 94.50 365 VAL A O 1
ATOM 2895 N N . ALA A 1 366 ? -20.362 -1.943 4.664 1.00 92.62 366 ALA A N 1
ATOM 2896 C CA . ALA A 1 366 ? -18.914 -2.035 4.464 1.00 92.62 366 ALA A CA 1
ATOM 2897 C C . ALA A 1 366 ? -18.531 -3.091 3.407 1.00 92.62 366 ALA A C 1
ATOM 2899 O O . ALA A 1 366 ? -17.655 -2.831 2.583 1.00 92.62 366 ALA A O 1
ATOM 2900 N N . MET A 1 367 ? -19.223 -4.238 3.349 1.00 93.81 367 MET A N 1
ATOM 2901 C CA . MET A 1 367 ? -19.025 -5.225 2.276 1.00 93.81 367 MET A CA 1
ATOM 2902 C C . MET A 1 367 ? -19.344 -4.668 0.882 1.00 93.81 367 MET A C 1
ATOM 2904 O O . MET A 1 367 ? -18.672 -5.052 -0.078 1.00 93.81 367 MET A O 1
ATOM 2908 N N . VAL A 1 368 ? -20.347 -3.790 0.756 1.00 94.31 368 VAL A N 1
ATOM 2909 C CA . VAL A 1 368 ? -20.679 -3.114 -0.510 1.00 94.31 368 VAL A CA 1
ATOM 2910 C C . VAL A 1 368 ? -19.581 -2.120 -0.883 1.00 94.31 368 VAL A C 1
ATOM 2912 O O . VAL A 1 368 ? -19.111 -2.152 -2.019 1.00 94.31 368 VAL A O 1
ATOM 2915 N N . LEU A 1 369 ? -19.096 -1.307 0.063 1.00 94.06 369 LEU A N 1
ATOM 2916 C CA . LEU A 1 369 ? -17.986 -0.374 -0.192 1.00 94.06 369 LEU A CA 1
ATOM 2917 C C . LEU A 1 369 ? -16.721 -1.109 -0.670 1.00 94.06 369 LEU A C 1
ATOM 2919 O O . LEU A 1 369 ? -16.118 -0.699 -1.656 1.00 94.06 369 LEU A O 1
ATOM 2923 N N . VAL A 1 370 ? -16.403 -2.260 -0.066 1.00 93.38 370 VAL A N 1
ATOM 2924 C CA . VAL A 1 370 ? -15.298 -3.155 -0.476 1.00 93.38 370 VAL A CA 1
ATOM 2925 C C . VAL A 1 370 ? -15.469 -3.732 -1.897 1.00 93.38 370 VAL A C 1
ATOM 2927 O O . VAL A 1 370 ? -14.498 -4.197 -2.491 1.00 93.38 370 VAL A O 1
ATOM 2930 N N . ARG A 1 371 ? -16.675 -3.711 -2.487 1.00 92.12 371 ARG A N 1
ATOM 2931 C CA . ARG A 1 371 ? -16.861 -3.987 -3.928 1.00 92.12 371 ARG A CA 1
ATOM 2932 C C . ARG A 1 371 ? -16.710 -2.741 -4.783 1.00 92.12 371 ARG A C 1
ATOM 2934 O O . ARG A 1 371 ? -16.147 -2.849 -5.867 1.00 92.12 371 ARG A O 1
ATOM 2941 N N . LEU A 1 372 ? -17.181 -1.588 -4.311 1.00 91.75 372 LEU A N 1
ATOM 2942 C CA . LEU A 1 372 ? -17.054 -0.318 -5.032 1.00 91.75 372 LEU A CA 1
ATOM 2943 C C . LEU A 1 372 ? -15.588 0.094 -5.224 1.00 91.75 372 LEU A C 1
ATOM 2945 O O . LEU A 1 372 ? -15.265 0.686 -6.250 1.00 91.75 372 LEU A O 1
ATOM 2949 N N . THR A 1 373 ? -14.680 -0.286 -4.318 1.00 91.56 373 THR A N 1
ATOM 2950 C CA . THR A 1 373 ? -13.238 -0.022 -4.484 1.00 91.56 373 THR A CA 1
ATOM 2951 C C . THR A 1 373 ? -12.627 -0.681 -5.727 1.00 91.56 373 THR A C 1
ATOM 2953 O O . THR A 1 373 ? -11.640 -0.164 -6.249 1.00 91.56 373 THR A O 1
ATOM 2956 N N . LYS A 1 374 ? -13.245 -1.737 -6.288 1.00 88.31 374 LYS A N 1
ATOM 2957 C CA . LYS A 1 374 ? -12.817 -2.319 -7.574 1.00 88.31 374 LYS A CA 1
ATOM 2958 C C . LYS A 1 374 ? -12.874 -1.329 -8.738 1.00 88.31 374 LYS A C 1
ATOM 2960 O O . LYS A 1 374 ? -12.103 -1.482 -9.675 1.00 88.31 374 LYS A O 1
ATOM 2965 N N . ALA A 1 375 ? -13.727 -0.302 -8.673 1.00 89.38 375 ALA A N 1
ATOM 2966 C CA . ALA A 1 375 ? -13.787 0.749 -9.690 1.00 89.38 375 ALA A CA 1
ATOM 2967 C C . ALA A 1 375 ? -12.501 1.597 -9.770 1.00 89.38 375 ALA A C 1
ATOM 2969 O O . ALA A 1 375 ? -12.329 2.335 -10.733 1.00 89.38 375 ALA A O 1
ATOM 2970 N N . PHE A 1 376 ? -11.603 1.483 -8.786 1.00 91.25 376 PHE A N 1
ATOM 2971 C CA . PHE A 1 376 ? -10.325 2.197 -8.709 1.00 91.25 376 PHE A CA 1
ATOM 2972 C C . PHE A 1 376 ? -9.117 1.253 -8.807 1.00 91.25 376 PHE A C 1
ATOM 2974 O O . PHE A 1 376 ? -7.980 1.699 -8.680 1.00 91.25 376 PHE A O 1
ATOM 2981 N N . HIS A 1 377 ? -9.335 -0.050 -9.017 1.00 90.00 377 HIS A N 1
ATOM 2982 C CA . HIS A 1 377 ? -8.235 -0.981 -9.250 1.00 90.00 377 HIS A CA 1
ATOM 2983 C C . HIS A 1 377 ? -7.636 -0.708 -10.630 1.00 90.00 377 HIS A C 1
ATOM 2985 O O . HIS A 1 377 ? -8.338 -0.773 -11.638 1.00 90.00 377 HIS A O 1
ATOM 2991 N N . ALA A 1 378 ? -6.335 -0.423 -10.668 1.00 86.62 378 ALA A N 1
ATOM 2992 C CA . ALA A 1 378 ? -5.600 -0.352 -11.921 1.00 86.62 378 ALA A CA 1
ATOM 2993 C C . ALA A 1 378 ? -5.594 -1.713 -12.638 1.00 86.62 378 ALA A C 1
ATOM 2995 O O . ALA A 1 378 ? -5.894 -2.763 -12.055 1.00 86.62 378 ALA A O 1
ATOM 2996 N N . CYS A 1 379 ? -5.257 -1.669 -13.924 1.00 82.19 379 CYS A N 1
ATOM 2997 C CA . CYS A 1 379 ? -4.961 -2.854 -14.709 1.00 82.19 379 CYS A CA 1
ATOM 2998 C C . CYS A 1 379 ? -3.452 -3.075 -14.752 1.00 82.19 379 CYS A C 1
ATOM 3000 O O . CYS A 1 379 ? -2.675 -2.131 -14.875 1.00 82.19 379 CYS A O 1
ATOM 3002 N N . ARG A 1 380 ? -3.053 -4.344 -14.659 1.00 80.12 380 ARG A N 1
ATOM 3003 C CA . ARG A 1 380 ? -1.671 -4.787 -14.828 1.00 80.12 380 ARG A CA 1
ATOM 3004 C C . ARG A 1 380 ? -1.496 -5.295 -16.252 1.00 80.12 380 ARG A C 1
ATOM 3006 O O . ARG A 1 380 ? -2.318 -6.089 -16.697 1.00 80.12 380 ARG A O 1
ATOM 3013 N N . ASP A 1 381 ? -0.400 -4.920 -16.900 1.00 69.50 381 ASP A N 1
ATOM 3014 C CA . ASP A 1 381 ? -0.128 -5.174 -18.328 1.00 69.50 381 ASP A CA 1
ATOM 3015 C C . ASP A 1 381 ? -0.255 -6.658 -18.734 1.00 69.50 381 ASP A C 1
ATOM 3017 O O . ASP A 1 381 ? -0.684 -6.987 -19.833 1.00 69.50 381 ASP A O 1
ATOM 3021 N N . LEU A 1 382 ? 0.053 -7.572 -17.808 1.00 69.75 382 LEU A N 1
ATOM 3022 C CA . LEU A 1 382 ? -0.034 -9.029 -17.989 1.00 69.75 382 LEU A CA 1
ATOM 3023 C C . LEU A 1 382 ? -1.454 -9.615 -17.802 1.00 69.75 382 LEU A C 1
ATOM 3025 O O . LEU A 1 382 ? -1.617 -10.837 -17.809 1.00 69.75 382 LEU A O 1
ATOM 3029 N N . ARG A 1 383 ? -2.485 -8.792 -17.567 1.00 74.44 383 ARG A N 1
ATOM 3030 C CA . ARG A 1 383 ? -3.867 -9.243 -17.334 1.00 74.44 383 ARG A CA 1
ATOM 3031 C C . ARG A 1 383 ? -4.719 -9.063 -18.591 1.00 74.44 383 ARG A C 1
ATOM 3033 O O . ARG A 1 383 ? -5.226 -7.979 -18.864 1.00 74.44 383 ARG A O 1
ATOM 3040 N N . VAL A 1 384 ? -4.952 -10.169 -19.293 1.00 72.69 384 VAL A N 1
ATOM 3041 C CA . VAL A 1 384 ? -5.866 -10.234 -20.444 1.00 72.69 384 VAL A CA 1
ATOM 3042 C C . VAL A 1 384 ? -7.274 -9.769 -20.042 1.00 72.69 384 VAL A C 1
ATOM 3044 O O . VAL A 1 384 ? -7.810 -10.214 -19.026 1.00 72.69 384 VAL A O 1
ATOM 3047 N N . GLY A 1 385 ? -7.876 -8.886 -20.846 1.00 73.50 385 GLY A N 1
ATOM 3048 C CA . GLY A 1 385 ? -9.255 -8.417 -20.656 1.00 73.50 385 GLY A CA 1
ATOM 3049 C C . GLY A 1 385 ? -9.463 -7.458 -19.477 1.00 73.50 385 GLY A C 1
ATOM 3050 O O . GLY A 1 385 ? -10.538 -7.461 -18.880 1.00 73.50 385 GLY A O 1
ATOM 3051 N N . CYS A 1 386 ? -8.449 -6.670 -19.106 1.00 80.00 386 CYS A N 1
ATOM 3052 C CA . CYS A 1 386 ? -8.576 -5.614 -18.102 1.00 80.00 386 CYS A CA 1
ATOM 3053 C C . CYS A 1 386 ? -8.574 -4.230 -18.764 1.00 80.00 386 CYS A C 1
ATOM 3055 O O . CYS A 1 386 ? -7.571 -3.828 -19.347 1.00 80.00 386 CYS A O 1
ATOM 3057 N N . GLU A 1 387 ? -9.673 -3.488 -18.624 1.00 79.25 387 GLU A N 1
ATOM 3058 C CA . GLU A 1 387 ? -9.776 -2.088 -19.048 1.00 79.25 387 GLU A CA 1
ATOM 3059 C C . GLU A 1 387 ? -9.750 -1.163 -17.824 1.00 79.25 387 GLU A C 1
ATOM 3061 O O . GLU A 1 387 ? -10.489 -1.364 -16.856 1.00 79.25 387 GLU A O 1
ATOM 3066 N N . ALA A 1 388 ? -8.884 -0.147 -17.850 1.00 77.19 388 ALA A N 1
ATOM 3067 C CA . ALA A 1 388 ? -8.789 0.830 -16.771 1.00 77.19 388 ALA A CA 1
ATOM 3068 C C . ALA A 1 388 ? -10.017 1.754 -16.771 1.00 77.19 388 ALA A C 1
ATOM 3070 O O . ALA A 1 388 ? -10.419 2.276 -17.810 1.00 77.19 388 ALA A O 1
ATOM 3071 N N . THR A 1 389 ? -10.601 1.994 -15.597 1.00 84.12 389 THR A N 1
ATOM 3072 C CA . THR A 1 389 ? -11.788 2.850 -15.482 1.00 84.12 389 THR A CA 1
ATOM 3073 C C . THR A 1 389 ? -11.449 4.332 -15.674 1.00 84.12 389 THR A C 1
ATOM 3075 O O . THR A 1 389 ? -10.330 4.791 -15.418 1.00 84.12 389 THR A O 1
ATOM 3078 N N . SER A 1 390 ? -12.465 5.129 -16.010 1.00 81.12 390 SER A N 1
ATOM 3079 C CA . SER A 1 390 ? -12.366 6.592 -16.073 1.00 81.12 390 SER A CA 1
ATOM 3080 C C . SER A 1 390 ? -12.063 7.265 -14.723 1.00 81.12 390 SER A C 1
ATOM 3082 O O . SER A 1 390 ? -11.802 8.463 -14.699 1.00 81.12 390 SER A O 1
ATOM 3084 N N . PHE A 1 391 ? -12.047 6.543 -13.594 1.00 82.50 391 PHE A N 1
ATOM 3085 C CA . PHE A 1 391 ? -11.574 7.079 -12.307 1.00 82.50 391 PHE A CA 1
ATOM 3086 C C . PHE A 1 391 ? -10.045 7.099 -12.185 1.00 82.50 391 PHE A C 1
ATOM 3088 O O . PHE A 1 391 ? -9.512 7.804 -11.332 1.00 82.50 391 PHE A O 1
ATOM 3095 N N . ILE A 1 392 ? -9.335 6.334 -13.013 1.00 82.50 392 ILE A N 1
ATOM 3096 C CA . ILE A 1 392 ? -7.871 6.210 -12.951 1.00 82.50 392 ILE A CA 1
ATOM 3097 C C . ILE A 1 392 ? -7.200 7.202 -13.911 1.00 82.50 392 ILE A C 1
ATOM 3099 O O . ILE A 1 392 ? -6.084 7.654 -13.655 1.00 82.50 392 ILE A O 1
ATOM 3103 N N . GLN A 1 393 ? -7.899 7.574 -14.986 1.00 76.94 393 GLN A N 1
ATOM 3104 C CA . GLN A 1 393 ? -7.424 8.500 -16.011 1.00 76.94 393 GLN A CA 1
ATOM 3105 C C . GLN A 1 393 ? -7.391 9.970 -15.525 1.00 76.94 393 GLN A C 1
ATOM 3107 O O . GLN A 1 393 ? -8.312 10.403 -14.817 1.00 76.94 393 GLN A O 1
ATOM 3112 N N . PRO A 1 394 ? -6.380 10.768 -15.935 1.00 74.75 394 PRO A N 1
ATOM 3113 C CA . PRO A 1 394 ? -6.316 12.206 -15.661 1.00 74.75 394 PRO A CA 1
ATOM 3114 C C . PRO A 1 394 ? -7.552 12.964 -16.157 1.00 74.75 394 PRO A C 1
ATOM 3116 O O . PRO A 1 394 ? -8.190 12.552 -17.124 1.00 74.75 394 PRO A O 1
ATOM 3119 N N . TYR A 1 395 ? -7.864 14.101 -15.523 1.00 77.88 395 TYR A N 1
ATOM 3120 C CA . TYR A 1 395 ? -9.068 14.883 -15.827 1.00 77.88 395 TYR A CA 1
ATOM 3121 C C . TYR A 1 395 ? -9.226 15.214 -17.318 1.00 77.88 395 TYR A C 1
ATOM 3123 O O . TYR A 1 395 ? -10.291 14.965 -17.868 1.00 77.88 395 TYR A O 1
ATOM 3131 N N . HIS A 1 396 ? -8.179 15.699 -17.995 1.00 72.12 396 HIS A N 1
ATOM 3132 C CA . HIS A 1 396 ? -8.276 16.140 -19.396 1.00 72.12 396 HIS A CA 1
ATOM 3133 C C . HIS A 1 396 ? -8.727 15.036 -20.366 1.00 72.12 396 HIS A C 1
ATOM 3135 O O . HIS A 1 396 ? -9.668 15.250 -21.125 1.00 72.12 396 HIS A O 1
ATOM 3141 N N . GLY A 1 397 ? -8.142 13.832 -20.284 1.00 68.00 397 GLY A N 1
ATOM 3142 C CA . GLY A 1 397 ? -8.522 12.711 -21.159 1.00 68.00 397 GLY A CA 1
ATOM 3143 C C . GLY A 1 397 ? -9.960 12.219 -20.938 1.00 68.00 397 GLY A C 1
ATOM 3144 O O . GLY A 1 397 ? -10.594 11.690 -21.851 1.00 68.00 397 GLY A O 1
ATOM 3145 N N . VAL A 1 398 ? -10.503 12.440 -19.737 1.00 73.12 398 VAL A N 1
ATOM 3146 C CA . VAL A 1 398 ? -11.900 12.137 -19.392 1.00 73.12 398 VAL A CA 1
ATOM 3147 C C . VAL A 1 398 ? -12.828 13.294 -19.778 1.00 73.12 398 VAL A C 1
ATOM 3149 O O . VAL A 1 398 ? -13.934 13.058 -20.248 1.00 73.12 398 VAL A O 1
ATOM 3152 N N . ALA A 1 399 ? -12.397 14.547 -19.641 1.00 73.75 399 ALA A N 1
ATOM 3153 C CA . ALA A 1 399 ? -13.195 15.722 -19.986 1.00 73.75 399 ALA A CA 1
ATOM 3154 C C . ALA A 1 399 ? -13.513 15.790 -21.489 1.00 73.75 399 ALA A C 1
ATOM 3156 O O . ALA A 1 399 ? -14.659 16.047 -21.855 1.00 73.75 399 ALA A O 1
ATOM 3157 N N . GLU A 1 400 ? -12.539 15.486 -22.353 1.00 72.88 400 GLU A N 1
ATOM 3158 C CA . GLU A 1 400 ? -12.731 15.461 -23.813 1.00 72.88 400 GLU A CA 1
ATOM 3159 C C . GLU A 1 400 ? -13.671 14.337 -24.282 1.00 72.88 400 GLU A C 1
ATOM 3161 O O . GLU A 1 400 ? -14.392 14.503 -25.264 1.00 72.88 400 GLU A O 1
ATOM 3166 N N . THR A 1 401 ? -13.694 13.201 -23.576 1.00 71.75 401 THR A N 1
ATOM 3167 C CA . THR A 1 401 ? -14.452 12.002 -23.978 1.00 71.75 401 THR A CA 1
ATOM 3168 C C . THR A 1 401 ? -15.826 11.880 -23.316 1.00 71.75 401 THR A C 1
ATOM 3170 O O . THR A 1 401 ? -16.746 11.317 -23.910 1.00 71.75 401 THR A O 1
ATOM 3173 N N . LEU A 1 402 ? -15.983 12.387 -22.090 1.00 76.75 402 LEU A N 1
ATOM 3174 C CA . LEU A 1 402 ? -17.152 12.160 -21.228 1.00 76.75 402 LEU A CA 1
ATOM 3175 C C . LEU A 1 402 ? -17.835 13.453 -20.742 1.00 76.75 402 LEU A C 1
ATOM 3177 O O . LEU A 1 402 ? -18.914 13.373 -20.145 1.00 76.75 402 LEU A O 1
ATOM 3181 N N . GLY A 1 403 ? -17.253 14.631 -21.003 1.00 79.81 403 GLY A N 1
ATOM 3182 C CA . GLY A 1 403 ? -17.864 15.943 -20.756 1.00 79.81 403 GLY A CA 1
ATOM 3183 C C . GLY A 1 403 ? -18.449 16.087 -19.348 1.00 79.81 403 GLY A C 1
ATOM 3184 O O . GLY A 1 403 ? -17.734 15.987 -18.356 1.00 79.81 403 GLY A O 1
ATOM 3185 N N . ALA A 1 404 ? -19.773 16.250 -19.256 1.00 77.19 404 ALA A N 1
ATOM 3186 C CA . ALA A 1 404 ? -20.491 16.436 -17.992 1.00 77.19 404 ALA A CA 1
ATOM 3187 C C . ALA A 1 404 ? -20.247 15.326 -16.945 1.00 77.19 404 ALA A C 1
ATOM 3189 O O . ALA A 1 404 ? -20.353 15.585 -15.745 1.00 77.19 404 ALA A O 1
ATOM 3190 N N . LEU A 1 405 ? -19.897 14.094 -17.348 1.00 79.62 405 LEU A N 1
ATOM 3191 C CA . LEU A 1 405 ? -19.536 13.057 -16.373 1.00 79.62 405 LEU A CA 1
ATOM 3192 C C . LEU A 1 405 ? -18.194 13.363 -15.680 1.00 79.62 405 LEU A C 1
ATOM 3194 O O . LEU A 1 405 ? -18.062 13.062 -14.492 1.00 79.62 405 LEU A O 1
ATOM 3198 N N . ALA A 1 406 ? -17.238 14.010 -16.358 1.00 81.12 406 ALA A N 1
ATOM 3199 C CA . ALA A 1 406 ? -15.983 14.461 -15.751 1.00 81.12 406 ALA A CA 1
ATOM 3200 C C . ALA A 1 406 ? -16.237 15.532 -14.675 1.00 81.12 406 ALA A C 1
ATOM 3202 O O . ALA A 1 406 ? -15.733 15.410 -13.555 1.00 81.12 406 ALA A O 1
ATOM 3203 N N . ASP A 1 407 ? -17.111 16.503 -14.964 1.00 85.44 407 ASP A N 1
ATOM 3204 C CA . ASP A 1 407 ? -17.522 17.530 -13.999 1.00 85.44 407 ASP A CA 1
ATOM 3205 C C . ASP A 1 407 ? -18.164 16.891 -12.752 1.00 85.44 407 ASP A C 1
ATOM 3207 O O . ASP A 1 407 ? -17.830 17.238 -11.615 1.00 85.44 407 ASP A O 1
ATOM 3211 N N . THR A 1 408 ? -19.050 15.897 -12.938 1.00 86.19 408 THR A N 1
ATOM 3212 C CA . THR A 1 408 ? -19.660 15.181 -11.800 1.00 86.19 408 THR A CA 1
ATOM 3213 C C . THR A 1 408 ? -18.648 14.364 -10.995 1.00 86.19 408 THR A C 1
ATOM 3215 O O . THR A 1 408 ? -18.766 14.316 -9.769 1.00 86.19 408 THR A O 1
ATOM 3218 N N . ARG A 1 409 ? -17.626 13.774 -11.638 1.00 87.75 409 ARG A N 1
ATOM 3219 C CA . ARG A 1 409 ? -16.524 13.066 -10.960 1.00 87.75 409 ARG A CA 1
ATOM 3220 C C . ARG A 1 409 ? -15.775 14.017 -10.027 1.00 87.75 409 ARG A C 1
ATOM 3222 O O . ARG A 1 409 ? -15.651 13.728 -8.838 1.00 87.75 409 ARG A O 1
ATOM 3229 N N . LEU A 1 410 ? -15.344 15.167 -10.547 1.00 89.38 410 LEU A N 1
ATOM 3230 C CA . LEU A 1 410 ? -14.629 16.183 -9.773 1.00 89.38 410 LEU A CA 1
ATOM 3231 C C . LEU A 1 410 ? -15.495 16.732 -8.627 1.00 89.38 410 LEU A C 1
ATOM 3233 O O . LEU A 1 410 ? -15.021 16.846 -7.495 1.00 89.38 410 LEU A O 1
ATOM 3237 N N . ALA A 1 411 ? -16.779 17.003 -8.879 1.00 90.81 411 ALA A N 1
ATOM 3238 C CA . ALA A 1 411 ? -17.713 17.448 -7.845 1.00 90.81 411 ALA A CA 1
ATOM 3239 C C . ALA A 1 411 ? -17.880 16.414 -6.713 1.00 90.81 411 ALA A C 1
ATOM 3241 O O . ALA A 1 411 ? -17.846 16.785 -5.537 1.00 90.81 411 ALA A O 1
ATOM 3242 N N . LEU A 1 412 ? -18.008 15.123 -7.041 1.00 90.75 412 LEU A N 1
ATOM 3243 C CA . LEU A 1 412 ? -18.097 14.037 -6.056 1.00 90.75 412 LEU A CA 1
ATOM 3244 C C . LEU A 1 412 ? -16.818 13.910 -5.217 1.00 90.75 412 LEU A C 1
ATOM 3246 O O . LEU A 1 412 ? -16.907 13.780 -3.993 1.00 90.75 412 LEU A O 1
ATOM 3250 N N . SER A 1 413 ? -15.641 14.005 -5.836 1.00 91.62 413 SER A N 1
ATOM 3251 C CA . SER A 1 413 ? -14.361 13.966 -5.118 1.00 91.62 413 SER A CA 1
ATOM 3252 C C . SER A 1 413 ? -14.178 15.170 -4.192 1.00 91.62 413 SER A C 1
ATOM 3254 O O . SER A 1 413 ? -13.786 14.997 -3.035 1.00 91.62 413 SER A O 1
ATOM 3256 N N . CYS A 1 414 ? -14.547 16.376 -4.634 1.00 94.19 414 CYS A N 1
ATOM 3257 C CA . CYS A 1 414 ? -14.556 17.576 -3.794 1.00 94.19 414 CYS A CA 1
ATOM 3258 C C . CYS A 1 414 ? -15.518 17.441 -2.597 1.00 94.19 414 CYS A C 1
ATOM 3260 O O . CYS A 1 414 ? -15.135 17.721 -1.457 1.00 94.19 414 CYS A O 1
ATOM 3262 N N . LEU A 1 415 ? -16.744 16.948 -2.819 1.00 93.81 415 LEU A N 1
ATOM 3263 C CA . LEU A 1 415 ? -17.712 16.677 -1.747 1.00 93.81 415 LEU A CA 1
ATOM 3264 C C . LEU A 1 415 ? -17.184 15.641 -0.742 1.00 93.81 415 LEU A C 1
ATOM 3266 O O . LEU A 1 415 ? -17.345 15.821 0.466 1.00 93.81 415 LEU A O 1
ATOM 3270 N N . GLY A 1 416 ? -16.515 14.590 -1.221 1.00 91.69 416 GLY A N 1
ATOM 3271 C CA . GLY A 1 416 ? -15.877 13.585 -0.373 1.00 91.69 416 GLY A CA 1
ATOM 3272 C C . GLY A 1 416 ? -14.738 14.152 0.483 1.00 91.69 416 GLY A C 1
ATOM 3273 O O . GLY A 1 416 ? -14.691 13.900 1.690 1.00 91.69 416 GLY A O 1
ATOM 3274 N N . VAL A 1 417 ? -13.859 14.968 -0.110 1.00 94.06 417 VAL A N 1
ATOM 3275 C CA . VAL A 1 417 ? -12.722 15.601 0.587 1.00 94.06 417 VAL A CA 1
ATOM 3276 C C . VAL A 1 417 ? -13.154 16.632 1.626 1.00 94.06 417 VAL A C 1
ATOM 3278 O O . VAL A 1 417 ? -12.589 16.655 2.721 1.00 94.06 417 VAL A O 1
ATOM 3281 N N . VAL A 1 418 ? -14.192 17.423 1.351 1.00 95.69 418 VAL A N 1
ATOM 3282 C CA . VAL A 1 418 ? -14.768 18.361 2.334 1.00 95.69 418 VAL A CA 1
ATOM 3283 C C . VAL A 1 418 ? -15.598 17.630 3.402 1.00 95.69 418 VAL A C 1
ATOM 3285 O O . VAL A 1 418 ? -15.608 18.029 4.571 1.00 95.69 418 VAL A O 1
ATOM 3288 N N . GLY A 1 419 ? -16.260 16.527 3.043 1.00 94.00 419 GLY A N 1
ATOM 3289 C CA . GLY A 1 419 ? -17.118 15.759 3.946 1.00 94.00 419 GLY A CA 1
ATOM 3290 C C . GLY A 1 419 ? -16.388 15.170 5.158 1.00 94.00 419 GLY A C 1
ATOM 3291 O O . GLY A 1 419 ? -16.926 15.206 6.265 1.00 94.00 419 GLY A O 1
ATOM 3292 N N . VAL A 1 420 ? -15.156 14.676 4.994 1.00 92.31 420 VAL A N 1
ATOM 3293 C CA . VAL A 1 420 ? -14.412 13.999 6.077 1.00 92.31 420 VAL A CA 1
ATOM 3294 C C . VAL A 1 420 ? -14.030 14.946 7.237 1.00 92.31 420 VAL A C 1
ATOM 3296 O O . VAL A 1 420 ? -14.364 14.626 8.384 1.00 92.31 420 VAL A O 1
ATOM 3299 N N . PRO A 1 421 ? -13.421 16.134 7.021 1.00 95.00 421 PRO A N 1
ATOM 3300 C CA . PRO A 1 421 ? -13.209 17.117 8.090 1.00 95.00 421 PRO A CA 1
ATOM 3301 C C . PRO A 1 421 ? -14.502 17.610 8.746 1.00 95.00 421 PRO A C 1
ATOM 3303 O O . PRO A 1 421 ? -14.533 17.804 9.964 1.00 95.00 421 PRO A O 1
ATOM 3306 N N . LEU A 1 422 ? -15.582 17.786 7.974 1.00 95.00 422 LEU A N 1
ATOM 3307 C CA . LEU A 1 422 ? -16.880 18.193 8.522 1.00 95.00 422 LEU A CA 1
ATOM 3308 C C . LEU A 1 422 ? -17.505 17.096 9.396 1.00 95.00 422 LEU A C 1
ATOM 3310 O O . LEU A 1 422 ? -18.041 17.407 10.461 1.00 95.00 422 LEU A O 1
ATOM 3314 N N . ALA A 1 423 ? -17.377 15.824 9.013 1.00 91.94 423 ALA A N 1
ATOM 3315 C CA . ALA A 1 423 ? -17.809 14.687 9.823 1.00 91.94 423 ALA A CA 1
ATOM 3316 C C . ALA A 1 423 ? -17.017 14.589 11.139 1.00 91.94 423 ALA A C 1
ATOM 3318 O O . ALA A 1 423 ? -17.615 14.377 12.196 1.00 91.94 423 ALA A O 1
ATOM 3319 N N . LEU A 1 424 ? -15.698 14.829 11.113 1.00 91.44 424 LEU A N 1
ATOM 3320 C CA . LEU A 1 424 ? -14.873 14.931 12.324 1.00 91.44 424 LEU A CA 1
ATOM 3321 C C . LEU A 1 424 ? -15.339 16.087 13.226 1.00 91.44 424 LEU A C 1
ATOM 3323 O O . LEU A 1 424 ? -15.571 15.889 14.421 1.00 91.44 424 LEU A O 1
ATOM 3327 N N . ALA A 1 425 ? -15.520 17.285 12.665 1.00 93.06 425 ALA A N 1
ATOM 3328 C CA . ALA A 1 425 ? -16.018 18.445 13.401 1.00 93.06 425 ALA A CA 1
ATOM 3329 C C . ALA A 1 425 ? -17.402 18.181 14.027 1.00 93.06 425 ALA A C 1
ATOM 3331 O O . ALA A 1 425 ? -17.635 18.514 15.192 1.00 93.06 425 ALA A O 1
ATOM 3332 N N . TRP A 1 426 ? -18.310 17.548 13.284 1.00 92.38 426 TRP A N 1
ATOM 3333 C CA . TRP A 1 426 ? -19.624 17.151 13.781 1.00 92.38 426 TRP A CA 1
ATOM 3334 C C . TRP A 1 426 ? -19.519 16.114 14.906 1.00 92.38 426 TRP A C 1
ATOM 3336 O O . TRP A 1 426 ? -20.115 16.319 15.962 1.00 92.38 426 TRP A O 1
ATOM 3346 N N . TRP A 1 427 ? -18.697 15.071 14.751 1.00 88.12 427 TRP A N 1
ATOM 3347 C CA . TRP A 1 427 ? -18.475 14.042 15.775 1.00 88.12 427 TRP A CA 1
ATOM 3348 C C . TRP A 1 427 ? -17.929 14.622 17.092 1.00 88.12 427 TRP A C 1
ATOM 3350 O O . TRP A 1 427 ? -18.413 14.254 18.167 1.00 88.12 427 TRP A O 1
ATOM 3360 N N . VAL A 1 428 ? -16.985 15.574 17.044 1.00 86.81 428 VAL A N 1
ATOM 3361 C CA . VAL A 1 428 ? -16.474 16.246 18.259 1.00 86.81 428 VAL A CA 1
ATOM 3362 C C . VAL A 1 428 ? -17.563 17.087 18.940 1.00 86.81 428 VAL A C 1
ATOM 3364 O O . VAL A 1 428 ? -17.640 17.101 20.172 1.00 86.81 428 VAL A O 1
ATOM 3367 N N . ARG A 1 429 ? -18.426 17.769 18.171 1.00 87.88 429 ARG A N 1
ATOM 3368 C CA . ARG A 1 429 ? -19.534 18.574 18.721 1.00 87.88 429 ARG A CA 1
ATOM 3369 C C . ARG A 1 429 ? -20.645 17.709 19.309 1.00 87.88 429 ARG A C 1
ATOM 3371 O O . ARG A 1 429 ? -21.054 17.959 20.438 1.00 87.88 429 ARG A O 1
ATOM 3378 N N . TYR A 1 430 ? -21.099 16.702 18.565 1.00 84.94 430 TYR A N 1
ATOM 3379 C CA . TYR A 1 430 ? -22.223 15.836 18.929 1.00 84.94 430 TYR A CA 1
ATOM 3380 C C . TYR A 1 430 ? -21.972 15.089 20.245 1.00 84.94 430 TYR A C 1
ATOM 3382 O O . TYR A 1 430 ? -22.838 15.052 21.112 1.00 84.94 430 TYR A O 1
ATOM 3390 N N . ASN A 1 431 ? -20.751 14.586 20.450 1.00 80.25 431 ASN A N 1
ATOM 3391 C CA . ASN A 1 431 ? -20.356 13.910 21.691 1.00 80.25 431 ASN A CA 1
ATOM 3392 C C . ASN A 1 431 ? -19.974 14.879 22.837 1.00 80.25 431 ASN A C 1
ATOM 3394 O O . ASN A 1 431 ? -19.387 14.462 23.834 1.00 80.25 431 ASN A O 1
ATOM 3398 N N . GLY A 1 432 ? -20.218 16.190 22.700 1.00 79.88 432 GLY A N 1
ATOM 3399 C CA . GLY A 1 432 ? -19.861 17.193 23.715 1.00 79.88 432 GLY A CA 1
ATOM 3400 C C . GLY A 1 432 ? -18.349 17.356 23.951 1.00 79.88 432 GLY A C 1
ATOM 3401 O O . GLY A 1 432 ? -17.922 18.003 24.909 1.00 79.88 432 GLY A O 1
ATOM 3402 N N . HIS A 1 433 ? -17.505 16.789 23.085 1.00 82.06 433 HIS A N 1
ATOM 3403 C CA . HIS A 1 433 ? -16.056 16.732 23.275 1.00 82.06 433 HIS A CA 1
ATOM 3404 C C . HIS A 1 433 ? -15.339 18.063 23.007 1.00 82.06 433 HIS A C 1
ATOM 3406 O O . HIS A 1 433 ? -14.193 18.222 23.428 1.00 82.06 433 HIS A O 1
ATOM 3412 N N . SER A 1 434 ? -16.007 19.055 22.406 1.00 81.69 434 SER A N 1
ATOM 3413 C CA . SER A 1 434 ? -15.468 20.406 22.169 1.00 81.69 434 SER A CA 1
ATOM 3414 C C . SER A 1 434 ? -14.750 21.007 23.383 1.00 81.69 434 SER A C 1
ATOM 3416 O O . SER A 1 434 ? -13.634 21.503 23.248 1.00 81.69 434 SER A O 1
ATOM 3418 N N . GLY A 1 435 ? -15.342 20.922 24.582 1.00 77.19 435 GLY A N 1
ATOM 3419 C CA . GLY A 1 435 ? -14.752 21.477 25.810 1.00 77.19 435 GLY A CA 1
ATOM 3420 C C . GLY A 1 435 ? -13.463 20.781 26.272 1.00 77.19 435 GLY A C 1
ATOM 3421 O O . GLY A 1 435 ? -12.665 21.387 26.989 1.00 77.19 435 GLY A O 1
ATOM 3422 N N . LYS A 1 436 ? -13.240 19.534 25.834 1.00 79.69 436 LYS A N 1
ATOM 3423 C CA . LYS A 1 436 ? -12.077 18.692 26.172 1.00 79.69 436 LYS A CA 1
ATOM 3424 C C . LYS A 1 436 ? -10.864 19.019 25.277 1.00 79.69 436 LYS A C 1
ATOM 3426 O O . LYS A 1 436 ? -9.719 18.835 25.697 1.00 79.69 436 LYS A O 1
ATOM 3431 N N . LEU A 1 437 ? -11.085 19.583 24.083 1.00 83.75 437 LEU A N 1
ATOM 3432 C CA . LEU A 1 437 ? -10.019 20.117 23.225 1.00 83.75 437 LEU A CA 1
ATOM 3433 C C . LEU A 1 437 ? -9.503 21.467 23.759 1.00 83.75 437 LEU A C 1
ATOM 3435 O O . LEU A 1 437 ? -10.279 22.359 24.103 1.00 83.75 437 LEU A O 1
ATOM 3439 N N . GLY A 1 438 ? -8.179 21.649 23.759 1.00 84.50 438 GLY A N 1
ATOM 3440 C CA . GLY A 1 438 ? -7.556 22.969 23.905 1.00 84.50 438 GLY A CA 1
ATOM 3441 C C . GLY A 1 438 ? -7.779 23.849 22.666 1.00 84.50 438 GLY A C 1
ATOM 3442 O O . GLY A 1 438 ? -8.020 23.331 21.578 1.00 84.50 438 GLY A O 1
ATOM 3443 N N . VAL A 1 439 ? -7.664 25.176 22.820 1.00 88.69 439 VAL A N 1
ATOM 3444 C CA . VAL A 1 439 ? -7.999 26.169 21.772 1.00 88.69 439 VAL A CA 1
ATOM 3445 C C . VAL A 1 439 ? -7.305 25.871 20.439 1.00 88.69 439 VAL A C 1
ATOM 3447 O O . VAL A 1 439 ? -7.966 25.826 19.410 1.00 88.69 439 VAL A O 1
ATOM 3450 N N . LEU A 1 440 ? -6.001 25.573 20.455 1.00 90.19 440 LEU A N 1
ATOM 3451 C CA . LEU A 1 440 ? -5.242 25.259 19.238 1.00 90.19 440 LEU A CA 1
ATOM 3452 C C . LEU A 1 440 ? -5.793 24.024 18.501 1.00 90.19 440 LEU A C 1
ATOM 3454 O O . LEU A 1 440 ? -5.959 24.068 17.284 1.00 90.19 440 LEU A O 1
ATOM 3458 N N . ARG A 1 441 ? -6.158 22.948 19.221 1.00 90.75 441 ARG A N 1
ATOM 3459 C CA . ARG A 1 441 ? -6.808 21.771 18.611 1.00 90.75 441 ARG A CA 1
ATOM 3460 C C . ARG A 1 441 ? -8.189 22.115 18.053 1.00 90.75 441 ARG A C 1
ATOM 3462 O O . ARG A 1 441 ? -8.534 21.623 16.986 1.00 90.75 441 ARG A O 1
ATOM 3469 N N . GLN A 1 442 ? -8.968 22.959 18.737 1.00 92.00 442 GLN A N 1
ATOM 3470 C CA . GLN A 1 442 ? -10.265 23.418 18.220 1.00 92.00 442 GLN A CA 1
ATOM 3471 C C . GLN A 1 442 ? -10.098 24.198 16.909 1.00 92.00 442 GLN A C 1
ATOM 3473 O O . GLN A 1 442 ? -10.845 23.948 15.970 1.00 92.00 442 GLN A O 1
ATOM 3478 N N . VAL A 1 443 ? -9.098 25.083 16.810 1.00 94.44 443 VAL A N 1
ATOM 3479 C CA . VAL A 1 443 ? -8.782 25.806 15.564 1.00 94.44 443 VAL A CA 1
ATOM 3480 C C . VAL A 1 443 ? -8.378 24.833 14.454 1.00 94.44 443 VAL A C 1
ATOM 3482 O O . VAL A 1 443 ? -8.912 24.923 13.351 1.00 94.44 443 VAL A O 1
ATOM 3485 N N . CYS A 1 444 ? -7.514 23.853 14.735 1.00 95.19 444 CYS A N 1
ATOM 3486 C CA . CYS A 1 444 ? -7.127 22.852 13.736 1.00 95.19 444 CYS A CA 1
ATOM 3487 C C . CYS A 1 444 ? -8.331 22.030 13.239 1.00 95.19 444 CYS A C 1
ATOM 3489 O O . CYS A 1 444 ? -8.500 21.865 12.036 1.00 95.19 444 CYS A O 1
ATOM 3491 N N . VAL A 1 445 ? -9.199 21.561 14.143 1.00 93.75 445 VAL A N 1
ATOM 3492 C CA . VAL A 1 445 ? -10.357 20.715 13.797 1.00 93.75 445 VAL A CA 1
ATOM 3493 C C . VAL A 1 445 ? -11.485 21.496 13.112 1.00 93.75 445 VAL A C 1
ATOM 3495 O O . VAL A 1 445 ? -12.065 20.995 12.154 1.00 93.75 445 VAL A O 1
ATOM 3498 N N . TYR A 1 446 ? -11.814 22.703 13.582 1.00 95.50 446 TYR A N 1
ATOM 3499 C CA . TYR A 1 446 ? -12.976 23.461 13.094 1.00 95.50 446 TYR A CA 1
ATOM 3500 C C . TYR A 1 446 ? -12.675 24.460 11.974 1.00 95.50 446 TYR A C 1
ATOM 3502 O O . TYR A 1 446 ? -13.615 24.889 11.310 1.00 95.50 446 TYR A O 1
ATOM 3510 N N . LEU A 1 447 ? -11.411 24.841 11.774 1.00 95.56 447 LEU A N 1
ATOM 3511 C CA . LEU A 1 447 ? -11.005 25.806 10.747 1.00 95.56 447 LEU A CA 1
ATOM 3512 C C . LEU A 1 447 ? -9.886 25.258 9.856 1.00 95.56 447 LEU A C 1
ATOM 3514 O O . LEU A 1 447 ? -10.015 25.302 8.639 1.00 95.56 447 LEU A O 1
ATOM 3518 N N . GLY A 1 448 ? -8.825 24.699 10.448 1.00 96.62 448 GLY A N 1
ATOM 3519 C CA . GLY A 1 448 ? -7.658 24.193 9.717 1.00 96.62 448 GLY A CA 1
ATOM 3520 C C . GLY A 1 448 ? -8.000 23.086 8.717 1.00 96.62 448 GLY A C 1
ATOM 3521 O O . GLY A 1 448 ? -7.842 23.273 7.514 1.00 96.62 448 GLY A O 1
ATOM 3522 N N . LEU A 1 449 ? -8.492 21.939 9.192 1.00 97.06 449 LEU A N 1
ATOM 3523 C CA . LEU A 1 449 ? -8.803 20.791 8.332 1.00 97.06 449 LEU A CA 1
ATOM 3524 C C . LEU A 1 449 ? -9.872 21.109 7.261 1.00 97.06 449 LEU A C 1
ATOM 3526 O O . LEU A 1 449 ? -9.638 20.752 6.105 1.00 97.06 449 LEU A O 1
ATOM 3530 N N . PRO A 1 450 ? -10.974 21.834 7.558 1.00 97.25 450 PRO A N 1
ATOM 3531 C CA . PRO A 1 450 ? -11.892 22.311 6.521 1.00 97.25 450 PRO A CA 1
ATOM 3532 C C . PRO A 1 450 ? -11.224 23.231 5.487 1.00 97.25 450 PRO A C 1
ATOM 3534 O O . PRO A 1 450 ? -11.390 23.008 4.289 1.00 97.25 450 PRO A O 1
ATOM 3537 N N . LEU A 1 451 ? -10.414 24.211 5.905 1.00 97.12 451 LEU A N 1
ATOM 3538 C CA . LEU A 1 451 ? -9.690 25.088 4.975 1.00 97.12 451 LEU A CA 1
ATOM 3539 C C . LEU A 1 451 ? -8.729 24.294 4.077 1.00 97.12 451 LEU A C 1
ATOM 3541 O O . LEU A 1 451 ? -8.707 24.501 2.868 1.00 97.12 451 LEU A O 1
ATOM 3545 N N . SER A 1 452 ? -7.997 23.339 4.652 1.00 97.44 452 SER A N 1
ATOM 3546 C CA . SER A 1 452 ? -7.116 22.432 3.911 1.00 97.44 452 SER A CA 1
ATOM 3547 C C . SER A 1 452 ? -7.893 21.622 2.861 1.00 97.44 452 SER A C 1
ATOM 3549 O O . SER A 1 452 ? -7.479 21.575 1.705 1.00 97.44 452 SER A O 1
ATOM 3551 N N . SER A 1 453 ? -9.078 21.089 3.194 1.00 96.81 453 SER A N 1
ATOM 3552 C CA . SER A 1 453 ? -9.928 20.389 2.213 1.00 96.81 453 SER A CA 1
ATOM 3553 C C . SER A 1 453 ? -10.390 21.278 1.050 1.00 96.81 453 SER A C 1
ATOM 3555 O O . SER A 1 453 ? -10.400 20.825 -0.093 1.00 96.81 453 SER A O 1
ATOM 3557 N N . LEU A 1 454 ? -10.678 22.561 1.302 1.00 97.12 454 LEU A N 1
ATOM 3558 C CA . LEU A 1 454 ? -10.995 23.527 0.245 1.00 97.12 454 LEU A CA 1
ATOM 3559 C C . LEU A 1 454 ? -9.772 23.843 -0.631 1.00 97.12 454 LEU A C 1
ATOM 3561 O O . LEU A 1 454 ? -9.917 23.986 -1.843 1.00 97.12 454 LEU A O 1
ATOM 3565 N N . CYS A 1 455 ? -8.565 23.894 -0.058 1.00 97.44 455 CYS A N 1
ATOM 3566 C CA . CYS A 1 455 ? -7.328 24.048 -0.829 1.00 97.44 455 CYS A CA 1
ATOM 3567 C C . CYS A 1 455 ? -7.040 22.837 -1.734 1.00 97.44 455 CYS A C 1
ATOM 3569 O O . CYS A 1 455 ? -6.574 23.043 -2.853 1.00 97.44 455 CYS A O 1
ATOM 3571 N N . VAL A 1 456 ? -7.363 21.606 -1.309 1.00 96.31 456 VAL A N 1
ATOM 3572 C CA . VAL A 1 456 ? -7.290 20.410 -2.178 1.00 96.31 456 VAL A CA 1
ATOM 3573 C C . VAL A 1 456 ? -8.270 20.525 -3.351 1.00 96.31 456 VAL A C 1
ATOM 3575 O O . VAL A 1 456 ? -7.870 20.347 -4.499 1.00 96.31 456 VAL A O 1
ATOM 3578 N N . CYS A 1 457 ? -9.523 20.911 -3.087 1.00 95.69 457 CYS A N 1
ATOM 3579 C CA . CYS A 1 457 ? -10.527 21.121 -4.138 1.00 95.69 457 CYS A CA 1
ATOM 3580 C C . CYS A 1 457 ? -10.089 22.207 -5.139 1.00 95.69 457 CYS A C 1
ATOM 3582 O O . CYS A 1 457 ? -10.195 22.025 -6.349 1.00 95.69 457 CYS A O 1
ATOM 3584 N N . GLY A 1 458 ? -9.548 23.324 -4.639 1.00 94.81 458 GLY A N 1
ATOM 3585 C CA . GLY A 1 458 ? -9.014 24.401 -5.475 1.00 94.81 458 GLY A CA 1
ATOM 3586 C C . GLY A 1 458 ? -7.790 23.982 -6.296 1.00 94.81 458 GLY A C 1
ATOM 3587 O O . GLY A 1 458 ? -7.650 24.420 -7.434 1.00 94.81 458 GLY A O 1
ATOM 3588 N N . PHE A 1 459 ? -6.929 23.109 -5.762 1.00 94.19 459 PHE A N 1
ATOM 3589 C CA . PHE A 1 459 ? -5.801 22.552 -6.510 1.00 94.19 459 PHE A CA 1
ATOM 3590 C C . PHE A 1 459 ? -6.284 21.697 -7.686 1.00 94.19 459 PHE A C 1
ATOM 3592 O O . PHE A 1 459 ? -5.834 21.918 -8.808 1.00 94.19 459 PHE A O 1
ATOM 3599 N N . TRP A 1 460 ? -7.239 20.789 -7.470 1.00 92.56 460 TRP A N 1
ATOM 3600 C CA . TRP A 1 460 ? -7.816 20.001 -8.565 1.00 92.56 460 TRP A CA 1
ATOM 3601 C C . TRP A 1 460 ? -8.564 20.859 -9.587 1.00 92.56 460 TRP A C 1
ATOM 3603 O O . TRP A 1 460 ? -8.473 20.586 -10.778 1.00 92.56 460 TRP A O 1
ATOM 3613 N N . LEU A 1 461 ? -9.234 21.933 -9.157 1.00 91.00 461 LEU A N 1
ATOM 3614 C CA . LEU A 1 461 ? -9.860 22.878 -10.082 1.00 91.00 461 LEU A CA 1
ATOM 3615 C C . LEU A 1 461 ? -8.818 23.581 -10.973 1.00 91.00 461 LEU A C 1
ATOM 3617 O O . LEU A 1 461 ? -9.048 23.717 -12.170 1.00 91.00 461 LEU A O 1
ATOM 3621 N N . ILE A 1 462 ? -7.650 23.961 -10.440 1.00 90.56 462 ILE A N 1
ATOM 3622 C CA . ILE A 1 462 ? -6.541 24.489 -11.260 1.00 90.56 462 ILE A CA 1
ATOM 3623 C C . ILE A 1 462 ? -6.019 23.416 -12.228 1.00 90.56 462 ILE A C 1
ATOM 3625 O O . ILE A 1 462 ? -5.838 23.710 -13.405 1.00 90.56 462 ILE A O 1
ATOM 3629 N N . GLN A 1 463 ? -5.848 22.172 -11.768 1.00 87.50 463 GLN A N 1
ATOM 3630 C CA . GLN A 1 463 ? -5.438 21.037 -12.613 1.00 87.50 463 GLN A CA 1
ATOM 3631 C C . GLN A 1 463 ? -6.512 20.597 -13.629 1.00 87.50 463 GLN A C 1
ATOM 3633 O O . GLN A 1 463 ? -6.233 19.774 -14.490 1.00 87.50 463 GLN A O 1
ATOM 3638 N N . SER A 1 464 ? -7.740 21.122 -13.552 1.00 86.19 464 SER A N 1
ATOM 3639 C CA . SER A 1 464 ? -8.785 20.886 -14.559 1.00 86.19 464 SER A CA 1
ATOM 3640 C C . SER A 1 464 ? -8.718 21.863 -15.743 1.00 86.19 464 SER A C 1
ATOM 3642 O O . SER A 1 464 ? -9.351 21.625 -16.772 1.00 86.19 464 SER A O 1
ATOM 3644 N N . LEU A 1 465 ? -7.939 22.949 -15.627 1.00 86.56 465 LEU A N 1
ATOM 3645 C CA . LEU A 1 465 ? -7.812 23.978 -16.663 1.00 86.56 465 LEU A CA 1
ATOM 3646 C C . LEU A 1 465 ? -7.027 23.467 -17.886 1.00 86.56 465 LEU A C 1
ATOM 3648 O O . LEU A 1 465 ? -6.020 22.788 -17.706 1.00 86.56 465 LEU A O 1
ATOM 3652 N N . PRO A 1 466 ? -7.411 23.843 -19.123 1.00 84.44 466 PRO A N 1
ATOM 3653 C CA . PRO A 1 466 ? -6.677 23.480 -20.334 1.00 84.44 466 PRO A CA 1
ATOM 3654 C C . PRO A 1 466 ? -5.175 23.776 -20.252 1.00 84.44 466 PRO A C 1
ATOM 3656 O O . PRO A 1 466 ? -4.779 24.857 -19.806 1.00 84.44 466 PRO A O 1
ATOM 3659 N N . GLN A 1 467 ? -4.353 22.858 -20.768 1.00 84.12 467 GLN A N 1
ATOM 3660 C CA . GLN A 1 467 ? -2.887 22.920 -20.703 1.00 84.12 467 GLN A CA 1
ATOM 3661 C C . GLN A 1 467 ? -2.282 24.296 -21.079 1.00 84.12 467 GLN A C 1
ATOM 3663 O O . GLN A 1 467 ? -1.465 24.794 -20.306 1.00 84.12 467 GLN A O 1
ATOM 3668 N N . PRO A 1 468 ? -2.721 25.003 -22.150 1.00 86.00 468 PRO A N 1
ATOM 3669 C CA . PRO A 1 468 ? -2.171 26.323 -22.487 1.00 86.00 468 PRO A CA 1
ATOM 3670 C C . PRO A 1 468 ? -2.435 27.399 -21.423 1.00 86.00 468 PRO A C 1
ATOM 3672 O O . PRO A 1 468 ? -1.636 28.319 -21.253 1.00 86.00 468 PRO A O 1
ATOM 3675 N N . ILE A 1 469 ? -3.550 27.290 -20.691 1.00 87.88 469 ILE A N 1
ATOM 3676 C CA . ILE A 1 469 ? -3.856 28.181 -19.567 1.00 87.88 469 ILE A CA 1
ATOM 3677 C C . ILE A 1 469 ? -2.971 27.801 -18.382 1.00 87.88 469 ILE A C 1
ATOM 3679 O O . ILE A 1 469 ? -2.340 28.683 -17.802 1.00 87.88 469 ILE A O 1
ATOM 3683 N N . LEU A 1 470 ? -2.872 26.508 -18.063 1.00 85.94 470 LEU A N 1
ATOM 3684 C CA . LEU A 1 470 ? -2.050 25.990 -16.967 1.00 85.94 470 LEU A CA 1
ATOM 3685 C C . LEU A 1 470 ? -0.574 26.416 -17.111 1.00 85.94 470 LEU A C 1
ATOM 3687 O O . LEU A 1 470 ? 0.017 26.935 -16.159 1.00 85.94 470 LEU A O 1
ATOM 3691 N N . ASP A 1 471 ? -0.010 26.302 -18.313 1.00 85.81 471 ASP A N 1
ATOM 3692 C CA . ASP A 1 471 ? 1.367 26.710 -18.618 1.00 85.81 471 ASP A CA 1
ATOM 3693 C C . ASP A 1 471 ? 1.585 28.230 -18.524 1.00 85.81 471 ASP A C 1
ATOM 3695 O O . ASP A 1 471 ? 2.682 28.672 -18.174 1.00 85.81 471 ASP A O 1
ATOM 3699 N N . SER A 1 472 ? 0.537 29.034 -18.749 1.00 90.56 472 SER A N 1
ATOM 3700 C CA . SER A 1 472 ? 0.580 30.497 -18.604 1.00 90.56 472 SER A CA 1
ATOM 3701 C C . SER A 1 472 ? 0.537 30.994 -17.150 1.00 90.56 472 SER A C 1
ATOM 3703 O O . SER A 1 472 ? 0.866 32.156 -16.892 1.00 90.56 472 SER A O 1
ATOM 3705 N N . LEU A 1 473 ? 0.144 30.152 -16.181 1.00 88.88 473 LEU A N 1
ATOM 3706 C CA . LEU A 1 473 ? 0.004 30.590 -14.789 1.00 88.88 473 LEU A CA 1
ATOM 3707 C C . LEU A 1 473 ? 1.379 30.823 -14.124 1.00 88.88 473 LEU A C 1
ATOM 3709 O O . LEU A 1 473 ? 2.255 29.950 -14.190 1.00 88.88 473 LEU A O 1
ATOM 3713 N N . PRO A 1 474 ? 1.576 31.939 -13.392 1.00 89.50 474 PRO A N 1
ATOM 3714 C CA . PRO A 1 474 ? 2.818 32.202 -12.671 1.00 89.50 474 PRO A CA 1
ATOM 3715 C C . PRO A 1 474 ? 3.099 31.120 -11.621 1.00 89.50 474 PRO A C 1
ATOM 3717 O O . PRO A 1 474 ? 2.189 30.627 -10.952 1.00 89.50 474 PRO A O 1
ATOM 3720 N N . HIS A 1 475 ? 4.378 30.784 -11.422 1.00 85.00 475 HIS A N 1
ATOM 3721 C CA . HIS A 1 475 ? 4.810 29.624 -10.626 1.00 85.00 475 HIS A CA 1
ATOM 3722 C C . HIS A 1 475 ? 4.162 29.498 -9.238 1.00 85.00 475 HIS A C 1
ATOM 3724 O O . HIS A 1 475 ? 3.903 28.382 -8.792 1.00 85.00 475 HIS A O 1
ATOM 3730 N N . TRP A 1 476 ? 3.867 30.612 -8.561 1.00 87.44 476 TRP A N 1
ATOM 3731 C CA . TRP A 1 476 ? 3.237 30.592 -7.239 1.00 87.44 476 TRP A CA 1
ATOM 3732 C C . TRP A 1 476 ? 1.816 30.001 -7.247 1.00 87.44 476 TRP A C 1
ATOM 3734 O O . TRP A 1 476 ? 1.418 29.401 -6.250 1.00 87.44 476 TRP A O 1
ATOM 3744 N N . GLN A 1 477 ? 1.062 30.112 -8.345 1.00 88.44 477 GLN A N 1
ATOM 3745 C CA . GLN A 1 477 ? -0.305 29.578 -8.436 1.00 88.44 477 GLN A CA 1
ATOM 3746 C C . GLN A 1 477 ? -0.326 28.045 -8.481 1.00 88.44 477 GLN A C 1
ATOM 3748 O O . GLN A 1 477 ? -1.182 27.429 -7.853 1.00 88.44 477 GLN A O 1
ATOM 3753 N N . HIS A 1 478 ? 0.677 27.432 -9.117 1.00 82.75 478 HIS A N 1
ATOM 3754 C CA . HIS A 1 478 ? 0.852 25.974 -9.166 1.00 82.75 478 HIS A CA 1
ATOM 3755 C C . HIS A 1 478 ? 1.162 25.355 -7.797 1.00 82.75 478 HIS A C 1
ATOM 3757 O O . HIS A 1 478 ? 0.770 24.225 -7.517 1.00 82.75 478 HIS A O 1
ATOM 3763 N N . VAL A 1 479 ? 1.899 26.077 -6.942 1.00 90.12 479 VAL A N 1
ATOM 3764 C CA . VAL A 1 479 ? 2.492 25.500 -5.722 1.00 90.12 479 VAL A CA 1
ATOM 3765 C C . VAL A 1 479 ? 1.845 25.955 -4.414 1.00 90.12 479 VAL A C 1
ATOM 3767 O O . VAL A 1 479 ? 1.956 25.244 -3.414 1.00 90.12 479 VAL A O 1
ATOM 3770 N N . SER A 1 480 ? 1.169 27.108 -4.381 1.00 93.00 480 SER A N 1
ATOM 3771 C CA . SER A 1 480 ? 0.646 27.673 -3.127 1.00 93.00 480 SER A CA 1
ATOM 3772 C C . SER A 1 480 ? -0.425 26.804 -2.466 1.00 93.00 480 SER A C 1
ATOM 3774 O O . SER A 1 480 ? -0.338 26.578 -1.260 1.00 93.00 480 SER A O 1
ATOM 3776 N N . LEU A 1 481 ? -1.401 26.274 -3.215 1.00 95.75 481 LEU A N 1
ATOM 3777 C CA . LEU A 1 481 ? -2.476 25.466 -2.619 1.00 95.75 481 LEU A CA 1
ATOM 3778 C C . LEU A 1 481 ? -1.953 24.156 -1.990 1.00 95.75 481 LEU A C 1
ATOM 3780 O O . LEU A 1 481 ? -2.213 23.960 -0.800 1.00 95.75 481 LEU A O 1
ATOM 3784 N N . PRO A 1 482 ? -1.133 23.322 -2.670 1.00 95.25 482 PRO A N 1
ATOM 3785 C CA . PRO A 1 482 ? -0.497 22.169 -2.030 1.00 95.25 482 PRO A CA 1
ATOM 3786 C C . PRO A 1 482 ? 0.356 22.526 -0.808 1.00 95.25 482 PRO A C 1
ATOM 3788 O O . PRO A 1 482 ? 0.281 21.853 0.219 1.00 95.25 482 PRO A O 1
ATOM 3791 N N . ARG A 1 483 ? 1.127 23.622 -0.860 1.00 94.81 483 ARG A N 1
ATOM 3792 C CA . ARG A 1 483 ? 1.958 24.063 0.277 1.00 94.81 483 ARG A CA 1
ATOM 3793 C C . ARG A 1 483 ? 1.125 24.476 1.491 1.00 94.81 483 ARG A C 1
ATOM 3795 O O . ARG A 1 483 ? 1.517 24.172 2.621 1.00 94.81 483 ARG A O 1
ATOM 3802 N N . ILE A 1 484 ? -0.030 25.112 1.282 1.00 96.62 484 ILE A N 1
ATOM 3803 C CA . ILE A 1 484 ? -0.992 25.419 2.352 1.00 96.62 484 ILE A CA 1
ATOM 3804 C C . ILE A 1 484 ? -1.543 24.120 2.959 1.00 96.62 484 ILE A C 1
ATOM 3806 O O . ILE A 1 484 ? -1.531 23.982 4.185 1.00 96.62 484 ILE A O 1
ATOM 3810 N N . VAL A 1 485 ? -1.934 23.142 2.130 1.00 97.44 485 VAL A N 1
ATOM 3811 C CA . VAL A 1 485 ? -2.393 21.812 2.583 1.00 97.44 485 VAL A CA 1
ATOM 3812 C C . VAL A 1 485 ? -1.328 21.132 3.446 1.00 97.44 485 VAL A C 1
ATOM 3814 O O . VAL A 1 485 ? -1.633 20.723 4.569 1.00 97.44 485 VAL A O 1
ATOM 3817 N N . TYR A 1 486 ? -0.071 21.071 2.993 1.00 96.19 486 TYR A N 1
ATOM 3818 C CA . TYR A 1 486 ? 1.030 20.485 3.769 1.00 96.19 486 TYR A CA 1
ATOM 3819 C C . TYR A 1 486 ? 1.264 21.224 5.096 1.00 96.19 486 TYR A C 1
ATOM 3821 O O . TYR A 1 486 ? 1.360 20.588 6.147 1.00 96.19 486 TYR A O 1
ATOM 3829 N N . THR A 1 487 ? 1.286 22.560 5.078 1.00 96.19 487 THR A N 1
ATOM 3830 C CA . THR A 1 487 ? 1.537 23.383 6.274 1.00 96.19 487 THR A CA 1
ATOM 3831 C C . THR A 1 487 ? 0.442 23.208 7.327 1.00 96.19 487 THR A C 1
ATOM 3833 O O . THR A 1 487 ? 0.746 22.984 8.503 1.00 96.19 487 THR A O 1
ATOM 3836 N N . ILE A 1 488 ? -0.835 23.257 6.926 1.00 97.69 488 ILE A N 1
ATOM 3837 C CA . ILE A 1 488 ? -1.974 23.055 7.836 1.00 97.69 488 ILE A CA 1
ATOM 3838 C C . ILE A 1 488 ? -1.984 21.623 8.383 1.00 97.69 488 ILE A C 1
ATOM 3840 O O . ILE A 1 488 ? -2.251 21.422 9.570 1.00 97.69 488 ILE A O 1
ATOM 3844 N N . SER A 1 489 ? -1.669 20.636 7.545 1.00 96.94 489 SER A N 1
ATOM 3845 C CA . SER A 1 489 ? -1.647 19.222 7.927 1.00 96.94 489 SER A CA 1
ATOM 3846 C C . SER A 1 489 ? -0.554 18.937 8.960 1.00 96.94 489 SER A C 1
ATOM 3848 O O . SER A 1 489 ? -0.857 18.443 10.046 1.00 96.94 489 SER A O 1
ATOM 3850 N N . LEU A 1 490 ? 0.691 19.350 8.697 1.00 95.75 490 LEU A N 1
ATOM 3851 C CA . LEU A 1 490 ? 1.809 19.223 9.643 1.00 95.75 490 LEU A CA 1
ATOM 3852 C C . LEU A 1 490 ? 1.544 19.980 10.954 1.00 95.75 490 LEU A C 1
ATOM 3854 O O . LEU A 1 490 ? 1.751 19.430 12.038 1.00 95.75 490 LEU A O 1
ATOM 3858 N N . SER A 1 491 ? 1.008 21.202 10.871 1.00 96.19 491 SER A N 1
ATOM 3859 C CA . SER A 1 491 ? 0.613 21.983 12.053 1.00 96.19 491 SER A CA 1
ATOM 3860 C C . SER A 1 491 ? -0.469 21.270 12.867 1.00 96.19 491 SER A C 1
ATOM 3862 O O . SER A 1 491 ? -0.381 21.206 14.093 1.00 96.19 491 SER A O 1
ATOM 3864 N N . THR A 1 492 ? -1.465 20.677 12.200 1.00 95.94 492 THR A N 1
ATOM 3865 C CA . THR A 1 492 ? -2.537 19.919 12.857 1.00 95.94 492 THR A CA 1
ATOM 3866 C C . THR A 1 492 ? -2.003 18.658 13.523 1.00 95.94 492 THR A C 1
ATOM 3868 O O . THR A 1 492 ? -2.412 18.367 14.646 1.00 95.94 492 THR A O 1
ATOM 3871 N N . ILE A 1 493 ? -1.067 17.937 12.898 1.00 94.38 493 ILE A N 1
ATOM 3872 C CA . ILE A 1 493 ? -0.418 16.758 13.493 1.00 94.38 493 ILE A CA 1
ATOM 3873 C C . ILE A 1 493 ? 0.355 17.165 14.756 1.00 94.38 493 ILE A C 1
ATOM 3875 O O . ILE A 1 493 ? 0.112 16.606 15.827 1.00 94.38 493 ILE A O 1
ATOM 3879 N N . GLY A 1 494 ? 1.208 18.192 14.666 1.00 92.81 494 GLY A N 1
ATOM 3880 C CA . GLY A 1 494 ? 1.982 18.698 15.803 1.00 92.81 494 GLY A CA 1
ATOM 3881 C C . GLY A 1 494 ? 1.099 19.173 16.962 1.00 92.81 494 GLY A C 1
ATOM 3882 O O . GLY A 1 494 ? 1.275 18.739 18.101 1.00 92.81 494 GLY A O 1
ATOM 3883 N N . VAL A 1 495 ? 0.087 19.999 16.683 1.00 94.06 495 VAL A N 1
ATOM 3884 C CA . VAL A 1 495 ? -0.875 20.467 17.697 1.00 94.06 495 VAL A CA 1
ATOM 3885 C C . VAL A 1 495 ? -1.695 19.310 18.276 1.00 94.06 495 VAL A C 1
ATOM 3887 O O . VAL A 1 495 ? -1.980 19.300 19.476 1.00 94.06 495 VAL A O 1
ATOM 3890 N N . SER A 1 496 ? -2.065 18.317 17.465 1.00 90.25 496 SER A N 1
ATOM 3891 C CA . SER A 1 496 ? -2.847 17.170 17.936 1.00 90.25 496 SER A CA 1
ATOM 3892 C C . SER A 1 496 ? -2.044 16.269 18.863 1.00 90.25 496 SER A C 1
ATOM 3894 O O . SER A 1 496 ? -2.603 15.841 19.871 1.00 90.25 496 SER A O 1
ATOM 3896 N N . ILE A 1 497 ? -0.758 16.038 18.590 1.00 87.25 497 ILE A N 1
ATOM 3897 C CA . ILE A 1 497 ? 0.124 15.217 19.433 1.00 87.25 497 ILE A CA 1
ATOM 3898 C C . ILE A 1 497 ? 0.553 15.981 20.697 1.00 87.25 497 ILE A C 1
ATOM 3900 O O . ILE A 1 497 ? 0.372 15.473 21.803 1.00 87.25 497 ILE A O 1
ATOM 3904 N N . PHE A 1 498 ? 1.075 17.205 20.564 1.00 87.50 498 PHE A N 1
ATOM 3905 C CA . PHE A 1 498 ? 1.790 17.880 21.658 1.00 87.50 498 PHE A CA 1
ATOM 3906 C C . PHE A 1 498 ? 0.940 18.810 22.538 1.00 87.50 498 PHE A C 1
ATOM 3908 O O . PHE A 1 498 ? 1.333 19.089 23.672 1.00 87.50 498 PHE A O 1
ATOM 3915 N N . ALA A 1 499 ? -0.218 19.307 22.084 1.00 84.94 499 ALA A N 1
ATOM 3916 C CA . ALA A 1 499 ? -1.036 20.170 22.941 1.00 84.94 499 ALA A CA 1
ATOM 3917 C C . ALA A 1 499 ? -1.651 19.374 24.117 1.00 84.94 499 ALA A C 1
ATOM 3919 O O . ALA A 1 499 ? -2.075 18.231 23.945 1.00 84.94 499 ALA A O 1
ATOM 3920 N N . PRO A 1 500 ? -1.812 19.945 25.321 1.00 78.19 500 PRO A N 1
ATOM 3921 C CA . PRO A 1 500 ? -2.522 19.261 26.400 1.00 78.19 500 PRO A CA 1
ATOM 3922 C C . PRO A 1 500 ? -4.034 19.171 26.121 1.00 78.19 500 PRO A C 1
ATOM 3924 O O . PRO A 1 500 ? -4.641 20.081 25.549 1.00 78.19 500 PRO A O 1
ATOM 3927 N N . LEU A 1 501 ? -4.669 18.062 26.519 1.00 80.12 501 LEU A N 1
ATOM 3928 C CA . LEU A 1 501 ? -6.134 17.986 26.634 1.00 80.12 501 LEU A CA 1
ATOM 3929 C C . LEU A 1 501 ? -6.590 18.802 27.856 1.00 80.12 501 LEU A C 1
ATOM 3931 O O . LEU A 1 501 ? -5.901 18.839 28.880 1.00 80.12 501 LEU A O 1
ATOM 3935 N N . ARG A 1 502 ? -7.755 19.454 27.775 1.00 74.75 502 ARG A N 1
ATOM 3936 C CA . ARG A 1 502 ? -8.315 20.194 28.915 1.00 74.75 502 ARG A CA 1
ATOM 3937 C C . ARG A 1 502 ? -8.917 19.216 29.923 1.00 74.75 502 ARG A C 1
ATOM 3939 O O . ARG A 1 502 ? -9.818 18.449 29.592 1.00 74.75 502 ARG A O 1
ATOM 3946 N N . LYS A 1 503 ? -8.448 19.275 31.173 1.00 59.97 503 LYS A N 1
ATOM 3947 C CA . LYS A 1 503 ? -9.096 18.600 32.308 1.00 59.97 503 LYS A CA 1
ATOM 3948 C C . LYS A 1 503 ? -10.411 19.323 32.623 1.00 59.97 503 LYS A C 1
ATOM 3950 O O . LYS A 1 503 ? -10.417 20.547 32.730 1.00 59.97 503 LYS A O 1
ATOM 3955 N N . SER A 1 504 ? -11.503 18.575 32.783 1.00 48.00 504 SER A N 1
ATOM 3956 C CA . SER A 1 504 ? -12.795 19.136 33.195 1.00 48.00 504 SER A CA 1
ATOM 3957 C C . SER A 1 504 ? -12.701 19.694 34.621 1.00 48.00 504 SER A C 1
ATOM 3959 O O . SER A 1 504 ? -12.280 18.990 35.542 1.00 48.00 504 SER A O 1
ATOM 3961 N N . SER A 1 505 ? -13.068 20.962 34.818 1.00 36.91 505 SER A N 1
ATOM 3962 C CA . SER A 1 505 ? -13.091 21.598 36.139 1.00 36.91 505 SER A CA 1
ATOM 3963 C C . SER A 1 505 ? -14.421 21.317 36.845 1.00 36.91 505 SER A C 1
ATOM 3965 O O . SER A 1 505 ? -15.422 21.985 36.587 1.00 36.91 505 SER A O 1
ATOM 3967 N N . SER A 1 506 ? -14.426 20.361 37.776 1.00 38.31 506 SER A N 1
ATOM 3968 C CA . SER A 1 506 ? -15.608 19.893 38.530 1.00 38.31 506 SER A CA 1
ATOM 3969 C C . SER A 1 506 ? -16.144 20.870 39.600 1.00 38.31 506 SER A C 1
ATOM 3971 O O . SER A 1 506 ? -16.689 20.444 40.625 1.00 38.31 506 SER A O 1
ATOM 3973 N N . SER A 1 507 ? -15.956 22.179 39.401 1.00 31.92 507 SER A N 1
ATOM 3974 C CA . SER A 1 507 ? -16.262 23.238 40.374 1.00 31.92 507 SER A CA 1
ATOM 3975 C C . SER A 1 507 ? -17.586 23.976 40.142 1.00 31.92 507 SER A C 1
ATOM 3977 O O . SER A 1 507 ? -17.988 24.718 41.026 1.00 31.92 507 SER A O 1
ATOM 3979 N N . ARG A 1 508 ? -18.278 23.784 39.006 1.00 31.09 508 ARG A N 1
ATOM 3980 C CA . ARG A 1 508 ? -19.563 24.463 38.705 1.00 31.09 508 ARG A CA 1
ATOM 3981 C C . ARG A 1 508 ? -20.818 23.584 38.736 1.00 31.09 508 ARG A C 1
ATOM 3983 O O . ARG A 1 508 ? -21.916 24.118 38.710 1.00 31.09 508 ARG A O 1
ATOM 3990 N N . GLU A 1 509 ? -20.672 22.264 38.824 1.00 31.23 509 GLU A N 1
ATOM 3991 C CA . GLU A 1 509 ? -21.805 21.313 38.826 1.00 31.23 509 GLU A CA 1
ATOM 3992 C C . GLU A 1 509 ? -22.183 20.804 40.226 1.00 31.23 509 GLU A C 1
ATOM 3994 O O . GLU A 1 509 ? -23.211 20.158 40.415 1.00 31.23 509 GLU A O 1
ATOM 3999 N N . ARG A 1 510 ? -21.359 21.093 41.240 1.00 27.92 510 ARG A N 1
ATOM 4000 C CA . ARG A 1 510 ? -21.584 20.609 42.611 1.00 27.92 510 ARG A CA 1
ATOM 4001 C C . ARG A 1 510 ? -22.708 21.346 43.348 1.00 27.92 510 ARG A C 1
ATOM 4003 O O . ARG A 1 510 ? -23.237 20.806 44.318 1.00 27.92 510 ARG A O 1
ATOM 4010 N N . ASP A 1 511 ? -23.082 22.524 42.856 1.00 31.34 511 ASP A N 1
ATOM 4011 C CA . ASP A 1 511 ? -24.129 23.367 43.438 1.00 31.34 511 ASP A CA 1
ATOM 4012 C C . ASP A 1 511 ? -25.496 23.178 42.757 1.00 31.34 511 ASP A C 1
ATOM 4014 O O . ASP A 1 511 ? -26.521 23.408 43.390 1.00 31.34 511 ASP A O 1
ATOM 4018 N N . SER A 1 512 ? -25.543 22.678 41.513 1.00 29.94 512 SER A N 1
ATOM 4019 C CA . SER A 1 512 ? -26.797 22.411 40.786 1.00 29.94 512 SER A CA 1
ATOM 4020 C C . SER A 1 512 ? -27.421 21.045 41.107 1.00 29.94 512 SER A C 1
ATOM 4022 O O . SER A 1 512 ? -28.642 20.913 41.123 1.00 29.94 512 SER A O 1
ATOM 4024 N N . VAL A 1 513 ? -26.614 20.023 41.416 1.00 31.62 513 VAL A N 1
ATOM 4025 C CA . VAL A 1 513 ? -27.112 18.652 41.675 1.00 31.62 513 VAL A CA 1
ATOM 4026 C C . VAL A 1 513 ? -27.743 18.494 43.073 1.00 31.62 513 VAL A C 1
ATOM 4028 O O . VAL A 1 513 ? -28.497 17.554 43.314 1.00 31.62 513 VAL A O 1
ATOM 4031 N N . LYS A 1 514 ? -27.524 19.437 43.999 1.00 30.20 514 LYS A N 1
ATOM 4032 C CA . LYS A 1 514 ? -28.105 19.395 45.358 1.00 30.20 514 LYS A CA 1
ATOM 4033 C C . LYS A 1 514 ? -29.615 19.690 45.435 1.00 30.20 514 LYS A C 1
ATOM 4035 O O . LYS A 1 514 ? -30.157 19.652 46.536 1.00 30.20 514 LYS A O 1
ATOM 4040 N N . GLN A 1 515 ? -30.294 19.981 44.320 1.00 28.98 515 GLN A N 1
ATOM 4041 C CA . GLN A 1 515 ? -31.715 20.376 44.308 1.00 28.98 515 GLN A CA 1
ATOM 4042 C C . GLN A 1 515 ? -32.683 19.414 43.591 1.00 28.98 515 GLN A C 1
ATOM 4044 O O . GLN A 1 515 ? -33.888 19.662 43.612 1.00 28.98 515 GLN A O 1
ATOM 4049 N N . SER A 1 516 ? -32.229 18.299 43.005 1.00 28.77 516 SER A N 1
ATOM 4050 C CA . SER A 1 516 ? -33.133 17.334 42.353 1.00 28.77 516 SER A CA 1
ATOM 4051 C C . SER A 1 516 ? -33.551 16.186 43.287 1.00 28.77 516 SER A C 1
ATOM 4053 O O . SER A 1 516 ? -32.885 15.151 43.355 1.00 28.77 516 SER A O 1
ATOM 4055 N N . ASN A 1 517 ? -34.687 16.348 43.972 1.00 30.88 517 ASN A N 1
ATOM 4056 C CA . ASN A 1 517 ? -35.356 15.267 44.706 1.00 30.88 517 ASN A CA 1
ATOM 4057 C C . ASN A 1 517 ? -35.996 14.263 43.726 1.00 30.88 517 ASN A C 1
ATOM 4059 O O . ASN A 1 517 ? -37.070 14.523 43.186 1.00 30.88 517 ASN A O 1
ATOM 4063 N N . LEU A 1 518 ? -35.363 13.106 43.517 1.00 31.55 518 LEU A N 1
ATOM 4064 C CA . LEU A 1 518 ? -35.951 11.966 42.796 1.00 31.55 518 LEU A CA 1
ATOM 4065 C C . LEU A 1 518 ? -36.700 11.031 43.772 1.00 31.55 518 LEU A C 1
ATOM 4067 O O . LEU A 1 518 ? -36.186 10.757 44.860 1.00 31.55 518 LEU A O 1
ATOM 4071 N N . PRO A 1 519 ? -37.894 10.515 43.415 1.00 32.34 519 PRO A N 1
ATOM 4072 C CA . PRO A 1 519 ? -38.691 9.673 44.303 1.00 32.34 519 PRO A CA 1
ATOM 4073 C C . PRO A 1 519 ? -38.063 8.286 44.522 1.00 32.34 519 PRO A C 1
ATOM 4075 O O . PRO A 1 519 ? -37.582 7.624 43.602 1.00 32.34 519 PRO A O 1
ATOM 4078 N N . SER A 1 520 ? -38.126 7.810 45.765 1.00 39.06 520 SER A N 1
ATOM 4079 C CA . SER A 1 520 ? -37.384 6.655 46.298 1.00 39.06 520 SER A CA 1
ATOM 4080 C C . SER A 1 520 ? -37.837 5.260 45.823 1.00 39.06 520 SER A C 1
ATOM 4082 O O . SER A 1 520 ? -37.295 4.252 46.285 1.00 39.06 520 SER A O 1
ATOM 4084 N N . GLY A 1 521 ? -38.805 5.179 44.904 1.00 33.69 521 GLY A N 1
ATOM 4085 C CA . GLY A 1 521 ? -39.271 3.921 44.305 1.00 33.69 521 GLY A CA 1
ATOM 4086 C C . GLY A 1 521 ? -38.441 3.469 43.099 1.00 33.69 521 GLY A C 1
ATOM 4087 O O . GLY A 1 521 ? -38.009 2.318 43.034 1.00 33.69 521 GLY A O 1
ATOM 4088 N N . ASP A 1 522 ? -38.165 4.383 42.167 1.00 35.72 522 ASP A N 1
ATOM 4089 C CA . ASP A 1 522 ? -37.671 4.036 40.823 1.00 35.72 522 ASP A CA 1
ATOM 4090 C C . ASP A 1 522 ? -36.203 3.567 40.830 1.00 35.72 522 ASP A C 1
ATOM 4092 O O . ASP A 1 522 ? -35.812 2.619 40.147 1.00 35.72 522 ASP A O 1
ATOM 4096 N N . GLY A 1 523 ? -35.389 4.145 41.721 1.00 33.41 523 GLY A N 1
ATOM 4097 C CA . GLY A 1 523 ? -33.986 3.756 41.908 1.00 33.41 523 GLY A CA 1
ATOM 4098 C C . GLY A 1 523 ? -33.781 2.325 42.427 1.00 33.41 523 GLY A C 1
ATOM 4099 O O . GLY A 1 523 ? -32.666 1.806 42.346 1.00 33.41 523 GLY A O 1
ATOM 4100 N N . ARG A 1 524 ? -34.831 1.670 42.948 1.00 35.22 524 ARG A N 1
ATOM 4101 C CA . ARG A 1 524 ? -34.780 0.260 43.369 1.00 35.22 524 ARG A CA 1
ATOM 4102 C C . ARG A 1 524 ? -34.982 -0.685 42.179 1.00 35.22 524 ARG A C 1
ATOM 4104 O O . ARG A 1 524 ? -34.275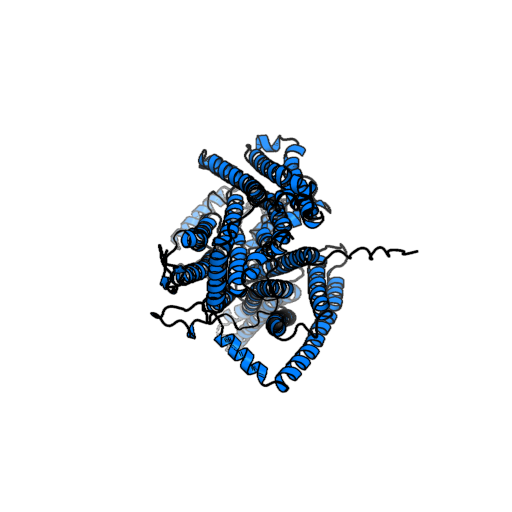 -1.683 42.085 1.00 35.22 524 ARG A O 1
ATOM 4111 N N . ARG A 1 525 ? -35.863 -0.309 41.244 1.00 35.28 525 ARG A N 1
ATOM 4112 C CA . ARG A 1 525 ? -36.145 -1.032 39.993 1.00 35.28 525 ARG A CA 1
ATOM 4113 C C . ARG A 1 525 ? -34.975 -0.948 39.011 1.00 35.28 525 ARG A C 1
ATOM 4115 O O . ARG A 1 525 ? -34.526 -1.963 38.492 1.00 35.28 525 ARG A O 1
ATOM 4122 N N . LEU A 1 526 ? -34.394 0.244 38.858 1.00 36.56 526 LEU A N 1
ATOM 4123 C CA . LEU A 1 526 ? -33.196 0.432 38.034 1.00 36.56 526 LEU A CA 1
ATOM 4124 C C . LEU A 1 526 ? -32.004 -0.393 38.557 1.00 36.56 526 LEU A C 1
ATOM 4126 O O . LEU A 1 526 ? -31.209 -0.919 37.782 1.00 36.56 526 LEU A O 1
ATOM 4130 N N . ARG A 1 527 ? -31.881 -0.531 39.886 1.00 36.12 527 ARG A N 1
ATOM 4131 C CA . ARG A 1 527 ? -30.815 -1.317 40.519 1.00 36.12 527 ARG A CA 1
ATOM 4132 C C . ARG A 1 527 ? -30.983 -2.817 40.265 1.00 36.12 527 ARG A C 1
ATOM 4134 O O . ARG A 1 527 ? -29.992 -3.459 39.935 1.00 36.12 527 ARG A O 1
ATOM 4141 N N . SER A 1 528 ? -32.196 -3.367 40.372 1.00 39.50 528 SER A N 1
ATOM 4142 C CA . SER A 1 528 ? -32.436 -4.788 40.077 1.00 39.50 528 SER A CA 1
ATOM 4143 C C . SER A 1 528 ? -32.245 -5.120 38.593 1.00 39.50 528 SER A C 1
ATOM 4145 O O . SER A 1 528 ? -31.620 -6.135 38.293 1.00 39.50 528 SER A O 1
ATOM 4147 N N . GLU A 1 529 ? -32.664 -4.253 37.664 1.00 40.47 529 GLU A N 1
ATOM 4148 C CA . GLU A 1 529 ? -32.385 -4.430 36.225 1.00 40.47 529 GLU A CA 1
ATOM 4149 C C . GLU A 1 529 ? -30.878 -4.466 35.910 1.00 40.47 529 GLU A C 1
ATOM 4151 O O . GLU A 1 529 ? -30.430 -5.293 35.110 1.00 40.47 529 GLU A O 1
ATOM 4156 N N . ILE A 1 530 ? -30.080 -3.607 36.558 1.00 40.88 530 ILE A N 1
ATOM 4157 C CA . ILE A 1 530 ? -28.617 -3.589 36.401 1.00 40.88 530 ILE A CA 1
ATOM 4158 C C . ILE A 1 530 ? -27.989 -4.868 36.970 1.00 40.88 530 ILE A C 1
ATOM 4160 O O . ILE A 1 530 ? -27.171 -5.485 36.288 1.00 40.88 530 ILE A O 1
ATOM 4164 N N . THR A 1 531 ? -28.380 -5.298 38.174 1.00 39.94 531 THR A N 1
ATOM 4165 C CA . THR A 1 531 ? -27.842 -6.523 38.791 1.00 39.94 531 THR A CA 1
ATOM 4166 C C . THR A 1 531 ? -28.171 -7.765 37.958 1.00 39.94 531 THR A C 1
ATOM 4168 O O . THR A 1 531 ? -27.284 -8.575 37.702 1.00 39.94 531 THR A O 1
ATOM 4171 N N . VAL A 1 532 ? -29.407 -7.898 37.461 1.00 43.12 532 VAL A N 1
ATOM 4172 C CA . VAL A 1 532 ? -29.813 -9.042 36.620 1.00 43.12 532 VAL A CA 1
ATOM 4173 C C . VAL A 1 532 ? -29.045 -9.065 35.295 1.00 43.12 532 VAL A C 1
ATOM 4175 O O . VAL A 1 532 ? -28.580 -10.130 34.886 1.00 43.12 532 VAL A O 1
ATOM 4178 N N . ARG A 1 533 ? -28.831 -7.908 34.649 1.00 40.38 533 ARG A N 1
ATOM 4179 C CA . ARG A 1 533 ? -27.963 -7.819 33.460 1.00 40.38 533 ARG A CA 1
ATOM 4180 C C . ARG A 1 533 ? -26.529 -8.254 33.755 1.00 40.38 533 ARG A C 1
ATOM 4182 O O . ARG A 1 533 ? -25.990 -9.068 33.015 1.00 40.38 533 ARG A O 1
ATOM 4189 N N . GLN A 1 534 ? -25.943 -7.787 34.857 1.00 40.47 534 GLN A N 1
ATOM 4190 C CA . GLN A 1 534 ? -24.577 -8.158 35.241 1.00 40.47 534 GLN A CA 1
ATOM 4191 C C . GLN A 1 534 ? -24.419 -9.650 35.570 1.00 40.47 534 GLN A C 1
ATOM 4193 O O . GLN A 1 534 ? -23.344 -10.199 35.336 1.00 40.47 534 GLN A O 1
ATOM 4198 N N . SER A 1 535 ? -25.455 -10.319 36.082 1.00 39.44 535 SER A N 1
ATOM 4199 C CA . SER A 1 535 ? -25.438 -11.776 36.285 1.00 39.44 535 SER A CA 1
ATOM 4200 C C . SER A 1 535 ? -25.576 -12.549 34.967 1.00 39.44 535 SER A C 1
ATOM 4202 O O . SER A 1 535 ? -24.867 -13.531 34.759 1.00 39.44 535 SER A O 1
ATOM 4204 N N . LEU A 1 536 ? -26.417 -12.083 34.035 1.00 42.38 536 LEU A N 1
ATOM 4205 C CA . LEU A 1 536 ? -26.526 -12.670 32.691 1.00 42.38 536 LEU A CA 1
ATOM 4206 C C . LEU A 1 536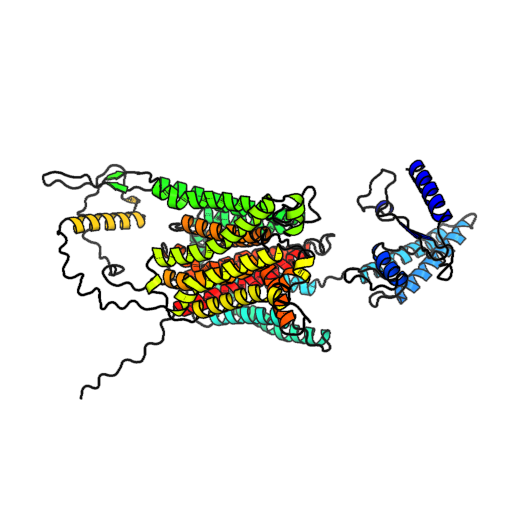 ? -25.214 -12.526 31.894 1.00 42.38 536 LEU A C 1
ATOM 4208 O O . LEU A 1 536 ? -24.783 -13.476 31.242 1.00 42.38 536 LEU A O 1
ATOM 4212 N N . GLU A 1 537 ? -24.533 -11.381 32.007 1.00 38.97 537 GLU A N 1
ATOM 4213 C CA . GLU A 1 537 ? -23.219 -11.120 31.392 1.00 38.97 537 GLU A CA 1
ATOM 4214 C C . GLU A 1 537 ? -22.084 -12.006 31.946 1.00 38.97 537 GLU A C 1
ATOM 4216 O O . GLU A 1 537 ? -21.063 -12.175 31.277 1.00 38.97 537 GLU A O 1
ATOM 4221 N N . ARG A 1 538 ? -22.233 -12.588 33.147 1.00 38.22 538 ARG A N 1
ATOM 4222 C CA . ARG A 1 538 ? -21.217 -13.468 33.765 1.00 38.22 538 ARG A CA 1
ATOM 4223 C C . ARG A 1 538 ? -21.247 -14.910 33.263 1.00 38.22 538 ARG A C 1
ATOM 4225 O O . ARG A 1 538 ? -20.277 -15.630 33.479 1.00 38.22 538 ARG A O 1
ATOM 4232 N N . GLY A 1 539 ? -22.307 -15.321 32.566 1.00 35.41 539 GLY A N 1
ATOM 4233 C CA . GLY A 1 539 ? -22.407 -16.664 31.992 1.00 35.41 539 GLY A CA 1
ATOM 4234 C C . GLY A 1 539 ? -22.877 -17.756 32.958 1.00 35.41 539 GLY A C 1
ATOM 4235 O O . GLY A 1 539 ? -22.843 -18.926 32.572 1.00 35.41 539 GLY A O 1
ATOM 4236 N N . ASP A 1 540 ? -23.391 -17.400 34.145 1.00 39.88 540 ASP A N 1
ATOM 4237 C CA . ASP A 1 540 ? -24.000 -18.302 35.148 1.00 39.88 540 ASP A CA 1
ATOM 4238 C C . ASP A 1 540 ? -25.360 -18.882 34.689 1.00 39.88 540 ASP A C 1
ATOM 4240 O O . ASP A 1 540 ? -26.356 -18.927 35.404 1.00 39.88 540 ASP A O 1
ATOM 4244 N N . THR A 1 541 ? -25.413 -19.345 33.443 1.00 37.28 541 THR A N 1
ATOM 4245 C CA . THR A 1 541 ? -26.601 -19.872 32.759 1.00 37.28 541 THR A CA 1
ATOM 4246 C C . THR A 1 541 ? -27.006 -21.269 33.235 1.00 37.28 541 THR A C 1
ATOM 4248 O O . THR A 1 541 ? -28.127 -21.701 32.976 1.00 37.28 541 THR A O 1
ATOM 4251 N N . ALA A 1 542 ? -26.136 -21.969 33.972 1.00 36.84 542 ALA A N 1
ATOM 4252 C CA . ALA A 1 542 ? -26.393 -23.315 34.486 1.00 36.84 542 ALA A CA 1
ATOM 4253 C C . ALA A 1 542 ? -27.524 -23.378 35.537 1.00 36.84 542 ALA A C 1
ATOM 4255 O O . ALA A 1 542 ? -28.126 -24.438 35.717 1.00 36.84 542 ALA A O 1
ATOM 4256 N N . SER A 1 543 ? -27.834 -22.263 36.208 1.00 39.25 543 SER A N 1
ATOM 4257 C CA . SER A 1 543 ? -28.930 -22.153 37.184 1.00 39.25 543 SER A CA 1
ATOM 4258 C C . SER A 1 543 ? -30.274 -21.747 36.558 1.00 39.25 543 SER A C 1
ATOM 4260 O O . SER A 1 543 ? -31.323 -21.958 37.165 1.00 39.25 543 SER A O 1
ATOM 4262 N N . LEU A 1 544 ? -30.277 -21.207 35.335 1.00 41.56 544 LEU A N 1
ATOM 4263 C CA . LEU A 1 544 ? -31.457 -20.618 34.693 1.00 41.56 544 LEU A CA 1
ATOM 4264 C C . LEU A 1 544 ? -32.159 -21.619 33.765 1.00 41.56 544 LEU A C 1
ATOM 4266 O O . LEU A 1 544 ? -32.122 -21.513 32.536 1.00 41.56 544 LEU A O 1
ATOM 4270 N N . LYS A 1 545 ? -32.841 -22.603 34.364 1.00 36.34 545 LYS A N 1
ATOM 4271 C CA . LYS A 1 545 ? -33.752 -23.484 33.619 1.00 36.34 545 LYS A CA 1
ATOM 4272 C C . LYS A 1 545 ? -35.016 -22.739 33.182 1.00 36.34 545 LYS A C 1
ATOM 4274 O O . LYS A 1 545 ? -35.578 -21.907 33.885 1.00 36.34 545 LYS A O 1
ATOM 4279 N N . LYS A 1 546 ? -35.472 -23.076 31.977 1.00 34.25 546 LYS A N 1
ATOM 4280 C CA . LYS A 1 546 ? -36.615 -22.462 31.299 1.00 34.25 546 LYS A CA 1
ATOM 4281 C C . LYS A 1 546 ? -37.935 -22.838 31.988 1.00 34.25 546 LYS A C 1
ATOM 4283 O O . LYS A 1 546 ? -38.429 -23.939 31.767 1.00 34.25 546 LYS A O 1
ATOM 4288 N N . GLY A 1 547 ? -38.524 -21.910 32.743 1.00 41.69 547 GLY A N 1
ATOM 4289 C CA . GLY A 1 547 ? -39.896 -22.027 33.262 1.00 41.69 547 GLY A CA 1
ATOM 4290 C C . GLY A 1 547 ? -40.091 -21.565 34.706 1.00 41.69 547 GLY A C 1
ATOM 4291 O O . GLY A 1 547 ? -41.199 -21.159 35.048 1.00 41.69 547 GLY A O 1
ATOM 4292 N N . ASP A 1 548 ? -39.034 -21.565 35.520 1.00 38.66 548 ASP A N 1
ATOM 4293 C CA . ASP A 1 548 ? -39.129 -21.225 36.941 1.00 38.66 548 ASP A CA 1
ATOM 4294 C C . ASP A 1 548 ? -38.864 -19.731 37.188 1.00 38.66 548 ASP A C 1
ATOM 4296 O O . ASP A 1 548 ? -37.916 -19.145 36.663 1.00 38.66 548 ASP A O 1
ATOM 4300 N N . GLY A 1 549 ? -39.730 -19.099 37.985 1.00 41.97 549 GLY A N 1
ATOM 4301 C CA . GLY A 1 549 ? -39.613 -17.685 38.342 1.00 41.97 549 GLY A CA 1
ATOM 4302 C C . GLY A 1 549 ? -38.449 -17.439 39.301 1.00 41.97 549 GLY A C 1
ATOM 4303 O O . GLY A 1 549 ? -38.382 -18.046 40.368 1.00 41.97 549 GLY A O 1
ATOM 4304 N N . PHE A 1 550 ? -37.546 -16.527 38.939 1.00 42.38 550 PHE A N 1
ATOM 4305 C CA . PHE A 1 550 ? -36.383 -16.191 39.762 1.00 42.38 550 PHE A CA 1
ATOM 4306 C C . PHE A 1 550 ? -36.790 -15.342 40.979 1.00 42.38 550 PHE A C 1
ATOM 4308 O O . PHE A 1 550 ? -37.331 -14.246 40.809 1.00 42.38 550 PHE A O 1
ATOM 4315 N N . LYS A 1 551 ? -36.514 -15.824 42.200 1.00 43.50 551 LYS A N 1
ATOM 4316 C CA . LYS A 1 551 ? -36.824 -15.109 43.448 1.00 43.50 551 LYS A CA 1
ATOM 4317 C C . LYS A 1 551 ? -35.693 -14.162 43.853 1.00 43.50 551 LYS A C 1
ATOM 4319 O O . LYS A 1 551 ? -34.547 -14.551 44.022 1.00 43.50 551 LYS A O 1
ATOM 4324 N N . LEU A 1 552 ? -36.044 -12.896 44.069 1.00 38.25 552 LEU A N 1
ATOM 4325 C CA . LEU A 1 552 ? -35.105 -11.805 44.366 1.00 38.25 552 LEU A CA 1
ATOM 4326 C C . LEU A 1 552 ? -34.467 -11.841 45.773 1.00 38.25 552 LEU A C 1
ATOM 4328 O O . LEU A 1 552 ? -33.622 -10.996 46.056 1.00 38.25 552 LEU A O 1
ATOM 4332 N N . GLN A 1 553 ? -34.861 -12.769 46.653 1.00 35.59 553 GLN A N 1
ATOM 4333 C CA . GLN A 1 553 ? -34.360 -12.844 48.037 1.00 35.59 553 GLN A CA 1
ATOM 4334 C C . GLN A 1 553 ? -33.033 -13.609 48.188 1.00 35.59 553 GLN A C 1
ATOM 4336 O O . GLN A 1 553 ? -32.316 -13.368 49.153 1.00 35.59 553 GLN A O 1
ATOM 4341 N N . ASP A 1 554 ? -32.652 -14.455 47.227 1.00 34.81 554 ASP A N 1
ATOM 4342 C CA . ASP A 1 554 ? -31.487 -15.349 47.366 1.00 34.81 554 ASP A CA 1
ATOM 4343 C C . ASP A 1 554 ? -30.129 -14.686 47.030 1.00 34.81 554 ASP A C 1
ATOM 4345 O O . ASP A 1 554 ? -29.090 -15.340 47.032 1.00 34.81 554 ASP A O 1
ATOM 4349 N N . VAL A 1 555 ? -30.111 -13.378 46.735 1.00 39.50 555 VAL A N 1
ATOM 4350 C CA . VAL A 1 555 ? -28.911 -12.635 46.280 1.00 39.50 555 VAL A CA 1
ATOM 4351 C C . VAL A 1 555 ? -28.240 -11.835 47.416 1.00 39.50 555 VAL A C 1
ATOM 4353 O O . VAL A 1 555 ? -27.202 -11.208 47.217 1.00 39.50 555 VAL A O 1
ATOM 4356 N N . GLU A 1 556 ? -28.793 -11.842 48.633 1.00 32.12 556 GLU A N 1
ATOM 4357 C CA . GLU A 1 556 ? -28.351 -10.950 49.722 1.00 32.12 556 GLU A CA 1
ATOM 4358 C C . GLU A 1 556 ? -27.089 -11.406 50.493 1.00 32.12 556 GLU A C 1
ATOM 4360 O O . GLU A 1 556 ? -26.691 -10.750 51.456 1.00 32.12 556 GLU A O 1
ATOM 4365 N N . SER A 1 557 ? -26.415 -12.487 50.073 1.00 28.58 557 SER A N 1
ATOM 4366 C CA . SER A 1 557 ? -25.254 -13.039 50.794 1.00 28.58 557 SER A CA 1
ATOM 4367 C C . SER A 1 557 ? -24.066 -13.472 49.922 1.00 28.58 557 SER A C 1
ATOM 4369 O O . SER A 1 557 ? -23.526 -14.561 50.106 1.00 28.58 557 SER A O 1
ATOM 4371 N N . GLU A 1 558 ? -23.577 -12.597 49.042 1.00 28.28 558 GLU A N 1
ATOM 4372 C CA . GLU A 1 558 ? -22.190 -12.695 48.566 1.00 28.28 558 GLU A CA 1
ATOM 4373 C C . GLU A 1 558 ? -21.469 -11.349 48.693 1.00 28.28 558 GLU A C 1
ATOM 4375 O O . GLU A 1 558 ? -21.997 -10.294 48.335 1.00 28.28 558 GLU A O 1
ATOM 4380 N N . LYS A 1 559 ? -20.252 -11.371 49.255 1.00 27.14 559 LYS A N 1
ATOM 4381 C CA . LYS A 1 559 ? -19.445 -10.163 49.461 1.00 27.14 559 LYS A CA 1
ATOM 4382 C C . LYS A 1 559 ? -18.997 -9.613 48.110 1.00 27.14 559 LYS A C 1
ATOM 4384 O O . LYS A 1 559 ? -17.987 -10.044 47.561 1.00 27.14 559 LYS A O 1
ATOM 4389 N N . VAL A 1 560 ? -19.718 -8.612 47.613 1.00 30.38 560 VAL A N 1
ATOM 4390 C CA . VAL A 1 560 ? -19.254 -7.761 46.515 1.00 30.38 560 VAL A CA 1
ATOM 4391 C C . VAL A 1 560 ? -18.075 -6.933 47.028 1.00 30.38 560 VAL A C 1
ATOM 4393 O O . VAL A 1 560 ? -18.259 -5.846 47.575 1.00 30.38 560 VAL A O 1
ATOM 4396 N N . GLU A 1 561 ? -16.860 -7.468 46.891 1.00 24.75 561 GLU A N 1
ATOM 4397 C CA . GLU A 1 561 ? -15.647 -6.690 47.132 1.00 24.75 561 GLU A CA 1
ATOM 4398 C C . GLU A 1 561 ? -15.558 -5.522 46.143 1.00 24.75 561 GLU A C 1
ATOM 4400 O O . GLU A 1 561 ? -15.813 -5.638 44.943 1.00 24.75 561 GLU A O 1
ATOM 4405 N N . ASP A 1 562 ? -15.230 -4.373 46.720 1.00 28.58 562 ASP A N 1
ATOM 4406 C CA . ASP A 1 562 ? -15.439 -3.017 46.232 1.00 28.58 562 ASP A CA 1
ATOM 4407 C C . ASP A 1 562 ? -14.696 -2.697 44.917 1.00 28.58 562 ASP A C 1
ATOM 4409 O O . ASP A 1 562 ? -13.618 -2.097 44.896 1.00 28.58 562 ASP A O 1
ATOM 4413 N N . VAL A 1 563 ? -15.290 -3.077 43.779 1.00 30.36 563 VAL A N 1
ATOM 4414 C CA . VAL A 1 563 ? -14.852 -2.649 42.443 1.00 30.36 563 VAL A CA 1
ATOM 4415 C C . VAL A 1 563 ? -16.044 -2.161 41.614 1.00 30.36 563 VAL A C 1
ATOM 4417 O O . VAL A 1 563 ? -17.002 -2.887 41.366 1.00 30.36 563 VAL A O 1
ATOM 4420 N N . SER A 1 564 ? -15.914 -0.943 41.072 1.00 27.33 564 SER A N 1
ATOM 4421 C CA . SER A 1 564 ? -16.737 -0.339 40.001 1.00 27.33 564 SER A CA 1
ATOM 4422 C C . SER A 1 564 ? -18.090 0.330 40.330 1.00 27.33 564 SER A C 1
ATOM 4424 O O . SER A 1 564 ? -18.890 0.536 39.421 1.00 27.33 564 SER A O 1
ATOM 4426 N N . LEU A 1 565 ? -18.298 0.851 41.551 1.00 24.94 565 LEU A N 1
ATOM 4427 C CA . LEU A 1 565 ? -19.413 1.787 41.844 1.00 24.94 565 LEU A CA 1
ATOM 4428 C C . LEU A 1 565 ? -19.038 3.285 41.937 1.00 24.94 565 LEU A C 1
ATOM 4430 O O . LEU A 1 565 ? -19.829 4.112 42.388 1.00 24.94 565 LEU A O 1
ATOM 4434 N N . LYS A 1 566 ? -17.885 3.691 41.382 1.00 25.06 566 LYS A N 1
ATOM 4435 C CA . LYS A 1 566 ? -17.618 5.102 41.021 1.00 25.06 566 LYS A CA 1
ATOM 4436 C C . LYS A 1 566 ? -18.215 5.443 39.650 1.00 25.06 566 LYS A C 1
ATOM 4438 O O . LYS A 1 566 ? -17.491 5.610 38.671 1.00 25.06 566 LYS A O 1
ATOM 4443 N N . ARG A 1 567 ? -19.545 5.565 39.586 1.00 32.19 567 ARG A N 1
ATOM 4444 C CA . ARG A 1 567 ? -20.261 6.069 38.394 1.00 32.19 567 ARG A CA 1
ATOM 4445 C C . ARG A 1 567 ? -21.414 7.023 38.733 1.00 32.19 567 ARG A C 1
ATOM 4447 O O . ARG A 1 567 ? -22.484 6.952 38.143 1.00 32.19 567 ARG A O 1
ATOM 4454 N N . VAL A 1 568 ? -21.168 7.942 39.669 1.00 27.09 568 VAL A N 1
ATOM 4455 C CA . VAL A 1 568 ? -22.011 9.122 39.926 1.00 27.09 568 VAL A CA 1
ATOM 4456 C C . VAL A 1 568 ? -21.095 10.338 40.098 1.00 27.09 568 VAL A C 1
ATOM 4458 O O . VAL A 1 568 ? -20.244 10.335 40.981 1.00 27.09 568 VAL A O 1
ATOM 4461 N N . GLY A 1 569 ? -21.267 11.363 39.256 1.00 26.88 569 GLY A N 1
ATOM 4462 C CA . GLY A 1 569 ? -20.689 12.704 39.439 1.00 26.88 569 GLY A CA 1
ATOM 4463 C C . GLY A 1 569 ? -19.164 12.840 39.292 1.00 26.88 569 GLY A C 1
ATOM 4464 O O . GLY A 1 569 ? -18.455 12.976 40.286 1.00 26.88 569 GLY A O 1
ATOM 4465 N N . GLY A 1 570 ? -18.663 12.921 38.053 1.00 26.28 570 GLY A N 1
ATOM 4466 C CA . GLY A 1 570 ? -17.298 13.392 37.775 1.00 26.28 570 GLY A CA 1
ATOM 4467 C C . GLY A 1 570 ? -16.682 12.819 36.500 1.00 26.28 570 GLY A C 1
ATOM 4468 O O . GLY A 1 570 ? -16.060 11.760 36.543 1.00 26.28 570 GLY A O 1
ATOM 4469 N N . GLU A 1 571 ? -16.798 13.529 35.372 1.00 32.25 571 GLU A N 1
ATOM 4470 C CA . GLU A 1 571 ? -16.158 13.114 34.115 1.00 32.25 571 GLU A CA 1
ATOM 4471 C C . GLU A 1 571 ? -14.625 13.247 34.157 1.00 32.25 571 GLU A C 1
ATOM 4473 O O . GLU A 1 571 ? -14.036 14.255 33.754 1.00 32.25 571 GLU A O 1
ATOM 4478 N N . VAL A 1 572 ? -13.963 12.168 34.566 1.00 37.91 572 VAL A N 1
ATOM 4479 C CA . VAL A 1 572 ? -12.621 11.847 34.072 1.00 37.91 572 VAL A CA 1
ATOM 4480 C C . VAL A 1 572 ? -12.782 11.360 32.632 1.00 37.91 572 VAL A C 1
ATOM 4482 O O . VAL A 1 572 ? -13.524 10.411 32.384 1.00 37.91 572 VAL A O 1
ATOM 4485 N N . VAL A 1 573 ? -12.105 12.002 31.673 1.00 49.19 573 VAL A N 1
ATOM 4486 C CA . VAL A 1 573 ? -12.123 11.553 30.270 1.00 49.19 573 VAL A CA 1
ATOM 4487 C C . VAL A 1 573 ? -11.571 10.132 30.219 1.00 49.19 573 VAL A C 1
ATOM 4489 O O . VAL A 1 573 ? -10.438 9.895 30.640 1.00 49.19 573 VAL A O 1
ATOM 4492 N N . SER A 1 574 ? -12.371 9.181 29.730 1.00 62.91 574 SER A N 1
ATOM 4493 C CA . SER A 1 574 ? -11.918 7.801 29.610 1.00 62.91 574 SER A CA 1
ATOM 4494 C C . SER A 1 574 ? -10.727 7.743 28.652 1.00 62.91 574 SER A C 1
ATOM 4496 O O . SER A 1 574 ? -10.715 8.386 27.600 1.00 62.91 574 SER A O 1
ATOM 4498 N N . LEU A 1 575 ? -9.705 6.970 29.024 1.00 64.88 575 LEU A N 1
ATOM 4499 C CA . LEU A 1 575 ? -8.481 6.815 28.236 1.00 64.88 575 LEU A CA 1
ATOM 4500 C C . LEU A 1 575 ? -8.729 6.555 26.728 1.00 64.88 575 LEU A C 1
ATOM 4502 O O . LEU A 1 575 ? -8.044 7.185 25.921 1.00 64.88 575 LEU A O 1
ATOM 4506 N N . PRO A 1 576 ? -9.713 5.729 26.308 1.00 72.44 576 PRO A N 1
ATOM 4507 C CA . PRO A 1 576 ? -9.962 5.492 24.887 1.00 72.44 576 PRO A CA 1
ATOM 4508 C C . PRO A 1 576 ? -10.434 6.751 24.139 1.00 72.44 576 PRO A C 1
ATOM 4510 O O . PRO A 1 576 ? -9.995 6.995 23.017 1.00 72.44 576 PRO A O 1
ATOM 4513 N N . VAL A 1 577 ? -11.256 7.598 24.773 1.00 76.06 577 VAL A N 1
ATOM 4514 C CA . VAL A 1 577 ? -11.705 8.876 24.191 1.00 76.06 577 VAL A CA 1
ATOM 4515 C C . VAL A 1 577 ? -10.532 9.848 24.055 1.00 76.06 577 VAL A C 1
ATOM 4517 O O . VAL A 1 577 ? -10.399 10.499 23.022 1.00 76.06 577 VAL A O 1
ATOM 4520 N N . SER A 1 578 ? -9.634 9.912 25.043 1.00 77.31 578 SER A N 1
ATOM 4521 C CA . SER A 1 578 ? -8.418 10.739 24.957 1.00 77.31 578 SER A CA 1
ATOM 4522 C C . SER A 1 578 ? -7.534 10.362 23.761 1.00 77.31 578 SER A C 1
ATOM 4524 O O . SER A 1 578 ? -7.027 11.253 23.083 1.00 77.31 578 SER A O 1
ATOM 4526 N N . VAL A 1 579 ? -7.391 9.063 23.464 1.00 79.62 579 VAL A N 1
ATOM 4527 C CA . VAL A 1 579 ? -6.649 8.575 22.286 1.00 79.62 579 VAL A CA 1
ATOM 4528 C C . VAL A 1 579 ? -7.360 8.966 20.986 1.00 79.62 579 VAL A C 1
ATOM 4530 O O . VAL A 1 579 ? -6.718 9.498 20.081 1.00 79.62 579 VAL A O 1
ATOM 4533 N N . GLN A 1 580 ? -8.683 8.787 20.893 1.00 81.12 580 GLN A N 1
ATOM 4534 C CA . GLN A 1 580 ? -9.453 9.179 19.702 1.00 81.12 580 GLN A CA 1
ATOM 4535 C C . GLN A 1 580 ? -9.377 10.690 19.413 1.00 81.12 580 GLN A C 1
ATOM 4537 O O . GLN A 1 580 ? -9.167 11.082 18.266 1.00 81.12 580 GLN A O 1
ATOM 4542 N N . LEU A 1 581 ? -9.486 11.541 20.442 1.00 85.50 581 LEU A N 1
ATOM 4543 C CA . LEU A 1 581 ? -9.414 13.006 20.306 1.00 85.50 581 LEU A CA 1
ATOM 4544 C C . LEU A 1 581 ? -8.028 13.531 19.881 1.00 85.50 581 LEU A C 1
ATOM 4546 O O . LEU A 1 581 ? -7.912 14.703 19.521 1.00 85.50 581 LEU A O 1
ATOM 4550 N N . VAL A 1 582 ? -6.994 12.687 19.919 1.00 87.75 582 VAL A N 1
ATOM 4551 C CA . VAL A 1 582 ? -5.648 12.979 19.401 1.00 87.75 582 VAL A CA 1
ATOM 4552 C C . VAL A 1 582 ? -5.452 12.374 18.017 1.00 87.75 582 VAL A C 1
ATOM 4554 O O . VAL A 1 582 ? -5.064 13.073 17.084 1.00 87.75 582 VAL A O 1
ATOM 4557 N N . MET A 1 583 ? -5.738 11.083 17.870 1.00 87.25 583 MET A N 1
ATOM 4558 C CA . MET A 1 583 ? -5.363 10.323 16.682 1.00 87.25 583 MET A CA 1
ATOM 4559 C C . MET A 1 583 ? -6.303 10.536 15.494 1.00 87.25 583 MET A C 1
ATOM 4561 O O . MET A 1 583 ? -5.827 10.562 14.365 1.00 87.25 583 MET A O 1
ATOM 4565 N N . VAL A 1 584 ? -7.614 10.726 15.695 1.00 89.00 584 VAL A N 1
ATOM 4566 C CA . VAL A 1 584 ? -8.532 10.937 14.557 1.00 89.00 584 VAL A CA 1
ATOM 4567 C C . VAL A 1 584 ? -8.214 12.251 13.813 1.00 89.00 584 VAL A C 1
ATOM 4569 O O . VAL A 1 584 ? -8.115 12.209 12.587 1.00 89.00 584 VAL A O 1
ATOM 4572 N N . PRO A 1 585 ? -7.934 13.389 14.487 1.00 92.56 585 PRO A N 1
ATOM 4573 C CA . PRO A 1 585 ? -7.398 14.578 13.819 1.00 92.56 585 PRO A CA 1
ATOM 4574 C C . PRO A 1 585 ? -6.062 14.355 13.091 1.00 92.56 585 PRO A C 1
ATOM 4576 O O . PRO A 1 585 ? -5.884 14.898 12.005 1.00 92.56 585 PRO A O 1
ATOM 4579 N N . VAL A 1 586 ? -5.145 13.542 13.639 1.00 92.75 586 VAL A N 1
ATOM 4580 C CA . VAL A 1 586 ? -3.876 13.174 12.968 1.00 92.75 586 VAL A CA 1
ATOM 4581 C C . VAL A 1 586 ? -4.138 12.381 11.685 1.00 92.75 586 VAL A C 1
ATOM 4583 O O . VAL A 1 586 ? -3.542 12.679 10.654 1.00 92.75 586 VAL A O 1
ATOM 4586 N N . LEU A 1 587 ? -5.057 11.412 11.719 1.00 92.75 587 LEU A N 1
ATOM 4587 C CA . LEU A 1 587 ? -5.424 10.613 10.547 1.00 92.75 587 LEU A CA 1
ATOM 4588 C C . LEU A 1 587 ? -6.069 11.471 9.455 1.00 92.75 587 LEU A C 1
ATOM 4590 O O . LEU A 1 587 ? -5.671 11.358 8.301 1.00 92.75 587 LEU A O 1
ATOM 4594 N N . VAL A 1 588 ? -6.994 12.374 9.801 1.00 94.12 588 VAL A N 1
ATOM 4595 C CA . VAL A 1 588 ? -7.592 13.302 8.819 1.00 94.12 588 VAL A CA 1
ATOM 4596 C C . VAL A 1 588 ? -6.545 14.280 8.267 1.00 94.12 588 VAL A C 1
ATOM 4598 O O . VAL A 1 588 ? -6.546 14.563 7.071 1.00 94.12 588 VAL A O 1
ATOM 4601 N N . ALA A 1 589 ? -5.604 14.745 9.095 1.00 95.94 589 ALA A N 1
ATOM 4602 C CA . ALA A 1 589 ? -4.496 15.591 8.648 1.00 95.94 589 ALA A CA 1
ATOM 4603 C C . ALA A 1 589 ? -3.524 14.872 7.696 1.00 95.94 589 ALA A C 1
ATOM 4605 O O . ALA A 1 589 ? -2.986 15.512 6.804 1.00 95.94 589 ALA A O 1
ATOM 4606 N N . LEU A 1 590 ? -3.303 13.563 7.845 1.00 94.94 590 LEU A N 1
ATOM 4607 C CA . LEU A 1 590 ? -2.524 12.762 6.888 1.00 94.94 590 LEU A CA 1
ATOM 4608 C C . LEU A 1 590 ? -3.332 12.416 5.629 1.00 94.94 590 LEU A C 1
ATOM 4610 O O . LEU A 1 590 ? -2.792 12.358 4.528 1.00 94.94 590 LEU A O 1
ATOM 4614 N N . TRP A 1 591 ? -4.637 12.210 5.778 1.00 94.94 591 TRP A N 1
ATOM 4615 C CA . TRP A 1 591 ? -5.526 11.819 4.691 1.00 94.94 591 TRP A CA 1
ATOM 4616 C C . TRP A 1 591 ? -5.720 12.915 3.634 1.00 94.94 591 TRP A C 1
ATOM 4618 O O . TRP A 1 591 ? -5.761 12.603 2.449 1.00 94.94 591 TRP A O 1
ATOM 4628 N N . LEU A 1 592 ? -5.782 14.193 4.027 1.00 95.88 592 LEU A N 1
ATOM 4629 C CA . LEU A 1 592 ? -5.938 15.316 3.087 1.00 95.88 592 LEU A CA 1
ATOM 4630 C C . LEU A 1 592 ? -4.793 15.442 2.055 1.00 95.88 592 LEU A C 1
ATOM 4632 O O . LEU A 1 592 ? -5.094 15.476 0.859 1.00 95.88 592 LEU A O 1
ATOM 4636 N N . PRO A 1 593 ? -3.498 15.477 2.440 1.00 95.44 593 PRO A N 1
ATOM 4637 C CA . PRO A 1 593 ? -2.409 15.468 1.468 1.00 95.44 593 PRO A CA 1
ATOM 4638 C C . PRO A 1 593 ? -2.325 14.143 0.702 1.00 95.44 593 PRO A C 1
ATOM 4640 O O . PRO A 1 593 ? -1.957 14.172 -0.466 1.00 95.44 593 PRO A O 1
ATOM 4643 N N . LEU A 1 594 ? -2.715 13.003 1.294 1.00 95.31 594 LEU A N 1
ATOM 4644 C CA . LEU A 1 594 ? -2.775 11.738 0.553 1.00 95.31 594 LEU A CA 1
ATOM 4645 C C . LEU A 1 594 ? -3.808 11.809 -0.577 1.00 95.31 594 LEU A C 1
ATOM 4647 O O . LEU A 1 594 ? -3.475 11.520 -1.719 1.00 95.31 594 LEU A O 1
ATOM 4651 N N . ALA A 1 595 ? -5.033 12.250 -0.280 1.00 94.06 595 ALA A N 1
ATOM 4652 C CA . ALA A 1 595 ? -6.087 12.432 -1.273 1.00 94.06 595 ALA A CA 1
ATOM 4653 C C . ALA A 1 595 ? -5.631 13.370 -2.402 1.00 94.06 595 ALA A C 1
ATOM 4655 O O . ALA A 1 595 ? -5.750 13.020 -3.571 1.00 94.06 595 ALA A O 1
ATOM 4656 N N . MET A 1 596 ? -5.027 14.514 -2.061 1.00 93.94 596 MET A N 1
ATOM 4657 C CA . MET A 1 596 ? -4.483 15.463 -3.041 1.00 93.94 596 MET A CA 1
ATOM 4658 C C . MET A 1 596 ? -3.462 14.819 -3.993 1.00 93.94 596 MET A C 1
ATOM 4660 O O . MET A 1 596 ? -3.521 15.056 -5.198 1.00 93.94 596 MET A O 1
ATOM 4664 N N . VAL A 1 597 ? -2.553 14.003 -3.450 1.00 93.81 597 VAL A N 1
ATOM 4665 C CA . VAL A 1 597 ? -1.452 13.351 -4.178 1.00 93.81 597 VAL A CA 1
ATOM 4666 C C . VAL A 1 597 ? -1.904 12.076 -4.916 1.00 93.81 597 VAL A C 1
ATOM 4668 O O . VAL A 1 597 ? -1.235 11.642 -5.848 1.00 93.81 597 VAL A O 1
ATOM 4671 N N . LEU A 1 598 ? -3.048 11.480 -4.561 1.00 90.69 598 LEU A N 1
ATOM 4672 C CA . LEU A 1 598 ? -3.642 10.349 -5.293 1.00 90.69 598 LEU A CA 1
ATOM 4673 C C . LEU A 1 598 ? -4.278 10.745 -6.640 1.00 90.69 598 LEU A C 1
ATOM 4675 O O . LEU A 1 598 ? -4.436 9.864 -7.483 1.00 90.69 598 LEU A O 1
ATOM 4679 N N . ASN A 1 599 ? -4.556 12.039 -6.850 1.00 85.94 599 ASN A N 1
ATOM 4680 C CA . ASN A 1 599 ? -5.386 12.647 -7.907 1.00 85.94 599 ASN A CA 1
ATOM 4681 C C . ASN A 1 599 ? -6.904 12.664 -7.622 1.00 85.94 599 ASN A C 1
ATOM 4683 O O . ASN A 1 599 ? -7.400 11.964 -6.739 1.00 85.94 599 ASN A O 1
ATOM 4687 N N . ASP A 1 600 ? -7.637 13.507 -8.357 1.00 85.62 600 ASP A N 1
ATOM 4688 C CA . ASP A 1 600 ? -9.069 13.762 -8.151 1.00 85.62 600 ASP A CA 1
ATOM 4689 C C . ASP A 1 600 ? -9.936 12.515 -8.378 1.00 85.62 600 ASP A C 1
ATOM 4691 O O . ASP A 1 600 ? -10.880 12.277 -7.625 1.00 85.62 600 ASP A O 1
ATOM 4695 N N . GLY A 1 601 ? -9.608 11.691 -9.375 1.00 84.50 601 GLY A N 1
ATOM 4696 C CA . GLY A 1 601 ? -10.348 10.470 -9.684 1.00 84.50 601 GLY A CA 1
ATOM 4697 C C . GLY A 1 601 ? -10.180 9.388 -8.613 1.00 84.50 601 GLY A C 1
ATOM 4698 O O . GLY A 1 601 ? -11.167 8.804 -8.165 1.00 84.50 601 GLY A O 1
ATOM 4699 N N . VAL A 1 602 ? -8.950 9.160 -8.143 1.00 90.38 602 VAL A N 1
ATOM 4700 C CA . VAL A 1 602 ? -8.626 8.100 -7.169 1.00 90.38 602 VAL A CA 1
ATOM 4701 C C . VAL A 1 602 ? -8.926 8.518 -5.724 1.00 90.38 602 VAL A C 1
ATOM 4703 O O . VAL A 1 602 ? -9.229 7.662 -4.889 1.00 90.38 602 VAL A O 1
ATOM 4706 N N . ALA A 1 603 ? -8.931 9.816 -5.401 1.00 89.19 603 ALA A N 1
ATOM 4707 C CA . ALA A 1 603 ? -9.214 10.302 -4.047 1.00 89.19 603 ALA A CA 1
ATOM 4708 C C . ALA A 1 603 ? -10.577 9.853 -3.484 1.00 89.19 603 ALA A C 1
ATOM 4710 O O . ALA A 1 603 ? -10.707 9.668 -2.271 1.00 89.19 603 ALA A O 1
ATOM 4711 N N . LEU A 1 604 ? -11.578 9.600 -4.336 1.00 90.88 604 LEU A N 1
ATOM 4712 C CA . LEU A 1 604 ? -12.863 9.038 -3.907 1.00 90.88 604 LEU A CA 1
ATOM 4713 C C . LEU A 1 604 ? -12.697 7.655 -3.242 1.00 90.88 604 LEU A C 1
ATOM 4715 O O . LEU A 1 604 ? -13.396 7.346 -2.278 1.00 90.88 604 LEU A O 1
ATOM 4719 N N . SER A 1 605 ? -11.705 6.862 -3.655 1.00 92.69 605 SER A N 1
ATOM 4720 C CA . SER A 1 605 ? -11.335 5.600 -2.999 1.00 92.69 605 SER A CA 1
ATOM 4721 C C . SER A 1 605 ? -10.797 5.811 -1.575 1.00 92.69 605 SER A C 1
ATOM 4723 O O . SER A 1 605 ? -11.116 5.053 -0.656 1.00 92.69 605 SER A O 1
ATOM 4725 N N . ALA A 1 606 ? -10.063 6.903 -1.336 1.00 90.94 606 ALA A N 1
ATOM 4726 C CA . ALA A 1 606 ? -9.625 7.284 0.007 1.00 90.94 606 ALA A CA 1
ATOM 4727 C C . ALA A 1 606 ? -10.800 7.726 0.904 1.00 90.94 606 ALA A C 1
ATOM 4729 O O . ALA A 1 606 ? -10.751 7.512 2.119 1.00 90.94 606 ALA A O 1
ATOM 4730 N N . VAL A 1 607 ? -11.877 8.281 0.331 1.00 90.56 607 VAL A N 1
ATOM 4731 C CA . VAL A 1 607 ? -13.144 8.552 1.044 1.00 90.56 607 VAL A CA 1
ATOM 4732 C C . VAL A 1 607 ? -13.866 7.242 1.377 1.00 90.56 607 VAL A C 1
ATOM 4734 O O . VAL A 1 607 ? -14.314 7.062 2.512 1.00 90.56 607 VAL A O 1
ATOM 4737 N N . LEU A 1 608 ? -13.933 6.302 0.424 1.00 92.31 608 LEU A N 1
ATOM 4738 C CA . LEU A 1 608 ? -14.508 4.968 0.643 1.00 92.31 608 LEU A CA 1
ATOM 4739 C C . LEU A 1 608 ? -13.790 4.226 1.776 1.00 92.31 608 LEU A C 1
ATOM 4741 O O . LEU A 1 608 ? -14.465 3.658 2.633 1.00 92.31 608 LEU A O 1
ATOM 4745 N N . LEU A 1 609 ? -12.455 4.299 1.844 1.00 91.19 609 LEU A N 1
ATOM 4746 C CA . LEU A 1 609 ? -11.675 3.743 2.953 1.00 91.19 609 LEU A CA 1
ATOM 4747 C C . LEU A 1 609 ? -12.069 4.355 4.307 1.00 91.19 609 LEU A C 1
ATOM 4749 O O . LEU A 1 609 ? -12.301 3.622 5.269 1.00 91.19 609 LEU A O 1
ATOM 4753 N N . ALA A 1 610 ? -12.170 5.684 4.399 1.00 88.19 610 ALA A N 1
ATOM 4754 C CA . ALA A 1 610 ? -12.548 6.355 5.644 1.00 88.19 610 ALA A CA 1
ATOM 4755 C C . ALA A 1 610 ? -13.952 5.928 6.123 1.00 88.19 610 ALA A C 1
ATOM 4757 O O . ALA A 1 610 ? -14.154 5.661 7.312 1.00 88.19 610 ALA A O 1
ATOM 4758 N N . LEU A 1 611 ? -14.903 5.794 5.192 1.00 89.94 611 LEU A N 1
ATOM 4759 C CA . LEU A 1 611 ? -16.259 5.325 5.482 1.00 89.94 611 LEU A CA 1
ATOM 4760 C C . LEU A 1 611 ? -16.294 3.832 5.855 1.00 89.94 611 LEU A C 1
ATOM 4762 O O . LEU A 1 611 ? -16.949 3.462 6.828 1.00 89.94 611 LEU A O 1
ATOM 4766 N N . GLN A 1 612 ? -15.558 2.981 5.138 1.00 89.94 612 GLN A N 1
ATOM 4767 C CA . GLN A 1 612 ? -15.409 1.553 5.437 1.00 89.94 612 GLN A CA 1
ATOM 4768 C C . GLN A 1 612 ? -14.835 1.336 6.837 1.00 89.94 612 GLN A C 1
ATOM 4770 O O . GLN A 1 612 ? -15.396 0.556 7.606 1.00 89.94 612 GLN A O 1
ATOM 4775 N N . VAL A 1 613 ? -13.766 2.057 7.193 1.00 85.94 613 VAL A N 1
ATOM 4776 C CA . VAL A 1 613 ? -13.192 2.042 8.543 1.00 85.94 613 VAL A CA 1
ATOM 4777 C C . VAL A 1 613 ? -14.257 2.408 9.575 1.00 85.94 613 VAL A C 1
ATOM 4779 O O . VAL A 1 613 ? -14.492 1.632 10.498 1.00 85.94 613 VAL A O 1
ATOM 4782 N N . TYR A 1 614 ? -14.956 3.534 9.407 1.00 85.06 614 TYR A N 1
ATOM 4783 C CA . TYR A 1 614 ? -16.003 3.948 10.345 1.00 85.06 614 TYR A CA 1
ATOM 4784 C C . TYR A 1 614 ? -17.101 2.881 10.526 1.00 85.06 614 TYR A C 1
ATOM 4786 O O . TYR A 1 614 ? -17.464 2.554 11.658 1.00 85.06 614 TYR A O 1
ATOM 4794 N N . LEU A 1 615 ? -17.595 2.298 9.430 1.00 88.12 615 LEU A N 1
ATOM 4795 C CA . LEU A 1 615 ? -18.657 1.290 9.459 1.00 88.12 615 LEU A CA 1
ATOM 4796 C C . LEU A 1 615 ? -18.213 -0.030 10.104 1.00 88.12 615 LEU A C 1
ATOM 4798 O O . LEU A 1 615 ? -18.960 -0.595 10.904 1.00 88.12 615 LEU A O 1
ATOM 4802 N N . VAL A 1 616 ? -16.995 -0.496 9.811 1.00 85.94 616 VAL A N 1
ATOM 4803 C CA . VAL A 1 616 ? -16.407 -1.683 10.453 1.00 85.94 616 VAL A CA 1
ATOM 4804 C C . VAL A 1 616 ? -16.292 -1.472 11.963 1.00 85.94 616 VAL A C 1
ATOM 4806 O O . VAL A 1 616 ? -16.675 -2.347 12.738 1.00 85.94 616 VAL A O 1
ATOM 4809 N N . LEU A 1 617 ? -15.846 -0.295 12.403 1.00 79.56 617 LEU A N 1
ATOM 4810 C CA . LEU A 1 617 ? -15.737 0.020 13.829 1.00 79.56 617 LEU A CA 1
ATOM 4811 C C . LEU A 1 617 ? -17.097 0.184 14.516 1.00 79.56 617 LEU A C 1
ATOM 4813 O O . LEU A 1 617 ? -17.250 -0.240 15.660 1.00 79.56 617 LEU A O 1
ATOM 4817 N N . SER A 1 618 ? -18.101 0.734 13.828 1.00 78.44 618 SER A N 1
ATOM 4818 C CA . SER A 1 618 ? -19.473 0.762 14.347 1.00 78.44 618 SER A CA 1
ATOM 4819 C C . SER A 1 618 ? -20.019 -0.658 14.532 1.00 78.44 618 SER A C 1
ATOM 4821 O O . SER A 1 618 ? -20.562 -0.975 15.587 1.00 78.44 618 SER A O 1
ATOM 4823 N N . GLY A 1 619 ? -19.832 -1.530 13.537 1.00 75.25 619 GLY A N 1
ATOM 4824 C CA . GLY A 1 619 ? -20.350 -2.899 13.560 1.00 75.25 619 GLY A CA 1
ATOM 4825 C C . GLY A 1 619 ? -19.664 -3.835 14.558 1.00 75.25 619 GLY A C 1
ATOM 4826 O O . GLY A 1 619 ? -20.288 -4.758 15.080 1.00 75.25 619 GLY A O 1
ATOM 4827 N N . LEU A 1 620 ? -18.387 -3.589 14.864 1.00 77.06 620 LEU A N 1
ATOM 4828 C CA . LEU A 1 620 ? -17.611 -4.387 15.817 1.00 77.06 620 LEU A CA 1
ATOM 4829 C C . LEU A 1 620 ? -17.687 -3.883 17.270 1.00 77.06 620 LEU A C 1
ATOM 4831 O O . LEU A 1 620 ? -17.108 -4.523 18.146 1.00 77.06 620 LEU A O 1
ATOM 4835 N N . CYS A 1 621 ? -18.379 -2.769 17.546 1.00 68.69 621 CYS A N 1
ATOM 4836 C CA . CYS A 1 621 ? -18.292 -2.034 18.817 1.00 68.69 621 CYS A CA 1
ATOM 4837 C C . CYS A 1 621 ? -18.537 -2.888 20.080 1.00 68.69 621 CYS A C 1
ATOM 4839 O O . CYS A 1 621 ? -17.820 -2.733 21.067 1.00 68.69 621 CYS A O 1
ATOM 4841 N N . HIS A 1 622 ? -19.484 -3.833 20.021 1.00 62.19 622 HIS A N 1
ATOM 4842 C CA . HIS A 1 622 ? -19.810 -4.772 21.108 1.00 62.19 622 HIS A CA 1
ATOM 4843 C C . HIS A 1 622 ? -19.402 -6.227 20.798 1.00 62.19 622 HIS A C 1
ATOM 4845 O O . HIS A 1 622 ? -20.004 -7.183 21.301 1.00 62.19 622 HIS A O 1
ATOM 4851 N N . SER A 1 623 ? -18.406 -6.430 19.931 1.00 63.00 623 SER A N 1
ATOM 4852 C CA . SER A 1 623 ? -17.860 -7.761 19.663 1.00 63.00 623 SER A CA 1
ATOM 4853 C C . SER A 1 623 ? -17.046 -8.265 20.856 1.00 63.00 623 SER A C 1
ATOM 4855 O O . SER A 1 623 ? -16.150 -7.575 21.332 1.00 63.00 623 SER A O 1
ATOM 4857 N N . GLN A 1 624 ? -17.317 -9.493 21.310 1.00 58.00 624 GLN A N 1
ATOM 4858 C CA . GLN A 1 624 ? -16.510 -10.162 22.340 1.00 58.00 624 GLN A CA 1
ATOM 4859 C C . GLN A 1 624 ? -15.262 -10.865 21.773 1.00 58.00 624 GLN A C 1
ATOM 4861 O O . GLN A 1 624 ? -14.542 -11.537 22.512 1.00 58.00 624 GLN A O 1
ATOM 4866 N N . GLU A 1 625 ? -15.007 -10.752 20.465 1.00 58.25 625 GLU A N 1
ATOM 4867 C CA . GLU A 1 625 ? -13.874 -11.424 19.831 1.00 58.25 625 GLU A CA 1
ATOM 4868 C C . GLU A 1 625 ? -12.514 -10.916 20.308 1.00 58.25 625 GLU A C 1
ATOM 4870 O O . GLU A 1 625 ? -12.310 -9.738 20.611 1.00 58.25 625 GLU A O 1
ATOM 4875 N N . ARG A 1 626 ? -11.546 -11.838 20.323 1.00 61.78 626 ARG A N 1
ATOM 4876 C CA . ARG A 1 626 ? -10.148 -11.506 20.613 1.00 61.78 626 ARG A CA 1
ATOM 4877 C C . ARG A 1 626 ? -9.548 -10.689 19.463 1.00 61.78 626 ARG A C 1
ATOM 4879 O O . ARG A 1 626 ? -10.069 -10.649 18.353 1.00 61.78 626 ARG A O 1
ATOM 4886 N N . SER A 1 627 ? -8.400 -10.069 19.713 1.00 71.00 627 SER A N 1
ATOM 4887 C CA . SER A 1 627 ? -7.767 -9.134 18.775 1.00 71.00 627 SER A CA 1
ATOM 4888 C C . SER A 1 627 ? -7.396 -9.730 17.404 1.00 71.00 627 SER A C 1
ATOM 4890 O O . SER A 1 627 ? -7.365 -8.982 16.433 1.00 71.00 627 SER A O 1
ATOM 4892 N N . TRP A 1 628 ? -7.169 -11.047 17.278 1.00 84.00 628 TRP A N 1
ATOM 4893 C CA . TRP A 1 628 ? -6.644 -11.657 16.044 1.00 84.00 628 TRP A CA 1
ATOM 4894 C C . TRP A 1 628 ? -7.569 -11.532 14.811 1.00 84.00 628 TRP A C 1
ATOM 4896 O O . TRP A 1 628 ? -7.111 -10.970 13.817 1.00 84.00 628 TRP A O 1
ATOM 4906 N N . PRO A 1 629 ? -8.856 -11.946 14.824 1.00 86.38 629 PRO A N 1
ATOM 4907 C CA . PRO A 1 629 ? -9.759 -11.705 13.692 1.00 86.38 629 PRO A CA 1
ATOM 4908 C C . PRO A 1 629 ? -9.873 -10.242 13.261 1.00 86.38 629 PRO A C 1
ATOM 4910 O O . PRO A 1 629 ? -9.904 -9.944 12.068 1.00 86.38 629 PRO A O 1
ATOM 4913 N N . VAL A 1 630 ? -9.912 -9.321 14.229 1.00 84.56 630 VAL A N 1
ATOM 4914 C CA . VAL A 1 630 ? -9.993 -7.877 13.962 1.00 84.56 630 VAL A CA 1
ATOM 4915 C C . VAL A 1 630 ? -8.696 -7.382 13.314 1.00 84.56 630 VAL A C 1
ATOM 4917 O O . VAL A 1 630 ? -8.740 -6.612 12.360 1.00 84.56 630 VAL A O 1
ATOM 4920 N N . VAL A 1 631 ? -7.546 -7.882 13.770 1.00 87.06 631 VAL A N 1
ATOM 4921 C CA . VAL A 1 631 ? -6.229 -7.622 13.175 1.00 87.06 631 VAL A CA 1
ATOM 4922 C C . VAL A 1 631 ? -6.132 -8.137 11.735 1.00 87.06 631 VAL A C 1
ATOM 4924 O O . VAL A 1 631 ? -5.654 -7.400 10.874 1.00 87.06 631 VAL A O 1
ATOM 4927 N N . VAL A 1 632 ? -6.611 -9.353 11.446 1.00 91.38 632 VAL A N 1
ATOM 4928 C CA . VAL A 1 632 ? -6.626 -9.909 10.078 1.00 91.38 632 VAL A CA 1
ATOM 4929 C C . VAL A 1 632 ? -7.521 -9.063 9.168 1.00 91.38 632 VAL A C 1
ATOM 4931 O O . VAL A 1 632 ? -7.090 -8.663 8.087 1.00 91.38 632 VAL A O 1
ATOM 4934 N N . LEU A 1 633 ? -8.724 -8.700 9.626 1.00 91.31 633 LEU A N 1
ATOM 4935 C CA . LEU A 1 633 ? -9.629 -7.795 8.908 1.00 91.31 633 LEU A CA 1
ATOM 4936 C C . LEU A 1 633 ? -8.969 -6.435 8.602 1.00 91.31 633 LEU A C 1
ATOM 4938 O O . LEU A 1 633 ? -9.106 -5.901 7.497 1.00 91.31 633 LEU A O 1
ATOM 4942 N N . TRP A 1 634 ? -8.219 -5.887 9.560 1.00 90.81 634 TRP A N 1
ATOM 4943 C CA . TRP A 1 634 ? -7.513 -4.612 9.420 1.00 90.81 634 TRP A CA 1
ATOM 4944 C C . TRP A 1 634 ? -6.323 -4.700 8.449 1.00 90.81 634 TRP A C 1
ATOM 4946 O O . TRP A 1 634 ? -6.148 -3.830 7.595 1.00 90.81 634 TRP A O 1
ATOM 4956 N N . GLY A 1 635 ? -5.540 -5.782 8.507 1.00 92.19 635 GLY A N 1
ATOM 4957 C CA . GLY A 1 635 ? -4.414 -6.034 7.596 1.00 92.19 635 GLY A CA 1
ATOM 4958 C C . GLY A 1 635 ? -4.851 -6.292 6.152 1.00 92.19 635 GLY A C 1
ATOM 4959 O O . GLY A 1 635 ? -4.211 -5.816 5.207 1.00 92.19 635 GLY A O 1
ATOM 4960 N N . LEU A 1 636 ? -5.990 -6.965 5.975 1.00 94.56 636 LEU A N 1
ATOM 4961 C CA . LEU A 1 636 ? -6.657 -7.117 4.681 1.00 94.56 636 LEU A CA 1
ATOM 4962 C C . LEU A 1 636 ? -7.204 -5.787 4.160 1.00 94.56 636 LEU A C 1
ATOM 4964 O O . LEU A 1 636 ? -7.031 -5.492 2.983 1.00 94.56 636 LEU A O 1
ATOM 4968 N N . THR A 1 637 ? -7.791 -4.955 5.026 1.00 94.06 637 THR A N 1
ATOM 4969 C CA . THR A 1 637 ? -8.217 -3.592 4.658 1.00 94.06 637 THR A CA 1
ATOM 4970 C C . THR A 1 637 ? -7.025 -2.754 4.185 1.00 94.06 637 THR A C 1
ATOM 4972 O O . THR A 1 637 ? -7.137 -2.044 3.188 1.00 94.06 637 THR A O 1
ATOM 4975 N N . SER A 1 638 ? -5.854 -2.892 4.818 1.00 93.38 638 SER A N 1
ATOM 4976 C CA . SER A 1 638 ? -4.623 -2.209 4.388 1.00 93.38 638 SER A CA 1
ATOM 4977 C C . SER A 1 638 ? -4.123 -2.687 3.028 1.00 93.38 638 SER A C 1
ATOM 4979 O O . SER A 1 638 ? -3.862 -1.865 2.151 1.00 93.38 638 SER A O 1
ATOM 4981 N N . SER A 1 639 ? -4.101 -4.002 2.811 1.00 93.06 639 SER A N 1
ATOM 4982 C CA . SER A 1 639 ? -3.708 -4.586 1.523 1.00 93.06 639 SER A CA 1
ATOM 4983 C C . SER A 1 639 ? -4.703 -4.222 0.406 1.00 93.06 639 SER A C 1
ATOM 4985 O O . SER A 1 639 ? -4.296 -3.893 -0.701 1.00 93.06 639 SER A O 1
ATOM 4987 N N . GLN A 1 640 ? -6.010 -4.199 0.694 1.00 94.62 640 GLN A N 1
ATOM 4988 C CA . GLN A 1 640 ? -7.048 -3.818 -0.269 1.00 94.62 640 GLN A CA 1
ATOM 4989 C C . GLN A 1 640 ? -6.979 -2.328 -0.626 1.00 94.62 640 GLN A C 1
ATOM 4991 O O . GLN A 1 640 ? -7.194 -1.973 -1.783 1.00 94.62 640 GLN A O 1
ATOM 4996 N N . SER A 1 641 ? -6.669 -1.464 0.344 1.00 94.00 641 SER A N 1
ATOM 4997 C CA . SER A 1 641 ? -6.567 -0.015 0.131 1.00 94.00 641 SER A CA 1
ATOM 4998 C C . SER A 1 641 ? -5.459 0.349 -0.855 1.00 94.00 641 SER A C 1
ATOM 5000 O O . SER A 1 641 ? -5.673 1.215 -1.692 1.00 94.00 641 SER A O 1
ATOM 5002 N N . PHE A 1 642 ? -4.325 -0.358 -0.821 1.00 94.56 642 PHE A N 1
ATOM 5003 C CA . PHE A 1 642 ? -3.241 -0.196 -1.796 1.00 94.56 642 PHE A CA 1
ATOM 5004 C C . PHE A 1 642 ? -3.733 -0.395 -3.244 1.00 94.56 642 PHE A C 1
ATOM 5006 O O . PHE A 1 642 ? -3.509 0.459 -4.099 1.00 94.56 642 PHE A O 1
ATOM 5013 N N . PHE A 1 643 ? -4.491 -1.465 -3.511 1.00 93.38 643 PHE A N 1
ATOM 5014 C CA . PHE A 1 643 ? -5.107 -1.687 -4.829 1.00 93.38 643 PHE A CA 1
ATOM 5015 C C . PHE A 1 643 ? -6.233 -0.691 -5.134 1.00 93.38 643 PHE A C 1
ATOM 5017 O O . PHE A 1 643 ? -6.377 -0.252 -6.273 1.00 93.38 643 PHE A O 1
ATOM 5024 N N . GLY A 1 644 ? -6.996 -0.289 -4.113 1.00 93.38 644 GLY A N 1
ATOM 5025 C CA . GLY A 1 644 ? -8.005 0.767 -4.207 1.00 93.38 644 GLY A CA 1
ATOM 5026 C C . GLY A 1 644 ? -7.423 2.144 -4.538 1.00 93.38 644 GLY A C 1
ATOM 5027 O O . GLY A 1 644 ? -8.142 2.984 -5.067 1.00 93.38 644 GLY A O 1
ATOM 5028 N N . PHE A 1 645 ? -6.141 2.384 -4.269 1.00 94.12 645 PHE A N 1
ATOM 5029 C CA . PHE A 1 645 ? -5.415 3.603 -4.637 1.00 94.12 645 PHE A CA 1
ATOM 5030 C C . PHE A 1 645 ? -4.793 3.524 -6.045 1.00 94.12 645 PHE A C 1
ATOM 5032 O O . PHE A 1 645 ? -3.939 4.333 -6.399 1.00 94.12 645 PHE A O 1
ATOM 5039 N N . ALA A 1 646 ? -5.255 2.580 -6.874 1.00 91.94 646 ALA A N 1
ATOM 5040 C CA . ALA A 1 646 ? -4.789 2.355 -8.240 1.00 91.94 646 ALA A CA 1
ATOM 5041 C C . ALA A 1 646 ? -3.282 2.025 -8.336 1.00 91.94 646 ALA A C 1
ATOM 5043 O O . ALA A 1 646 ? -2.596 2.476 -9.258 1.00 91.94 646 ALA A O 1
ATOM 5044 N N . HIS A 1 647 ? -2.774 1.216 -7.396 1.00 91.81 647 HIS A N 1
ATOM 5045 C CA . HIS A 1 647 ? -1.393 0.718 -7.384 1.00 91.81 647 HIS A CA 1
ATOM 5046 C C . HIS A 1 647 ? -1.287 -0.795 -7.613 1.00 91.81 647 HIS A C 1
ATOM 5048 O O . HIS A 1 647 ? -2.193 -1.574 -7.301 1.00 91.81 647 HIS A O 1
ATOM 5054 N N . HIS A 1 648 ? -0.115 -1.216 -8.091 1.00 88.81 648 HIS A N 1
ATOM 5055 C CA . HIS A 1 648 ? 0.308 -2.610 -8.197 1.00 88.81 648 HIS A CA 1
ATOM 5056 C C . HIS A 1 648 ? 1.739 -2.783 -7.680 1.00 88.81 648 HIS A C 1
ATOM 5058 O O . HIS A 1 648 ? 2.512 -1.831 -7.620 1.00 88.81 648 HIS A O 1
ATOM 5064 N N . ALA A 1 649 ? 2.103 -4.013 -7.312 1.00 87.50 649 ALA A N 1
ATOM 5065 C CA . ALA A 1 649 ? 3.449 -4.360 -6.856 1.00 87.50 649 ALA A CA 1
ATOM 5066 C C . ALA A 1 649 ? 4.420 -4.551 -8.041 1.00 87.50 649 ALA A C 1
ATOM 5068 O O . ALA A 1 649 ? 4.944 -5.644 -8.268 1.00 87.50 649 ALA A O 1
ATOM 5069 N N . THR A 1 650 ? 4.614 -3.489 -8.824 1.00 85.25 650 THR A N 1
ATOM 5070 C CA . THR A 1 650 ? 5.460 -3.428 -10.028 1.00 85.25 650 THR A CA 1
ATOM 5071 C C . THR A 1 650 ? 6.243 -2.116 -10.034 1.00 85.25 650 THR A C 1
ATOM 5073 O O . THR A 1 650 ? 5.702 -1.068 -9.700 1.00 85.25 650 THR A O 1
ATOM 5076 N N . VAL A 1 651 ? 7.534 -2.141 -10.376 1.00 81.81 651 VAL A N 1
ATOM 5077 C CA . VAL A 1 651 ? 8.389 -0.934 -10.297 1.00 81.81 651 VAL A CA 1
ATOM 5078 C C . VAL A 1 651 ? 7.941 0.142 -11.296 1.00 81.81 651 VAL A C 1
ATOM 5080 O O . VAL A 1 651 ? 7.940 1.324 -10.972 1.00 81.81 651 VAL A O 1
ATOM 5083 N N . THR A 1 652 ? 7.468 -0.269 -12.473 1.00 81.69 652 THR A N 1
ATOM 5084 C CA . THR A 1 652 ? 6.935 0.609 -13.529 1.00 81.69 652 THR A CA 1
ATOM 5085 C C . THR A 1 652 ? 5.637 1.331 -13.159 1.00 81.69 652 THR A C 1
ATOM 5087 O O . THR A 1 652 ? 5.321 2.341 -13.775 1.00 81.69 652 THR A O 1
ATOM 5090 N N . SER A 1 653 ? 4.889 0.866 -12.148 1.00 82.88 653 SER A N 1
ATOM 5091 C CA . SER A 1 653 ? 3.630 1.495 -11.711 1.00 82.88 653 SER A CA 1
ATOM 5092 C C . SER A 1 653 ? 3.806 2.550 -10.608 1.00 82.88 653 SER A C 1
ATOM 5094 O O . SER A 1 653 ? 2.820 2.974 -10.001 1.00 82.88 653 SER A O 1
ATOM 5096 N N . LEU A 1 654 ? 5.045 2.955 -10.309 1.00 86.69 654 LEU A N 1
ATOM 5097 C CA . LEU A 1 654 ? 5.328 4.046 -9.376 1.00 86.69 654 LEU A CA 1
ATOM 5098 C C . LEU A 1 654 ? 4.902 5.393 -9.978 1.00 86.69 654 LEU A C 1
ATOM 5100 O O . LEU A 1 654 ? 5.379 5.803 -11.035 1.00 86.69 654 LEU A O 1
ATOM 5104 N N . ARG A 1 655 ? 4.021 6.104 -9.270 1.00 86.94 655 ARG A N 1
ATOM 5105 C CA . ARG A 1 655 ? 3.527 7.433 -9.652 1.00 86.94 655 ARG A CA 1
ATOM 5106 C C . ARG A 1 655 ? 4.526 8.518 -9.261 1.00 86.94 655 ARG A C 1
ATOM 5108 O O . ARG A 1 655 ? 4.450 9.088 -8.176 1.00 86.94 655 ARG A O 1
ATOM 5115 N N . PHE A 1 656 ? 5.507 8.774 -10.125 1.00 88.31 656 PHE A N 1
ATOM 5116 C CA . PHE A 1 656 ? 6.525 9.805 -9.889 1.00 88.31 656 PHE A CA 1
ATOM 5117 C C . PHE A 1 656 ? 5.966 11.237 -9.939 1.00 88.31 656 PHE A C 1
ATOM 5119 O O . PHE A 1 656 ? 6.512 12.120 -9.280 1.00 88.31 656 PHE A O 1
ATOM 5126 N N . ASP A 1 657 ? 4.849 11.455 -10.636 1.00 85.56 657 ASP A N 1
ATOM 5127 C CA . ASP A 1 657 ? 4.071 12.702 -10.665 1.00 85.56 657 ASP A CA 1
ATOM 5128 C C . ASP A 1 657 ? 3.674 13.185 -9.258 1.00 85.56 657 ASP A C 1
ATOM 5130 O O . ASP A 1 657 ? 3.734 14.385 -8.973 1.00 85.56 657 ASP A O 1
ATOM 5134 N N . ALA A 1 658 ? 3.405 12.252 -8.336 1.00 90.44 658 ALA A N 1
ATOM 5135 C CA . ALA A 1 658 ? 3.173 12.529 -6.918 1.00 90.44 658 ALA A CA 1
ATOM 5136 C C . ALA A 1 658 ? 4.288 13.379 -6.276 1.00 90.44 658 ALA A C 1
ATOM 5138 O O . ALA A 1 658 ? 4.009 14.243 -5.442 1.00 90.44 658 ALA A O 1
ATOM 5139 N N . GLY A 1 659 ? 5.543 13.171 -6.690 1.00 89.94 659 GLY A N 1
ATOM 5140 C CA . GLY A 1 659 ? 6.717 13.890 -6.189 1.00 89.94 659 GLY A CA 1
ATOM 5141 C C . GLY A 1 659 ? 6.740 15.382 -6.532 1.00 89.94 659 GLY A C 1
ATOM 5142 O O . GLY A 1 659 ? 7.430 16.152 -5.866 1.00 89.94 659 GLY A O 1
ATOM 5143 N N . PHE A 1 660 ? 5.967 15.808 -7.533 1.00 89.25 660 PHE A N 1
ATOM 5144 C CA . PHE A 1 660 ? 5.948 17.185 -8.032 1.00 89.25 660 PHE A CA 1
ATOM 5145 C C . PHE A 1 660 ? 4.753 18.001 -7.504 1.00 89.25 660 PHE A C 1
ATOM 5147 O O . PHE A 1 660 ? 4.665 19.207 -7.740 1.00 89.25 660 PHE A O 1
ATOM 5154 N N . VAL A 1 661 ? 3.845 17.398 -6.728 1.00 90.81 661 VAL A N 1
ATOM 5155 C CA . VAL A 1 661 ? 2.660 18.086 -6.185 1.00 90.81 661 VAL A CA 1
ATOM 5156 C C . VAL A 1 661 ? 3.078 19.163 -5.170 1.00 90.81 661 VAL A C 1
ATOM 5158 O O . VAL A 1 661 ? 3.363 18.886 -4.005 1.00 90.81 661 VAL A O 1
ATOM 5161 N N . GLY A 1 662 ? 3.111 20.425 -5.612 1.00 88.31 662 GLY A N 1
ATOM 5162 C CA . GLY A 1 662 ? 3.571 21.578 -4.820 1.00 88.31 662 GLY A CA 1
ATOM 5163 C C . GLY A 1 662 ? 5.057 21.940 -4.977 1.00 88.31 662 GLY A C 1
ATOM 5164 O O . GLY A 1 662 ? 5.530 22.875 -4.310 1.00 88.31 662 GLY A O 1
ATOM 5165 N N . LEU A 1 663 ? 5.784 21.244 -5.858 1.00 86.31 663 LEU A N 1
ATOM 5166 C CA . LEU A 1 663 ? 7.205 21.443 -6.155 1.00 86.31 663 LEU A CA 1
ATOM 5167 C C . LEU A 1 663 ? 7.411 21.777 -7.643 1.00 86.31 663 LEU A C 1
ATOM 5169 O O . LEU A 1 663 ? 6.800 21.171 -8.514 1.00 86.31 663 LEU A O 1
ATOM 5173 N N . ARG A 1 664 ? 8.277 22.750 -7.947 1.00 74.94 664 ARG A N 1
ATOM 5174 C CA . ARG A 1 664 ? 8.676 23.123 -9.317 1.00 74.94 664 ARG A CA 1
ATOM 5175 C C . ARG A 1 664 ? 10.041 23.818 -9.254 1.00 74.94 664 ARG A C 1
ATOM 5177 O O . ARG A 1 664 ? 10.231 24.647 -8.364 1.00 74.94 664 ARG A O 1
ATOM 5184 N N . GLY A 1 665 ? 10.957 23.488 -10.165 1.00 67.12 665 GLY A N 1
ATOM 5185 C CA . GLY A 1 665 ? 12.341 23.990 -10.187 1.00 67.12 665 GLY A CA 1
ATOM 5186 C C . GLY A 1 665 ? 13.384 22.869 -10.099 1.00 67.12 665 GLY A C 1
ATOM 5187 O O . GLY A 1 665 ? 13.044 21.696 -10.238 1.00 67.12 665 GLY A O 1
ATOM 5188 N N . GLU A 1 666 ? 14.648 23.234 -9.875 1.00 60.41 666 GLU A N 1
ATOM 5189 C CA . GLU A 1 666 ? 15.758 22.282 -9.727 1.00 60.41 666 GLU A CA 1
ATOM 5190 C C . GLU A 1 666 ? 15.587 21.394 -8.482 1.00 60.41 666 GLU A C 1
ATOM 5192 O O . GLU A 1 666 ? 15.457 21.877 -7.355 1.00 60.41 666 GLU A O 1
ATOM 5197 N N . MET A 1 667 ? 15.609 20.075 -8.684 1.00 67.25 667 MET A N 1
ATOM 5198 C CA . MET A 1 667 ? 15.421 19.074 -7.629 1.00 67.25 667 MET A CA 1
ATOM 5199 C C . MET A 1 667 ? 16.738 18.758 -6.908 1.00 67.25 667 MET A C 1
ATOM 5201 O O . MET A 1 667 ? 17.284 17.665 -7.040 1.00 67.25 667 MET A O 1
ATOM 5205 N N . SER A 1 668 ? 17.252 19.711 -6.128 1.00 68.75 668 SER A N 1
ATOM 5206 C CA . SER A 1 668 ? 18.458 19.523 -5.310 1.00 68.75 668 SER A CA 1
ATOM 5207 C C . SER A 1 668 ? 18.147 19.369 -3.812 1.00 68.75 668 SER A C 1
ATOM 5209 O O . SER A 1 668 ? 17.205 19.957 -3.267 1.00 68.75 668 SER A O 1
ATOM 5211 N N . GLY A 1 669 ? 18.943 18.534 -3.133 1.00 77.50 669 GLY A N 1
ATOM 5212 C CA . GLY A 1 669 ? 18.925 18.346 -1.679 1.00 77.50 669 GLY A CA 1
ATOM 5213 C C . GLY A 1 669 ? 17.537 18.067 -1.084 1.00 77.50 669 GLY A C 1
ATOM 5214 O O . GLY A 1 669 ? 16.920 17.034 -1.342 1.00 77.50 669 GLY A O 1
ATOM 5215 N N . PHE A 1 670 ? 17.049 18.999 -0.258 1.00 76.88 670 PHE A N 1
ATOM 5216 C CA . PHE A 1 670 ? 15.785 18.869 0.477 1.00 76.88 670 PHE A CA 1
ATOM 5217 C C . PHE A 1 670 ? 14.568 18.622 -0.429 1.00 76.88 670 PHE A C 1
ATOM 5219 O O . PHE A 1 670 ? 13.689 17.843 -0.060 1.00 76.88 670 PHE A O 1
ATOM 5226 N N . TYR A 1 671 ? 14.510 19.246 -1.610 1.00 79.81 671 TYR A N 1
ATOM 5227 C CA . TYR A 1 671 ? 13.361 19.091 -2.508 1.00 79.81 671 TYR A CA 1
ATOM 5228 C C . TYR A 1 671 ? 13.283 17.690 -3.117 1.00 79.81 671 TYR A C 1
ATOM 5230 O O . TYR A 1 671 ? 12.189 17.141 -3.209 1.00 79.81 671 TYR A O 1
ATOM 5238 N N . LEU A 1 672 ? 14.430 17.078 -3.433 1.00 81.56 672 LEU A N 1
ATOM 5239 C CA . LEU A 1 672 ? 14.496 15.696 -3.909 1.00 81.56 672 LEU A CA 1
ATOM 5240 C C . LEU A 1 672 ? 14.052 14.705 -2.821 1.00 81.56 672 LEU A C 1
ATOM 5242 O O . LEU A 1 672 ? 13.255 13.807 -3.090 1.00 81.56 672 LEU A O 1
ATOM 5246 N N . LEU A 1 673 ? 14.494 14.909 -1.572 1.00 81.75 673 LEU A N 1
ATOM 5247 C CA . LEU A 1 673 ? 14.038 14.105 -0.433 1.00 81.75 673 LEU A CA 1
ATOM 5248 C C . LEU A 1 673 ? 12.525 14.252 -0.205 1.00 81.75 673 LEU A C 1
ATOM 5250 O O . LEU A 1 673 ? 11.837 13.255 0.007 1.00 81.75 673 LEU A O 1
ATOM 5254 N N . PHE A 1 674 ? 11.989 15.474 -0.270 1.00 84.50 674 PHE A N 1
ATOM 5255 C CA . PHE A 1 674 ? 10.554 15.713 -0.100 1.00 84.50 674 PHE A CA 1
ATOM 5256 C C . PHE A 1 674 ? 9.726 15.106 -1.245 1.00 84.50 674 PHE A C 1
ATOM 5258 O O . PHE A 1 674 ? 8.704 14.479 -0.976 1.00 84.50 674 PHE A O 1
ATOM 5265 N N . ALA A 1 675 ? 10.193 15.195 -2.495 1.00 87.62 675 ALA A N 1
ATOM 5266 C CA . ALA A 1 675 ? 9.578 14.513 -3.634 1.00 87.62 675 ALA A CA 1
ATOM 5267 C C . ALA A 1 675 ? 9.560 12.984 -3.439 1.00 87.62 675 ALA A C 1
ATOM 5269 O O . ALA A 1 675 ? 8.515 12.354 -3.602 1.00 87.62 675 ALA A O 1
ATOM 5270 N N . GLY A 1 676 ? 10.677 12.391 -2.998 1.00 87.25 676 GLY A N 1
ATOM 5271 C CA . GLY A 1 676 ? 10.754 10.965 -2.659 1.00 87.25 676 GLY A CA 1
ATOM 5272 C C . GLY A 1 676 ? 9.794 10.560 -1.534 1.00 87.25 676 GLY A C 1
ATOM 5273 O O . GLY A 1 676 ? 9.139 9.522 -1.625 1.00 87.25 676 GLY A O 1
ATOM 5274 N N . LEU A 1 677 ? 9.635 11.404 -0.507 1.00 88.50 677 LEU A N 1
ATOM 5275 C CA . LEU A 1 677 ? 8.643 11.200 0.554 1.00 88.50 677 LEU A CA 1
ATOM 5276 C C . LEU A 1 677 ? 7.199 11.288 0.037 1.00 88.50 677 LEU A C 1
ATOM 5278 O O . LEU A 1 677 ? 6.363 10.526 0.513 1.00 88.50 677 LEU A O 1
ATOM 5282 N N . LEU A 1 678 ? 6.892 12.158 -0.932 1.00 92.56 678 LEU A N 1
ATOM 5283 C CA . LEU A 1 678 ? 5.559 12.238 -1.545 1.00 92.56 678 LEU A CA 1
ATOM 5284 C C . LEU A 1 678 ? 5.241 11.011 -2.415 1.00 92.56 678 LEU A C 1
ATOM 5286 O O . LEU A 1 678 ? 4.151 10.456 -2.281 1.00 92.56 678 LEU A O 1
ATOM 5290 N N . VAL A 1 679 ? 6.185 10.535 -3.237 1.00 92.38 679 VAL A N 1
ATOM 5291 C CA . VAL A 1 679 ? 6.031 9.281 -4.010 1.00 92.38 679 VAL A CA 1
ATOM 5292 C C . VAL A 1 679 ? 5.878 8.082 -3.068 1.00 92.38 679 VAL A C 1
ATOM 5294 O O . VAL A 1 679 ? 4.978 7.259 -3.236 1.00 92.38 679 VAL A O 1
ATOM 5297 N N . GLY A 1 680 ? 6.697 8.016 -2.013 1.00 91.62 680 GLY A N 1
ATOM 5298 C CA . GLY A 1 680 ? 6.565 7.004 -0.967 1.00 91.62 680 GLY A CA 1
ATOM 5299 C C . GLY A 1 680 ? 5.221 7.081 -0.238 1.00 91.62 680 GLY A C 1
ATOM 5300 O O . GLY A 1 680 ? 4.607 6.050 0.016 1.00 91.62 680 GLY A O 1
ATOM 5301 N N . PHE A 1 681 ? 4.720 8.281 0.064 1.00 92.69 681 PHE A N 1
ATOM 5302 C CA . PHE A 1 681 ? 3.439 8.469 0.748 1.00 92.69 681 PHE A CA 1
ATOM 5303 C C . PHE A 1 681 ? 2.231 8.151 -0.140 1.00 92.69 681 PHE A C 1
ATOM 5305 O O . PHE A 1 681 ? 1.256 7.601 0.364 1.00 92.69 681 PHE A O 1
ATOM 5312 N N . ASN A 1 682 ? 2.314 8.415 -1.446 1.00 94.00 682 ASN A N 1
ATOM 5313 C CA . ASN A 1 682 ? 1.351 7.952 -2.446 1.00 94.00 682 ASN A CA 1
ATOM 5314 C C . ASN A 1 682 ? 1.245 6.412 -2.410 1.00 94.00 682 ASN A C 1
ATOM 5316 O O . ASN A 1 682 ? 0.196 5.876 -2.061 1.00 94.00 682 ASN A O 1
ATOM 5320 N N . MET A 1 683 ? 2.371 5.715 -2.608 1.00 91.94 683 MET A N 1
ATOM 5321 C CA . MET A 1 683 ? 2.454 4.247 -2.624 1.00 91.94 683 MET A CA 1
ATOM 5322 C C . MET A 1 683 ? 2.097 3.571 -1.283 1.00 91.94 683 MET A C 1
ATOM 5324 O O . MET A 1 683 ? 1.522 2.482 -1.274 1.00 91.94 683 MET A O 1
ATOM 5328 N N . LEU A 1 684 ? 2.490 4.163 -0.148 1.00 91.81 684 LEU A N 1
ATOM 5329 C CA . LEU A 1 684 ? 2.466 3.529 1.185 1.00 91.81 684 LEU A CA 1
ATOM 5330 C C . LEU A 1 684 ? 1.422 4.148 2.132 1.00 91.81 684 LEU A C 1
ATOM 5332 O O . LEU A 1 684 ? 1.338 3.777 3.308 1.00 91.81 684 LEU A O 1
ATOM 5336 N N . GLY A 1 685 ? 0.611 5.091 1.642 1.00 92.19 685 GLY A N 1
ATOM 5337 C CA . GLY A 1 685 ? -0.351 5.852 2.442 1.00 92.19 685 GLY A CA 1
ATOM 5338 C C . GLY A 1 685 ? -1.380 4.974 3.158 1.00 92.19 685 GLY A C 1
ATOM 5339 O O . GLY A 1 685 ? -1.731 5.245 4.308 1.00 92.19 685 GLY A O 1
ATOM 5340 N N . SER A 1 686 ? -1.800 3.866 2.541 1.00 92.25 686 SER A N 1
ATOM 5341 C CA . SER A 1 686 ? -2.695 2.871 3.149 1.00 92.25 686 SER A CA 1
ATOM 5342 C C . SER A 1 686 ? -2.101 2.201 4.393 1.00 92.25 686 SER A C 1
ATOM 5344 O O . SER A 1 686 ? -2.806 1.971 5.378 1.00 92.25 686 SER A O 1
ATOM 5346 N N . GLN A 1 687 ? -0.805 1.900 4.373 1.00 91.06 687 GLN A N 1
ATOM 5347 C CA . GLN A 1 687 ? -0.072 1.257 5.460 1.00 91.06 687 GLN A CA 1
ATOM 5348 C C . GLN A 1 687 ? 0.161 2.263 6.594 1.00 91.06 687 GLN A C 1
ATOM 5350 O O . GLN A 1 687 ? -0.061 1.925 7.757 1.00 91.06 687 GLN A O 1
ATOM 5355 N N . VAL A 1 688 ? 0.495 3.519 6.264 1.00 91.38 688 VAL A N 1
ATOM 5356 C CA . VAL A 1 688 ? 0.611 4.619 7.241 1.00 91.38 688 VAL A CA 1
ATOM 5357 C C . VAL A 1 688 ? -0.719 4.872 7.957 1.00 91.38 688 VAL A C 1
ATOM 5359 O O . VAL A 1 688 ? -0.766 4.852 9.189 1.00 91.38 688 VAL A O 1
ATOM 5362 N N . LEU A 1 689 ? -1.805 5.093 7.204 1.00 91.50 689 LEU A N 1
ATOM 5363 C CA . LEU A 1 689 ? -3.111 5.443 7.769 1.00 91.50 689 LEU A CA 1
ATOM 5364 C C . LEU A 1 689 ? -3.682 4.325 8.644 1.00 91.50 689 LEU A C 1
ATOM 5366 O O . LEU A 1 689 ? -4.199 4.606 9.722 1.00 91.50 689 LEU A O 1
ATOM 5370 N N . LEU A 1 690 ? -3.578 3.062 8.225 1.00 90.00 690 LEU A N 1
ATOM 5371 C CA . LEU A 1 690 ? -4.139 1.946 8.992 1.00 90.00 690 LEU A CA 1
ATOM 5372 C C . LEU A 1 690 ? -3.201 1.472 10.110 1.00 90.00 690 LEU A C 1
ATOM 5374 O O . LEU A 1 690 ? -3.694 1.067 11.160 1.00 90.00 690 LEU A O 1
ATOM 5378 N N . GLY A 1 691 ? -1.879 1.604 9.968 1.00 86.06 691 GLY A N 1
ATOM 5379 C CA . GLY A 1 691 ? -0.935 1.356 11.063 1.00 86.06 691 GLY A CA 1
ATOM 5380 C C . GLY A 1 691 ? -1.085 2.358 12.215 1.00 86.06 691 GLY A C 1
ATOM 5381 O O . GLY A 1 691 ? -1.170 1.951 13.374 1.00 86.06 691 GLY A O 1
ATOM 5382 N N . LEU A 1 692 ? -1.236 3.654 11.908 1.00 85.31 692 LEU A N 1
ATOM 5383 C CA . LEU A 1 692 ? -1.614 4.681 12.895 1.00 85.31 692 LEU A CA 1
ATOM 5384 C C . LEU A 1 692 ? -3.074 4.534 13.360 1.00 85.31 692 LEU A C 1
ATOM 5386 O O . LEU A 1 692 ? -3.407 4.829 14.508 1.00 85.31 692 LEU A O 1
ATOM 5390 N N . GLY A 1 693 ? -3.955 4.064 12.476 1.00 78.44 693 GLY A N 1
ATOM 5391 C CA . GLY A 1 693 ? -5.377 3.846 12.739 1.00 78.44 693 GLY A CA 1
ATOM 5392 C C . GLY A 1 693 ? -5.695 2.641 13.625 1.00 78.44 693 GLY A C 1
ATOM 5393 O O . GLY A 1 693 ? -6.799 2.579 14.156 1.00 78.44 693 GLY A O 1
ATOM 5394 N N . LEU A 1 694 ? -4.740 1.731 13.847 1.00 70.88 694 LEU A N 1
ATOM 5395 C CA . LEU A 1 694 ? -4.921 0.495 1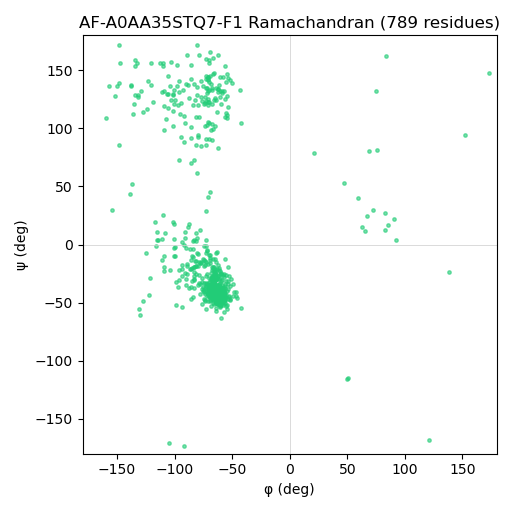4.619 1.00 70.88 694 LEU A CA 1
ATOM 5396 C C . LEU A 1 694 ? -5.185 0.730 16.119 1.00 70.88 694 LEU A C 1
ATOM 5398 O O . LEU A 1 694 ? -5.931 -0.019 16.748 1.00 70.88 694 LEU A O 1
ATOM 5402 N N . LEU A 1 695 ? -4.570 1.747 16.730 1.00 62.28 695 LEU A N 1
ATOM 5403 C CA . LEU A 1 695 ? -4.687 1.980 18.180 1.00 62.28 695 LEU A CA 1
ATOM 5404 C C . LEU A 1 695 ? -5.876 2.872 18.591 1.00 62.28 695 LEU A C 1
ATOM 5406 O O . LEU A 1 695 ? -6.408 2.674 19.682 1.00 62.28 695 LEU A O 1
ATOM 5410 N N . PRO A 1 696 ? -6.403 3.770 17.739 1.00 59.59 696 PRO A N 1
ATOM 5411 C CA . PRO A 1 696 ? -7.740 4.353 17.905 1.00 59.59 696 PRO A CA 1
ATOM 5412 C C . PRO A 1 696 ? -8.894 3.343 18.001 1.00 59.59 696 PRO A C 1
ATOM 5414 O O . PRO A 1 696 ? -9.993 3.736 18.393 1.00 59.59 696 PRO A O 1
ATOM 5417 N N . LEU A 1 697 ? -8.649 2.063 17.685 1.00 58.88 697 LEU A N 1
ATOM 5418 C CA . LEU A 1 697 ? -9.606 0.953 17.808 1.00 58.88 697 LEU A CA 1
ATOM 5419 C C . LEU A 1 697 ? -9.647 0.332 19.210 1.00 58.88 697 LEU A C 1
ATOM 5421 O O . LEU A 1 697 ? -10.556 -0.432 19.533 1.00 58.88 697 LEU A O 1
ATOM 5425 N N . LEU A 1 698 ? -8.699 0.703 20.072 1.00 54.41 698 LEU A N 1
ATOM 5426 C CA . LEU A 1 698 ? -8.623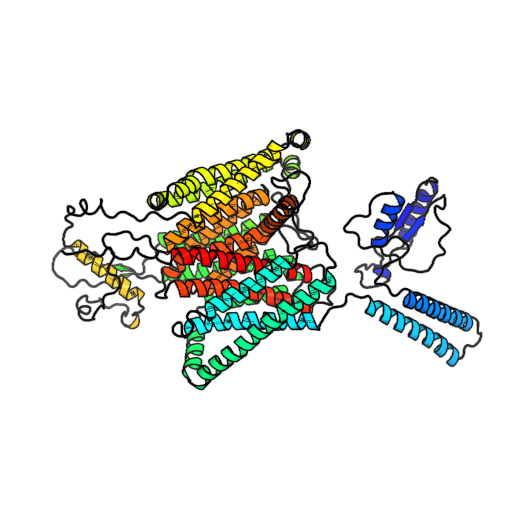 0.274 21.466 1.00 54.41 698 LEU A CA 1
ATOM 5427 C C . LEU A 1 698 ? -9.922 0.463 22.295 1.00 54.41 698 LEU A C 1
ATOM 5429 O O . LEU A 1 698 ? -10.141 -0.350 23.190 1.00 54.41 698 LEU A O 1
ATOM 5433 N N . PRO A 1 699 ? -10.819 1.450 22.049 1.00 51.59 699 PRO A N 1
ATOM 5434 C CA . PRO A 1 699 ? -12.111 1.515 22.736 1.00 51.59 699 PRO A CA 1
ATOM 5435 C C . PRO A 1 699 ? -12.974 0.261 22.545 1.00 51.59 699 PRO A C 1
ATOM 5437 O O . PRO A 1 699 ? -13.609 -0.163 23.506 1.00 51.59 699 PRO A O 1
ATOM 5440 N N . LEU A 1 700 ? -12.969 -0.347 21.349 1.00 47.97 700 LEU A N 1
ATOM 5441 C CA . LEU A 1 700 ? -13.739 -1.566 21.076 1.00 47.97 700 LEU A CA 1
ATOM 5442 C C . LEU A 1 700 ? -13.223 -2.722 21.937 1.00 47.97 700 LEU A C 1
ATOM 5444 O O . LEU A 1 700 ? -13.983 -3.378 22.643 1.00 47.97 700 LEU A O 1
ATOM 5448 N N . SER A 1 701 ? -11.905 -2.929 21.934 1.00 44.56 701 SER A N 1
ATOM 5449 C CA . SER A 1 701 ? -11.279 -4.037 22.657 1.00 44.56 701 SER A CA 1
ATOM 5450 C C . SER A 1 701 ? -11.291 -3.846 24.183 1.00 44.56 701 SER A C 1
ATOM 5452 O O . SER A 1 701 ? -11.308 -4.825 24.933 1.00 44.56 701 SER A O 1
ATOM 5454 N N . LEU A 1 702 ? -11.345 -2.599 24.667 1.00 45.81 702 LEU A N 1
ATOM 5455 C CA . LEU A 1 702 ? -11.482 -2.273 26.092 1.00 45.81 702 LEU A CA 1
ATOM 5456 C C . LEU A 1 702 ? -12.921 -2.297 26.615 1.00 45.81 702 LEU A C 1
ATOM 5458 O O . LEU A 1 702 ? -13.096 -2.404 27.826 1.00 45.81 702 LEU A O 1
ATOM 5462 N N . SER A 1 703 ? -13.943 -2.213 25.758 1.00 44.62 703 SER A N 1
ATOM 5463 C CA . SER A 1 703 ? -15.340 -2.240 26.219 1.00 44.62 703 SER A CA 1
ATOM 5464 C C . SER A 1 703 ? -15.774 -3.610 26.765 1.00 44.62 703 SER A C 1
ATOM 5466 O O . SER A 1 703 ? -16.835 -3.704 27.378 1.00 44.62 703 SER A O 1
ATOM 5468 N N . VAL A 1 704 ? -14.968 -4.657 26.550 1.00 42.50 704 VAL A N 1
ATOM 5469 C CA . VAL A 1 704 ? -15.273 -6.047 26.936 1.00 42.50 704 VAL A CA 1
ATOM 5470 C C . VAL A 1 704 ? -14.231 -6.645 27.896 1.00 42.50 704 VAL A C 1
ATOM 5472 O O . VAL A 1 704 ? -14.556 -7.520 28.698 1.00 42.50 704 VAL A O 1
ATOM 5475 N N . SER A 1 705 ? -12.969 -6.203 27.849 1.00 43.66 705 SER A N 1
ATOM 5476 C CA . SER A 1 705 ? -11.877 -6.916 28.523 1.00 43.66 705 SER A CA 1
ATOM 5477 C C . SER A 1 705 ? -11.510 -6.380 29.913 1.00 43.66 705 SER A C 1
ATOM 5479 O O . SER A 1 705 ? -11.183 -5.207 30.081 1.00 43.66 705 SER A O 1
ATOM 5481 N N . LYS A 1 706 ? -11.405 -7.289 30.896 1.00 47.62 706 LYS A N 1
ATOM 5482 C CA . LYS A 1 706 ? -10.795 -7.029 32.220 1.00 47.62 706 LYS A CA 1
ATOM 5483 C C . LYS A 1 706 ? -9.259 -6.882 32.172 1.00 47.62 706 LYS A C 1
ATOM 5485 O O . LYS A 1 706 ? -8.642 -6.603 33.198 1.00 47.62 706 LYS A O 1
ATOM 5490 N N . THR A 1 707 ? -8.611 -7.109 31.024 1.00 51.69 707 THR A N 1
ATOM 5491 C CA . THR A 1 707 ? -7.141 -7.045 30.899 1.00 51.69 707 THR A CA 1
ATOM 5492 C C . THR A 1 707 ? -6.606 -5.613 31.002 1.00 51.69 707 THR A C 1
ATOM 5494 O O . THR A 1 707 ? -7.207 -4.708 30.420 1.00 51.69 707 THR A O 1
ATOM 5497 N N . PRO A 1 708 ? -5.428 -5.384 31.615 1.00 54.75 708 PRO A N 1
ATOM 5498 C CA . PRO A 1 708 ? -4.831 -4.052 31.687 1.00 54.75 708 PRO A CA 1
ATOM 5499 C C . PRO A 1 708 ? -4.543 -3.488 30.288 1.00 54.75 708 PRO A C 1
ATOM 5501 O O . PRO A 1 708 ? -3.917 -4.152 29.458 1.00 54.75 708 PRO A O 1
ATOM 5504 N N . THR A 1 709 ? -4.943 -2.234 30.051 1.00 63.41 709 THR A N 1
ATOM 5505 C CA . THR A 1 709 ? -4.919 -1.574 28.731 1.00 63.41 709 THR A CA 1
ATOM 5506 C C . THR A 1 709 ? -3.594 -1.713 27.982 1.00 63.41 709 THR A C 1
ATOM 5508 O O . THR A 1 709 ? -3.587 -1.991 26.786 1.00 63.41 709 THR A O 1
ATOM 5511 N N . ASN A 1 710 ? -2.468 -1.590 28.687 1.00 63.50 710 ASN A N 1
ATOM 5512 C CA . ASN A 1 710 ? -1.132 -1.676 28.093 1.00 63.50 710 ASN A CA 1
ATOM 5513 C C . ASN A 1 710 ? -0.801 -3.063 27.511 1.00 63.50 710 ASN A C 1
ATOM 5515 O O . ASN A 1 710 ? -0.037 -3.140 26.552 1.00 63.50 710 ASN A O 1
ATOM 5519 N N . ARG A 1 711 ? -1.352 -4.150 28.076 1.00 65.81 711 ARG A N 1
ATOM 5520 C CA . ARG A 1 711 ? -1.158 -5.515 27.556 1.00 65.81 711 ARG A CA 1
ATOM 5521 C C . ARG A 1 711 ? -1.966 -5.703 26.278 1.00 65.81 711 ARG A C 1
ATOM 5523 O O . ARG A 1 711 ? -1.397 -6.084 25.268 1.00 65.81 711 ARG A O 1
ATOM 5530 N N . LEU A 1 712 ? -3.243 -5.326 26.296 1.00 69.94 712 LEU A N 1
ATOM 5531 C CA . LEU A 1 712 ? -4.131 -5.407 25.132 1.00 69.94 712 LEU A CA 1
ATOM 5532 C C . LEU A 1 712 ? -3.616 -4.590 23.932 1.00 69.94 712 LEU A C 1
ATOM 5534 O O . LEU A 1 712 ? -3.624 -5.076 22.799 1.00 69.94 712 LEU A O 1
ATOM 5538 N N . LEU A 1 713 ? -3.117 -3.378 24.199 1.00 70.69 713 LEU A N 1
ATOM 5539 C CA . LEU A 1 713 ? -2.488 -2.501 23.211 1.00 70.69 713 LEU A CA 1
ATOM 5540 C C . LEU A 1 713 ? -1.279 -3.175 22.539 1.00 70.69 713 LEU A C 1
ATOM 5542 O O . LEU A 1 713 ? -1.194 -3.221 21.313 1.00 70.69 713 LEU A O 1
ATOM 5546 N N . LEU A 1 714 ? -0.369 -3.732 23.347 1.00 71.56 714 LEU A N 1
ATOM 5547 C CA . LEU A 1 714 ? 0.838 -4.404 22.867 1.00 71.56 714 LEU A CA 1
ATOM 5548 C C . LEU A 1 714 ? 0.514 -5.704 22.114 1.00 71.56 714 LEU A C 1
ATOM 5550 O O . LEU A 1 714 ? 1.067 -5.930 21.044 1.00 71.56 714 LEU A O 1
ATOM 5554 N N . THR A 1 715 ? -0.411 -6.523 22.621 1.00 74.06 715 THR A N 1
ATOM 5555 C CA . THR A 1 715 ? -0.850 -7.768 21.969 1.00 74.06 715 THR A CA 1
ATOM 5556 C C . THR A 1 715 ? -1.462 -7.496 20.592 1.00 74.06 715 THR A C 1
ATOM 5558 O O . THR A 1 715 ? -1.123 -8.181 19.630 1.00 74.06 715 THR A O 1
ATOM 5561 N N . THR A 1 716 ? -2.312 -6.469 20.466 1.00 77.25 716 THR A N 1
ATOM 5562 C CA . THR A 1 716 ? -2.931 -6.089 19.180 1.00 77.25 716 THR A CA 1
ATOM 5563 C C . THR A 1 716 ? -1.882 -5.583 18.183 1.00 77.25 716 THR A C 1
ATOM 5565 O O . THR A 1 716 ? -1.883 -5.995 17.024 1.00 77.25 716 THR A O 1
ATOM 5568 N N . ALA A 1 717 ? -0.944 -4.744 18.637 1.00 76.44 717 ALA A N 1
ATOM 5569 C CA . ALA A 1 717 ? 0.156 -4.246 17.811 1.00 76.44 717 ALA A CA 1
ATOM 5570 C C . ALA A 1 717 ? 1.079 -5.376 17.314 1.00 76.44 717 ALA A C 1
ATOM 5572 O O . ALA A 1 717 ? 1.383 -5.440 16.124 1.00 76.44 717 ALA A O 1
ATOM 5573 N N . LEU A 1 718 ? 1.474 -6.297 18.201 1.00 75.50 718 LEU A N 1
ATOM 5574 C CA . LEU A 1 718 ? 2.311 -7.451 17.857 1.00 75.50 718 LEU A CA 1
ATOM 5575 C C . LEU A 1 718 ? 1.604 -8.427 16.910 1.00 75.50 718 LEU A C 1
ATOM 5577 O O . LEU A 1 718 ? 2.242 -8.950 16.004 1.00 75.50 718 LEU A O 1
ATOM 5581 N N . GLN A 1 719 ? 0.295 -8.646 17.061 1.00 83.62 719 GLN A N 1
ATOM 5582 C CA . GLN A 1 719 ? -0.477 -9.464 16.119 1.00 83.62 719 GLN A CA 1
ATOM 5583 C C . GLN A 1 719 ? -0.562 -8.826 14.725 1.00 83.62 719 GLN A C 1
ATOM 5585 O O . GLN A 1 719 ? -0.469 -9.539 13.727 1.00 83.62 719 GLN A O 1
ATOM 5590 N N . TYR A 1 720 ? -0.717 -7.501 14.636 1.00 85.44 720 TYR A N 1
ATOM 5591 C CA . TYR A 1 720 ? -0.756 -6.796 13.349 1.00 85.44 720 TYR A CA 1
ATOM 5592 C C . TYR A 1 720 ? 0.607 -6.802 12.651 1.00 85.44 720 TYR A C 1
ATOM 5594 O O . TYR A 1 720 ? 0.686 -7.072 11.453 1.00 85.44 720 TYR A O 1
ATOM 5602 N N . ILE A 1 721 ? 1.683 -6.613 13.418 1.00 80.81 721 ILE A N 1
ATOM 5603 C CA . ILE A 1 721 ? 3.056 -6.846 12.957 1.00 80.81 721 ILE A CA 1
ATOM 5604 C C . ILE A 1 721 ? 3.221 -8.290 12.464 1.00 80.81 721 ILE A C 1
ATOM 5606 O O . ILE A 1 721 ? 3.679 -8.491 11.345 1.00 80.81 721 ILE A O 1
ATOM 5610 N N . LEU A 1 722 ? 2.789 -9.291 13.238 1.00 82.62 722 LEU A N 1
ATOM 5611 C CA . LEU A 1 722 ? 2.909 -10.707 12.880 1.00 82.62 722 LEU A CA 1
ATOM 5612 C C . LEU A 1 722 ? 2.177 -11.055 11.573 1.00 82.62 722 LEU A C 1
ATOM 5614 O O . LEU A 1 722 ? 2.722 -11.809 10.771 1.00 82.62 722 LEU A O 1
ATOM 5618 N N . PHE A 1 723 ? 0.985 -10.496 11.333 1.00 90.00 723 PHE A N 1
ATOM 5619 C CA . PHE A 1 723 ? 0.241 -10.691 10.082 1.00 90.00 723 PHE A CA 1
ATOM 5620 C C . PHE A 1 723 ? 1.046 -10.226 8.858 1.00 90.00 723 PHE A C 1
ATOM 5622 O O . PHE A 1 723 ? 1.189 -10.975 7.890 1.00 90.00 723 PHE A O 1
ATOM 5629 N N . HIS A 1 724 ? 1.612 -9.016 8.906 1.00 87.12 724 HIS A N 1
ATOM 5630 C CA . HIS A 1 724 ? 2.419 -8.497 7.798 1.00 87.12 724 HIS A CA 1
ATOM 5631 C C . HIS A 1 724 ? 3.771 -9.210 7.696 1.00 87.12 724 HIS A C 1
ATOM 5633 O O . HIS A 1 724 ? 4.143 -9.615 6.599 1.00 87.12 724 HIS A O 1
ATOM 5639 N N . SER A 1 725 ? 4.455 -9.487 8.813 1.00 84.12 725 SER A N 1
ATOM 5640 C CA . SER A 1 725 ? 5.703 -10.267 8.810 1.00 84.12 725 SER A CA 1
ATOM 5641 C C . SER A 1 725 ? 5.500 -11.666 8.219 1.00 84.12 725 SER A C 1
ATOM 5643 O O . SER A 1 725 ? 6.360 -12.156 7.494 1.00 84.12 725 SER A O 1
ATOM 5645 N N . PHE A 1 726 ? 4.354 -12.310 8.460 1.00 88.38 726 PHE A N 1
ATOM 5646 C CA . PHE A 1 726 ? 4.020 -13.589 7.832 1.00 88.38 726 PHE A CA 1
ATOM 5647 C C . PHE A 1 726 ? 3.875 -13.463 6.304 1.00 88.38 726 PHE A C 1
ATOM 5649 O O . PHE A 1 726 ? 4.447 -14.277 5.577 1.00 88.38 726 PHE A O 1
ATOM 5656 N N . LYS A 1 727 ? 3.191 -12.423 5.795 1.00 89.50 727 LYS A N 1
ATOM 5657 C CA . LYS A 1 727 ? 3.103 -12.151 4.344 1.00 89.50 727 LYS A CA 1
ATOM 5658 C C . LYS A 1 727 ? 4.484 -11.914 3.721 1.00 89.50 727 LYS A C 1
ATOM 5660 O O . LYS A 1 727 ? 4.798 -12.517 2.690 1.00 89.50 727 LYS A O 1
ATOM 5665 N N . THR A 1 728 ? 5.335 -11.116 4.368 1.00 89.62 728 THR A N 1
ATOM 5666 C CA . THR A 1 728 ? 6.714 -10.884 3.914 1.00 89.62 728 THR A CA 1
ATOM 5667 C C . THR A 1 728 ? 7.526 -12.181 3.910 1.00 89.62 728 THR A C 1
ATOM 5669 O O . THR A 1 728 ? 8.190 -12.462 2.916 1.00 89.62 728 THR A O 1
ATOM 5672 N N . LEU A 1 729 ? 7.416 -13.028 4.944 1.00 86.81 729 LEU A N 1
ATOM 5673 C CA . LEU A 1 729 ? 8.124 -14.314 5.014 1.00 86.81 729 LEU A CA 1
ATOM 5674 C C . LEU A 1 729 ? 7.704 -15.254 3.877 1.00 86.81 729 LEU A C 1
ATOM 5676 O O . LEU A 1 729 ? 8.562 -15.830 3.214 1.00 86.81 729 LEU A O 1
ATOM 5680 N N . MET A 1 730 ? 6.401 -15.387 3.617 1.00 91.56 730 MET A N 1
ATOM 5681 C CA . MET A 1 730 ? 5.903 -16.216 2.510 1.00 91.56 730 MET A CA 1
ATOM 5682 C C . MET A 1 730 ? 6.370 -15.685 1.146 1.00 91.56 730 MET A C 1
ATOM 5684 O O . MET A 1 730 ? 6.703 -16.470 0.256 1.00 91.56 730 MET A O 1
ATOM 5688 N N . THR A 1 731 ? 6.485 -14.363 1.000 1.00 91.00 731 THR A N 1
ATOM 5689 C CA . THR A 1 731 ? 7.022 -13.724 -0.213 1.00 91.00 731 THR A CA 1
ATOM 5690 C C . THR A 1 731 ? 8.531 -13.951 -0.358 1.00 91.00 731 THR A C 1
ATOM 5692 O O . THR A 1 731 ? 8.986 -14.287 -1.448 1.00 91.00 731 THR A O 1
ATOM 5695 N N . MET A 1 732 ? 9.308 -13.856 0.729 1.00 89.69 732 MET A N 1
ATOM 5696 C CA . MET A 1 732 ? 10.746 -14.177 0.755 1.00 89.69 732 MET A CA 1
ATOM 5697 C C . MET A 1 732 ? 11.009 -15.645 0.404 1.00 89.69 732 MET A C 1
ATOM 5699 O O . MET A 1 732 ? 11.863 -15.936 -0.432 1.00 89.69 732 MET A O 1
ATOM 5703 N N . LEU A 1 733 ? 10.256 -16.568 1.012 1.00 91.25 733 LEU A N 1
ATOM 5704 C CA . LEU A 1 733 ? 10.326 -17.999 0.712 1.00 91.25 733 LEU A CA 1
ATOM 5705 C C . LEU A 1 733 ? 9.989 -18.262 -0.757 1.00 91.25 733 LEU A C 1
ATOM 5707 O O . LEU A 1 733 ? 10.744 -18.952 -1.438 1.00 91.25 733 LEU A O 1
ATOM 5711 N N . THR A 1 734 ? 8.911 -17.662 -1.268 1.00 91.06 734 THR A N 1
ATOM 5712 C CA . THR A 1 734 ? 8.529 -17.793 -2.680 1.00 91.06 734 THR A CA 1
ATOM 5713 C C . THR A 1 734 ? 9.614 -17.257 -3.604 1.00 91.06 734 THR A C 1
ATOM 5715 O O . THR A 1 734 ? 10.028 -17.972 -4.508 1.00 91.06 734 THR A O 1
ATOM 5718 N N . ALA A 1 735 ? 10.111 -16.038 -3.383 1.00 90.31 735 ALA A N 1
ATOM 5719 C CA . ALA A 1 735 ? 11.142 -15.436 -4.225 1.00 90.31 735 ALA A CA 1
ATOM 5720 C C . ALA A 1 735 ? 12.456 -16.238 -4.195 1.00 90.31 735 ALA A C 1
ATOM 5722 O O . ALA A 1 735 ? 13.098 -16.383 -5.230 1.00 90.31 735 ALA A O 1
ATOM 5723 N N . SER A 1 736 ? 12.823 -16.822 -3.047 1.00 89.81 736 SER A N 1
ATOM 5724 C CA . SER A 1 736 ? 13.976 -17.726 -2.921 1.00 89.81 736 SER A CA 1
ATOM 5725 C C . SER A 1 736 ? 13.776 -19.039 -3.693 1.00 89.81 736 SER A C 1
ATOM 5727 O O . SER A 1 736 ? 14.643 -19.446 -4.473 1.00 89.81 736 SER A O 1
ATOM 5729 N N . LEU A 1 737 ? 12.617 -19.690 -3.545 1.00 89.69 737 LEU A N 1
ATOM 5730 C CA . LEU A 1 737 ? 12.284 -20.928 -4.261 1.00 89.69 737 LEU A CA 1
ATOM 5731 C C . LEU A 1 737 ? 12.185 -20.697 -5.778 1.00 89.69 737 LEU A C 1
ATOM 5733 O O . LEU A 1 737 ? 12.763 -21.449 -6.560 1.00 89.69 737 LEU A O 1
ATOM 5737 N N . GLN A 1 738 ? 11.520 -19.616 -6.185 1.00 87.06 738 GLN A N 1
ATOM 5738 C CA . GLN A 1 738 ? 11.278 -19.226 -7.575 1.00 87.06 738 GLN A CA 1
ATOM 5739 C C . GLN A 1 738 ? 12.398 -18.352 -8.165 1.00 87.06 738 GLN A C 1
ATOM 5741 O O . GLN A 1 738 ? 12.212 -17.761 -9.226 1.00 87.06 738 GLN A O 1
ATOM 5746 N N . ARG A 1 739 ? 13.583 -18.264 -7.539 1.00 85.81 739 ARG A N 1
ATOM 5747 C CA . ARG A 1 739 ? 14.661 -17.367 -8.009 1.00 85.81 739 ARG A CA 1
ATOM 5748 C C . ARG A 1 739 ? 15.152 -17.659 -9.432 1.00 85.81 739 ARG A C 1
ATOM 5750 O O . ARG A 1 739 ? 15.647 -16.769 -10.105 1.00 85.81 739 ARG A O 1
ATOM 5757 N N . ARG A 1 740 ? 14.979 -18.897 -9.909 1.00 81.88 740 ARG A N 1
ATOM 5758 C CA . ARG A 1 740 ? 15.310 -19.327 -11.284 1.00 81.88 740 ARG A CA 1
ATOM 5759 C C . ARG A 1 740 ? 14.093 -19.401 -12.220 1.00 81.88 740 ARG A C 1
ATOM 5761 O O . ARG A 1 740 ? 14.222 -19.866 -13.345 1.00 81.88 740 ARG A O 1
ATOM 5768 N N . HIS A 1 741 ? 12.915 -18.984 -11.759 1.00 83.31 741 HIS A N 1
ATOM 5769 C CA . HIS A 1 741 ? 11.694 -18.948 -12.560 1.00 83.31 741 HIS A CA 1
ATOM 5770 C C . HIS A 1 741 ? 11.718 -17.736 -13.503 1.00 83.31 741 HIS A C 1
ATOM 5772 O O . HIS A 1 741 ? 12.101 -16.648 -13.081 1.00 83.31 741 HIS A O 1
ATOM 5778 N N . LEU A 1 742 ? 11.237 -17.883 -14.744 1.00 81.62 742 LEU A N 1
ATOM 5779 C CA . LEU A 1 742 ? 11.231 -16.818 -15.766 1.00 81.62 742 LEU A CA 1
ATOM 5780 C C . LEU A 1 742 ? 10.659 -15.485 -15.236 1.00 81.62 742 LEU A C 1
ATOM 5782 O O . LEU A 1 742 ? 11.242 -14.419 -15.398 1.00 81.62 742 LEU A O 1
ATOM 5786 N N . MET A 1 743 ? 9.549 -15.569 -14.499 1.00 82.69 743 MET A N 1
ATOM 5787 C CA . MET A 1 743 ? 8.861 -14.424 -13.883 1.00 82.69 743 MET A CA 1
ATOM 5788 C C . MET A 1 743 ? 9.507 -13.875 -12.588 1.00 82.69 743 MET A C 1
ATOM 5790 O O . MET A 1 743 ? 8.865 -13.089 -11.885 1.00 82.69 743 MET A O 1
ATOM 5794 N N . VAL A 1 744 ? 10.741 -14.257 -12.227 1.00 85.06 744 VAL A N 1
ATOM 5795 C CA . VAL A 1 744 ? 11.402 -13.759 -11.000 1.00 85.06 744 VAL A CA 1
ATOM 5796 C C . VAL A 1 744 ? 11.499 -12.231 -10.988 1.00 85.06 744 VAL A C 1
ATOM 5798 O O . VAL A 1 744 ? 11.115 -11.613 -9.998 1.00 85.06 744 VAL A O 1
ATOM 5801 N N . TRP A 1 745 ? 11.901 -11.606 -12.096 1.00 82.00 745 TRP A N 1
ATOM 5802 C CA . TRP A 1 745 ? 12.073 -10.150 -12.180 1.00 82.00 745 TRP A CA 1
ATOM 5803 C C . TRP A 1 745 ? 10.771 -9.387 -12.465 1.00 82.00 745 TRP A C 1
ATOM 5805 O O . TRP A 1 745 ? 10.606 -8.275 -11.976 1.00 82.00 745 TRP A O 1
ATOM 5815 N N . GLY A 1 746 ? 9.819 -9.983 -13.192 1.00 78.12 746 GLY A N 1
ATOM 5816 C CA . GLY A 1 746 ? 8.535 -9.340 -13.521 1.00 78.12 746 GLY A CA 1
ATOM 5817 C C . GLY A 1 746 ? 7.438 -9.488 -12.454 1.00 78.12 746 GLY A C 1
ATOM 5818 O O . GLY A 1 746 ? 6.477 -8.712 -12.433 1.00 78.12 746 GLY A O 1
ATOM 5819 N N . VAL A 1 747 ? 7.547 -10.488 -11.569 1.00 85.00 747 VAL A N 1
ATOM 5820 C CA . VAL A 1 747 ? 6.493 -10.839 -10.600 1.00 85.00 747 VAL A CA 1
ATOM 5821 C C . VAL A 1 747 ? 7.030 -10.975 -9.176 1.00 85.00 747 VAL A C 1
ATOM 5823 O O . VAL A 1 747 ? 6.588 -10.232 -8.303 1.00 85.00 747 VAL A O 1
ATOM 5826 N N . PHE A 1 748 ? 7.965 -11.894 -8.915 1.00 89.12 748 PHE A N 1
ATOM 5827 C CA . PHE A 1 748 ? 8.311 -12.275 -7.535 1.00 89.12 748 PHE A CA 1
ATOM 5828 C C . PHE A 1 748 ? 9.227 -11.267 -6.816 1.00 89.12 748 PHE A C 1
ATOM 5830 O O . PHE A 1 748 ? 8.980 -10.935 -5.657 1.00 89.12 748 PHE A O 1
ATOM 5837 N N . SER A 1 749 ? 10.250 -10.744 -7.494 1.00 87.06 749 SER A N 1
ATOM 5838 C CA . SER A 1 749 ? 11.208 -9.779 -6.936 1.00 87.06 749 SER A CA 1
ATOM 5839 C C . SER A 1 749 ? 10.575 -8.401 -6.663 1.00 87.06 749 SER A C 1
ATOM 5841 O O . SER A 1 749 ? 10.663 -7.939 -5.521 1.00 87.06 749 SER A O 1
ATOM 5843 N N . PRO A 1 750 ? 9.814 -7.778 -7.594 1.00 87.94 750 PRO A N 1
ATOM 5844 C CA . PRO A 1 750 ? 9.049 -6.569 -7.286 1.00 87.94 750 PRO A CA 1
ATOM 5845 C C . PRO A 1 750 ? 8.087 -6.783 -6.116 1.00 87.94 750 PRO A C 1
ATOM 5847 O O . PRO A 1 750 ? 8.009 -5.949 -5.216 1.00 87.94 750 PRO A O 1
ATOM 5850 N N . ARG A 1 751 ? 7.406 -7.936 -6.063 1.00 89.75 751 ARG A N 1
ATOM 5851 C CA . ARG A 1 751 ? 6.486 -8.248 -4.968 1.00 89.75 751 ARG A CA 1
ATOM 5852 C C . ARG A 1 751 ? 7.186 -8.311 -3.608 1.00 89.75 751 ARG A C 1
ATOM 5854 O O . ARG A 1 751 ? 6.645 -7.780 -2.637 1.00 89.75 751 ARG A O 1
ATOM 5861 N N . LEU A 1 752 ? 8.387 -8.890 -3.548 1.00 90.12 752 LEU A N 1
ATOM 5862 C CA . LEU A 1 752 ? 9.222 -8.909 -2.346 1.00 90.12 752 LEU A CA 1
ATOM 5863 C C . LEU A 1 752 ? 9.623 -7.495 -1.897 1.00 90.12 752 LEU A C 1
ATOM 5865 O O . LEU A 1 752 ? 9.485 -7.181 -0.715 1.00 90.12 752 LEU A O 1
ATOM 5869 N N . LEU A 1 753 ? 10.058 -6.632 -2.821 1.00 88.12 753 LEU A N 1
ATOM 5870 C CA . LEU A 1 753 ? 10.414 -5.240 -2.511 1.00 88.12 753 LEU A CA 1
ATOM 5871 C C . LEU A 1 753 ? 9.225 -4.465 -1.919 1.00 88.12 753 LEU A C 1
ATOM 5873 O O . LEU A 1 753 ? 9.372 -3.788 -0.899 1.00 88.12 753 LEU A O 1
ATOM 5877 N N . TYR A 1 754 ? 8.034 -4.613 -2.508 1.00 90.38 754 TYR A N 1
ATOM 5878 C CA . TYR A 1 754 ? 6.815 -3.979 -1.999 1.00 90.38 754 TYR A CA 1
ATOM 5879 C C . TYR A 1 754 ? 6.413 -4.524 -0.618 1.00 90.38 754 TYR A C 1
ATOM 5881 O O . TYR A 1 754 ? 6.125 -3.729 0.273 1.00 90.38 754 TYR A O 1
ATOM 5889 N N . GLU A 1 755 ? 6.442 -5.842 -0.380 1.00 89.69 755 GLU A N 1
ATOM 5890 C CA . GLU A 1 755 ? 6.130 -6.399 0.950 1.00 89.69 755 GLU A CA 1
ATOM 5891 C C . GLU A 1 755 ? 7.152 -6.003 2.025 1.00 89.69 755 GLU A C 1
ATOM 5893 O O . GLU A 1 755 ? 6.761 -5.779 3.171 1.00 89.69 755 GLU A O 1
ATOM 5898 N N . ALA A 1 756 ? 8.434 -5.861 1.679 1.00 83.94 756 ALA A N 1
ATOM 5899 C CA . ALA A 1 756 ? 9.446 -5.339 2.596 1.00 83.94 756 ALA A CA 1
ATOM 5900 C C . ALA A 1 756 ? 9.171 -3.865 2.961 1.00 83.94 756 ALA A C 1
ATOM 5902 O O . ALA A 1 756 ? 9.187 -3.505 4.142 1.00 83.94 756 ALA A O 1
ATOM 5903 N N . ALA A 1 757 ? 8.834 -3.025 1.975 1.00 84.00 757 ALA A N 1
ATOM 5904 C CA . ALA A 1 757 ? 8.448 -1.631 2.204 1.00 84.00 757 ALA A CA 1
ATOM 5905 C C . ALA A 1 757 ? 7.157 -1.514 3.039 1.00 84.00 757 ALA A C 1
ATOM 5907 O O . ALA A 1 757 ? 7.099 -0.732 3.994 1.00 84.00 757 ALA A O 1
ATOM 5908 N N . PHE A 1 758 ? 6.141 -2.332 2.738 1.00 86.31 758 PHE A N 1
ATOM 5909 C CA . PHE A 1 758 ? 4.891 -2.398 3.502 1.00 86.31 758 PHE A CA 1
ATOM 5910 C C . PHE A 1 758 ? 5.148 -2.790 4.957 1.00 86.31 758 PHE A C 1
ATOM 5912 O O . PHE A 1 758 ? 4.560 -2.193 5.864 1.00 86.31 758 PHE A O 1
ATOM 5919 N N . LEU A 1 759 ? 6.042 -3.754 5.192 1.00 82.75 759 LEU A N 1
ATOM 5920 C CA . LEU A 1 759 ? 6.403 -4.196 6.531 1.00 82.75 759 LEU A CA 1
ATOM 5921 C C . LEU A 1 759 ? 7.134 -3.108 7.321 1.00 82.75 759 LEU A C 1
ATOM 5923 O O . LEU A 1 759 ? 6.784 -2.862 8.478 1.00 82.75 759 LEU A O 1
ATOM 5927 N N . GLY A 1 760 ? 8.116 -2.445 6.704 1.00 76.94 760 GLY A N 1
ATOM 5928 C CA . GLY A 1 760 ? 8.881 -1.362 7.325 1.00 76.94 760 GLY A CA 1
ATOM 5929 C C . GLY A 1 760 ? 7.991 -0.183 7.728 1.00 76.94 760 GLY A C 1
ATOM 5930 O O . GLY A 1 760 ? 8.027 0.259 8.878 1.00 76.94 760 GLY A O 1
ATOM 5931 N N . VAL A 1 761 ? 7.115 0.268 6.823 1.00 80.25 761 VAL A N 1
ATOM 5932 C CA . VAL A 1 761 ? 6.151 1.348 7.106 1.00 80.25 761 VAL A CA 1
ATOM 5933 C C . VAL A 1 761 ? 5.073 0.925 8.107 1.00 80.25 761 VAL A C 1
ATOM 5935 O O . VAL A 1 761 ? 4.645 1.726 8.942 1.00 80.25 761 VAL A O 1
ATOM 5938 N N . THR A 1 762 ? 4.656 -0.340 8.095 1.00 81.62 762 THR A N 1
ATOM 5939 C CA . THR A 1 762 ? 3.754 -0.876 9.123 1.00 81.62 762 THR A CA 1
ATOM 5940 C C . THR A 1 762 ? 4.407 -0.844 10.506 1.00 81.62 762 THR A C 1
ATOM 5942 O O . THR A 1 762 ? 3.780 -0.407 11.469 1.00 81.62 762 THR A O 1
ATOM 5945 N N . HIS A 1 763 ? 5.681 -1.230 10.624 1.00 76.19 763 HIS A N 1
ATOM 5946 C CA . HIS A 1 763 ? 6.402 -1.163 11.897 1.00 76.19 763 HIS A CA 1
ATOM 5947 C C . HIS A 1 763 ? 6.547 0.275 12.410 1.00 76.19 763 HIS A C 1
ATOM 5949 O O . HIS A 1 763 ? 6.267 0.522 13.585 1.00 76.19 763 HIS A O 1
ATOM 5955 N N . THR A 1 764 ? 6.941 1.234 11.562 1.00 75.62 764 THR A N 1
ATOM 5956 C CA . THR A 1 764 ? 7.104 2.639 11.986 1.00 75.62 764 THR A CA 1
ATOM 5957 C C . THR A 1 764 ? 5.788 3.275 12.411 1.00 75.62 764 THR A C 1
ATOM 5959 O O . THR A 1 764 ? 5.736 3.919 13.457 1.00 75.62 764 THR A O 1
ATOM 5962 N N . SER A 1 765 ? 4.719 3.075 11.639 1.00 80.56 765 SER A N 1
ATOM 5963 C CA . SER A 1 765 ? 3.394 3.628 11.940 1.00 80.56 765 SER A CA 1
ATOM 5964 C C . SER A 1 765 ? 2.805 3.043 13.229 1.00 80.56 765 SER A C 1
ATOM 5966 O O . SER A 1 765 ? 2.352 3.802 14.087 1.00 80.56 765 SER A O 1
ATOM 5968 N N . VAL A 1 766 ? 2.896 1.724 13.437 1.00 76.81 766 VAL A N 1
ATOM 5969 C CA . VAL A 1 766 ? 2.467 1.074 14.689 1.00 76.81 766 VAL A CA 1
ATOM 5970 C C . VAL A 1 766 ? 3.305 1.550 15.879 1.00 76.81 766 VAL A C 1
ATOM 5972 O O . VAL A 1 766 ? 2.741 1.880 16.924 1.00 76.81 766 VAL A O 1
ATOM 5975 N N . LEU A 1 767 ? 4.632 1.645 15.735 1.00 72.44 767 LEU A N 1
ATOM 5976 C CA . LEU A 1 767 ? 5.527 2.136 16.788 1.00 72.44 767 LEU A CA 1
ATOM 5977 C C . LEU A 1 767 ? 5.220 3.593 17.163 1.00 72.44 767 LEU A C 1
ATOM 5979 O O . LEU A 1 767 ? 5.076 3.904 18.346 1.00 72.44 767 LEU A O 1
ATOM 5983 N N . LEU A 1 768 ? 5.058 4.478 16.177 1.00 75.19 768 LEU A N 1
ATOM 5984 C CA . LEU A 1 768 ? 4.679 5.874 16.398 1.00 75.19 768 LEU A CA 1
ATOM 5985 C C . LEU A 1 768 ? 3.317 5.969 17.099 1.00 75.19 768 LEU A C 1
ATOM 5987 O O . LEU A 1 768 ? 3.170 6.712 18.072 1.00 75.19 768 LEU A O 1
ATOM 5991 N N . SER A 1 769 ? 2.347 5.155 16.678 1.00 78.00 769 SER A N 1
ATOM 5992 C CA . SER A 1 769 ? 1.044 5.073 17.334 1.00 78.00 769 SER A CA 1
ATOM 5993 C C . SER A 1 769 ? 1.163 4.616 18.794 1.00 78.00 769 SER A C 1
ATOM 5995 O O . SER A 1 769 ? 0.496 5.181 19.669 1.00 78.00 769 SER A O 1
ATOM 5997 N N . LEU A 1 770 ? 2.008 3.617 19.085 1.00 73.25 770 LEU A N 1
ATOM 5998 C CA . LEU A 1 770 ? 2.264 3.123 20.445 1.00 73.25 770 LEU A CA 1
ATOM 5999 C C . LEU A 1 770 ? 2.906 4.209 21.315 1.00 73.25 770 LEU A C 1
ATOM 6001 O O . LEU A 1 770 ? 2.487 4.391 22.458 1.00 73.25 770 LEU A O 1
ATOM 6005 N N . LEU A 1 771 ? 3.869 4.961 20.775 1.00 72.00 771 LEU A N 1
ATOM 6006 C CA . LEU A 1 771 ? 4.529 6.068 21.471 1.00 72.00 771 LEU A CA 1
ATOM 6007 C C . LEU A 1 771 ? 3.529 7.176 21.831 1.00 72.00 771 LEU A C 1
ATOM 6009 O O . LEU A 1 771 ? 3.414 7.520 23.012 1.00 72.00 771 LEU A O 1
ATOM 6013 N N . ILE A 1 772 ? 2.737 7.654 20.863 1.00 73.94 772 ILE A N 1
ATOM 6014 C CA . ILE A 1 772 ? 1.683 8.660 21.094 1.00 73.94 772 ILE A CA 1
ATOM 6015 C C . ILE A 1 772 ? 0.691 8.152 22.150 1.00 73.94 772 ILE A C 1
ATOM 6017 O O . ILE A 1 772 ? 0.412 8.845 23.128 1.00 73.94 772 ILE A O 1
ATOM 6021 N N . THR A 1 773 ? 0.231 6.905 22.027 1.00 72.81 773 THR A N 1
ATOM 6022 C CA . THR A 1 773 ? -0.704 6.305 22.992 1.00 72.81 773 THR A CA 1
ATOM 6023 C C . THR A 1 773 ? -0.086 6.200 24.391 1.00 72.81 773 THR A C 1
ATOM 6025 O O . THR A 1 773 ? -0.746 6.515 25.377 1.00 72.81 773 THR A O 1
ATOM 6028 N N . SER A 1 774 ? 1.194 5.832 24.501 1.00 67.62 774 SER A N 1
ATOM 6029 C CA . SER A 1 774 ? 1.887 5.706 25.790 1.00 67.62 774 SER A CA 1
ATOM 6030 C C . SER A 1 774 ? 2.022 7.043 26.529 1.00 67.62 774 SER A C 1
ATOM 6032 O O . SER A 1 774 ? 1.767 7.089 27.733 1.00 67.62 774 SER A O 1
ATOM 6034 N N . SER A 1 775 ? 2.305 8.142 25.816 1.00 67.50 775 SER A N 1
ATOM 6035 C CA . SER A 1 775 ? 2.375 9.487 26.415 1.00 67.50 775 SER A CA 1
ATOM 6036 C C . SER A 1 775 ? 1.032 9.989 26.960 1.00 67.50 775 SER A C 1
ATOM 6038 O O . SER A 1 775 ? 1.008 10.773 27.907 1.00 67.50 775 SER A O 1
ATOM 6040 N N . LEU A 1 776 ? -0.087 9.496 26.417 1.00 67.75 776 LEU A N 1
ATOM 6041 C CA . LEU A 1 776 ? -1.438 9.787 26.908 1.00 67.75 776 LEU A CA 1
ATOM 6042 C C . LEU A 1 776 ? -1.830 8.919 28.119 1.00 67.75 776 LEU A C 1
ATOM 6044 O O . LEU A 1 776 ? -2.765 9.265 28.840 1.00 67.75 776 LEU A O 1
ATOM 6048 N N . ILE A 1 777 ? -1.126 7.804 28.347 1.00 63.09 777 ILE A N 1
ATOM 6049 C CA . ILE A 1 777 ? -1.358 6.869 29.461 1.00 63.09 777 ILE A CA 1
ATOM 6050 C C . ILE A 1 777 ? -0.533 7.247 30.696 1.00 63.09 777 ILE A C 1
ATOM 6052 O O . ILE A 1 777 ? -0.997 7.067 31.823 1.00 63.09 777 ILE A O 1
ATOM 6056 N N . THR A 1 778 ? 0.683 7.767 30.517 1.00 50.91 778 THR A N 1
ATOM 6057 C CA . THR A 1 778 ? 1.539 8.180 31.637 1.00 50.91 778 THR A CA 1
ATOM 6058 C C . THR A 1 778 ? 1.000 9.447 32.313 1.00 50.91 778 THR A C 1
ATOM 6060 O O . THR A 1 778 ? 0.932 10.490 31.659 1.00 50.91 778 THR A O 1
ATOM 6063 N N . PRO A 1 779 ? 0.658 9.427 33.618 1.00 42.69 779 PRO A N 1
ATOM 6064 C CA . PRO A 1 779 ? 0.322 10.655 34.327 1.00 42.69 779 PRO A CA 1
ATOM 6065 C C . PRO A 1 779 ? 1.553 11.568 34.383 1.00 42.69 779 PRO A C 1
ATOM 6067 O O . PRO A 1 779 ? 2.651 11.111 34.699 1.00 42.69 779 PRO A O 1
ATOM 6070 N N . SER A 1 780 ? 1.375 12.865 34.105 1.00 36.97 780 SER A N 1
ATOM 6071 C CA . SER A 1 780 ? 2.447 13.850 34.296 1.00 36.97 780 SER A CA 1
ATOM 6072 C C . SER A 1 780 ? 2.950 13.786 35.743 1.00 36.97 780 SER A C 1
ATOM 6074 O O . SER A 1 780 ? 2.096 13.699 36.635 1.00 36.97 780 SER A O 1
ATOM 6076 N N . PRO A 1 781 ? 4.268 13.889 36.004 1.00 36.56 781 PRO A N 1
ATOM 6077 C CA . PRO A 1 781 ? 4.785 13.902 37.366 1.00 36.56 781 PRO A CA 1
ATOM 6078 C C . PRO A 1 781 ? 4.066 14.991 38.161 1.00 36.56 781 PRO A C 1
ATOM 6080 O O . PRO A 1 781 ? 4.091 16.169 37.800 1.00 36.56 781 PRO A O 1
ATOM 6083 N N . SER A 1 782 ? 3.361 14.581 39.213 1.00 35.44 782 SER A N 1
ATOM 6084 C CA . SER A 1 782 ? 2.733 15.516 40.134 1.00 35.44 782 SER A CA 1
ATOM 6085 C C . SER A 1 782 ? 3.827 16.374 40.750 1.00 35.44 782 SER A C 1
ATOM 6087 O O . SER A 1 782 ? 4.779 15.830 41.313 1.00 35.44 782 SER A O 1
ATOM 6089 N N . THR A 1 783 ? 3.671 17.698 40.679 1.00 34.97 783 THR A N 1
ATOM 6090 C CA . THR A 1 783 ? 4.431 18.629 41.521 1.00 34.97 783 THR A CA 1
ATOM 6091 C C . THR A 1 783 ? 4.468 18.085 42.949 1.00 34.97 783 THR A C 1
ATOM 6093 O O . THR A 1 783 ? 3.404 17.671 43.429 1.00 34.97 783 THR A O 1
ATOM 6096 N N . PRO A 1 784 ? 5.637 18.057 43.618 1.00 33.34 784 PRO A N 1
ATOM 6097 C CA . PRO A 1 784 ? 5.728 17.532 44.974 1.00 33.34 784 PRO A CA 1
ATOM 6098 C C . PRO A 1 784 ? 4.702 18.246 45.862 1.00 33.34 784 PRO A C 1
ATOM 6100 O O . PRO A 1 784 ? 4.434 19.435 45.640 1.00 33.34 784 PRO A O 1
ATOM 6103 N N . PRO A 1 785 ? 4.081 17.539 46.824 1.00 33.47 785 PRO A N 1
ATOM 6104 C CA . PRO A 1 785 ? 3.087 18.152 47.688 1.00 33.47 785 PRO A CA 1
ATOM 6105 C C . PRO A 1 785 ? 3.708 19.380 48.349 1.00 33.47 785 PRO A C 1
ATOM 6107 O O . PRO A 1 785 ? 4.782 19.287 48.943 1.00 33.47 785 PRO A O 1
ATOM 6110 N N . ARG A 1 786 ? 3.033 20.534 48.240 1.00 35.12 786 ARG A N 1
ATOM 6111 C CA . ARG A 1 786 ? 3.359 21.698 49.067 1.00 35.12 786 ARG A CA 1
ATOM 6112 C C . ARG A 1 786 ? 3.312 21.223 50.512 1.00 35.12 786 ARG A C 1
ATOM 6114 O O . ARG A 1 786 ? 2.234 20.906 51.014 1.00 35.12 786 ARG A O 1
ATOM 6121 N N . THR A 1 787 ? 4.471 21.171 51.153 1.00 36.88 787 THR A N 1
ATOM 6122 C CA . THR A 1 787 ? 4.576 21.006 52.594 1.00 36.88 787 THR A CA 1
ATOM 6123 C C . THR A 1 787 ? 3.761 22.120 53.234 1.00 36.88 787 THR A C 1
ATOM 6125 O O . THR A 1 787 ? 4.082 23.300 53.101 1.00 36.88 787 THR A O 1
ATOM 6128 N N . GLN A 1 788 ? 2.667 21.751 53.901 1.00 38.16 788 GLN A N 1
ATOM 6129 C CA . GLN A 1 788 ? 2.031 22.648 54.851 1.00 38.16 788 GLN A CA 1
ATOM 6130 C C . GLN A 1 788 ? 3.035 22.842 55.987 1.00 38.16 788 GLN A C 1
ATOM 6132 O O . GLN A 1 788 ? 3.209 21.955 56.818 1.00 38.16 788 GLN A O 1
ATOM 6137 N N . GLN A 1 789 ? 3.731 23.979 55.993 1.00 34.31 789 GLN A N 1
ATOM 6138 C CA . GLN A 1 789 ? 4.417 24.435 57.194 1.00 34.31 789 GLN A CA 1
ATOM 6139 C C . GLN A 1 789 ? 3.344 24.804 58.216 1.00 34.31 789 GLN A C 1
ATOM 6141 O O . GLN A 1 789 ? 2.680 25.830 58.097 1.00 34.31 789 GLN A O 1
ATOM 6146 N N . SER A 1 790 ? 3.151 23.919 59.189 1.00 39.28 790 SER A N 1
ATOM 6147 C CA . SER A 1 790 ? 2.437 24.205 60.425 1.00 39.28 790 SER A CA 1
ATOM 6148 C C . SER A 1 790 ? 3.441 24.674 61.480 1.00 39.28 790 SER A C 1
ATOM 6150 O O . SER A 1 790 ? 3.974 23.853 62.230 1.00 39.28 790 SER A O 1
ATOM 6152 N N . SER A 1 791 ? 3.704 25.981 61.504 1.00 34.91 791 SER A N 1
ATOM 6153 C CA . SER A 1 791 ? 4.298 26.723 62.627 1.00 34.91 791 SER A CA 1
ATOM 6154 C C . SER A 1 791 ? 4.091 28.217 62.395 1.00 34.91 791 SER A C 1
ATOM 6156 O O . SER A 1 791 ? 4.731 28.718 61.442 1.00 34.91 791 SER A O 1
#

Nearest PDB structures (foldseek):
  6o3e-assembly1_A  TM=1.175E-01  e=6.914E-01  Mus musculus
  4igg-assembly1_A  TM=1.481E-01  e=3.086E+00  Homo sapiens

Mean predicted aligned error: 16.94 Å

pLDDT: mean 72.37, std 19.84, range [24.75, 97.69]

Foldseek 3Di:
DVVVVVVVVVVVVVVLVPDDQLDKDKDKDPFAADPVGDQPCPDPRNHDMDIDIDHPHDPDDPDDCPVDDADPLQVQCQVCVSVVHDRDPPGDHHPPDDDDPQQPVVLVVVLSVLVVVLVVLVVVQVPDPDHDPVSVVVSVVSVVVSVVSVVVRCVSSPDDDPLPVLVVVLVVLVLVLVVLVVVLVVLVPDCPPPVPPVVVVVVVLLVLVLCCVVVVPDDPPDPPPVVVVVVCCVSVVVSVVSSVVVVVVVVVVVCVVVVPDPVVVVVVVVVVVPDDPLRVLLVVLLVVLLQLLLDLVSQQCVLVSLLVSLLVLLVVLLVVQVVVLQPDWAWDFDPDDDDDDFTFTATHRDRDPVSCVQANVLSVVLNVLSVVLVLQFAHDPPDPPDDRHPLQDFLVVCCVVPPVVSVVLLVLLLCLLLVLLVVQLCVCVVVVVLLQDDPQLNCLSVPLSNVLSVLLSQLQVLSNDDPVVNVPDPPCSQFVSLVSLLVSLVSNLCCLLPPHTDADDLPPCPVVVVPDDDDPPVVVVVVVSVVVVVVVLVVPCVPDDPDDGDGPPPPPDDDPDDDDPPPPGDDDPPLLVSLCSRLSSNLSSLLSLLLSLLHSSLSVLSSSLVSSLVSNLSNLQQPPDALSSVLSSLLSSLSNSLSSSNDHLFPVRQDLVQLCRSHDDDCDDPSVVSSVVRSLCNNQVSLLSSLLVQSSSLNSVVVNDPDDSLSSLVSNLSSNLSSLSSSLSSLSVSLSVCVVPPCSRVRRVSNNVSSVSSSSSSSVSNVVSSVSSVVSVDDDPPDPPDPPPDD

Solvent-accessible surface area (backbone atoms only — not comparable to full-atom values): 45000 Å² total; per-residue (Å²): 109,69,74,60,54,51,55,48,50,55,52,50,52,58,49,65,75,71,62,52,60,91,47,77,49,80,47,65,52,94,51,25,53,39,99,89,73,48,59,91,54,85,45,70,49,13,63,50,43,61,76,48,80,48,49,79,46,76,92,56,80,86,76,71,88,79,84,70,90,78,59,78,56,22,50,56,38,37,50,20,57,77,71,75,45,81,61,64,90,87,65,86,42,48,49,86,80,84,89,61,94,83,55,65,61,67,60,49,53,52,46,52,52,44,46,52,50,28,52,49,49,46,53,55,48,71,70,42,96,76,67,50,75,64,59,52,50,52,37,49,48,40,46,54,49,39,56,50,50,52,50,51,52,51,62,74,63,47,92,80,75,62,65,64,65,52,49,50,51,52,53,54,50,54,49,52,53,50,52,54,55,50,51,61,57,46,70,74,70,57,75,83,82,55,81,54,65,57,60,52,49,54,53,49,55,53,48,52,55,48,48,51,66,61,55,70,77,56,85,67,98,60,79,54,70,66,56,48,54,52,52,47,50,69,52,45,53,59,51,50,50,49,52,50,52,50,45,54,54,49,50,50,50,50,50,52,49,61,76,73,34,80,60,57,62,55,49,53,52,54,49,66,77,63,60,47,70,62,46,55,51,32,52,52,50,54,50,50,57,24,57,40,54,65,35,70,70,42,57,75,42,37,59,61,50,34,40,51,54,38,43,52,49,46,50,51,51,37,54,50,48,51,53,54,62,74,63,48,66,45,78,44,74,76,85,77,81,78,78,96,70,87,76,51,48,43,77,44,77,65,81,55,69,69,57,45,58,54,27,36,44,28,35,56,51,28,51,52,49,59,54,57,35,59,59,29,37,58,59,58,95,90,47,86,93,59,78,67,41,80,34,73,49,61,60,65,76,36,36,81,76,50,42,72,57,38,56,51,47,50,52,51,26,38,51,42,51,43,44,53,35,51,50,51,42,47,53,36,52,76,71,62,43,56,76,39,46,31,70,70,43,46,44,31,47,70,45,39,45,44,51,30,26,51,30,44,41,52,43,51,54,55,69,62,46,59,65,76,58,53,73,68,52,59,73,64,71,73,23,48,37,47,46,50,30,51,51,46,21,54,50,32,35,51,43,33,69,71,51,67,71,43,78,73,75,82,79,74,59,71,75,66,65,78,70,72,88,74,70,87,64,58,68,55,56,56,48,51,56,51,52,54,49,57,48,62,74,66,64,69,57,90,78,67,62,93,85,68,63,52,68,83,74,81,71,84,82,68,88,78,72,95,74,87,82,90,80,74,91,78,79,70,81,53,67,53,57,59,44,35,76,26,48,52,57,32,47,52,32,53,44,53,57,42,32,56,50,53,35,61,50,30,25,43,38,57,41,48,50,56,51,33,52,52,24,44,53,48,30,46,43,87,50,86,72,66,60,62,36,59,35,46,47,50,53,32,50,30,59,31,40,36,20,20,62,46,43,62,61,42,78,88,58,61,59,64,70,31,29,42,72,42,54,87,79,86,72,55,72,69,54,41,55,49,18,52,50,36,29,48,39,55,72,42,38,39,35,40,52,46,27,42,48,56,62,65,48,47,47,34,64,54,73,71,46,94,65,61,65,72,56,58,54,50,53,43,52,52,50,42,50,47,56,43,51,46,41,35,49,35,30,51,52,30,34,62,74,37,59,86,41,90,53,24,75,79,45,37,47,35,37,36,54,46,39,51,50,48,41,53,43,31,50,51,23,36,49,52,38,49,53,58,51,48,63,76,66,54,78,76,83,71,75,76,79,80,78,78,80,89,124

InterPro domains:
  IPR017850 Alkaline-phosphatase-like, core domain superfamily [G3DSA:3.40.720.10] (1-113)
  IPR017850 Alkaline-phosphatase-like, core domain superfamily [SSF53649] (3-96)
  IPR039524 GPI ethanolamine phosphate transferase 3 [PTHR23071] (100-775)

Secondary structure (DSSP, 8-state):
-HHHHHHHHHHHHHHHTT--TTPPEEEE-S----TTS--SSSSHHHH---EEEE-SS-SSS------PPPPGGGHHHHHHHHTT-PPPTT-----SS---TTS-HHHHHHHHHHHHHHHHHHHHHHH-SS--HHHHHHHHHHHHHHHHHHHHHHHHHS----HHHHHHHHHHHHHHHHHHHHHHHHHHH-SSS-TTHHHHHHHHHHHHHHHHHHHTT---SS-HHHHHHHHHHHHHHHHHHHHHHHHHHHHHHHHHHHHH-THHHHHHHHHHTT--HHHHHHHHHHHHHHHHTT-HHHHHTHHHHHHHHHHHHHHHHHHHHHHHHTT--EEE-----SS----PBEEE----HHHHHHHHHHHHHHHHHHHHGGGGPPPPTT-TT----TTTS-HHHHHHHHTHHHHHHHHHHHHHHHHHHHHHHHHHHHTTGGGGS-HHHHHIIIIIHHHHHHHHHHHHHHHTS-HHHHHHS-HHHHHHHHHHHHHHHHHHHHHHHHSPPPPP-TTSSTTTGGG----TTHHHHHHHHHHHHHHHTTT-GGG--TTPPBPTTTTTTS---S-S---SS--PPPHHHHHHHHHHHHHHHHHHHHHHHH-HHHHHHHHHHHHHHHHHHHHHTT----HHHHHHHHHHHHHHHHHHTT--S-GGG--GGGGGTT--S---THHHHHHHHHHHHHHHHHHHHHHHHTGGGHHHHHTT--S-HHHHHHHHHHHHHHHHHHHHHHHHHHHHHTTTSGGGTTTHHHHHHHHHHHHHHHHHHHHHHHHHHHHHHSPPPP---------

Radius of gyration: 35.25 Å; Cα contacts (8 Å, |Δi|>4): 703; chains: 1; bounding box: 91×75×117 Å

Organism: Geodia barretti (NCBI:txid519541)

Sequence (791 aa):
MGEKLSQMNDVLQSIFSGVDEDTVVFVFGDHGMTTSGDHGGETELETTAALLVFTPSPLFPPIQDTGRPVYQIDIVPTVSLLLGIPIPFSNLGMIIPEHSEDFPSDVYVDLQNKFTTAQRLHRELRAHPRPSQEDLSTVASHYIHYMREVKTMCHNVWAKFDDFHINQGVVLFSFTVFLTLLSLFDLDFSVASLGKSFKFSLLLGVSLSLVSMVVYPLPLEFGVASIMNVTLSLSFYPLLLYVVLHFLLLSHHIMYTLVKERYVFEQVFLFFSRLSFTYVFGAVVAIGCGVSLASNSFILYEGDMTVFFLQSMLICFVVQRAQSLSGEYIPVIPSSSSGKKEENIFLEKKFSMRLVLSEVWPLVVAMVLVRLTKAFHACRDLRVGCEATSFIQPYHGVAETLGALADTRLALSCLGVVGVPLALAWWVRYNGHSGKLGVLRQVCVYLGLPLSSLCVCGFWLIQSLPQPILDSLPHWQHVSLPRIVYTISLSTIGVSIFAPLRKSSSSRERDSVKQSNLPSGDGRRLRSEITVRQSLERGDTASLKKGDGFKLQDVESEKVEDVSLKRVGGEVVSLPVSVQLVMVPVLVALWLPLAMVLNDGVALSAVLLALQVYLVLSGLCHSQERSWPVVVLWGLTSSQSFFGFAHHATVTSLRFDAGFVGLRGEMSGFYLLFAGLLVGFNMLGSQVLLGLGLLPLLPLSLSVSKTPTNRLLLTTALQYILFHSFKTLMTMLTASLQRRHLMVWGVFSPRLLYEAAFLGVTHTSVLLSLLITSSLITPSPSTPPRTQQSS